Protein AF-0000000065867940 (afdb_homodimer)

Secondary structure (DSSP, 8-state):
---TT----SHHHHHHHHHHHHHHHT--GGGEEE--TTS--TT-SEEEETTTTEEEE-TT--S-EEEEEEETTEEEEEETTEEEEEEB--TTHHHHHHHHSTTGGGGS--B--HHHHHHPPP-STT-EEEE--EETTTTEE--EEEEE-TT--S----SSSEEE-TTS-EEE---SEEEGGGGTTT-TTS-HHHHHHHHHHHHHHHHHHT-GGGPPEEEEEEEEE--SSPEEE-TT--EEEEEEEEEEGGGSPTT-EEEEE---SSS---TT--S-SEEEESS-EEEE-S-TTS--EEEEESBSSS-S-EES-EEESEEEESSSEEEEE--EEEE--EEES-EEES-SEEEEE-----EEE-TTEEEES-EEE--SSEEEEE-STT--EEEES-EEEEESSEEEEE-TT--SEEEEEES-EEEEESS-SEEEPPPSSHHHHTTEEEEEEEEEEE---TTSSSS-SBTTS--EE-TT-EEEEEEEEEE--B---SS--BSB-TTSEEEEEEEEEESSPPB--GGGB-STTTTSTTSPTT-EE-SGGGTT-SSSEEEEEEEEEEEEEEEETTTEEEEEEEEEEEEEEEEESS-EE--TTPEEEEEEEEE-TT-EEEEEEEEEEEEE-TTS-EEEEEE---EEHHHHHT-TTSTTGGGGGGS-EEPPPEEEEPPTT--EEEEEEEEEEEEEEEEEEEEEEEEEE-/---TT---SSHHHHHHHHHHHHHHHT--GGGEEE--TTS--TT-SEEEETTTTEEEE-TT--S-EEEEEEETTEEEEEETTEEEEEEB--TTHHHHHHHHSTTGGGGS--B--HHHHHTPPP-STT-EEEE--EETTTTEE--EEEEE-TT--S----SSSEEE-TTS-EEE---SEEEGGGGTTT-TTS-HHHHHHHHHHHHHHHHHHT-GGGPPEEEEEEEEE--SSPEEE-TT--EEEEEEEEEEGGGSPTT-EEEEE---SSS---TT--S-SEEEESS-EEEE-S-TTSS-EEEEESBSSS-S-EES-EEESEEEESSSEEEEE--EEEE--EEES-EEES-SEEEEE-S---EEE-TTEEEES-EEE--SSEEEEE-STT--EEEES-EEEEESSEEEEE-TT--SEEEEEES-EEEEESS-SEEEPPPSSHHHHTTEEEEEEEEEEE---TTSSSS--BTTS--EE-TT-EEEEEEEEEE--B---SS--BSB-TTSEEEEEEEEEESSPPB--GGGB-STTTTSTTSPTT-EE-SGGGTT-SSSEEEEEEEEEEEEEEEETTTEEEEEEEEEEEEEEEEESS-EE--TTPEEEEEEEEE-TT-EEEEEEEEEEEEE-TTS-EEEEEE---EEHHHHHT-TTSTTGGGGGGS-EEPPPEEEEPPTT--EEEEEEEEEEEEEEEEEEEEEEEEEE-

Radius of gyration: 45.71 Å; Cα contacts (8 Å, |Δi|>4): 4183; chains: 2; bounding box: 71×167×105 Å

Structure (mmCIF, N/CA/C/O backbone):
data_AF-0000000065867940-model_v1
#
loop_
_entity.id
_entity.type
_entity.pdbx_description
1 polymer 'Depolymerase, capsule K11-specific'
#
loop_
_atom_site.group_PDB
_atom_site.id
_atom_site.type_symbol
_atom_site.label_atom_id
_atom_site.label_alt_id
_atom_site.label_comp_id
_atom_site.label_asym_id
_atom_site.label_entity_id
_atom_site.label_seq_id
_atom_site.pdbx_PDB_ins_code
_atom_site.Cartn_x
_atom_site.Cartn_y
_atom_site.Cartn_z
_atom_site.occupancy
_atom_site.B_iso_or_equiv
_atom_site.auth_seq_id
_atom_site.auth_comp_id
_atom_site.auth_asym_id
_atom_site.auth_atom_id
_atom_site.pdbx_PDB_model_num
ATOM 1 N N . MET A 1 1 ? 1.178 100.188 33.969 1 22 1 MET A N 1
ATOM 2 C CA . MET A 1 1 ? 0.246 99.312 33.25 1 22 1 MET A CA 1
ATOM 3 C C . MET A 1 1 ? 0.051 98 34 1 22 1 MET A C 1
ATOM 5 O O . MET A 1 1 ? 0.943 97.125 34.031 1 22 1 MET A O 1
ATOM 9 N N . ALA A 1 2 ? -0.695 97.938 35.219 1 27.38 2 ALA A N 1
ATOM 10 C CA . ALA A 1 2 ? -0.864 96.938 36.25 1 27.38 2 ALA A CA 1
ATOM 11 C C . ALA A 1 2 ? -1.404 95.625 35.656 1 27.38 2 ALA A C 1
ATOM 13 O O . ALA A 1 2 ? -2.201 95.688 34.719 1 27.38 2 ALA A O 1
ATOM 14 N N . ASN A 1 3 ? -0.562 94.625 35.688 1 28.12 3 ASN A N 1
ATOM 15 C CA . ASN A 1 3 ? -0.845 93.312 35.062 1 28.12 3 ASN A CA 1
ATOM 16 C C . ASN A 1 3 ? -2.262 92.875 35.375 1 28.12 3 ASN A C 1
ATOM 18 O O . ASN A 1 3 ? -2.705 92.938 36.531 1 28.12 3 ASN A O 1
ATOM 22 N N . LYS A 1 4 ? -3.205 92.875 34.406 1 38.66 4 LYS A N 1
ATOM 23 C CA . LYS A 1 4 ? -4.633 92.625 34.281 1 38.66 4 LYS A CA 1
ATOM 24 C C . LYS A 1 4 ? -5.023 91.375 35.031 1 38.66 4 LYS A C 1
ATOM 26 O O . LYS A 1 4 ? -6.211 91.062 35.156 1 38.66 4 LYS A O 1
ATOM 31 N N . LEU A 1 5 ? -4.285 90.312 35 1 33.34 5 LEU A N 1
ATOM 32 C CA . LEU A 1 5 ? -4.723 89 35.469 1 33.34 5 LEU A CA 1
ATOM 33 C C . LEU A 1 5 ? -4.766 88.938 37 1 33.34 5 LEU A C 1
ATOM 35 O O . LEU A 1 5 ? -5.004 87.938 37.594 1 33.34 5 LEU A O 1
ATOM 39 N N . THR A 1 6 ? -4.223 89.875 37.812 1 30.94 6 THR A N 1
ATOM 40 C CA . THR A 1 6 ? -4.117 89.812 39.25 1 30.94 6 THR A CA 1
ATOM 41 C C . THR A 1 6 ? -5.445 90.125 39.938 1 30.94 6 THR A C 1
ATOM 43 O O . THR A 1 6 ? -5.66 91.312 40.344 1 30.94 6 THR A O 1
ATOM 46 N N . GLN A 1 7 ? -6.578 89.625 39.344 1 33.16 7 GLN A N 1
ATOM 47 C CA . GLN A 1 7 ? -7.797 89.875 40.094 1 33.16 7 GLN A CA 1
ATOM 48 C C . GLN A 1 7 ? -7.668 89.375 41.531 1 33.16 7 GLN A C 1
ATOM 50 O O . GLN A 1 7 ? -7.051 88.312 41.75 1 33.16 7 GLN A O 1
ATOM 55 N N . PRO A 1 8 ? -8.062 90 42.594 1 37.19 8 PRO A N 1
ATOM 56 C CA . PRO A 1 8 ? -7.926 89.625 44 1 37.19 8 PRO A CA 1
ATOM 57 C C . PRO A 1 8 ? -8.594 88.312 44.375 1 37.19 8 PRO A C 1
ATOM 59 O O . PRO A 1 8 ? -9.672 88 43.844 1 37.19 8 PRO A O 1
ATOM 62 N N . LYS A 1 9 ? -8.023 87.188 44.938 1 44.66 9 LYS A N 1
ATOM 63 C CA . LYS A 1 9 ? -8.227 85.812 45.312 1 44.66 9 LYS A CA 1
ATOM 64 C C . LYS A 1 9 ? -9.383 85.688 46.312 1 44.66 9 LYS A C 1
ATOM 66 O O . LYS A 1 9 ? -9.555 84.625 46.938 1 44.66 9 LYS A O 1
ATOM 71 N N . GLY A 1 10 ? -10.336 86.375 46.562 1 40.94 10 GLY A N 1
ATOM 72 C CA . GLY A 1 10 ? -11.219 86.125 47.656 1 40.94 10 GLY A CA 1
ATOM 73 C C . GLY A 1 10 ? -12.156 84.938 47.406 1 40.94 10 GLY A C 1
ATOM 74 O O . GLY A 1 10 ? -11.852 84.062 46.594 1 40.94 10 GLY A O 1
ATOM 75 N N . SER A 1 11 ? -13.461 84.812 48.062 1 49.81 11 SER A N 1
ATOM 76 C CA . SER A 1 11 ? -14.539 83.812 48 1 49.81 11 SER A CA 1
ATOM 77 C C . SER A 1 11 ? -15 83.562 46.562 1 49.81 11 SER A C 1
ATOM 79 O O . SER A 1 11 ? -15.297 82.438 46.188 1 49.81 11 SER A O 1
ATOM 81 N N . ILE A 1 12 ? -15.008 84.438 45.75 1 50.81 12 ILE A N 1
ATOM 82 C CA . ILE A 1 12 ? -15.375 84.438 44.344 1 50.81 12 ILE A CA 1
ATOM 83 C C . ILE A 1 12 ? -14.414 83.562 43.562 1 50.81 12 ILE A C 1
ATOM 85 O O . ILE A 1 12 ? -14.828 82.75 42.688 1 50.81 12 ILE A O 1
ATOM 89 N N . SER A 1 13 ? -13.312 83.5 44.094 1 60.09 13 SER A N 1
ATOM 90 C CA . SER A 1 13 ? -12.266 82.75 43.375 1 60.09 13 SER A CA 1
ATOM 91 C C . SER A 1 13 ? -12.453 81.25 43.531 1 60.09 13 SER A C 1
ATOM 93 O O . SER A 1 13 ? -12.25 80.438 42.594 1 60.09 13 SER A O 1
ATOM 95 N N . LYS A 1 14 ? -12.977 80.812 44.656 1 70.75 14 LYS A N 1
ATOM 96 C CA . LYS A 1 14 ? -13.195 79.375 44.875 1 70.75 14 LYS A CA 1
ATOM 97 C C . LYS A 1 14 ? -14.359 78.875 44.031 1 70.75 14 LYS A C 1
ATOM 99 O O . LYS A 1 14 ? -14.297 77.812 43.438 1 70.75 14 LYS A O 1
ATOM 104 N N . GLU A 1 15 ? -15.383 79.688 44 1 71 15 GLU A N 1
ATOM 105 C CA . GLU A 1 15 ? -16.562 79.312 43.219 1 71 15 GLU A CA 1
ATOM 106 C C . GLU A 1 15 ? -16.234 79.25 41.719 1 71 15 GLU A C 1
ATOM 108 O O . GLU A 1 15 ? -16.688 78.375 41 1 71 15 GLU A O 1
ATOM 113 N N . THR A 1 16 ? -15.5 80.125 41.375 1 66.81 16 THR A N 1
ATOM 114 C CA . THR A 1 16 ? -15.055 80.125 39.969 1 66.81 16 THR A CA 1
ATOM 115 C C . THR A 1 16 ? -14.203 78.938 39.656 1 66.81 16 THR A C 1
ATOM 117 O O . THR A 1 16 ? -14.328 78.312 38.594 1 66.81 16 THR A O 1
ATOM 120 N N . ASN A 1 17 ? -13.375 78.625 40.531 1 69.06 17 ASN A N 1
ATOM 121 C CA . ASN A 1 17 ? -12.555 77.438 40.375 1 69.06 17 ASN A CA 1
ATOM 122 C C . ASN A 1 17 ? -13.406 76.125 40.344 1 69.06 17 ASN A C 1
ATOM 124 O O . ASN A 1 17 ? -13.188 75.25 39.531 1 69.06 17 ASN A O 1
ATOM 128 N N . LYS A 1 18 ? -14.336 76.062 41.188 1 74.06 18 LYS A N 1
ATOM 129 C CA . LYS A 1 18 ? -15.242 74.875 41.188 1 74.06 18 LYS A CA 1
ATOM 130 C C . LYS A 1 18 ? -16 74.812 39.875 1 74.06 18 LYS A C 1
ATOM 132 O O . LYS A 1 18 ? -16.203 73.688 39.344 1 74.06 18 LYS A O 1
ATOM 137 N N . GLU A 1 19 ? -16.328 75.875 39.5 1 69.25 19 GLU A N 1
ATOM 138 C CA . GLU A 1 19 ? -17.031 75.938 38.219 1 69.25 19 GLU A CA 1
ATOM 139 C C . GLU A 1 19 ? -16.141 75.438 37.062 1 69.25 19 GLU A C 1
ATOM 141 O O . GLU A 1 19 ? -16.578 74.625 36.219 1 69.25 19 GLU A O 1
ATOM 146 N N . ALA A 1 20 ? -15 75.875 37.156 1 65.62 20 ALA A N 1
ATOM 147 C CA . ALA A 1 20 ? -14.047 75.438 36.125 1 65.62 20 ALA A CA 1
ATOM 148 C C . ALA A 1 20 ? -13.797 73.938 36.188 1 65.62 20 ALA A C 1
ATOM 150 O O . ALA A 1 20 ? -13.781 73.312 35.156 1 65.62 20 ALA A O 1
ATOM 151 N N . ILE A 1 21 ? -13.578 73.375 37.281 1 69.62 21 ILE A N 1
ATOM 152 C CA . ILE A 1 21 ? -13.359 72 37.469 1 69.62 21 ILE A CA 1
ATOM 153 C C . ILE A 1 21 ? -14.602 71.188 37.062 1 69.62 21 ILE A C 1
ATOM 155 O O . ILE A 1 21 ? -14.492 70.188 36.375 1 69.62 21 ILE A O 1
ATOM 159 N N . ALA A 1 22 ? -15.734 71.625 37.469 1 69.81 22 ALA A N 1
ATOM 160 C CA . ALA A 1 22 ? -16.984 71 37.094 1 69.81 22 ALA A CA 1
ATOM 161 C C . ALA A 1 22 ? -17.141 70.875 35.594 1 69.81 22 ALA A C 1
ATOM 163 O O . ALA A 1 22 ? -17.562 69.875 35.062 1 69.81 22 ALA A O 1
ATOM 164 N N . ARG A 1 23 ? -16.719 71.812 35.094 1 61.97 23 ARG A N 1
ATOM 165 C CA . ARG A 1 23 ? -16.797 71.812 33.625 1 61.97 23 ARG A CA 1
ATOM 166 C C . ARG A 1 23 ? -15.812 70.875 33 1 61.97 23 ARG A C 1
ATOM 168 O O . ARG A 1 23 ? -16.125 70.188 32.031 1 61.97 23 ARG A O 1
ATOM 175 N N . LEU A 1 24 ? -14.695 70.938 33.594 1 60.94 24 LEU A N 1
ATOM 176 C CA . LEU A 1 24 ? -13.641 70.062 33.094 1 60.94 24 LEU A CA 1
ATOM 177 C C . LEU A 1 24 ? -14.07 68.562 33.156 1 60.94 24 LEU A C 1
ATOM 179 O O . LEU A 1 24 ? -13.797 67.812 32.25 1 60.94 24 LEU A O 1
ATOM 183 N N . PHE A 1 25 ? -14.789 68.25 34.125 1 65.69 25 PHE A N 1
ATOM 184 C CA . PHE A 1 25 ? -15.102 66.812 34.375 1 65.69 25 PHE A CA 1
ATOM 185 C C . PHE A 1 25 ? -16.562 66.562 34.031 1 65.69 25 PHE A C 1
ATOM 187 O O . PHE A 1 25 ? -17.031 65.438 34.219 1 65.69 25 PHE A O 1
ATOM 194 N N . GLY A 1 26 ? -17.266 67.625 33.531 1 62.06 26 GLY A N 1
ATOM 195 C CA . GLY A 1 26 ? -18.641 67.438 33.125 1 62.06 26 GLY A CA 1
ATOM 196 C C . GLY A 1 26 ? -19.562 67.062 34.281 1 62.06 26 GLY A C 1
ATOM 197 O O . GLY A 1 26 ? -20.469 66.25 34.125 1 62.06 26 GLY A O 1
ATOM 198 N N . ILE A 1 27 ? -19.375 67.625 35.375 1 66.5 27 ILE A N 1
ATOM 199 C CA . ILE A 1 27 ? -20.203 67.375 36.531 1 66.5 27 ILE A CA 1
ATOM 200 C C . ILE A 1 27 ? -20.781 68.688 37.062 1 66.5 27 ILE A C 1
ATOM 202 O O . ILE A 1 27 ? -20.406 69.75 36.594 1 66.5 27 ILE A O 1
ATOM 206 N N . LYS A 1 28 ? -21.75 68.625 38.031 1 71.06 28 LYS A N 1
ATOM 207 C CA . LYS A 1 28 ? -22.328 69.812 38.656 1 71.06 28 LYS A CA 1
ATOM 208 C C . LYS A 1 28 ? -21.297 70.5 39.562 1 71.06 28 LYS A C 1
ATOM 210 O O . LYS A 1 28 ? -20.484 69.812 40.219 1 71.06 28 LYS A O 1
ATOM 215 N N . LYS A 1 29 ? -21.391 71.75 39.531 1 74.44 29 LYS A N 1
ATOM 216 C CA . LYS A 1 29 ? -20.531 72.5 40.438 1 74.44 29 LYS A CA 1
ATOM 217 C C . LYS A 1 29 ? -20.672 72.062 41.875 1 74.44 29 LYS A C 1
ATOM 219 O O . LYS A 1 29 ? -19.688 72 42.625 1 74.44 29 LYS A O 1
ATOM 224 N N . THR A 1 30 ? -21.938 71.625 42.219 1 79.31 30 THR A N 1
ATOM 225 C CA . THR A 1 30 ? -22.219 71.25 43.594 1 79.31 30 THR A CA 1
ATOM 226 C C . THR A 1 30 ? -21.516 69.938 43.906 1 79.31 30 THR A C 1
ATOM 228 O O . THR A 1 30 ? -21.391 69.562 45.062 1 79.31 30 THR A O 1
ATOM 231 N N . ALA A 1 31 ? -21.031 69.25 42.844 1 83.19 31 ALA A N 1
ATOM 232 C CA . ALA A 1 31 ? -20.375 68 43.031 1 83.19 31 ALA A CA 1
ATOM 233 C C . ALA A 1 31 ? -18.859 68.125 43.062 1 83.19 31 ALA A C 1
ATOM 235 O O . ALA A 1 31 ? -18.125 67.188 43.125 1 83.19 31 ALA A O 1
ATOM 236 N N . VAL A 1 32 ? -18.453 69.25 43.031 1 81.94 32 VAL A N 1
ATOM 237 C CA . VAL A 1 32 ? -17.047 69.562 43.219 1 81.94 32 VAL A CA 1
ATOM 238 C C . VAL A 1 32 ? -16.828 70.188 44.594 1 81.94 32 VAL A C 1
ATOM 240 O O . VAL A 1 32 ? -17.5 71.125 45 1 81.94 32 VAL A O 1
ATOM 243 N N . GLY A 1 33 ? -15.914 69.625 45.312 1 84.31 33 GLY A N 1
ATOM 244 C CA . GLY A 1 33 ? -15.602 70.125 46.625 1 84.31 33 GLY A CA 1
ATOM 245 C C . GLY A 1 33 ? -14.117 70.312 46.844 1 84.31 33 GLY A C 1
ATOM 246 O O . GLY A 1 33 ? -13.289 69.688 46.219 1 84.31 33 GLY A O 1
ATOM 247 N N . TYR A 1 34 ? -13.852 71.312 47.594 1 80.88 34 TYR A N 1
ATOM 248 C CA . TYR A 1 34 ? -12.484 71.438 48.125 1 80.88 34 TYR A CA 1
ATOM 249 C C . TYR A 1 34 ? -12.227 70.5 49.25 1 80.88 34 TYR A C 1
ATOM 251 O O . TYR A 1 34 ? -13.086 70.312 50.125 1 80.88 34 TYR A O 1
ATOM 259 N N . ILE A 1 35 ? -11.117 69.875 49.188 1 85.19 35 ILE A N 1
ATOM 260 C CA . ILE A 1 35 ? -10.75 69 50.344 1 85.19 35 ILE A CA 1
ATOM 261 C C . ILE A 1 35 ? -10.531 69.938 51.562 1 85.19 35 ILE A C 1
ATOM 263 O O . ILE A 1 35 ? -9.766 70.875 51.5 1 85.19 35 ILE A O 1
ATOM 267 N N . SER A 1 36 ? -11.258 69.688 52.625 1 86.88 36 SER A N 1
ATOM 268 C CA . SER A 1 36 ? -11.133 70.375 53.875 1 86.88 36 SER A CA 1
ATOM 269 C C . SER A 1 36 ? -11.523 69.5 55.062 1 86.88 36 SER A C 1
ATOM 271 O O . SER A 1 36 ? -12.336 68.625 54.906 1 86.88 36 SER A O 1
ATOM 273 N N . THR A 1 37 ? -10.906 69.688 56.125 1 86.56 37 THR A N 1
ATOM 274 C CA . THR A 1 37 ? -11.141 68.875 57.312 1 86.56 37 THR A CA 1
ATOM 275 C C . THR A 1 37 ? -12.492 69.188 57.938 1 86.56 37 THR A C 1
ATOM 277 O O . THR A 1 37 ? -12.906 68.562 58.938 1 86.56 37 THR A O 1
ATOM 280 N N . SER A 1 38 ? -13.195 70.062 57.406 1 82.56 38 SER A N 1
ATOM 281 C CA . SER A 1 38 ? -14.414 70.562 58.062 1 82.56 38 SER A CA 1
ATOM 282 C C . SER A 1 38 ? -15.648 70.188 57.25 1 82.56 38 SER A C 1
ATOM 284 O O . SER A 1 38 ? -16.781 70.5 57.625 1 82.56 38 SER A O 1
ATOM 286 N N . VAL A 1 39 ? -15.43 69.625 56.125 1 85.31 39 VAL A N 1
ATOM 287 C CA . VAL A 1 39 ? -16.562 69.438 55.25 1 85.31 39 VAL A CA 1
ATOM 288 C C . VAL A 1 39 ? -16.703 67.938 54.875 1 85.31 39 VAL A C 1
ATOM 290 O O . VAL A 1 39 ? -15.711 67.312 54.531 1 85.31 39 VAL A O 1
ATOM 293 N N . LEU A 1 40 ? -17.906 67.375 55 1 90.38 40 LEU A N 1
ATOM 294 C CA . LEU A 1 40 ? -18.266 66.062 54.562 1 90.38 40 LEU A CA 1
ATOM 295 C C . LEU A 1 40 ? -18.047 65.938 53.062 1 90.38 40 LEU A C 1
ATOM 297 O O . LEU A 1 40 ? -18.5 66.75 52.281 1 90.38 40 LEU A O 1
ATOM 301 N N . ILE A 1 41 ? -17.391 64.75 52.625 1 90.12 41 ILE A N 1
ATOM 302 C CA . ILE A 1 41 ? -17.031 64.688 51.219 1 90.12 41 ILE A CA 1
ATOM 303 C C . ILE A 1 41 ? -18.031 63.844 50.469 1 90.12 41 ILE A C 1
ATOM 305 O O . ILE A 1 41 ? -17.984 63.719 49.219 1 90.12 41 ILE A O 1
ATOM 309 N N . ASP A 1 42 ? -19.016 63.281 51.031 1 89.19 42 ASP A N 1
ATOM 310 C CA . ASP A 1 42 ? -19.953 62.312 50.469 1 89.19 42 ASP A CA 1
ATOM 311 C C . ASP A 1 42 ? -20.703 62.875 49.281 1 89.19 42 ASP A C 1
ATOM 313 O O . ASP A 1 42 ? -20.922 62.156 48.281 1 89.19 42 ASP A O 1
ATOM 317 N N . PRO A 1 43 ? -20.984 64.188 49.312 1 85.62 43 PRO A N 1
ATOM 318 C CA . PRO A 1 43 ? -21.797 64.688 48.188 1 85.62 43 PRO A CA 1
ATOM 319 C C . PRO A 1 43 ? -20.953 64.938 46.938 1 85.62 43 PRO A C 1
ATOM 321 O O . PRO A 1 43 ? -21.516 65.25 45.875 1 85.62 43 PRO A O 1
ATOM 324 N N . TYR A 1 44 ? -19.734 64.875 47.062 1 83.12 44 TYR A N 1
ATOM 325 C CA . TYR A 1 44 ? -18.906 65.312 45.969 1 83.12 44 TYR A CA 1
ATOM 326 C C . TYR A 1 44 ? -18.406 64.125 45.125 1 83.12 44 TYR A C 1
ATOM 328 O O . TYR A 1 44 ? -18.281 63.031 45.625 1 83.12 44 TYR A O 1
ATOM 336 N N . THR A 1 45 ? -18.141 64.438 43.812 1 80.75 45 THR A N 1
ATOM 337 C CA . THR A 1 45 ? -17.531 63.469 42.875 1 80.75 45 THR A CA 1
ATOM 338 C C . THR A 1 45 ? -16.047 63.75 42.688 1 80.75 45 THR A C 1
ATOM 340 O O . THR A 1 45 ? -15.242 62.844 42.562 1 80.75 45 THR A O 1
ATOM 343 N N . ILE A 1 46 ? -15.758 65.062 42.625 1 81.12 46 ILE A N 1
ATOM 344 C CA . ILE A 1 46 ? -14.383 65.562 42.5 1 81.12 46 ILE A CA 1
ATOM 345 C C . ILE A 1 46 ? -13.977 66.312 43.719 1 81.12 46 ILE A C 1
ATOM 347 O O . ILE A 1 46 ? -14.742 67.188 44.188 1 81.12 46 ILE A O 1
ATOM 351 N N . LEU A 1 47 ? -12.844 66 44.188 1 82.5 47 LEU A N 1
ATOM 352 C CA . LEU A 1 47 ? -12.258 66.75 45.281 1 82.5 47 LEU A CA 1
ATOM 353 C C . LEU A 1 47 ? -11.039 67.562 44.812 1 82.5 47 LEU A C 1
ATOM 355 O O . LEU A 1 47 ? -10.164 67 44.156 1 82.5 47 LEU A O 1
ATOM 359 N N . TYR A 1 48 ? -11.055 68.812 45.062 1 79.56 48 TYR A N 1
ATOM 360 C CA . TYR A 1 48 ? -9.961 69.688 44.688 1 79.56 48 TYR A CA 1
ATOM 361 C C . TYR A 1 48 ? -9.07 70 45.906 1 79.56 48 TYR A C 1
ATOM 363 O O . TYR A 1 48 ? -9.547 70.438 46.938 1 79.56 48 TYR A O 1
ATOM 371 N N . ASP A 1 49 ? -7.844 69.688 45.719 1 78.38 49 ASP A N 1
ATOM 372 C CA . ASP A 1 49 ? -6.844 70.125 46.688 1 78.38 49 ASP A CA 1
ATOM 373 C C . ASP A 1 49 ? -6.266 71.5 46.344 1 78.38 49 ASP A C 1
ATOM 375 O O . ASP A 1 49 ? -5.52 71.625 45.375 1 78.38 49 ASP A O 1
ATOM 379 N N . GLU A 1 50 ? -6.512 72.375 47.156 1 74.69 50 GLU A N 1
ATOM 380 C CA . GLU A 1 50 ? -6.113 73.75 46.906 1 74.69 50 GLU A CA 1
ATOM 381 C C . GLU A 1 50 ? -4.594 73.938 47 1 74.69 50 GLU A C 1
ATOM 383 O O . GLU A 1 50 ? -4.012 74.688 46.25 1 74.69 50 GLU A O 1
ATOM 388 N N . SER A 1 51 ? -4.078 73.125 47.875 1 75.56 51 SER A N 1
ATOM 389 C CA . SER A 1 51 ? -2.641 73.25 48.094 1 75.56 51 SER A CA 1
ATOM 390 C C . SER A 1 51 ? -1.859 72.875 46.844 1 75.56 51 SER A C 1
ATOM 392 O O . SER A 1 51 ? -0.908 73.5 46.469 1 75.56 51 SER A O 1
ATOM 394 N N . THR A 1 52 ? -2.303 71.75 46.312 1 72.38 52 THR A N 1
ATOM 395 C CA . THR A 1 52 ? -1.575 71.312 45.125 1 72.38 52 THR A CA 1
ATOM 396 C C . THR A 1 52 ? -2.305 71.688 43.844 1 72.38 52 THR A C 1
ATOM 398 O O . THR A 1 52 ? -1.81 71.375 42.75 1 72.38 52 THR A O 1
ATOM 401 N N . GLU A 1 53 ? -3.428 72.188 43.938 1 70.56 53 GLU A N 1
ATOM 402 C CA . GLU A 1 53 ? -4.273 72.562 42.812 1 70.56 53 GLU A CA 1
ATOM 403 C C . GLU A 1 53 ? -4.57 71.375 41.906 1 70.56 53 GLU A C 1
ATOM 405 O O . GLU A 1 53 ? -4.465 71.5 40.688 1 70.56 53 GLU A O 1
ATOM 410 N N . THR A 1 54 ? -4.887 70.312 42.562 1 72.62 54 THR A N 1
ATOM 411 C CA . THR A 1 54 ? -5.18 69.062 41.812 1 72.62 54 THR A CA 1
ATOM 412 C C . THR A 1 54 ? -6.582 68.562 42.125 1 72.62 54 THR A C 1
ATOM 414 O O . THR A 1 54 ? -7.102 68.812 43.219 1 72.62 54 THR A O 1
ATOM 417 N N . CYS A 1 55 ? -7.098 67.938 41.031 1 71.94 55 CYS A N 1
ATOM 418 C CA . CYS A 1 55 ? -8.422 67.312 41.156 1 71.94 55 CYS A CA 1
ATOM 419 C C . CYS A 1 55 ? -8.328 65.812 41.312 1 71.94 55 CYS A C 1
ATOM 421 O O . CYS A 1 55 ? -7.527 65.125 40.656 1 71.94 55 CYS A O 1
ATOM 423 N N . TRP A 1 56 ? -9.047 65.25 42.25 1 75.44 56 TRP A N 1
ATOM 424 C CA . TRP A 1 56 ? -9.023 63.875 42.562 1 75.44 56 TRP A CA 1
ATOM 425 C C . TRP A 1 56 ? -10.438 63.281 42.594 1 75.44 56 TRP A C 1
ATOM 427 O O . TRP A 1 56 ? -11.367 63.906 43.125 1 75.44 56 TRP A O 1
ATOM 437 N N . TYR A 1 57 ? -10.602 62.125 42.031 1 76.62 57 TYR A N 1
ATOM 438 C CA . TYR A 1 57 ? -11.883 61.406 42.094 1 76.62 57 TYR A CA 1
ATOM 439 C C . TYR A 1 57 ? -12.109 60.875 43.5 1 76.62 57 TYR A C 1
ATOM 441 O O . TYR A 1 57 ? -11.242 60.188 44.062 1 76.62 57 TYR A O 1
ATOM 449 N N . ARG A 1 58 ? -13.289 61.156 44.031 1 79.62 58 ARG A N 1
ATOM 450 C CA . ARG A 1 58 ? -13.602 60.75 45.406 1 79.62 58 ARG A CA 1
ATOM 451 C C . ARG A 1 58 ? -13.68 59.219 45.5 1 79.62 58 ARG A C 1
ATOM 453 O O . ARG A 1 58 ? -13.234 58.656 46.469 1 79.62 58 ARG A O 1
ATOM 460 N N . GLY A 1 59 ? -14.273 58.562 44.344 1 73.62 59 GLY A N 1
ATOM 461 C CA . GLY A 1 59 ? -14.469 57.125 44.375 1 73.62 59 GLY A CA 1
ATOM 462 C C . GLY A 1 59 ? -15.398 56.656 45.469 1 73.62 59 GLY A C 1
ATOM 463 O O . GLY A 1 59 ? -16.516 57.156 45.594 1 73.62 59 GLY A O 1
ATOM 464 N N . THR A 1 60 ? -14.812 55.719 46.281 1 80.94 60 THR A N 1
ATOM 465 C CA . THR A 1 60 ? -15.625 55.125 47.344 1 80.94 60 THR A CA 1
ATOM 466 C C . THR A 1 60 ? -15.383 55.844 48.688 1 80.94 60 THR A C 1
ATOM 468 O O . THR A 1 60 ? -15.914 55.438 49.719 1 80.94 60 THR A O 1
ATOM 471 N N . ALA A 1 61 ? -14.633 56.812 48.688 1 82.44 61 ALA A N 1
ATOM 472 C CA . ALA A 1 61 ? -14.305 57.5 49.938 1 82.44 61 ALA A CA 1
ATOM 473 C C . ALA A 1 61 ? -15.531 58.188 50.531 1 82.44 61 ALA A C 1
ATOM 475 O O . ALA A 1 61 ? -16.344 58.75 49.781 1 82.44 61 ALA A O 1
ATOM 476 N N . THR A 1 62 ? -15.734 58.031 51.781 1 89.69 62 THR A N 1
ATOM 477 C CA . THR A 1 62 ? -16.812 58.656 52.531 1 89.69 62 THR A CA 1
ATOM 478 C C . THR A 1 62 ? -16.312 59.25 53.844 1 89.69 62 THR A C 1
ATOM 480 O O . THR A 1 62 ? -15.203 58.938 54.281 1 89.69 62 THR A O 1
ATOM 483 N N . GLY A 1 63 ? -17.062 60.25 54.5 1 90.44 63 GLY A N 1
ATOM 484 C CA . GLY A 1 63 ? -16.734 60.844 55.781 1 90.44 63 GLY A CA 1
ATOM 485 C C . GLY A 1 63 ? -16.078 62.219 55.656 1 90.44 63 GLY A C 1
ATOM 486 O O . GLY A 1 63 ? -16.047 62.812 54.562 1 90.44 63 GLY A O 1
ATOM 487 N N . THR A 1 64 ? -15.641 62.719 56.75 1 88.81 64 THR A N 1
ATOM 488 C CA . THR A 1 64 ? -14.969 64 56.781 1 88.81 64 THR A CA 1
ATOM 489 C C . THR A 1 64 ? -13.453 63.844 56.781 1 88.81 64 THR A C 1
ATOM 491 O O . THR A 1 64 ? -12.906 63.062 57.562 1 88.81 64 THR A O 1
ATOM 494 N N . PRO A 1 65 ? -12.812 64.5 55.812 1 89.94 65 PRO A N 1
ATOM 495 C CA . PRO A 1 65 ? -11.352 64.438 55.75 1 89.94 65 PRO A CA 1
ATOM 496 C C . PRO A 1 65 ? -10.688 64.812 57.062 1 89.94 65 PRO A C 1
ATOM 498 O O . PRO A 1 65 ? -11.102 65.812 57.688 1 89.94 65 PRO A O 1
ATOM 501 N N . ILE A 1 66 ? -9.82 64.062 57.5 1 91.94 66 ILE A N 1
ATOM 502 C CA . ILE A 1 66 ? -8.977 64.375 58.656 1 91.94 66 ILE A CA 1
ATOM 503 C C . ILE A 1 66 ? -7.609 64.875 58.156 1 91.94 66 ILE A C 1
ATOM 505 O O . ILE A 1 66 ? -7.094 65.875 58.625 1 91.94 66 ILE A O 1
ATOM 509 N N . SER A 1 67 ? -7.027 64.125 57.281 1 88.94 67 SER A N 1
ATOM 510 C CA . SER A 1 67 ? -5.746 64.438 56.656 1 88.94 67 SER A CA 1
ATOM 511 C C . SER A 1 67 ? -5.621 63.781 55.281 1 88.94 67 SER A C 1
ATOM 513 O O . SER A 1 67 ? -6.371 62.875 54.969 1 88.94 67 SER A O 1
ATOM 515 N N . TRP A 1 68 ? -4.852 64.312 54.406 1 88.5 68 TRP A N 1
ATOM 516 C CA . TRP A 1 68 ? -4.555 63.688 53.094 1 88.5 68 TRP A CA 1
ATOM 517 C C . TRP A 1 68 ? -3.121 63.969 52.688 1 88.5 68 TRP A C 1
ATOM 519 O O . TRP A 1 68 ? -2.543 65 53.094 1 88.5 68 TRP A O 1
ATOM 529 N N . ILE A 1 69 ? -2.514 63.062 51.938 1 85.19 69 ILE A N 1
ATOM 530 C CA . ILE A 1 69 ? -1.163 63.188 51.406 1 85.19 69 ILE A CA 1
ATOM 531 C C . ILE A 1 69 ? -1.135 62.719 49.969 1 85.19 69 ILE A C 1
ATOM 533 O O . ILE A 1 69 ? -1.8 61.75 49.625 1 85.19 69 ILE A O 1
ATOM 537 N N . ILE A 1 70 ? -0.567 63.438 49.156 1 73.69 70 ILE A N 1
ATOM 538 C CA . ILE A 1 70 ? -0.387 63.094 47.75 1 73.69 70 ILE A CA 1
ATOM 539 C C . ILE A 1 70 ? 1.018 62.531 47.531 1 73.69 70 ILE A C 1
ATOM 541 O O . ILE A 1 70 ? 2.01 63.219 47.75 1 73.69 70 ILE A O 1
ATOM 545 N N . THR A 1 71 ? 0.973 61.25 47.188 1 68.94 71 THR A N 1
ATOM 546 C CA . THR A 1 71 ? 2.227 60.562 46.875 1 68.94 71 THR A CA 1
ATOM 547 C C . THR A 1 71 ? 2.107 59.781 45.562 1 68.94 71 THR A C 1
ATOM 549 O O . THR A 1 71 ? 1.145 59.031 45.375 1 68.94 71 THR A O 1
ATOM 552 N N . ASN A 1 72 ? 3.059 59.844 44.688 1 57.91 72 ASN A N 1
ATOM 553 C CA . ASN A 1 72 ? 3.207 59.094 43.469 1 57.91 72 ASN A CA 1
ATOM 554 C C . ASN A 1 72 ? 1.93 59.094 42.625 1 57.91 72 ASN A C 1
ATOM 556 O O . ASN A 1 72 ? 1.486 58.062 42.125 1 57.91 72 ASN A O 1
ATOM 560 N N . GLY A 1 73 ? 1.326 60.25 42.625 1 62.03 73 GLY A N 1
ATOM 561 C CA . GLY A 1 73 ? 0.173 60.406 41.75 1 62.03 73 GLY A CA 1
ATOM 562 C C . GLY A 1 73 ? -1.121 59.938 42.375 1 62.03 73 GLY A C 1
ATOM 563 O O . GLY A 1 73 ? -2.162 59.875 41.719 1 62.03 73 GLY A O 1
ATOM 564 N N . SER A 1 74 ? -1.034 59.469 43.531 1 69.62 74 SER A N 1
ATOM 565 C CA . SER A 1 74 ? -2.229 59.094 44.281 1 69.62 74 SER A CA 1
ATOM 566 C C . SER A 1 74 ? -2.406 59.938 45.531 1 69.62 74 SER A C 1
ATOM 568 O O . SER A 1 74 ? -1.425 60.406 46.125 1 69.62 74 SER A O 1
ATOM 570 N N . LEU A 1 75 ? -3.645 60.312 45.844 1 76.38 75 LEU A N 1
ATOM 571 C CA . LEU A 1 75 ? -3.975 60.969 47.094 1 76.38 75 LEU A CA 1
ATOM 572 C C . LEU A 1 75 ? -4.508 60 48.125 1 76.38 75 LEU A C 1
ATOM 574 O O . LEU A 1 75 ? -5.512 59.312 47.906 1 76.38 75 LEU A O 1
ATOM 578 N N . THR A 1 76 ? -3.727 59.719 49.125 1 85.69 76 THR A N 1
ATOM 579 C CA . THR A 1 76 ? -4.219 58.969 50.25 1 85.69 76 THR A CA 1
ATOM 580 C C . THR A 1 76 ? -5.008 59.844 51.219 1 85.69 76 THR A C 1
ATOM 582 O O . THR A 1 76 ? -4.457 60.781 51.812 1 85.69 76 THR A O 1
ATOM 585 N N . LEU A 1 77 ? -6.316 59.625 51.375 1 85.69 77 LEU A N 1
ATOM 586 C CA . LEU A 1 77 ? -7.246 60.438 52.156 1 85.69 77 LEU A CA 1
ATOM 587 C C . LEU A 1 77 ? -7.688 59.719 53.406 1 85.69 77 LEU A C 1
ATOM 589 O O . LEU A 1 77 ? -8.211 58.594 53.312 1 85.69 77 LEU A O 1
ATOM 593 N N . GLN A 1 78 ? -7.328 60.219 54.5 1 90.75 78 GLN A N 1
ATOM 594 C CA . GLN A 1 78 ? -7.863 59.719 55.781 1 90.75 78 GLN A CA 1
ATOM 595 C C . GLN A 1 78 ? -9.133 60.5 56.156 1 90.75 78 GLN A C 1
ATOM 597 O O . GLN A 1 78 ? -9.133 61.719 56.25 1 90.75 78 GLN A O 1
ATOM 602 N N . THR A 1 79 ? -10.219 59.75 56.281 1 91.94 79 THR A N 1
ATOM 603 C CA . THR A 1 79 ? -11.484 60.344 56.688 1 91.94 79 THR A CA 1
ATOM 604 C C . THR A 1 79 ? -11.969 59.75 58 1 91.94 79 THR A C 1
ATOM 606 O O . THR A 1 79 ? -11.305 58.875 58.562 1 91.94 79 THR A O 1
ATOM 609 N N . THR A 1 80 ? -13.148 60.188 58.438 1 89.12 80 THR A N 1
ATOM 610 C CA . THR A 1 80 ? -13.805 59.625 59.625 1 89.12 80 THR A CA 1
ATOM 611 C C . THR A 1 80 ? -14.273 58.219 59.375 1 89.12 80 THR A C 1
ATOM 613 O O . THR A 1 80 ? -14.555 57.469 60.312 1 89.12 80 THR A O 1
ATOM 616 N N . SER A 1 81 ? -14.273 57.812 58.062 1 89.19 81 SER A N 1
ATOM 617 C CA . SER A 1 81 ? -14.797 56.5 57.688 1 89.19 81 SER A CA 1
ATOM 618 C C . SER A 1 81 ? -13.664 55.531 57.344 1 89.19 81 SER A C 1
ATOM 620 O O . SER A 1 81 ? -13.906 54.344 57.094 1 89.19 81 SER A O 1
ATOM 622 N N . GLY A 1 82 ? -12.5 55.969 57.281 1 88.62 82 GLY A N 1
ATOM 623 C CA . GLY A 1 82 ? -11.375 55.125 56.969 1 88.62 82 GLY A CA 1
ATOM 624 C C . GLY A 1 82 ? -10.375 55.75 56.031 1 88.62 82 GLY A C 1
ATOM 625 O O . GLY A 1 82 ? -10.414 56.969 55.781 1 88.62 82 GLY A O 1
ATOM 626 N N . GLN A 1 83 ? -9.43 55 55.594 1 88 83 GLN A N 1
ATOM 627 C CA . GLN A 1 83 ? -8.406 55.438 54.656 1 88 83 GLN A CA 1
ATOM 628 C C . GLN A 1 83 ? -8.758 55.031 53.219 1 88 83 GLN A C 1
ATOM 630 O O . GLN A 1 83 ? -9.141 53.875 52.969 1 88 83 GLN A O 1
ATOM 635 N N . PHE A 1 84 ? -8.719 55.969 52.312 1 83.94 84 PHE A N 1
ATOM 636 C CA . PHE A 1 84 ? -9.039 55.75 50.906 1 83.94 84 PHE A CA 1
ATOM 637 C C . PHE A 1 84 ? -7.898 56.219 50.031 1 83.94 84 PHE A C 1
ATOM 639 O O . PHE A 1 84 ? -7.234 57.219 50.312 1 83.94 84 PHE A O 1
ATOM 646 N N . ALA A 1 85 ? -7.605 55.5 49 1 79.25 85 ALA A N 1
ATOM 647 C CA . ALA A 1 85 ? -6.707 55.938 47.938 1 79.25 85 ALA A CA 1
ATOM 648 C C . ALA A 1 85 ? -7.496 56.531 46.781 1 79.25 85 ALA A C 1
ATOM 650 O O . ALA A 1 85 ? -8.297 55.844 46.156 1 79.25 85 ALA A O 1
ATOM 651 N N . LEU A 1 86 ? -7.328 57.844 46.625 1 74.69 86 LEU A N 1
ATOM 652 C CA . LEU A 1 86 ? -8.008 58.5 45.5 1 74.69 86 LEU A CA 1
ATOM 653 C C . LEU A 1 86 ? -7.098 58.594 44.281 1 74.69 86 LEU A C 1
ATOM 655 O O . LEU A 1 86 ? -5.883 58.75 44.438 1 74.69 86 LEU A O 1
ATOM 659 N N . ILE A 1 87 ? -7.629 58.438 43.031 1 65.44 87 ILE A N 1
ATOM 660 C CA . ILE A 1 87 ? -6.887 58.531 41.781 1 65.44 87 ILE A CA 1
ATOM 661 C C . ILE A 1 87 ? -7.105 59.906 41.156 1 65.44 87 ILE A C 1
ATOM 663 O O . ILE A 1 87 ? -8.203 60.469 41.25 1 65.44 87 ILE A O 1
ATOM 667 N N . LYS A 1 88 ? -6.008 60.344 40.656 1 60.62 88 LYS A N 1
ATOM 668 C CA . LYS A 1 88 ? -6.082 61.656 39.969 1 60.62 88 LYS A CA 1
ATOM 669 C C . LYS A 1 88 ? -7.09 61.594 38.844 1 60.62 88 LYS A C 1
ATOM 671 O O . LYS A 1 88 ? -7.168 60.594 38.125 1 60.62 88 LYS A O 1
ATOM 676 N N . THR A 1 89 ? -8.055 62.438 38.938 1 52.78 89 THR A N 1
ATOM 677 C CA . THR A 1 89 ? -9.055 62.5 37.875 1 52.78 89 THR A CA 1
ATOM 678 C C . THR A 1 89 ? -8.375 62.688 36.531 1 52.78 89 THR A C 1
ATOM 680 O O . THR A 1 89 ? -7.441 63.469 36.406 1 52.78 89 THR A O 1
ATOM 683 N N . GLN A 1 90 ? -8.281 61.562 35.781 1 49.25 90 GLN A N 1
ATOM 684 C CA . GLN A 1 90 ? -7.945 61.688 34.375 1 49.25 90 GLN A CA 1
ATOM 685 C C . GLN A 1 90 ? -9.203 61.844 33.531 1 49.25 90 GLN A C 1
ATOM 687 O O . GLN A 1 90 ? -10.25 61.281 33.844 1 49.25 90 GLN A O 1
ATOM 692 N N . VAL A 1 91 ? -9.32 62.938 32.688 1 50.69 91 VAL A N 1
ATOM 693 C CA . VAL A 1 91 ? -10.438 63.219 31.797 1 50.69 91 VAL A CA 1
ATOM 694 C C . VAL A 1 91 ? -10.812 61.969 31.031 1 50.69 91 VAL A C 1
ATOM 696 O O . VAL A 1 91 ? -11.922 61.875 30.5 1 50.69 91 VAL A O 1
ATOM 699 N N . ASP A 1 92 ? -10.094 60.969 31.047 1 55.16 92 ASP A N 1
ATOM 700 C CA . ASP A 1 92 ? -10.359 59.75 30.25 1 55.16 92 ASP A CA 1
ATOM 701 C C . ASP A 1 92 ? -10.805 58.594 31.141 1 55.16 92 ASP A C 1
ATOM 703 O O . ASP A 1 92 ? -10.641 57.438 30.781 1 55.16 92 ASP A O 1
ATOM 707 N N . ILE A 1 93 ? -11.352 58.844 32.25 1 54.41 93 ILE A N 1
ATOM 708 C CA . ILE A 1 93 ? -11.633 57.812 33.25 1 54.41 93 ILE A CA 1
ATOM 709 C C . ILE A 1 93 ? -12.672 56.844 32.688 1 54.41 93 ILE A C 1
ATOM 711 O O . ILE A 1 93 ? -12.578 55.625 32.938 1 54.41 93 ILE A O 1
ATOM 715 N N . ASN A 1 94 ? -13.594 57.438 32.062 1 57.12 94 ASN A N 1
ATOM 716 C CA . ASN A 1 94 ? -14.633 56.531 31.547 1 57.12 94 ASN A CA 1
ATOM 717 C C . ASN A 1 94 ? -14.07 55.531 30.531 1 57.12 94 ASN A C 1
ATOM 719 O O . ASN A 1 94 ? -14.383 54.344 30.594 1 57.12 94 ASN A O 1
ATOM 723 N N . LEU A 1 95 ? -13.297 56.031 29.781 1 67.69 95 LEU A N 1
ATOM 724 C CA . LEU A 1 95 ? -12.695 55.125 28.797 1 67.69 95 LEU A CA 1
ATOM 725 C C . LEU A 1 95 ? -11.852 54.062 29.484 1 67.69 95 LEU A C 1
ATOM 727 O O . LEU A 1 95 ? -11.898 52.906 29.125 1 67.69 95 LEU A O 1
ATOM 731 N N . ARG A 1 96 ? -11.164 54.469 30.422 1 63.84 96 ARG A N 1
ATOM 732 C CA . ARG A 1 96 ? -10.32 53.562 31.172 1 63.84 96 ARG A CA 1
ATOM 733 C C . ARG A 1 96 ? -11.156 52.469 31.844 1 63.84 96 ARG A C 1
ATOM 735 O O . ARG A 1 96 ? -10.797 51.281 31.828 1 63.84 96 ARG A O 1
ATOM 742 N N . GLN A 1 97 ? -12.188 52.906 32.406 1 63.59 97 GLN A N 1
ATOM 743 C CA . GLN A 1 97 ? -13.062 51.938 33.062 1 63.59 97 GLN A CA 1
ATOM 744 C C . GLN A 1 97 ? -13.703 51 32.062 1 63.59 97 GLN A C 1
ATOM 746 O O . GLN A 1 97 ? -13.859 49.781 32.344 1 63.59 97 GLN A O 1
ATOM 751 N N . GLU A 1 98 ? -13.961 51.594 31 1 69.25 98 GLU A N 1
ATOM 752 C CA . GLU A 1 98 ? -14.617 50.781 29.969 1 69.25 98 GLU A CA 1
ATOM 753 C C . GLU A 1 98 ? -13.664 49.75 29.375 1 69.25 98 GLU A C 1
ATOM 755 O O . GLU A 1 98 ? -14.016 48.562 29.234 1 69.25 98 GLU A O 1
ATOM 760 N N . ILE A 1 99 ? -12.484 50.156 29.078 1 76 99 ILE A N 1
ATOM 761 C CA . ILE A 1 99 ? -11.562 49.25 28.375 1 76 99 ILE A CA 1
ATOM 762 C C . ILE A 1 99 ? -10.961 48.25 29.359 1 76 99 ILE A C 1
ATOM 764 O O . ILE A 1 99 ? -10.641 47.125 28.984 1 76 99 ILE A O 1
ATOM 768 N N . THR A 1 100 ? -10.961 48.594 30.594 1 68.81 100 THR A N 1
ATOM 769 C CA . THR A 1 100 ? -10.414 47.688 31.578 1 68.81 100 THR A CA 1
ATOM 770 C C . THR A 1 100 ? -11.516 46.812 32.156 1 68.81 100 THR A C 1
ATOM 772 O O . THR A 1 100 ? -11.234 45.844 32.875 1 68.81 100 THR A O 1
ATOM 775 N N . GLY A 1 101 ? -12.734 47.188 31.906 1 63.78 101 GLY A N 1
ATOM 776 C CA . GLY A 1 101 ? -13.859 46.406 32.406 1 63.78 101 GLY A CA 1
ATOM 777 C C . GLY A 1 101 ? -14.031 45.094 31.703 1 63.78 101 GLY A C 1
ATOM 778 O O . GLY A 1 101 ? -13.266 44.75 30.797 1 63.78 101 GLY A O 1
ATOM 779 N N . GLU A 1 102 ? -15.055 44.188 32.094 1 65.06 102 GLU A N 1
ATOM 780 C CA . GLU A 1 102 ? -15.289 42.812 31.641 1 65.06 102 GLU A CA 1
ATOM 781 C C . GLU A 1 102 ? -15.539 42.781 30.125 1 65.06 102 GLU A C 1
ATOM 783 O O . GLU A 1 102 ? -15.25 41.75 29.5 1 65.06 102 GLU A O 1
ATOM 788 N N . VAL A 1 103 ? -15.969 43.844 29.656 1 66.38 103 VAL A N 1
ATOM 789 C CA . VAL A 1 103 ? -16.312 43.812 28.234 1 66.38 103 VAL A CA 1
ATOM 790 C C . VAL A 1 103 ? -15.32 44.688 27.453 1 66.38 103 VAL A C 1
ATOM 792 O O . VAL A 1 103 ? -15.625 45.125 26.344 1 66.38 103 VAL A O 1
ATOM 795 N N . GLY A 1 104 ? -14.242 45.031 28.062 1 73.81 104 GLY A N 1
ATOM 796 C CA . GLY A 1 104 ? -13.273 45.938 27.469 1 73.81 104 GLY A CA 1
ATOM 797 C C . GLY A 1 104 ? -12.883 45.562 26.062 1 73.81 104 GLY A C 1
ATOM 798 O O . GLY A 1 104 ? -12.812 46.438 25.172 1 73.81 104 GLY A O 1
ATOM 799 N N . TYR A 1 105 ? -12.703 44.375 25.891 1 75.31 105 TYR A N 1
ATOM 800 C CA . TYR A 1 105 ? -12.297 43.906 24.562 1 75.31 105 TYR A CA 1
ATOM 801 C C . TYR A 1 105 ? -13.352 44.219 23.516 1 75.31 105 TYR A C 1
ATOM 803 O O . TYR A 1 105 ? -13.023 44.531 22.375 1 75.31 105 TYR A O 1
ATOM 811 N N . SER A 1 106 ? -14.469 44.094 23.938 1 70.75 106 SER A N 1
ATOM 812 C CA . SER A 1 106 ? -15.555 44.375 23 1 70.75 106 SER A CA 1
ATOM 813 C C . SER A 1 106 ? -15.539 45.844 22.562 1 70.75 106 SER A C 1
ATOM 815 O O . SER A 1 106 ? -16.109 46.188 21.531 1 70.75 106 SER A O 1
ATOM 817 N N . ASN A 1 107 ? -14.836 46.656 23.359 1 74.38 107 ASN A N 1
ATOM 818 C CA . ASN A 1 107 ? -14.797 48.062 23.062 1 74.38 107 ASN A CA 1
ATOM 819 C C . ASN A 1 107 ? -13.656 48.406 22.109 1 74.38 107 ASN A C 1
ATOM 821 O O . ASN A 1 107 ? -13.562 49.562 21.641 1 74.38 107 ASN A O 1
ATOM 825 N N . ILE A 1 108 ? -12.82 47.438 21.812 1 80.75 108 ILE A N 1
ATOM 826 C CA . ILE A 1 108 ? -11.711 47.656 20.906 1 80.75 108 ILE A CA 1
ATOM 827 C C . ILE A 1 108 ? -12.211 47.562 19.453 1 80.75 108 ILE A C 1
ATOM 829 O O . ILE A 1 108 ? -12.805 46.562 19.062 1 80.75 108 ILE A O 1
ATOM 833 N N . GLY A 1 109 ? -11.906 48.625 18.703 1 76.88 109 GLY A N 1
ATOM 834 C CA . GLY A 1 109 ? -12.398 48.688 17.344 1 76.88 109 GLY A CA 1
ATOM 835 C C . GLY A 1 109 ? -11.797 47.625 16.438 1 76.88 109 GLY A C 1
ATOM 836 O O . GLY A 1 109 ? -10.641 47.25 16.609 1 76.88 109 GLY A O 1
ATOM 837 N N . LYS A 1 110 ? -12.617 47.125 15.5 1 86.44 110 LYS A N 1
ATOM 838 C CA . LYS A 1 110 ? -12.32 46.094 14.492 1 86.44 110 LYS A CA 1
ATOM 839 C C . LYS A 1 110 ? -12.898 46.5 13.133 1 86.44 110 LYS A C 1
ATOM 841 O O . LYS A 1 110 ? -13.906 47.188 13.062 1 86.44 110 LYS A O 1
ATOM 846 N N . VAL A 1 111 ? -12.148 46.062 12.125 1 85.81 111 VAL A N 1
ATOM 847 C CA . VAL A 1 111 ? -12.633 46.375 10.789 1 85.81 111 VAL A CA 1
ATOM 848 C C . VAL A 1 111 ? -13.695 45.375 10.367 1 85.81 111 VAL A C 1
ATOM 850 O O . VAL A 1 111 ? -13.555 44.188 10.641 1 85.81 111 VAL A O 1
ATOM 853 N N . SER A 1 112 ? -14.758 45.812 9.68 1 81.88 112 SER A N 1
ATOM 854 C CA . SER A 1 112 ? -15.953 45 9.523 1 81.88 112 SER A CA 1
ATOM 855 C C . SER A 1 112 ? -15.906 44.156 8.242 1 81.88 112 SER A C 1
ATOM 857 O O . SER A 1 112 ? -16.656 43.219 8.078 1 81.88 112 SER A O 1
ATOM 859 N N . SER A 1 113 ? -15.102 44.594 7.297 1 85.25 113 SER A N 1
ATOM 860 C CA . SER A 1 113 ? -15.094 43.906 6.02 1 85.25 113 SER A CA 1
ATOM 861 C C . SER A 1 113 ? -13.727 44 5.348 1 85.25 113 SER A C 1
ATOM 863 O O . SER A 1 113 ? -12.914 44.844 5.695 1 85.25 113 SER A O 1
ATOM 865 N N . VAL A 1 114 ? -13.625 43.156 4.332 1 87.81 114 VAL A N 1
ATOM 866 C CA . VAL A 1 114 ? -12.398 43.156 3.545 1 87.81 114 VAL A CA 1
ATOM 867 C C . VAL A 1 114 ? -12.297 44.469 2.75 1 87.81 114 VAL A C 1
ATOM 869 O O . VAL A 1 114 ? -11.211 45 2.572 1 87.81 114 VAL A O 1
ATOM 872 N N . THR A 1 115 ? -13.383 44.906 2.244 1 87.25 115 THR A N 1
ATOM 873 C CA . THR A 1 115 ? -13.406 46.156 1.519 1 87.25 115 THR A CA 1
ATOM 874 C C . THR A 1 115 ? -12.883 47.312 2.395 1 87.25 115 THR A C 1
ATOM 876 O O . THR A 1 115 ? -12.062 48.094 1.952 1 87.25 115 THR A O 1
ATOM 879 N N . SER A 1 116 ? -13.414 47.344 3.648 1 87.88 116 SER A N 1
ATOM 880 C CA . SER A 1 116 ? -12.953 48.344 4.582 1 87.88 116 SER A CA 1
ATOM 881 C C . SER A 1 116 ? -11.477 48.156 4.914 1 87.88 116 SER A C 1
ATOM 883 O O . SER A 1 116 ? -10.734 49.156 5.031 1 87.88 116 SER A O 1
ATOM 885 N N . LEU A 1 117 ? -11.133 47 5.062 1 90.5 117 LEU A N 1
ATOM 886 C CA . LEU A 1 117 ? -9.734 46.688 5.352 1 90.5 117 LEU A CA 1
ATOM 887 C C . LEU A 1 117 ? -8.82 47.188 4.242 1 90.5 117 LEU A C 1
ATOM 889 O O . LEU A 1 117 ? -7.75 47.75 4.52 1 90.5 117 LEU A O 1
ATOM 893 N N . ARG A 1 118 ? -9.227 47.094 2.979 1 91.38 118 ARG A N 1
ATOM 894 C CA . ARG A 1 118 ? -8.484 47.562 1.81 1 91.38 118 ARG A CA 1
ATOM 895 C C . ARG A 1 118 ? -8.266 49.062 1.855 1 91.38 118 ARG A C 1
ATOM 897 O O . ARG A 1 118 ? -7.285 49.562 1.302 1 91.38 118 ARG A O 1
ATOM 904 N N . SER A 1 119 ? -9.07 49.688 2.52 1 91.5 119 SER A N 1
ATOM 905 C CA . SER A 1 119 ? -9.016 51.156 2.525 1 91.5 119 SER A CA 1
ATOM 906 C C . SER A 1 119 ? -8.141 51.656 3.662 1 91.5 119 SER A C 1
ATOM 908 O O . SER A 1 119 ? -7.859 52.875 3.738 1 91.5 119 SER A O 1
ATOM 910 N N . ILE A 1 120 ? -7.758 50.875 4.527 1 90.88 120 ILE A N 1
ATOM 911 C CA . ILE A 1 120 ? -6.953 51.281 5.672 1 90.88 120 ILE A CA 1
ATOM 912 C C . ILE A 1 120 ? -5.473 51.094 5.363 1 90.88 120 ILE A C 1
ATOM 914 O O . ILE A 1 120 ? -5.031 49.969 5.082 1 90.88 120 ILE A O 1
ATOM 918 N N . GLU A 1 121 ? -4.723 52.156 5.438 1 90.94 121 GLU A N 1
ATOM 919 C CA . GLU A 1 121 ? -3.287 52.125 5.176 1 90.94 121 GLU A CA 1
ATOM 920 C C . GLU A 1 121 ? -2.498 51.875 6.461 1 90.94 121 GLU A C 1
ATOM 922 O O . GLU A 1 121 ? -2.598 52.656 7.41 1 90.94 121 GLU A O 1
ATOM 927 N N . PRO A 1 122 ? -1.796 50.781 6.5 1 88.25 122 PRO A N 1
ATOM 928 C CA . PRO A 1 122 ? -0.933 50.594 7.672 1 88.25 122 PRO A CA 1
ATOM 929 C C . PRO A 1 122 ? 0.227 51.594 7.699 1 88.25 122 PRO A C 1
ATOM 931 O O . PRO A 1 122 ? 0.601 52.156 6.66 1 88.25 122 PRO A O 1
ATOM 934 N N . THR A 1 123 ? 0.84 51.812 8.859 1 82.94 123 THR A N 1
ATOM 935 C CA . THR A 1 123 ? 1.875 52.844 9 1 82.94 123 THR A CA 1
ATOM 936 C C . THR A 1 123 ? 3.205 52.188 9.398 1 82.94 123 THR A C 1
ATOM 938 O O . THR A 1 123 ? 4.27 52.75 9.117 1 82.94 123 THR A O 1
ATOM 941 N N . THR A 1 124 ? 3.133 51.094 10.109 1 80.31 124 THR A N 1
ATOM 942 C CA . THR A 1 124 ? 4.352 50.438 10.602 1 80.31 124 THR A CA 1
ATOM 943 C C . THR A 1 124 ? 4.363 48.969 10.258 1 80.31 124 THR A C 1
ATOM 945 O O . THR A 1 124 ? 3.332 48.281 10.352 1 80.31 124 THR A O 1
ATOM 948 N N . ASN A 1 125 ? 5.562 48.531 9.992 1 81.38 125 ASN A N 1
ATOM 949 C CA . ASN A 1 125 ? 5.699 47.094 9.75 1 81.38 125 ASN A CA 1
ATOM 950 C C . ASN A 1 125 ? 5.25 46.281 10.953 1 81.38 125 ASN A C 1
ATOM 952 O O . ASN A 1 125 ? 5.562 46.625 12.094 1 81.38 125 ASN A O 1
ATOM 956 N N . GLY A 1 126 ? 4.445 45.219 10.688 1 78.38 126 GLY A N 1
ATOM 957 C CA . GLY A 1 126 ? 3.967 44.344 11.758 1 78.38 126 GLY A CA 1
ATOM 958 C C . GLY A 1 126 ? 2.689 44.844 12.398 1 78.38 126 GLY A C 1
ATOM 959 O O . GLY A 1 126 ? 2.115 44.188 13.258 1 78.38 126 GLY A O 1
ATOM 960 N N . GLN A 1 127 ? 2.236 46.062 11.984 1 80.31 127 GLN A N 1
ATOM 961 C CA . GLN A 1 127 ? 0.963 46.562 12.5 1 80.31 127 GLN A CA 1
ATOM 962 C C . GLN A 1 127 ? -0.146 45.531 12.312 1 80.31 127 GLN A C 1
ATOM 964 O O . GLN A 1 127 ? -0.213 44.844 11.281 1 80.31 127 GLN A O 1
ATOM 969 N N . GLN A 1 128 ? -0.937 45.312 13.438 1 86.25 128 GLN A N 1
ATOM 970 C CA . GLN A 1 128 ? -1.99 44.312 13.383 1 86.25 128 GLN A CA 1
ATOM 971 C C . GLN A 1 128 ? -3.371 44.969 13.375 1 86.25 128 GLN A C 1
ATOM 973 O O . GLN A 1 128 ? -3.557 46.062 13.93 1 86.25 128 GLN A O 1
ATOM 978 N N . ILE A 1 129 ? -4.281 44.344 12.703 1 86.56 129 ILE A N 1
ATOM 979 C CA . ILE A 1 129 ? -5.676 44.75 12.641 1 86.56 129 ILE A CA 1
ATOM 980 C C . ILE A 1 129 ? -6.59 43.531 12.688 1 86.56 129 ILE A C 1
ATOM 982 O O . ILE A 1 129 ? -6.219 42.469 12.203 1 86.56 129 ILE A O 1
ATOM 986 N N . ILE A 1 130 ? -7.699 43.625 13.391 1 87.88 130 ILE A N 1
ATOM 987 C CA . ILE A 1 130 ? -8.633 42.531 13.469 1 87.88 130 ILE A CA 1
ATOM 988 C C . ILE A 1 130 ? -9.758 42.719 12.461 1 87.88 130 ILE A C 1
ATOM 990 O O . ILE A 1 130 ? -10.438 43.75 12.469 1 87.88 130 ILE A O 1
ATOM 994 N N . LEU A 1 131 ? -9.859 41.781 11.562 1 86.06 131 LEU A N 1
ATOM 995 C CA . LEU A 1 131 ? -11.039 41.688 10.703 1 86.06 131 LEU A CA 1
ATOM 996 C C . LEU A 1 131 ? -12.164 40.938 11.398 1 86.06 131 LEU A C 1
ATOM 998 O O . LEU A 1 131 ? -11.961 39.812 11.906 1 86.06 131 LEU A O 1
ATOM 1002 N N . ASN A 1 132 ? -13.18 41.562 11.578 1 79.62 132 ASN A N 1
ATOM 1003 C CA . ASN A 1 132 ? -14.375 40.906 12.117 1 79.62 132 ASN A CA 1
ATOM 1004 C C . ASN A 1 132 ? -15.492 40.844 11.07 1 79.62 132 ASN A C 1
ATOM 1006 O O . ASN A 1 132 ? -16.469 41.594 11.156 1 79.62 132 ASN A O 1
ATOM 1010 N N . GLN A 1 133 ? -15.148 40 10.125 1 72 133 GLN A N 1
ATOM 1011 C CA . GLN A 1 133 ? -16.141 39.844 9.07 1 72 133 GLN A CA 1
ATOM 1012 C C . GLN A 1 133 ? -17.266 38.875 9.508 1 72 133 GLN A C 1
ATOM 1014 O O . GLN A 1 133 ? -17 37.75 9.945 1 72 133 GLN A O 1
ATOM 1019 N N . ILE A 1 134 ? -18.453 39.406 9.719 1 58.5 134 ILE A N 1
ATOM 1020 C CA . ILE A 1 134 ? -19.625 38.656 10.195 1 58.5 134 ILE A CA 1
ATOM 1021 C C . ILE A 1 134 ? -20.406 38.094 9.008 1 58.5 134 ILE A C 1
ATOM 1023 O O . ILE A 1 134 ? -20.672 38.812 8.039 1 58.5 134 ILE A O 1
ATOM 1027 N N . ASN A 1 135 ? -20.359 36.75 8.93 1 54.66 135 ASN A N 1
ATOM 1028 C CA . ASN A 1 135 ? -21.406 36.188 8.086 1 54.66 135 ASN A CA 1
ATOM 1029 C C . ASN A 1 135 ? -22.797 36.375 8.711 1 54.66 135 ASN A C 1
ATOM 1031 O O . ASN A 1 135 ? -23.141 35.688 9.68 1 54.66 135 ASN A O 1
ATOM 1035 N N . SER A 1 136 ? -23.469 37.344 8.195 1 51.88 136 SER A N 1
ATOM 1036 C CA . SER A 1 136 ? -24.75 37.719 8.789 1 51.88 136 SER A CA 1
ATOM 1037 C C . SER A 1 136 ? -25.703 36.531 8.844 1 51.88 136 SER A C 1
ATOM 1039 O O . SER A 1 136 ? -26.562 36.469 9.727 1 51.88 136 SER A O 1
ATOM 1041 N N . THR A 1 137 ? -25.609 35.688 7.914 1 48.34 137 THR A N 1
ATOM 1042 C CA . THR A 1 137 ? -26.547 34.562 7.871 1 48.34 137 THR A CA 1
ATOM 1043 C C . THR A 1 137 ? -26.156 33.5 8.875 1 48.34 137 THR A C 1
ATOM 1045 O O . THR A 1 137 ? -27.031 32.906 9.523 1 48.34 137 THR A O 1
ATOM 1048 N N . LEU A 1 138 ? -24.922 33.375 8.984 1 50.81 138 LEU A N 1
ATOM 1049 C CA . LEU A 1 138 ? -24.5 32.219 9.812 1 50.81 138 LEU A CA 1
ATOM 1050 C C . LEU A 1 138 ? -24.109 32.688 11.203 1 50.81 138 LEU A C 1
ATOM 1052 O O . LEU A 1 138 ? -23.953 31.891 12.117 1 50.81 138 LEU A O 1
ATOM 1056 N N . GLY A 1 139 ? -24.188 33.969 11.414 1 47.47 139 GLY A N 1
ATOM 1057 C CA . GLY A 1 139 ? -23.75 34.5 12.695 1 47.47 139 GLY A CA 1
ATOM 1058 C C . GLY A 1 139 ? -22.297 34.188 13 1 47.47 139 GLY A C 1
ATOM 1059 O O . GLY A 1 139 ? -21.891 34.156 14.164 1 47.47 139 GLY A O 1
ATOM 1060 N N . THR A 1 140 ? -21.609 33.656 12.031 1 52.97 140 THR A N 1
ATOM 1061 C CA . THR A 1 140 ? -20.219 33.25 12.289 1 52.97 140 THR A CA 1
ATOM 1062 C C . THR A 1 140 ? -19.25 34.281 11.719 1 52.97 140 THR A C 1
ATOM 1064 O O . THR A 1 140 ? -19.609 35.031 10.797 1 52.97 140 THR A O 1
ATOM 1067 N N . THR A 1 141 ? -18.25 34.594 12.586 1 56.56 141 THR A N 1
ATOM 1068 C CA . THR A 1 141 ? -17.188 35.5 12.148 1 56.56 141 THR A CA 1
ATOM 1069 C C . THR A 1 141 ? -16.094 34.75 11.398 1 56.56 141 THR A C 1
ATOM 1071 O O . THR A 1 141 ? -15.711 33.656 11.805 1 56.56 141 THR A O 1
ATOM 1074 N N . THR A 1 142 ? -15.953 35.094 10.047 1 65.62 142 THR A N 1
ATOM 1075 C CA . THR A 1 142 ? -14.836 34.594 9.258 1 65.62 142 THR A CA 1
ATOM 1076 C C . THR A 1 142 ? -13.648 35.562 9.32 1 65.62 142 THR A C 1
ATOM 1078 O O . THR A 1 142 ? -12.781 35.531 8.445 1 65.62 142 THR A O 1
ATOM 1081 N N . GLY A 1 143 ? -13.461 36.219 10.469 1 75.94 143 GLY A N 1
ATOM 1082 C CA . GLY A 1 143 ? -12.43 37.219 10.609 1 75.94 143 GLY A CA 1
ATOM 1083 C C . GLY A 1 143 ? -11.125 36.688 11.172 1 75.94 143 GLY A C 1
ATOM 1084 O O . GLY A 1 143 ? -10.805 35.5 10.953 1 75.94 143 GLY A O 1
ATOM 1085 N N . GLY A 1 144 ? -10.273 37.469 11.547 1 81.25 144 GLY A N 1
ATOM 1086 C CA . GLY A 1 144 ? -8.969 37.188 12.117 1 81.25 144 GLY A CA 1
ATOM 1087 C C . GLY A 1 144 ? -8.016 38.344 12.078 1 81.25 144 GLY A C 1
ATOM 1088 O O . GLY A 1 144 ? -8.391 39.469 11.688 1 81.25 144 GLY A O 1
ATOM 1089 N N . ILE A 1 145 ? -6.875 38.031 12.594 1 84.69 145 ILE A N 1
ATOM 1090 C CA . ILE A 1 145 ? -5.844 39.062 12.664 1 84.69 145 ILE A CA 1
ATOM 1091 C C . ILE A 1 145 ? -5.078 39.125 11.344 1 84.69 145 ILE A C 1
ATOM 1093 O O . ILE A 1 145 ? -4.746 38.094 10.773 1 84.69 145 ILE A O 1
ATOM 1097 N N . PHE A 1 146 ? -4.922 40.344 10.828 1 88.19 146 PHE A N 1
ATOM 1098 C CA . PHE A 1 146 ? -4.027 40.594 9.711 1 88.19 146 PHE A CA 1
ATOM 1099 C C . PHE A 1 146 ? -2.816 41.406 10.164 1 88.19 146 PHE A C 1
ATOM 1101 O O . PHE A 1 146 ? -2.922 42.25 11.07 1 88.19 146 PHE A O 1
ATOM 1108 N N . CYS A 1 147 ? -1.726 41.125 9.516 1 86.38 147 CYS A N 1
ATOM 1109 C CA . CYS A 1 147 ? -0.477 41.812 9.836 1 86.38 147 CYS A CA 1
ATOM 1110 C C . CYS A 1 147 ? 0.108 42.5 8.594 1 86.38 147 CYS A C 1
ATOM 1112 O O . CYS A 1 147 ? 0.137 41.906 7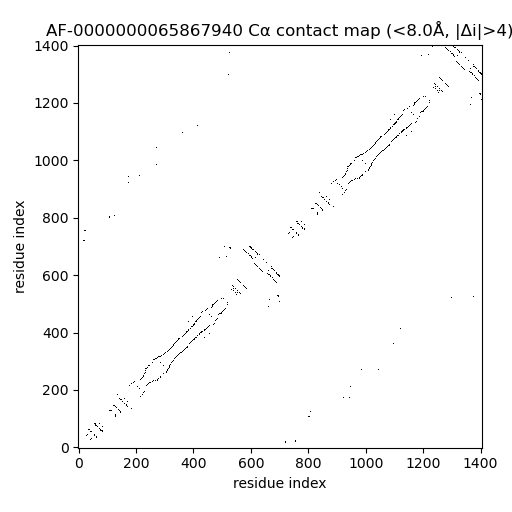.516 1 86.38 147 CYS A O 1
ATOM 1114 N N . TYR A 1 148 ? 0.567 43.781 8.82 1 88.44 148 TYR A N 1
ATOM 1115 C CA . TYR A 1 148 ? 1.216 44.469 7.715 1 88.44 148 TYR A CA 1
ATOM 1116 C C . TYR A 1 148 ? 2.619 43.938 7.473 1 88.44 148 TYR A C 1
ATOM 1118 O O . TYR A 1 148 ? 3.43 43.844 8.398 1 88.44 148 TYR A O 1
ATOM 1126 N N . ASP A 1 149 ? 2.873 43.469 6.18 1 85.62 149 ASP A N 1
ATOM 1127 C CA . ASP A 1 149 ? 4.203 43.062 5.746 1 85.62 149 ASP A CA 1
ATOM 1128 C C . ASP A 1 149 ? 4.809 44.062 4.77 1 85.62 149 ASP A C 1
ATOM 1130 O O . ASP A 1 149 ? 4.531 44 3.57 1 85.62 149 ASP A O 1
ATOM 1134 N N . SER A 1 150 ? 5.688 44.875 5.254 1 86.69 150 SER A N 1
ATOM 1135 C CA . SER A 1 150 ? 6.246 45.938 4.438 1 86.69 150 SER A CA 1
ATOM 1136 C C . SER A 1 150 ? 7.23 45.406 3.408 1 86.69 150 SER A C 1
ATOM 1138 O O . SER A 1 150 ? 7.574 46.094 2.445 1 86.69 150 SER A O 1
ATOM 1140 N N . SER A 1 151 ? 7.668 44.188 3.586 1 82.25 151 SER A N 1
ATOM 1141 C CA . SER A 1 151 ? 8.656 43.594 2.678 1 82.25 151 SER A CA 1
ATOM 1142 C C . SER A 1 151 ? 7.988 43.031 1.438 1 82.25 151 SER A C 1
ATOM 1144 O O . SER A 1 151 ? 8.648 42.781 0.427 1 82.25 151 SER A O 1
ATOM 1146 N N . ASP A 1 152 ? 6.785 42.75 1.558 1 86.69 152 ASP A N 1
ATOM 1147 C CA . ASP A 1 152 ? 6.051 42.188 0.433 1 86.69 152 ASP A CA 1
ATOM 1148 C C . ASP A 1 152 ? 5.395 43.281 -0.407 1 86.69 152 ASP A C 1
ATOM 1150 O O . ASP A 1 152 ? 4.48 43.969 0.057 1 86.69 152 ASP A O 1
ATOM 1154 N N . VAL A 1 153 ? 5.887 43.344 -1.643 1 89.19 153 VAL A N 1
ATOM 1155 C CA . VAL A 1 153 ? 5.34 44.344 -2.551 1 89.19 153 VAL A CA 1
ATOM 1156 C C . VAL A 1 153 ? 4.855 43.656 -3.832 1 89.19 153 VAL A C 1
ATOM 1158 O O . VAL A 1 153 ? 4.539 44.344 -4.816 1 89.19 153 VAL A O 1
ATOM 1161 N N . THR A 1 154 ? 4.801 42.312 -3.744 1 86.56 154 THR A N 1
ATOM 1162 C CA . THR A 1 154 ? 4.582 41.625 -5.008 1 86.56 154 THR A CA 1
ATOM 1163 C C . THR A 1 154 ? 3.361 40.719 -4.926 1 86.56 154 THR A C 1
ATOM 1165 O O . THR A 1 154 ? 2.711 40.438 -5.938 1 86.56 154 THR A O 1
ATOM 1168 N N . SER A 1 155 ? 3.115 40.281 -3.775 1 87.25 155 SER A N 1
ATOM 1169 C CA . SER A 1 155 ? 2.002 39.344 -3.66 1 87.25 155 SER A CA 1
ATOM 1170 C C . SER A 1 155 ? 0.702 39.969 -4.16 1 87.25 155 SER A C 1
ATOM 1172 O O . SER A 1 155 ? 0.452 41.156 -3.949 1 87.25 155 SER A O 1
ATOM 1174 N N . ILE A 1 156 ? -0.138 39.125 -4.82 1 84.19 156 ILE A N 1
ATOM 1175 C CA . ILE A 1 156 ? -1.4 39.594 -5.379 1 84.19 156 ILE A CA 1
ATOM 1176 C C . ILE A 1 156 ? -2.48 39.562 -4.301 1 84.19 156 ILE A C 1
ATOM 1178 O O . ILE A 1 156 ? -2.438 38.75 -3.387 1 84.19 156 ILE A O 1
ATOM 1182 N N . ASP A 1 157 ? -3.439 40.469 -4.414 1 90.12 157 ASP A N 1
ATOM 1183 C CA . ASP A 1 157 ? -4.621 40.469 -3.562 1 90.12 157 ASP A CA 1
ATOM 1184 C C . ASP A 1 157 ? -5.539 39.312 -3.885 1 90.12 157 ASP A C 1
ATOM 1186 O O . ASP A 1 157 ? -6.215 39.312 -4.914 1 90.12 157 ASP A O 1
ATOM 1190 N N . ASP A 1 158 ? -5.535 38.438 -2.975 1 84.38 158 ASP A N 1
ATOM 1191 C CA . ASP A 1 158 ? -6.371 37.25 -3.252 1 84.38 158 ASP A CA 1
ATOM 1192 C C . ASP A 1 158 ? -7.727 37.375 -2.557 1 84.38 158 ASP A C 1
ATOM 1194 O O . ASP A 1 158 ? -8.586 36.5 -2.705 1 84.38 158 ASP A O 1
ATOM 1198 N N . GLY A 1 159 ? -7.887 38.438 -1.804 1 82.69 159 GLY A N 1
ATOM 1199 C CA . GLY A 1 159 ? -9.156 38.719 -1.154 1 82.69 159 GLY A CA 1
ATOM 1200 C C . GLY A 1 159 ? -9.344 37.969 0.147 1 82.69 159 GLY A C 1
ATOM 1201 O O . GLY A 1 159 ? -10.328 38.156 0.86 1 82.69 159 GLY A O 1
ATOM 1202 N N . TYR A 1 160 ? -8.438 37.125 0.575 1 84.31 160 TYR A N 1
ATOM 1203 C CA . TYR A 1 160 ? -8.648 36.25 1.731 1 84.31 160 TYR A CA 1
ATOM 1204 C C . TYR A 1 160 ? -7.402 36.219 2.609 1 84.31 160 TYR A C 1
ATOM 1206 O O . TYR A 1 160 ? -7.465 36.531 3.799 1 84.31 160 TYR A O 1
ATOM 1214 N N . THR A 1 161 ? -6.289 35.906 2.045 1 85.5 161 THR A N 1
ATOM 1215 C CA . THR A 1 161 ? -5.07 35.781 2.832 1 85.5 161 THR A CA 1
ATOM 1216 C C . THR A 1 161 ? -4.172 37 2.666 1 85.5 161 THR A C 1
ATOM 1218 O O . THR A 1 161 ? -3.385 37.312 3.559 1 85.5 161 THR A O 1
ATOM 1221 N N . VAL A 1 162 ? -4.223 37.594 1.528 1 87.31 162 VAL A N 1
ATOM 1222 C CA . VAL A 1 162 ? -3.488 38.812 1.233 1 87.31 162 VAL A CA 1
ATOM 1223 C C . VAL A 1 162 ? -4.453 39.875 0.744 1 87.31 162 VAL A C 1
ATOM 1225 O O . VAL A 1 162 ? -5.195 39.688 -0.216 1 87.31 162 VAL A O 1
ATOM 1228 N N . ILE A 1 163 ? -4.457 41 1.439 1 91.31 163 ILE A N 1
ATOM 1229 C CA . ILE A 1 163 ? -5.242 42.156 1.04 1 91.31 163 ILE A CA 1
ATOM 1230 C C . ILE A 1 163 ? -4.316 43.344 0.71 1 91.31 163 ILE A C 1
ATOM 1232 O O . ILE A 1 163 ? -3.51 43.75 1.548 1 91.31 163 ILE A O 1
ATOM 1236 N N . VAL A 1 164 ? -4.406 43.812 -0.53 1 93.69 164 VAL A N 1
ATOM 1237 C CA . VAL A 1 164 ? -3.561 44.906 -0.972 1 93.69 164 VAL A CA 1
ATOM 1238 C C . VAL A 1 164 ? -4.312 46.219 -0.824 1 93.69 164 VAL A C 1
ATOM 1240 O O . VAL A 1 164 ? -5.445 46.344 -1.299 1 93.69 164 VAL A O 1
ATOM 1243 N N . THR A 1 165 ? -3.682 47.156 -0.163 1 95.31 165 THR A N 1
ATOM 1244 C CA . THR A 1 165 ? -4.301 48.469 0.066 1 95.31 165 THR A CA 1
ATOM 1245 C C . THR A 1 165 ? -4.207 49.344 -1.186 1 95.31 165 THR A C 1
ATOM 1247 O O . THR A 1 165 ? -3.605 48.938 -2.184 1 95.31 165 THR A O 1
ATOM 1250 N N . ALA A 1 166 ? -4.801 50.5 -1.115 1 92.5 166 ALA A N 1
ATOM 1251 C CA . ALA A 1 166 ? -4.871 51.406 -2.26 1 92.5 166 ALA A CA 1
ATOM 1252 C C . ALA A 1 166 ? -3.479 51.875 -2.684 1 92.5 166 ALA A C 1
ATOM 1254 O O . ALA A 1 166 ? -3.223 52.094 -3.871 1 92.5 166 ALA A O 1
ATOM 1255 N N . THR A 1 167 ? -2.529 51.969 -1.739 1 94.31 167 THR A N 1
ATOM 1256 C CA . THR A 1 167 ? -1.192 52.438 -2.062 1 94.31 167 THR A CA 1
ATOM 1257 C C . THR A 1 167 ? -0.239 51.281 -2.303 1 94.31 167 THR A C 1
ATOM 1259 O O . THR A 1 167 ? 0.971 51.469 -2.436 1 94.31 167 THR A O 1
ATOM 1262 N N . GLY A 1 168 ? -0.768 50.094 -2.205 1 94.5 168 GLY A N 1
ATOM 1263 C CA . GLY A 1 168 ? 0.016 48.938 -2.613 1 94.5 168 GLY A CA 1
ATOM 1264 C C . GLY A 1 168 ? 0.633 48.188 -1.446 1 94.5 168 GLY A C 1
ATOM 1265 O O . GLY A 1 168 ? 1.543 47.375 -1.632 1 94.5 168 GLY A O 1
ATOM 1266 N N . LYS A 1 169 ? 0.2 48.438 -0.23 1 94 169 LYS A N 1
ATOM 1267 C CA . LYS A 1 169 ? 0.711 47.719 0.938 1 94 169 LYS A CA 1
ATOM 1268 C C . LYS A 1 169 ? -0.079 46.438 1.192 1 94 169 LYS A C 1
ATOM 1270 O O . LYS A 1 169 ? -1.232 46.312 0.773 1 94 169 LYS A O 1
ATOM 1275 N N . ARG A 1 170 ? 0.54 45.469 1.87 1 91.88 170 ARG A N 1
ATOM 1276 C CA . ARG A 1 170 ? -0.09 44.156 2.004 1 91.88 170 ARG A CA 1
ATOM 1277 C C . ARG A 1 170 ? -0.41 43.875 3.463 1 91.88 170 ARG A C 1
ATOM 1279 O O . ARG A 1 170 ? 0.493 43.781 4.301 1 91.88 170 ARG A O 1
ATOM 1286 N N . TRP A 1 171 ? -1.736 43.688 3.775 1 90.62 171 TRP A N 1
ATOM 1287 C CA . TRP A 1 171 ? -2.211 42.969 4.965 1 90.62 171 TRP A CA 1
ATOM 1288 C C . TRP A 1 171 ? -2.191 41.469 4.746 1 90.62 171 TRP A C 1
ATOM 1290 O O . TRP A 1 171 ? -2.777 40.969 3.785 1 90.62 171 TRP A O 1
ATOM 1300 N N . LYS A 1 172 ? -1.502 40.688 5.629 1 90.12 172 LYS A N 1
ATOM 1301 C CA . LYS A 1 172 ? -1.385 39.25 5.441 1 90.12 172 LYS A CA 1
ATOM 1302 C C . LYS A 1 172 ? -1.875 38.5 6.672 1 90.12 172 LYS A C 1
ATOM 1304 O O . LYS A 1 172 ? -1.64 38.906 7.805 1 90.12 172 LYS A O 1
ATOM 1309 N N . ARG A 1 173 ? -2.588 37.375 6.418 1 87.12 173 ARG A N 1
ATOM 1310 C CA . ARG A 1 173 ? -2.896 36.438 7.516 1 87.12 173 ARG A CA 1
ATOM 1311 C C . ARG A 1 173 ? -1.649 35.688 7.969 1 87.12 173 ARG A C 1
ATOM 1313 O O . ARG A 1 173 ? -0.856 35.25 7.141 1 87.12 173 ARG A O 1
ATOM 1320 N N . PRO A 1 174 ? -1.522 35.469 9.234 1 76.69 174 PRO A N 1
ATOM 1321 C CA . PRO A 1 174 ? -0.299 34.812 9.719 1 76.69 174 PRO A CA 1
ATOM 1322 C C . PRO A 1 174 ? -0.406 33.312 9.773 1 76.69 174 PRO A C 1
ATOM 1324 O O . PRO A 1 174 ? 0.598 32.625 9.977 1 76.69 174 PRO A O 1
ATOM 1327 N N . GLU A 1 175 ? -1.605 32.781 9.523 1 76.25 175 GLU A N 1
ATOM 1328 C CA . GLU A 1 175 ? -1.826 31.328 9.703 1 76.25 175 GLU A CA 1
ATOM 1329 C C . GLU A 1 175 ? -1.041 30.516 8.68 1 76.25 175 GLU A C 1
ATOM 1331 O O . GLU A 1 175 ? -0.805 30.984 7.562 1 76.25 175 GLU A O 1
ATOM 1336 N N . ASN A 1 176 ? -0.779 29.297 9.102 1 75.81 176 ASN A N 1
ATOM 1337 C CA . ASN A 1 176 ? 0.006 28.391 8.273 1 75.81 176 ASN A CA 1
ATOM 1338 C C . ASN A 1 176 ? -0.887 27.453 7.465 1 75.81 176 ASN A C 1
ATOM 1340 O O . ASN A 1 176 ? -0.417 26.453 6.922 1 75.81 176 ASN A O 1
ATOM 1344 N N . TYR A 1 177 ? -2.008 27.672 7.43 1 85.62 177 TYR A N 1
ATOM 1345 C CA . TYR A 1 177 ? -3.006 26.906 6.699 1 85.62 177 TYR A CA 1
ATOM 1346 C C . TYR A 1 177 ? -4.07 27.812 6.102 1 85.62 177 TYR A C 1
ATOM 1348 O O . TYR A 1 177 ? -4.109 29.016 6.398 1 85.62 177 TYR A O 1
ATOM 1356 N N . ILE A 1 178 ? -4.766 27.25 5.148 1 89.5 178 ILE A N 1
ATOM 1357 C CA . ILE A 1 178 ? -5.914 27.938 4.578 1 89.5 178 ILE A CA 1
ATOM 1358 C C . ILE A 1 178 ? -7.203 27.391 5.191 1 89.5 178 ILE A C 1
ATOM 1360 O O . ILE A 1 178 ? -7.496 26.203 5.086 1 89.5 178 ILE A O 1
ATOM 1364 N N . ASP A 1 179 ? -7.918 28.25 5.895 1 88.81 179 ASP A N 1
ATOM 1365 C CA . ASP A 1 179 ? -9.18 27.875 6.516 1 88.81 179 ASP A CA 1
ATOM 1366 C C . ASP A 1 179 ? -10.359 28.125 5.578 1 88.81 179 ASP A C 1
ATOM 1368 O O . ASP A 1 179 ? -10.633 29.281 5.223 1 88.81 179 ASP A O 1
ATOM 1372 N N . MET A 1 180 ? -11.148 27.109 5.32 1 90.31 180 MET A N 1
ATOM 1373 C CA . MET A 1 180 ? -12.273 27.234 4.398 1 90.31 180 MET A CA 1
ATOM 1374 C C . MET A 1 180 ? -13.336 28.172 4.953 1 90.31 180 MET A C 1
ATOM 1376 O O . MET A 1 180 ? -14.148 28.703 4.199 1 90.31 180 MET A O 1
ATOM 1380 N N . ALA A 1 181 ? -13.312 28.359 6.18 1 84.12 181 ALA A N 1
ATOM 1381 C CA . ALA A 1 181 ? -14.258 29.281 6.789 1 84.12 181 ALA A CA 1
ATOM 1382 C C . ALA A 1 181 ? -14.07 30.703 6.254 1 84.12 181 ALA A C 1
ATOM 1384 O O . ALA A 1 181 ? -15.031 31.469 6.18 1 84.12 181 ALA A O 1
ATOM 1385 N N . TRP A 1 182 ? -12.859 31.047 5.875 1 85.25 182 TRP A N 1
ATOM 1386 C CA . TRP A 1 182 ? -12.555 32.375 5.359 1 85.25 182 TRP A CA 1
ATOM 1387 C C . TRP A 1 182 ? -13.344 32.656 4.086 1 85.25 182 TRP A C 1
ATOM 1389 O O . TRP A 1 182 ? -13.586 33.812 3.744 1 85.25 182 TRP A O 1
ATOM 1399 N N . PHE A 1 183 ? -13.758 31.578 3.445 1 86.38 183 PHE A N 1
ATOM 1400 C CA . PHE A 1 183 ? -14.438 31.688 2.158 1 86.38 183 PHE A CA 1
ATOM 1401 C C . PHE A 1 183 ? -15.945 31.578 2.33 1 86.38 183 PHE A C 1
ATOM 1403 O O . PHE A 1 183 ? -16.688 31.484 1.345 1 86.38 183 PHE A O 1
ATOM 1410 N N . GLY A 1 184 ? -16.422 31.438 3.51 1 79.94 184 GLY A N 1
ATOM 1411 C CA . GLY A 1 184 ? -17.844 31.297 3.775 1 79.94 184 GLY A CA 1
ATOM 1412 C C . GLY A 1 184 ? -18.359 29.891 3.537 1 79.94 184 GLY A C 1
ATOM 1413 O O . GLY A 1 184 ? -19.531 29.703 3.227 1 79.94 184 GLY A O 1
ATOM 1414 N N . ALA A 1 185 ? -17.594 28.891 3.604 1 83.12 185 ALA A N 1
ATOM 1415 C CA . ALA A 1 185 ? -17.906 27.531 3.195 1 83.12 185 ALA A CA 1
ATOM 1416 C C . ALA A 1 185 ? -19.094 26.984 3.971 1 83.12 185 ALA A C 1
ATOM 1418 O O . ALA A 1 185 ? -19.812 26.109 3.48 1 83.12 185 ALA A O 1
ATOM 1419 N N . LEU A 1 186 ? -19.375 27.453 5.133 1 77.38 186 LEU A N 1
ATOM 1420 C CA . LEU A 1 186 ? -20.5 26.922 5.891 1 77.38 186 LEU A CA 1
ATOM 1421 C C . LEU A 1 186 ? -21.688 27.875 5.832 1 77.38 186 LEU A C 1
ATOM 1423 O O . LEU A 1 186 ? -22.734 27.609 6.445 1 77.38 186 LEU A O 1
ATOM 1427 N N . ASN A 1 187 ? -21.516 28.891 5.105 1 73.25 187 ASN A N 1
ATOM 1428 C CA . ASN A 1 187 ? -22.609 29.844 4.859 1 73.25 187 ASN A CA 1
ATOM 1429 C C . ASN A 1 187 ? -23.531 29.344 3.744 1 73.25 187 ASN A C 1
ATOM 1431 O O . ASN A 1 187 ? -23.109 29.234 2.59 1 73.25 187 ASN A O 1
ATOM 1435 N N . PRO A 1 188 ? -24.766 29.016 4.074 1 74.5 188 PRO A N 1
ATOM 1436 C CA . PRO A 1 188 ? -25.703 28.5 3.068 1 74.5 188 PRO A CA 1
ATOM 1437 C C . PRO A 1 188 ? -25.875 29.438 1.885 1 74.5 188 PRO A C 1
ATOM 1439 O O . PRO A 1 188 ? -26.312 29.016 0.812 1 74.5 188 PRO A O 1
ATOM 1442 N N . ALA A 1 189 ? -25.531 30.719 2.119 1 74.75 189 ALA A N 1
ATOM 1443 C CA . ALA A 1 189 ? -25.688 31.703 1.053 1 74.75 189 ALA A CA 1
ATOM 1444 C C . ALA A 1 189 ? -24.547 31.625 0.047 1 74.75 189 ALA A C 1
ATOM 1446 O O . ALA A 1 189 ? -24.641 32.156 -1.057 1 74.75 189 ALA A O 1
ATOM 1447 N N . VAL A 1 190 ? -23.547 30.984 0.43 1 79.31 190 VAL A N 1
ATOM 1448 C CA . VAL A 1 190 ? -22.375 30.859 -0.426 1 79.31 190 VAL A CA 1
ATOM 1449 C C . VAL A 1 190 ? -22.344 29.484 -1.065 1 79.31 190 VAL A C 1
ATOM 1451 O O . VAL A 1 190 ? -22.547 28.469 -0.385 1 79.31 190 VAL A O 1
ATOM 1454 N N . ASP A 1 191 ? -22.172 29.531 -2.352 1 87.19 191 ASP A N 1
ATOM 1455 C CA . ASP A 1 191 ? -21.953 28.266 -3.033 1 87.19 191 ASP A CA 1
ATOM 1456 C C . ASP A 1 191 ? -20.641 27.625 -2.609 1 87.19 191 ASP A C 1
ATOM 1458 O O . ASP A 1 191 ? -19.562 28.188 -2.857 1 87.19 191 ASP A O 1
ATOM 1462 N N . PHE A 1 192 ? -20.766 26.516 -2.045 1 94.12 192 PHE A N 1
ATOM 1463 C CA . PHE A 1 192 ? -19.578 25.859 -1.522 1 94.12 192 PHE A CA 1
ATOM 1464 C C . PHE A 1 192 ? -18.562 25.609 -2.637 1 94.12 192 PHE A C 1
ATOM 1466 O O . PHE A 1 192 ? -17.359 25.672 -2.418 1 94.12 192 PHE A O 1
ATOM 1473 N N . SER A 1 193 ? -19.031 25.312 -3.795 1 95 193 SER A N 1
ATOM 1474 C CA . SER A 1 193 ? -18.125 25.062 -4.918 1 95 193 SER A CA 1
ATOM 1475 C C . SER A 1 193 ? -17.281 26.281 -5.227 1 95 193 SER A C 1
ATOM 1477 O O . SER A 1 193 ? -16.109 26.156 -5.586 1 95 193 SER A O 1
ATOM 1479 N N . ASP A 1 194 ? -17.812 27.453 -5.086 1 92.62 194 ASP A N 1
ATOM 1480 C CA . ASP A 1 194 ? -17.062 28.672 -5.32 1 92.62 194 ASP A CA 1
ATOM 1481 C C . ASP A 1 194 ? -15.992 28.875 -4.25 1 92.62 194 ASP A C 1
ATOM 1483 O O . ASP A 1 194 ? -14.867 29.281 -4.559 1 92.62 194 ASP A O 1
ATOM 1487 N N . ALA A 1 195 ? -16.422 28.578 -3.068 1 91.62 195 ALA A N 1
ATOM 1488 C CA . ALA A 1 195 ? -15.453 28.672 -1.974 1 91.62 195 ALA A CA 1
ATOM 1489 C C . ALA A 1 195 ? -14.289 27.703 -2.182 1 91.62 195 ALA A C 1
ATOM 1491 O O . ALA A 1 195 ? -13.133 28.078 -1.99 1 91.62 195 ALA A O 1
ATOM 1492 N N . TRP A 1 196 ? -14.625 26.547 -2.637 1 95.12 196 TRP A N 1
ATOM 1493 C CA . TRP A 1 196 ? -13.633 25.516 -2.908 1 95.12 196 TRP A CA 1
ATOM 1494 C C . TRP A 1 196 ? -12.656 25.953 -3.992 1 95.12 196 TRP A C 1
ATOM 1496 O O . TRP A 1 196 ? -11.445 25.891 -3.811 1 95.12 196 TRP A O 1
ATOM 1506 N N . ASP A 1 197 ? -13.164 26.5 -4.973 1 94.69 197 ASP A N 1
ATOM 1507 C CA . ASP A 1 197 ? -12.336 26.938 -6.09 1 94.69 197 ASP A CA 1
ATOM 1508 C C . ASP A 1 197 ? -11.391 28.062 -5.664 1 94.69 197 ASP A C 1
ATOM 1510 O O . ASP A 1 197 ? -10.234 28.094 -6.086 1 94.69 197 ASP A O 1
ATOM 1514 N N . ALA A 1 198 ? -11.859 28.891 -4.859 1 91.94 198 ALA A N 1
ATOM 1515 C CA . ALA A 1 198 ? -11.055 30.016 -4.406 1 91.94 198 ALA A CA 1
ATOM 1516 C C . ALA A 1 198 ? -9.883 29.547 -3.545 1 91.94 198 ALA A C 1
ATOM 1518 O O . ALA A 1 198 ? -8.758 30.016 -3.703 1 91.94 198 ALA A O 1
ATOM 1519 N N . ALA A 1 199 ? -10.195 28.625 -2.703 1 93.25 199 ALA A N 1
ATOM 1520 C CA . ALA A 1 199 ? -9.141 28.094 -1.839 1 93.25 199 ALA A CA 1
ATOM 1521 C C . ALA A 1 199 ? -8.086 27.359 -2.652 1 93.25 199 ALA A C 1
ATOM 1523 O O . ALA A 1 199 ? -6.887 27.562 -2.457 1 93.25 199 ALA A O 1
ATOM 1524 N N . VAL A 1 200 ? -8.531 26.578 -3.574 1 94.81 200 VAL A N 1
ATOM 1525 C CA . VAL A 1 200 ? -7.625 25.797 -4.414 1 94.81 200 VAL A CA 1
ATOM 1526 C C . VAL A 1 200 ? -6.777 26.734 -5.27 1 94.81 200 VAL A C 1
ATOM 1528 O O . VAL A 1 200 ? -5.586 26.5 -5.469 1 94.81 200 VAL A O 1
ATOM 1531 N N . ALA A 1 201 ? -7.359 27.75 -5.711 1 92.75 201 ALA A N 1
ATOM 1532 C CA . ALA A 1 201 ? -6.645 28.719 -6.539 1 92.75 201 ALA A CA 1
ATOM 1533 C C . ALA A 1 201 ? -5.504 29.375 -5.762 1 92.75 201 ALA A C 1
ATOM 1535 O O . ALA A 1 201 ? -4.434 29.625 -6.32 1 92.75 201 ALA A O 1
ATOM 1536 N N . ILE A 1 202 ? -5.738 29.672 -4.555 1 91.44 202 ILE A N 1
ATOM 1537 C CA . ILE A 1 202 ? -4.707 30.297 -3.73 1 91.44 202 ILE A CA 1
ATOM 1538 C C . ILE A 1 202 ? -3.494 29.375 -3.633 1 91.44 202 ILE A C 1
ATOM 1540 O O . ILE A 1 202 ? -2.357 29.797 -3.832 1 91.44 202 ILE A O 1
ATOM 1544 N N . VAL A 1 203 ? -3.723 28.109 -3.385 1 91.62 203 VAL A N 1
ATOM 1545 C CA . VAL A 1 203 ? -2.629 27.156 -3.27 1 91.62 203 VAL A CA 1
ATOM 1546 C C . VAL A 1 203 ? -1.947 26.984 -4.625 1 91.62 203 VAL A C 1
ATOM 1548 O O . VAL A 1 203 ? -0.717 26.969 -4.711 1 91.62 203 VAL A O 1
ATOM 1551 N N . SER A 1 204 ? -2.707 26.891 -5.656 1 92.25 204 SER A N 1
ATOM 1552 C CA . SER A 1 204 ? -2.166 26.703 -6.996 1 92.25 204 SER A CA 1
ATOM 1553 C C . SER A 1 204 ? -1.31 27.891 -7.418 1 92.25 204 SER A C 1
ATOM 1555 O O . SER A 1 204 ? -0.271 27.719 -8.062 1 92.25 204 SER A O 1
ATOM 1557 N N . ASN A 1 205 ? -1.808 29.047 -7.082 1 88.62 205 ASN A N 1
ATOM 1558 C CA . ASN A 1 205 ? -1.031 30.234 -7.387 1 88.62 205 ASN A CA 1
ATOM 1559 C C . ASN A 1 205 ? 0.302 30.25 -6.645 1 88.62 205 ASN A C 1
ATOM 1561 O O . ASN A 1 205 ? 1.33 30.625 -7.211 1 88.62 205 ASN A O 1
ATOM 1565 N N . TYR A 1 206 ? 0.226 29.859 -5.465 1 87 206 TYR A N 1
ATOM 1566 C CA . TYR A 1 206 ? 1.469 29.766 -4.707 1 87 206 TYR A CA 1
ATOM 1567 C C . TYR A 1 206 ? 2.43 28.781 -5.359 1 87 206 TYR A C 1
ATOM 1569 O O . TYR A 1 206 ? 3.605 29.094 -5.559 1 87 206 TYR A O 1
ATOM 1577 N N . VAL A 1 207 ? 1.948 27.625 -5.754 1 89.81 207 VAL A N 1
ATOM 1578 C CA . VAL A 1 207 ? 2.773 26.562 -6.328 1 89.81 207 VAL A CA 1
ATOM 1579 C C . VAL A 1 207 ? 3.371 27.047 -7.652 1 89.81 207 VAL A C 1
ATOM 1581 O O . VAL A 1 207 ? 4.547 26.797 -7.934 1 89.81 207 VAL A O 1
ATOM 1584 N N . SER A 1 208 ? 2.629 27.688 -8.398 1 86.94 208 SER A N 1
ATOM 1585 C CA . SER A 1 208 ? 3.076 28.156 -9.711 1 86.94 208 SER A CA 1
ATOM 1586 C C . SER A 1 208 ? 4.137 29.25 -9.578 1 86.94 208 SER A C 1
ATOM 1588 O O . SER A 1 208 ? 5.059 29.328 -10.391 1 86.94 208 SER A O 1
ATOM 1590 N N . ASN A 1 209 ? 3.992 30.062 -8.508 1 82.06 209 ASN A N 1
ATOM 1591 C CA . ASN A 1 209 ? 4.836 31.25 -8.414 1 82.06 209 ASN A CA 1
ATOM 1592 C C . ASN A 1 209 ? 6.039 31.016 -7.504 1 82.06 209 ASN A C 1
ATOM 1594 O O . ASN A 1 209 ? 7.094 31.609 -7.695 1 82.06 209 ASN A O 1
ATOM 1598 N N . VAL A 1 210 ? 5.82 30.25 -6.512 1 80.62 210 VAL A N 1
ATOM 1599 C CA . VAL A 1 210 ? 6.867 30.078 -5.508 1 80.62 210 VAL A CA 1
ATOM 1600 C C . VAL A 1 210 ? 7.434 28.656 -5.594 1 80.62 210 VAL A C 1
ATOM 1602 O O . VAL A 1 210 ? 8.656 28.469 -5.605 1 80.62 210 VAL A O 1
ATOM 1605 N N . GLY A 1 211 ? 6.551 27.719 -5.688 1 85.62 211 GLY A N 1
ATOM 1606 C CA . GLY A 1 211 ? 6.973 26.328 -5.73 1 85.62 211 GLY A CA 1
ATOM 1607 C C . GLY A 1 211 ? 6.137 25.422 -4.844 1 85.62 211 GLY A C 1
ATOM 1608 O O . GLY A 1 211 ? 5.461 25.891 -3.93 1 85.62 211 GLY A O 1
ATOM 1609 N N . PHE A 1 212 ? 6.375 24.172 -5.016 1 87.56 212 PHE A N 1
ATOM 1610 C CA . PHE A 1 212 ? 5.523 23.172 -4.395 1 87.56 212 PHE A CA 1
ATOM 1611 C C . PHE A 1 212 ? 5.891 22.969 -2.93 1 87.56 212 PHE A C 1
ATOM 1613 O O . PHE A 1 212 ? 5.016 22.844 -2.076 1 87.56 212 PHE A O 1
ATOM 1620 N N . TYR A 1 213 ? 7.016 23 -2.527 1 79.81 213 TYR A N 1
ATOM 1621 C CA . TYR A 1 213 ? 7.496 22.469 -1.257 1 79.81 213 TYR A CA 1
ATOM 1622 C C . TYR A 1 213 ? 7.336 23.5 -0.142 1 79.81 213 TYR A C 1
ATOM 1624 O O . TYR A 1 213 ? 7.879 23.328 0.952 1 79.81 213 TYR A O 1
ATOM 1632 N N . GLY A 1 214 ? 6.59 24.578 -0.348 1 81.75 214 GLY A N 1
ATOM 1633 C CA . GLY A 1 214 ? 6.258 25.531 0.691 1 81.75 214 GLY A CA 1
ATOM 1634 C C . GLY A 1 214 ? 4.777 25.844 0.767 1 81.75 214 GLY A C 1
ATOM 1635 O O . GLY A 1 214 ? 4.367 26.781 1.452 1 81.75 214 GLY A O 1
ATOM 1636 N N . ARG A 1 215 ? 4.043 25 0.098 1 86.12 215 ARG A N 1
ATOM 1637 C CA . ARG A 1 215 ? 2.625 25.328 -0.014 1 86.12 215 ARG A CA 1
ATOM 1638 C C . ARG A 1 215 ? 1.874 24.953 1.257 1 86.12 215 ARG A C 1
ATOM 1640 O O . ARG A 1 215 ? 2.258 24.016 1.953 1 86.12 215 ARG A O 1
ATOM 1647 N N . LYS A 1 216 ? 0.773 25.656 1.57 1 89.44 216 LYS A N 1
ATOM 1648 C CA . LYS A 1 216 ? -0.105 25.438 2.713 1 89.44 216 LYS A CA 1
ATOM 1649 C C . LYS A 1 216 ? -1.16 24.375 2.393 1 89.44 216 LYS A C 1
ATOM 1651 O O . LYS A 1 216 ? -1.403 24.062 1.223 1 89.44 216 LYS A O 1
ATOM 1656 N N . ALA A 1 217 ? -1.679 23.844 3.479 1 92.31 217 ALA A N 1
ATOM 1657 C CA . ALA A 1 217 ? -2.814 22.938 3.344 1 92.31 217 ALA A CA 1
ATOM 1658 C C . ALA A 1 217 ? -4.133 23.672 3.559 1 92.31 217 ALA A C 1
ATOM 1660 O O . ALA A 1 217 ? -4.164 24.734 4.168 1 92.31 217 ALA A O 1
ATOM 1661 N N . ILE A 1 218 ? -5.188 23.078 2.988 1 94 218 ILE A N 1
ATOM 1662 C CA . ILE A 1 218 ? -6.543 23.562 3.207 1 94 218 ILE A CA 1
ATOM 1663 C C . ILE A 1 218 ? -7.207 22.781 4.328 1 94 218 ILE A C 1
ATOM 1665 O O . ILE A 1 218 ? -7.18 21.547 4.328 1 94 218 ILE A O 1
ATOM 1669 N N . TYR A 1 219 ? -7.805 23.453 5.285 1 92.5 219 TYR A N 1
ATOM 1670 C CA . TYR A 1 219 ? -8.477 22.797 6.402 1 92.5 219 TYR A CA 1
ATOM 1671 C C . TYR A 1 219 ? -9.984 23.016 6.328 1 92.5 219 TYR A C 1
ATOM 1673 O O . TYR A 1 219 ? -10.453 24.094 5.973 1 92.5 219 TYR A O 1
ATOM 1681 N N . LEU A 1 220 ? -10.688 21.984 6.617 1 92 220 LEU A N 1
ATOM 1682 C CA . LEU A 1 220 ? -12.141 22.016 6.789 1 92 220 LEU A CA 1
ATOM 1683 C C . LEU A 1 220 ? -12.523 21.719 8.234 1 92 220 LEU A C 1
ATOM 1685 O O . LEU A 1 220 ? -12.109 20.703 8.797 1 92 220 LEU A O 1
ATOM 1689 N N . LYS A 1 221 ? -13.344 22.609 8.758 1 86.5 221 LYS A N 1
ATOM 1690 C CA . LYS A 1 221 ? -13.891 22.344 10.086 1 86.5 221 LYS A CA 1
ATOM 1691 C C . LYS A 1 221 ? -15.023 21.328 10.031 1 86.5 221 LYS A C 1
ATOM 1693 O O . LYS A 1 221 ? -15.641 21.141 8.977 1 86.5 221 LYS A O 1
ATOM 1698 N N . ALA A 1 222 ? -15.328 20.672 11.188 1 86.38 222 ALA A N 1
ATOM 1699 C CA . ALA A 1 222 ? -16.391 19.672 11.25 1 86.38 222 ALA A CA 1
ATOM 1700 C C . ALA A 1 222 ? -17.719 20.266 10.766 1 86.38 222 ALA A C 1
ATOM 1702 O O . ALA A 1 222 ? -18.031 21.422 11.055 1 86.38 222 ALA A O 1
ATOM 1703 N N . GLY A 1 223 ? -18.391 19.609 9.945 1 88.25 223 GLY A N 1
ATOM 1704 C CA . GLY A 1 223 ? -19.672 20.047 9.398 1 88.25 223 GLY A CA 1
ATOM 1705 C C . GLY A 1 223 ? -20 19.406 8.062 1 88.25 223 GLY A C 1
ATOM 1706 O O . GLY A 1 223 ? -19.297 18.516 7.609 1 88.25 223 GLY A O 1
ATOM 1707 N N . THR A 1 224 ? -21.156 19.797 7.562 1 91.88 224 THR A N 1
ATOM 1708 C CA . THR A 1 224 ? -21.609 19.312 6.266 1 91.88 224 THR A CA 1
ATOM 1709 C C . THR A 1 224 ? -21.531 20.406 5.215 1 91.88 224 THR A C 1
ATOM 1711 O O . THR A 1 224 ? -22.047 21.516 5.43 1 91.88 224 THR A O 1
ATOM 1714 N N . TYR A 1 225 ? -20.844 20.141 4.125 1 94.06 225 TYR A N 1
ATOM 1715 C CA . TYR A 1 225 ? -20.672 21.047 2.998 1 94.06 225 TYR A CA 1
ATOM 1716 C C . TYR A 1 225 ? -21.391 20.516 1.758 1 94.06 225 TYR A C 1
ATOM 1718 O O . TYR A 1 225 ? -21.312 19.328 1.456 1 94.06 225 TYR A O 1
ATOM 1726 N N . LYS A 1 226 ? -22.125 21.422 1.065 1 93.56 226 LYS A N 1
ATOM 1727 C CA . LYS A 1 226 ? -22.938 20.984 -0.066 1 93.56 226 LYS A CA 1
ATOM 1728 C C . LYS A 1 226 ? -22.484 21.656 -1.358 1 93.56 226 LYS A C 1
ATOM 1730 O O . LYS A 1 226 ? -22.922 22.766 -1.666 1 93.56 226 LYS A O 1
ATOM 1735 N N . PRO A 1 227 ? -21.656 20.938 -2.156 1 95.31 227 PRO A N 1
ATOM 1736 C CA . PRO A 1 227 ? -21.266 21.516 -3.445 1 95.31 227 PRO A CA 1
ATOM 1737 C C . PRO A 1 227 ? -22.391 21.484 -4.473 1 95.31 227 PRO A C 1
ATOM 1739 O O . PRO A 1 227 ? -23.234 20.578 -4.449 1 95.31 227 PRO A O 1
ATOM 1742 N N . SER A 1 228 ? -22.391 22.484 -5.379 1 94.25 228 SER A N 1
ATOM 1743 C CA . SER A 1 228 ? -23.375 22.547 -6.465 1 94.25 228 SER A CA 1
ATOM 1744 C C . SER A 1 228 ? -22.828 21.906 -7.738 1 94.25 228 SER A C 1
ATOM 1746 O O . SER A 1 228 ? -23.578 21.609 -8.664 1 94.25 228 SER A O 1
ATOM 1748 N N . ARG A 1 229 ? -21.547 21.734 -7.746 1 94.38 229 ARG A N 1
ATOM 1749 C CA . ARG A 1 229 ? -20.875 21.125 -8.891 1 94.38 229 ARG A CA 1
ATOM 1750 C C . ARG A 1 229 ? -19.625 20.391 -8.461 1 94.38 229 ARG A C 1
ATOM 1752 O O . ARG A 1 229 ? -19.234 20.438 -7.293 1 94.38 229 ARG A O 1
ATOM 1759 N N . GLN A 1 230 ? -19.031 19.734 -9.43 1 95.56 230 GLN A N 1
ATOM 1760 C CA . GLN A 1 230 ? -17.844 18.906 -9.211 1 95.56 230 GLN A CA 1
ATOM 1761 C C . GLN A 1 230 ? -16.703 19.734 -8.625 1 95.56 230 GLN A C 1
ATOM 1763 O O . GLN A 1 230 ? -16.453 20.859 -9.055 1 95.56 230 GLN A O 1
ATOM 1768 N N . LEU A 1 231 ? -16.016 19.172 -7.594 1 97.62 231 LEU A N 1
ATOM 1769 C CA . LEU A 1 231 ? -14.875 19.812 -6.938 1 97.62 231 LEU A CA 1
ATOM 1770 C C . LEU A 1 231 ? -13.562 19.25 -7.469 1 97.62 231 LEU A C 1
ATOM 1772 O O . LEU A 1 231 ? -13.258 18.062 -7.262 1 97.62 231 LEU A O 1
ATOM 1776 N N . ASP A 1 232 ? -12.734 20.062 -8.078 1 97.25 232 ASP A N 1
ATOM 1777 C CA . ASP A 1 232 ? -11.438 19.625 -8.57 1 97.25 232 ASP A CA 1
ATOM 1778 C C . ASP A 1 232 ? -10.312 20.062 -7.641 1 97.25 232 ASP A C 1
ATOM 1780 O O . ASP A 1 232 ? -10.32 21.203 -7.156 1 97.25 232 ASP A O 1
ATOM 1784 N N . ILE A 1 233 ? -9.461 19.141 -7.359 1 96.06 233 ILE A N 1
ATOM 1785 C CA . ILE A 1 233 ? -8.219 19.516 -6.68 1 96.06 233 ILE A CA 1
ATOM 1786 C C . ILE A 1 233 ? -7.031 18.891 -7.402 1 96.06 233 ILE A C 1
ATOM 1788 O O . ILE A 1 233 ? -7.062 17.703 -7.766 1 96.06 233 ILE A O 1
ATOM 1792 N N . PRO A 1 234 ? -5.98 19.734 -7.723 1 96.31 234 PRO A N 1
ATOM 1793 C CA . PRO A 1 234 ? -4.746 19.125 -8.227 1 96.31 234 PRO A CA 1
ATOM 1794 C C . PRO A 1 234 ? -4.086 18.203 -7.199 1 96.31 234 PRO A C 1
ATOM 1796 O O . PRO A 1 234 ? -4.309 18.344 -5.996 1 96.31 234 PRO A O 1
ATOM 1799 N N . SER A 1 235 ? -3.191 17.297 -7.711 1 95.38 235 SER A N 1
ATOM 1800 C CA . SER A 1 235 ? -2.564 16.297 -6.844 1 95.38 235 SER A CA 1
ATOM 1801 C C . SER A 1 235 ? -1.549 16.953 -5.91 1 95.38 235 SER A C 1
ATOM 1803 O O . SER A 1 235 ? -1.092 16.312 -4.953 1 95.38 235 SER A O 1
ATOM 1805 N N . TYR A 1 236 ? -1.233 18.219 -6.102 1 94.44 236 TYR A N 1
ATOM 1806 C CA . TYR A 1 236 ? -0.283 18.906 -5.234 1 94.44 236 TYR A CA 1
ATOM 1807 C C . TYR A 1 236 ? -1.006 19.688 -4.145 1 94.44 236 TYR A C 1
ATOM 1809 O O . TYR A 1 236 ? -0.387 20.469 -3.422 1 94.44 236 TYR A O 1
ATOM 1817 N N . VAL A 1 237 ? -2.301 19.516 -4.004 1 95.12 237 VAL A N 1
ATOM 1818 C CA . VAL A 1 237 ? -3.1 20.188 -2.98 1 95.12 237 VAL A CA 1
ATOM 1819 C C . VAL A 1 237 ? -3.52 19.172 -1.912 1 95.12 237 VAL A C 1
ATOM 1821 O O . VAL A 1 237 ? -3.799 18.016 -2.223 1 95.12 237 VAL A O 1
ATOM 1824 N N . SER A 1 238 ? -3.49 19.625 -0.655 1 95.44 238 SER A N 1
ATOM 1825 C CA . SER A 1 238 ? -3.961 18.828 0.472 1 95.44 238 SER A CA 1
ATOM 1826 C C . SER A 1 238 ? -5.176 19.469 1.136 1 95.44 238 SER A C 1
ATOM 1828 O O . SER A 1 238 ? -5.16 20.672 1.445 1 95.44 238 SER A O 1
ATOM 1830 N N . VAL A 1 239 ? -6.203 18.688 1.317 1 95.81 239 VAL A N 1
ATOM 1831 C CA . VAL A 1 239 ? -7.391 19.109 2.057 1 95.81 239 VAL A CA 1
ATOM 1832 C C . VAL A 1 239 ? -7.578 18.203 3.279 1 95.81 239 VAL A C 1
ATOM 1834 O O . VAL A 1 239 ? -7.711 16.984 3.15 1 95.81 239 VAL A O 1
ATOM 1837 N N . VAL A 1 240 ? -7.613 18.844 4.465 1 94.44 240 VAL A N 1
ATOM 1838 C CA . VAL A 1 240 ? -7.629 18.094 5.715 1 94.44 240 VAL A CA 1
ATOM 1839 C C . VAL A 1 240 ? -8.891 18.422 6.508 1 94.44 240 VAL A C 1
ATOM 1841 O O . VAL A 1 240 ? -9.148 19.594 6.812 1 94.44 240 VAL A O 1
ATOM 1844 N N . ALA A 1 241 ? -9.664 17.391 6.852 1 92.75 241 ALA A N 1
ATOM 1845 C CA . ALA A 1 241 ? -10.805 17.531 7.754 1 92.75 241 ALA A CA 1
ATOM 1846 C C . ALA A 1 241 ? -10.352 17.516 9.211 1 92.75 241 ALA A C 1
ATOM 1848 O O . ALA A 1 241 ? -9.594 16.641 9.625 1 92.75 241 ALA A O 1
ATOM 1849 N N . ILE A 1 242 ? -10.758 18.516 9.891 1 89.06 242 ILE A N 1
ATOM 1850 C CA . ILE A 1 242 ? -10.562 18.531 11.336 1 89.06 242 ILE A CA 1
ATOM 1851 C C . ILE A 1 242 ? -11.844 18.078 12.031 1 89.06 242 ILE A C 1
ATOM 1853 O O . ILE A 1 242 ? -12.789 18.875 12.172 1 89.06 242 ILE A O 1
ATOM 1857 N N . GLY A 1 243 ? -11.875 16.906 12.523 1 84.88 243 GLY A N 1
ATOM 1858 C CA . GLY A 1 243 ? -13.117 16.281 12.961 1 84.88 243 GLY A CA 1
ATOM 1859 C C . GLY A 1 243 ? -13.898 15.656 11.828 1 84.88 243 GLY A C 1
ATOM 1860 O O . GLY A 1 243 ? -13.336 15.328 10.781 1 84.88 243 GLY A O 1
ATOM 1861 N N . ASN A 1 244 ? -15.164 15.445 12.039 1 86.94 244 ASN A N 1
ATOM 1862 C CA . ASN A 1 244 ? -15.992 14.836 11.008 1 86.94 244 ASN A CA 1
ATOM 1863 C C . ASN A 1 244 ? -16.469 15.875 9.992 1 86.94 244 ASN A C 1
ATOM 1865 O O . ASN A 1 244 ? -17.125 16.859 10.367 1 86.94 244 ASN A O 1
ATOM 1869 N N . VAL A 1 245 ? -16.094 15.703 8.773 1 93.25 245 VAL A N 1
ATOM 1870 C CA . VAL A 1 245 ? -16.516 16.547 7.656 1 93.25 245 VAL A CA 1
ATOM 1871 C C . VAL A 1 245 ? -17.266 15.703 6.629 1 93.25 245 VAL A C 1
ATOM 1873 O O . VAL A 1 245 ? -16.828 14.609 6.27 1 93.25 245 VAL A O 1
ATOM 1876 N N . THR A 1 246 ? -18.469 16.156 6.203 1 94.31 246 THR A N 1
ATOM 1877 C CA . THR A 1 246 ? -19.203 15.508 5.117 1 94.31 246 THR A CA 1
ATOM 1878 C C . THR A 1 246 ? -19.297 16.438 3.914 1 94.31 246 THR A C 1
ATOM 1880 O O . THR A 1 246 ? -19.812 17.547 4.027 1 94.31 246 THR A O 1
ATOM 1883 N N . ILE A 1 247 ? -18.734 16.047 2.779 1 96.88 247 ILE A N 1
ATOM 1884 C CA . ILE A 1 247 ? -19.031 16.672 1.492 1 96.88 247 ILE A CA 1
ATOM 1885 C C . ILE A 1 247 ? -20.25 15.992 0.858 1 96.88 247 ILE A C 1
ATOM 1887 O O . ILE A 1 247 ? -20.141 14.883 0.334 1 96.88 247 ILE A O 1
ATOM 1891 N N . ASP A 1 248 ? -21.375 16.641 0.904 1 94.12 248 ASP A N 1
ATOM 1892 C CA . ASP A 1 248 ? -22.656 16.078 0.489 1 94.12 248 ASP A CA 1
ATOM 1893 C C . ASP A 1 248 ? -22.984 16.469 -0.953 1 94.12 248 ASP A C 1
ATOM 1895 O O . ASP A 1 248 ? -23.609 17.5 -1.2 1 94.12 248 ASP A O 1
ATOM 1899 N N . GLY A 1 249 ? -22.625 15.578 -1.877 1 93.62 249 GLY A N 1
ATOM 1900 C CA . GLY A 1 249 ? -22.875 15.812 -3.289 1 93.62 249 GLY A CA 1
ATOM 1901 C C . GLY A 1 249 ? -24.234 15.32 -3.742 1 93.62 249 GLY A C 1
ATOM 1902 O O . GLY A 1 249 ? -24.453 15.07 -4.93 1 93.62 249 GLY A O 1
ATOM 1903 N N . SER A 1 250 ? -25.188 15.102 -2.924 1 89.94 250 SER A N 1
ATOM 1904 C CA . SER A 1 250 ? -26.484 14.516 -3.26 1 89.94 250 SER A CA 1
ATOM 1905 C C . SER A 1 250 ? -27.281 15.43 -4.191 1 89.94 250 SER A C 1
ATOM 1907 O O . SER A 1 250 ? -28.156 14.969 -4.926 1 89.94 250 SER A O 1
ATOM 1909 N N . GLY A 1 251 ? -26.953 16.781 -4.109 1 88.69 251 GLY A N 1
ATOM 1910 C CA . GLY A 1 251 ? -27.656 17.734 -4.957 1 88.69 251 GLY A CA 1
ATOM 1911 C C . GLY A 1 251 ? -26.922 18.047 -6.246 1 88.69 251 GLY A C 1
ATOM 1912 O O . GLY A 1 251 ? -27.375 18.891 -7.031 1 88.69 251 GLY A O 1
ATOM 1913 N N . MET A 1 252 ? -25.875 17.359 -6.539 1 92.31 252 MET A N 1
ATOM 1914 C CA . MET A 1 252 ? -25.047 17.641 -7.715 1 92.31 252 MET A CA 1
ATOM 1915 C C . MET A 1 252 ? -25.656 17 -8.961 1 92.31 252 MET A C 1
ATOM 1917 O O . MET A 1 252 ? -26.469 16.078 -8.867 1 92.31 252 MET A O 1
ATOM 1921 N N . PRO A 1 253 ? -25.234 17.531 -10.172 1 89.31 253 PRO A N 1
ATOM 1922 C CA . PRO A 1 253 ? -25.75 16.938 -11.414 1 89.31 253 PRO A CA 1
ATOM 1923 C C . PRO A 1 253 ? -25.297 15.492 -11.602 1 89.31 253 PRO A C 1
ATOM 1925 O O . PRO A 1 253 ? -24.234 15.109 -11.148 1 89.31 253 PRO A O 1
ATOM 1928 N N . ASP A 1 254 ? -26.078 14.836 -12.398 1 89 254 ASP A N 1
ATOM 1929 C CA . ASP A 1 254 ? -25.75 13.461 -12.75 1 89 254 ASP A CA 1
ATOM 1930 C C . ASP A 1 254 ? -24.422 13.383 -13.5 1 89 254 ASP A C 1
ATOM 1932 O O . ASP A 1 254 ? -24.062 14.305 -14.242 1 89 254 ASP A O 1
ATOM 1936 N N . ASN A 1 255 ? -23.688 12.281 -13.266 1 89.5 255 ASN A N 1
ATOM 1937 C CA . ASN A 1 255 ? -22.453 11.945 -13.969 1 89.5 255 ASN A CA 1
ATOM 1938 C C . ASN A 1 255 ? -21.297 12.852 -13.531 1 89.5 255 ASN A C 1
ATOM 1940 O O . ASN A 1 255 ? -20.312 13 -14.258 1 89.5 255 ASN A O 1
ATOM 1944 N N . SER A 1 256 ? -21.562 13.492 -12.43 1 93 256 SER A N 1
ATOM 1945 C CA . SER A 1 256 ? -20.469 14.266 -11.836 1 93 256 SER A CA 1
ATOM 1946 C C . SER A 1 256 ? -19.75 13.461 -10.758 1 93 256 SER A C 1
ATOM 1948 O O . SER A 1 256 ? -20.359 12.609 -10.102 1 93 256 SER A O 1
ATOM 1950 N N . TYR A 1 257 ? -18.5 13.695 -10.734 1 96.5 257 TYR A N 1
ATOM 1951 C CA . TYR A 1 257 ? -17.781 13.25 -9.539 1 96.5 257 TYR A CA 1
ATOM 1952 C C . TYR A 1 257 ? -17.922 14.273 -8.414 1 96.5 257 TYR A C 1
ATOM 1954 O O . TYR A 1 257 ? -17.875 15.484 -8.656 1 96.5 257 TYR A O 1
ATOM 1962 N N . VAL A 1 258 ? -18.062 13.859 -7.176 1 97.06 258 VAL A N 1
ATOM 1963 C CA . VAL A 1 258 ? -18.078 14.805 -6.062 1 97.06 258 VAL A CA 1
ATOM 1964 C C . VAL A 1 258 ? -16.734 15.516 -5.961 1 97.06 258 VAL A C 1
ATOM 1966 O O . VAL A 1 258 ? -16.688 16.75 -5.934 1 97.06 258 VAL A O 1
ATOM 1969 N N . ILE A 1 259 ? -15.672 14.75 -5.969 1 98.38 259 ILE A N 1
ATOM 1970 C CA . ILE A 1 259 ? -14.32 15.312 -5.961 1 98.38 259 ILE A CA 1
ATOM 1971 C C . ILE A 1 259 ? -13.477 14.641 -7.043 1 98.38 259 ILE A C 1
ATOM 1973 O O . ILE A 1 259 ? -13.531 13.422 -7.211 1 98.38 259 ILE A O 1
ATOM 1977 N N . ARG A 1 260 ? -12.734 15.414 -7.809 1 97.81 260 ARG A N 1
ATOM 1978 C CA . ARG A 1 260 ? -11.734 14.875 -8.719 1 97.81 260 ARG A CA 1
ATOM 1979 C C . ARG A 1 260 ? -10.336 15.352 -8.336 1 97.81 260 ARG A C 1
ATOM 1981 O O . ARG A 1 260 ? -10.094 16.562 -8.219 1 97.81 260 ARG A O 1
ATOM 1988 N N . ILE A 1 261 ? -9.438 14.43 -8.039 1 98.5 261 ILE A N 1
ATOM 1989 C CA . ILE A 1 261 ? -8.008 14.727 -7.93 1 98.5 261 ILE A CA 1
ATOM 1990 C C . ILE A 1 261 ? -7.344 14.562 -9.297 1 98.5 261 ILE A C 1
ATOM 1992 O O . ILE A 1 261 ? -7.059 13.438 -9.719 1 98.5 261 ILE A O 1
ATOM 1996 N N . ILE A 1 262 ? -7.082 15.68 -9.953 1 97.56 262 ILE A N 1
ATOM 1997 C CA . ILE A 1 262 ? -6.664 15.695 -11.352 1 97.56 262 ILE A CA 1
ATOM 1998 C C . ILE A 1 262 ? -5.781 16.906 -11.617 1 97.56 262 ILE A C 1
ATOM 2000 O O . ILE A 1 262 ? -5.988 17.969 -11.023 1 97.56 262 ILE A O 1
ATOM 2004 N N . ASN A 1 263 ? -4.727 16.734 -12.422 1 97.12 263 ASN A N 1
ATOM 2005 C CA . ASN A 1 263 ? -3.881 17.859 -12.797 1 97.12 263 ASN A CA 1
ATOM 2006 C C . ASN A 1 263 ? -4.305 18.469 -14.125 1 97.12 263 ASN A C 1
ATOM 2008 O O . ASN A 1 263 ? -4.57 17.734 -15.086 1 97.12 263 ASN A O 1
ATOM 2012 N N . LYS A 1 264 ? -4.398 19.812 -14.117 1 93.88 264 LYS A N 1
ATOM 2013 C CA . LYS A 1 264 ? -4.777 20.531 -15.328 1 93.88 264 LYS A CA 1
ATOM 2014 C C . LYS A 1 264 ? -3.605 21.344 -15.875 1 93.88 264 LYS A C 1
ATOM 2016 O O . LYS A 1 264 ? -3.76 22.094 -16.844 1 93.88 264 LYS A O 1
ATOM 2021 N N . VAL A 1 265 ? -2.475 21.219 -15.172 1 92.75 265 VAL A N 1
ATOM 2022 C CA . VAL A 1 265 ? -1.266 21.922 -15.586 1 92.75 265 VAL A CA 1
ATOM 2023 C C . VAL A 1 265 ? -0.106 20.938 -15.695 1 92.75 265 VAL A C 1
ATOM 2025 O O . VAL A 1 265 ? -0.138 19.859 -15.094 1 92.75 265 VAL A O 1
ATOM 2028 N N . SER A 1 266 ? 0.874 21.281 -16.547 1 91.88 266 SER A N 1
ATOM 2029 C CA . SER A 1 266 ? 2.078 20.469 -16.703 1 91.88 266 SER A CA 1
ATOM 2030 C C . SER A 1 266 ? 3.264 21.094 -15.977 1 91.88 266 SER A C 1
ATOM 2032 O O . SER A 1 266 ? 3.23 22.281 -15.633 1 91.88 266 SER A O 1
ATOM 2034 N N . GLY A 1 267 ? 4.176 20.312 -15.688 1 90 267 GLY A N 1
ATOM 2035 C CA . GLY A 1 267 ? 5.449 20.828 -15.227 1 90 267 GLY A CA 1
ATOM 2036 C C . GLY A 1 267 ? 5.543 20.922 -13.719 1 90 267 GLY A C 1
ATOM 2037 O O . GLY A 1 267 ? 6.516 21.469 -13.18 1 90 267 GLY A O 1
ATOM 2038 N N . ILE A 1 268 ? 4.547 20.516 -13 1 90.12 268 ILE A N 1
ATOM 2039 C CA . ILE A 1 268 ? 4.621 20.5 -11.547 1 90.12 268 ILE A CA 1
ATOM 2040 C C . ILE A 1 268 ? 5.066 19.125 -11.062 1 90.12 268 ILE A C 1
ATOM 2042 O O . ILE A 1 268 ? 4.426 18.109 -11.375 1 90.12 268 ILE A O 1
ATOM 2046 N N . SER A 1 269 ? 6.117 19.125 -10.297 1 86.44 269 SER A N 1
ATOM 2047 C CA . SER A 1 269 ? 6.621 17.859 -9.789 1 86.44 269 SER A CA 1
ATOM 2048 C C . SER A 1 269 ? 6.242 17.656 -8.328 1 86.44 269 SER A C 1
ATOM 2050 O O . SER A 1 269 ? 6.523 18.516 -7.484 1 86.44 269 SER A O 1
ATOM 2052 N N . THR A 1 270 ? 5.609 16.484 -8.148 1 87.5 270 THR A N 1
ATOM 2053 C CA . THR A 1 270 ? 5.277 16.094 -6.781 1 87.5 270 THR A CA 1
ATOM 2054 C C . THR A 1 270 ? 6.043 14.844 -6.371 1 87.5 270 THR A C 1
ATOM 2056 O O . THR A 1 270 ? 5.52 14 -5.641 1 87.5 270 THR A O 1
ATOM 2059 N N . THR A 1 271 ? 7.234 14.688 -6.793 1 85.38 271 THR A N 1
ATOM 2060 C CA . THR A 1 271 ? 8.031 13.477 -6.645 1 85.38 271 THR A CA 1
ATOM 2061 C C . THR A 1 271 ? 8.234 13.141 -5.172 1 85.38 271 THR A C 1
ATOM 2063 O O . THR A 1 271 ? 8.109 11.977 -4.773 1 85.38 271 THR A O 1
ATOM 2066 N N . TYR A 1 272 ? 8.414 14.156 -4.328 1 83.06 272 TYR A N 1
ATOM 2067 C CA . TYR A 1 272 ? 8.766 13.906 -2.936 1 83.06 272 TYR A CA 1
ATOM 2068 C C . TYR A 1 272 ? 7.57 14.133 -2.023 1 83.06 272 TYR A C 1
ATOM 2070 O O . TYR A 1 272 ? 7.711 14.18 -0.799 1 83.06 272 TYR A O 1
ATOM 2078 N N . HIS A 1 273 ? 6.43 14.242 -2.676 1 86.94 273 HIS A N 1
ATOM 2079 C CA . HIS A 1 273 ? 5.234 14.492 -1.877 1 86.94 273 HIS A CA 1
ATOM 2080 C C . HIS A 1 273 ? 4.793 13.227 -1.138 1 86.94 273 HIS A C 1
ATOM 2082 O O . HIS A 1 273 ? 4.711 12.148 -1.731 1 86.94 273 HIS A O 1
ATOM 2088 N N . LYS A 1 274 ? 4.496 13.352 0.145 1 86.31 274 LYS A N 1
ATOM 2089 C CA . LYS A 1 274 ? 3.969 12.227 0.915 1 86.31 274 LYS A CA 1
ATOM 2090 C C . LYS A 1 274 ? 2.879 12.688 1.879 1 86.31 274 LYS A C 1
ATOM 2092 O O . LYS A 1 274 ? 2.582 12 2.859 1 86.31 274 LYS A O 1
ATOM 2097 N N . GLY A 1 275 ? 2.344 13.859 1.585 1 88 275 GLY A N 1
ATOM 2098 C CA . GLY A 1 275 ? 1.215 14.336 2.367 1 88 275 GLY A CA 1
ATOM 2099 C C . GLY A 1 275 ? -0.123 13.852 1.842 1 88 275 GLY A C 1
ATOM 2100 O O . GLY A 1 275 ? -0.251 13.531 0.658 1 88 275 GLY A O 1
ATOM 2101 N N . TRP A 1 276 ? -1.118 13.805 2.744 1 92.56 276 TRP A N 1
ATOM 2102 C CA . TRP A 1 276 ? -2.467 13.422 2.336 1 92.56 276 TRP A CA 1
ATOM 2103 C C . TRP A 1 276 ? -3.043 14.438 1.354 1 92.56 276 TRP A C 1
ATOM 2105 O O . TRP A 1 276 ? -2.912 15.648 1.553 1 92.56 276 TRP A O 1
ATOM 2115 N N . ASN A 1 277 ? -3.59 13.945 0.277 1 95.88 277 ASN A N 1
ATOM 2116 C CA . ASN A 1 277 ? -4.375 14.828 -0.581 1 95.88 277 ASN A CA 1
ATOM 2117 C C . ASN A 1 277 ? -5.766 15.086 -0.001 1 95.88 277 ASN A C 1
ATOM 2119 O O . ASN A 1 277 ? -6.242 16.219 -0.006 1 95.88 277 ASN A O 1
ATOM 2123 N N . LEU A 1 278 ? -6.359 14.023 0.498 1 96.69 278 LEU A N 1
ATOM 2124 C CA . LEU A 1 278 ? -7.539 14.078 1.351 1 96.69 278 LEU A CA 1
ATOM 2125 C C . LEU A 1 278 ? -7.312 13.305 2.646 1 96.69 278 LEU A C 1
ATOM 2127 O O . LEU A 1 278 ? -6.867 12.156 2.621 1 96.69 278 LEU A O 1
ATOM 2131 N N . GLY A 1 279 ? -7.531 13.977 3.742 1 94.19 279 GLY A N 1
ATOM 2132 C CA . GLY A 1 279 ? -7.332 13.297 5.012 1 94.19 279 GLY A CA 1
ATOM 2133 C C . GLY A 1 279 ? -8.117 13.922 6.152 1 94.19 279 GLY A C 1
ATOM 2134 O O . GLY A 1 279 ? -8.797 14.93 5.965 1 94.19 279 GLY A O 1
ATOM 2135 N N . SER A 1 280 ? -8.078 13.219 7.316 1 90.94 280 SER A N 1
ATOM 2136 C CA . SER A 1 280 ? -8.805 13.711 8.484 1 90.94 280 SER A CA 1
ATOM 2137 C C . SER A 1 280 ? -7.992 13.523 9.758 1 90.94 280 SER A C 1
ATOM 2139 O O . SER A 1 280 ? -7.18 12.602 9.852 1 90.94 280 SER A O 1
ATOM 2141 N N . ILE A 1 281 ? -8.109 14.422 10.562 1 86.62 281 ILE A N 1
ATOM 2142 C CA . ILE A 1 281 ? -7.539 14.344 11.898 1 86.62 281 ILE A CA 1
ATOM 2143 C C . ILE A 1 281 ? -8.664 14.297 12.938 1 86.62 281 ILE A C 1
ATOM 2145 O O . ILE A 1 281 ? -9.477 15.219 13.023 1 86.62 281 ILE A O 1
ATOM 2149 N N . GLY A 1 282 ? -8.758 13.266 13.711 1 75.44 282 GLY A N 1
ATOM 2150 C CA . GLY A 1 282 ? -9.734 13.141 14.789 1 75.44 282 GLY A CA 1
ATOM 2151 C C . GLY A 1 282 ? -11.141 12.859 14.289 1 75.44 282 GLY A C 1
ATOM 2152 O O . GLY A 1 282 ? -12.109 12.992 15.039 1 75.44 282 GLY A O 1
ATOM 2153 N N . GLY A 1 283 ? -11.25 12.586 13.062 1 88 283 GLY A N 1
ATOM 2154 C CA . GLY A 1 283 ? -12.539 12.281 12.461 1 88 283 GLY A CA 1
ATOM 2155 C C . GLY A 1 283 ? -12.422 11.57 11.125 1 88 283 GLY A C 1
ATOM 2156 O O . GLY A 1 283 ? -11.484 10.805 10.906 1 88 283 GLY A O 1
ATOM 2157 N N . THR A 1 284 ? -13.547 11.852 10.289 1 89.44 284 THR A N 1
ATOM 2158 C CA . THR A 1 284 ? -13.617 11.25 8.961 1 89.44 284 THR A CA 1
ATOM 2159 C C . THR A 1 284 ? -13.914 12.312 7.902 1 89.44 284 THR A C 1
ATOM 2161 O O . THR A 1 284 ? -14.695 13.234 8.141 1 89.44 284 THR A O 1
ATOM 2164 N N . PHE A 1 285 ? -13.141 12.258 6.82 1 96.88 285 PHE A N 1
ATOM 2165 C CA . PHE A 1 285 ? -13.5 12.984 5.613 1 96.88 285 PHE A CA 1
ATOM 2166 C C . PHE A 1 285 ? -14.492 12.195 4.777 1 96.88 285 PHE A C 1
ATOM 2168 O O . PHE A 1 285 ? -14.109 11.305 4.02 1 96.88 285 PHE A O 1
ATOM 2175 N N . ARG A 1 286 ? -15.836 12.469 4.855 1 96 286 ARG A N 1
ATOM 2176 C CA . ARG A 1 286 ? -16.875 11.672 4.223 1 96 286 ARG A CA 1
ATOM 2177 C C . ARG A 1 286 ? -17.344 12.312 2.924 1 96 286 ARG A C 1
ATOM 2179 O O . ARG A 1 286 ? -17.672 13.508 2.891 1 96 286 ARG A O 1
ATOM 2186 N N . VAL A 1 287 ? -17.328 11.594 1.839 1 97.06 287 VAL A N 1
ATOM 2187 C CA . VAL A 1 287 ? -17.906 11.977 0.548 1 97.06 287 VAL A CA 1
ATOM 2188 C C . VAL A 1 287 ? -19.203 11.227 0.314 1 97.06 287 VAL A C 1
ATOM 2190 O O . VAL A 1 287 ? -19.234 9.992 0.298 1 97.06 287 VAL A O 1
ATOM 2193 N N . LEU A 1 288 ? -20.281 11.961 0.151 1 93.69 288 LEU A N 1
ATOM 2194 C CA . LEU A 1 288 ? -21.609 11.383 0.029 1 93.69 288 LEU A CA 1
ATOM 2195 C C . LEU A 1 288 ? -22.25 11.766 -1.303 1 93.69 288 LEU A C 1
ATOM 2197 O O . LEU A 1 288 ? -22.141 12.914 -1.737 1 93.69 288 LEU A O 1
ATOM 2201 N N . GLY A 1 289 ? -22.812 10.797 -1.958 1 91.19 289 GLY A N 1
ATOM 2202 C CA . GLY A 1 289 ? -23.609 11.055 -3.141 1 91.19 289 GLY A CA 1
ATOM 2203 C C . GLY A 1 289 ? -25.094 10.961 -2.883 1 91.19 289 GLY A C 1
ATOM 2204 O O . GLY A 1 289 ? -25.562 11.195 -1.761 1 91.19 289 GLY A O 1
ATOM 2205 N N . ASN A 1 290 ? -25.922 11.07 -3.785 1 76.06 290 ASN A N 1
ATOM 2206 C CA . ASN A 1 290 ? -27.375 11.094 -3.613 1 76.06 290 ASN A CA 1
ATOM 2207 C C . ASN A 1 290 ? -27.922 9.695 -3.322 1 76.06 290 ASN A C 1
ATOM 2209 O O . ASN A 1 290 ? -28.578 9.484 -2.303 1 76.06 290 ASN A O 1
ATOM 2213 N N . THR A 1 291 ? -28.156 8.828 -4.16 1 64.06 291 THR A N 1
ATOM 2214 C CA . THR A 1 291 ? -28.672 7.477 -3.963 1 64.06 291 THR A CA 1
ATOM 2215 C C . THR A 1 291 ? -27.938 6.484 -4.859 1 64.06 291 THR A C 1
ATOM 2217 O O . THR A 1 291 ? -27.25 6.879 -5.809 1 64.06 291 THR A O 1
ATOM 2220 N N . LEU A 1 292 ? -27.938 5.191 -4.34 1 57.22 292 LEU A N 1
ATOM 2221 C CA . LEU A 1 292 ? -27.359 4.109 -5.133 1 57.22 292 LEU A CA 1
ATOM 2222 C C . LEU A 1 292 ? -27.766 4.227 -6.594 1 57.22 292 LEU A C 1
ATOM 2224 O O . LEU A 1 292 ? -26.984 3.902 -7.492 1 57.22 292 LEU A O 1
ATOM 2228 N N . ASP A 1 293 ? -29.078 4.688 -6.691 1 55.19 293 ASP A N 1
ATOM 2229 C CA . ASP A 1 293 ? -29.656 4.754 -8.031 1 55.19 293 ASP A CA 1
ATOM 2230 C C . ASP A 1 293 ? -29.344 6.098 -8.695 1 55.19 293 ASP A C 1
ATOM 2232 O O . ASP A 1 293 ? -29.766 6.352 -9.82 1 55.19 293 ASP A O 1
ATOM 2236 N N . GLY A 1 294 ? -28.688 6.852 -7.977 1 65 294 GLY A N 1
ATOM 2237 C CA . GLY A 1 294 ? -28.375 8.117 -8.609 1 65 294 GLY A CA 1
ATOM 2238 C C . GLY A 1 294 ? -27.078 8.094 -9.398 1 65 294 GLY A C 1
ATOM 2239 O O . GLY A 1 294 ? -26.438 7.051 -9.492 1 65 294 GLY A O 1
ATOM 2240 N N . ASN A 1 295 ? -26.734 9.07 -10.281 1 80 295 ASN A N 1
ATOM 2241 C CA . ASN A 1 295 ? -25.703 9.039 -11.312 1 80 295 ASN A CA 1
ATOM 2242 C C . ASN A 1 295 ? -24.484 9.875 -10.914 1 80 295 ASN A C 1
ATOM 2244 O O . ASN A 1 295 ? -23.734 10.32 -11.773 1 80 295 ASN A O 1
ATOM 2248 N N . VAL A 1 296 ? -24.453 10.148 -9.5 1 93.12 296 VAL A N 1
ATOM 2249 C CA . VAL A 1 296 ? -23.25 10.867 -9.094 1 93.12 296 VAL A CA 1
ATOM 2250 C C . VAL A 1 296 ? -22.156 9.867 -8.711 1 93.12 296 VAL A C 1
ATOM 2252 O O . VAL A 1 296 ? -22.438 8.836 -8.094 1 93.12 296 VAL A O 1
ATOM 2255 N N . ASP A 1 297 ? -20.953 10.164 -9.062 1 96.31 297 ASP A N 1
ATOM 2256 C CA . ASP A 1 297 ? -19.797 9.328 -8.727 1 96.31 297 ASP A CA 1
ATOM 2257 C C . ASP A 1 297 ? -19.031 9.898 -7.539 1 96.31 297 ASP A C 1
ATOM 2259 O O . ASP A 1 297 ? -19.172 11.078 -7.211 1 96.31 297 ASP A O 1
ATOM 2263 N N . GLY A 1 298 ? -18.281 9.078 -6.801 1 97.06 298 GLY A N 1
ATOM 2264 C CA . GLY A 1 298 ? -17.562 9.492 -5.605 1 97.06 298 GLY A CA 1
ATOM 2265 C C . GLY A 1 298 ? -16.328 10.305 -5.914 1 97.06 298 GLY A C 1
ATOM 2266 O O . GLY A 1 298 ? -16.406 11.461 -6.324 1 97.06 298 GLY A O 1
ATOM 2267 N N . ILE A 1 299 ? -15.141 9.688 -5.789 1 98.5 299 ILE A N 1
ATOM 2268 C CA . ILE A 1 299 ? -13.859 10.359 -5.992 1 98.5 299 ILE A CA 1
ATOM 2269 C C . ILE A 1 299 ? -13.195 9.828 -7.262 1 98.5 299 ILE A C 1
ATOM 2271 O O . ILE A 1 299 ? -13.203 8.617 -7.516 1 98.5 299 ILE A O 1
ATOM 2275 N N . PHE A 1 300 ? -12.727 10.688 -8.094 1 98.62 300 PHE A N 1
ATOM 2276 C CA . PHE A 1 300 ? -11.883 10.352 -9.234 1 98.62 300 PHE A CA 1
ATOM 2277 C C . PHE A 1 300 ? -10.422 10.695 -8.953 1 98.62 300 PHE A C 1
ATOM 2279 O O . PHE A 1 300 ? -10.125 11.758 -8.414 1 98.62 300 PHE A O 1
ATOM 2286 N N . VAL A 1 301 ? -9.5 9.789 -9.219 1 98.62 301 VAL A N 1
ATOM 2287 C CA . VAL A 1 301 ? -8.07 10.031 -9.055 1 98.62 301 VAL A CA 1
ATOM 2288 C C . VAL A 1 301 ? -7.34 9.742 -10.359 1 98.62 301 VAL A C 1
ATOM 2290 O O . VAL A 1 301 ? -7.402 8.617 -10.875 1 98.62 301 VAL A O 1
ATOM 2293 N N . GLY A 1 302 ? -6.609 10.688 -10.875 1 98.12 302 GLY A N 1
ATOM 2294 C CA . GLY A 1 302 ? -5.781 10.461 -12.047 1 98.12 302 GLY A CA 1
ATOM 2295 C C . GLY A 1 302 ? -6.043 11.461 -13.164 1 98.12 302 GLY A C 1
ATOM 2296 O O . GLY A 1 302 ? -6.906 12.328 -13.039 1 98.12 302 GLY A O 1
ATOM 2297 N N . ASN A 1 303 ? -5.273 11.359 -14.25 1 97.19 303 ASN A N 1
ATOM 2298 C CA . ASN A 1 303 ? -5.406 12.25 -15.398 1 97.19 303 ASN A CA 1
ATOM 2299 C C . ASN A 1 303 ? -6.246 11.617 -16.5 1 97.19 303 ASN A C 1
ATOM 2301 O O . ASN A 1 303 ? -6.309 10.391 -16.609 1 97.19 303 ASN A O 1
ATOM 2305 N N . THR A 1 304 ? -6.891 12.484 -17.219 1 94.62 304 THR A N 1
ATOM 2306 C CA . THR A 1 304 ? -7.59 12.07 -18.438 1 94.62 304 THR A CA 1
ATOM 2307 C C . THR A 1 304 ? -6.867 12.586 -19.688 1 94.62 304 THR A C 1
ATOM 2309 O O . THR A 1 304 ? -7.289 12.305 -20.812 1 94.62 304 THR A O 1
ATOM 2312 N N . SER A 1 305 ? -5.848 13.352 -19.391 1 93.31 305 SER A N 1
ATOM 2313 C CA . SER A 1 305 ? -4.992 13.891 -20.453 1 93.31 305 SER A CA 1
ATOM 2314 C C . SER A 1 305 ? -3.545 14 -19.984 1 93.31 305 SER A C 1
ATOM 2316 O O . SER A 1 305 ? -3.252 13.789 -18.797 1 93.31 305 SER A O 1
ATOM 2318 N N . ASN A 1 306 ? -2.654 14.273 -20.969 1 93.5 306 ASN A N 1
ATOM 2319 C CA . ASN A 1 306 ? -1.231 14.359 -20.656 1 93.5 306 ASN A CA 1
ATOM 2320 C C . ASN A 1 306 ? -0.903 15.633 -19.891 1 93.5 306 ASN A C 1
ATOM 2322 O O . ASN A 1 306 ? -0.698 16.688 -20.484 1 93.5 306 ASN A O 1
ATOM 2326 N N . MET A 1 307 ? -0.935 15.555 -18.547 1 94.5 307 MET A N 1
ATOM 2327 C CA . MET A 1 307 ? -0.597 16.625 -17.609 1 94.5 307 MET A CA 1
ATOM 2328 C C . MET A 1 307 ? 0.435 16.141 -16.594 1 94.5 307 MET A C 1
ATOM 2330 O O . MET A 1 307 ? 0.991 15.055 -16.734 1 94.5 307 MET A O 1
ATOM 2334 N N . SER A 1 308 ? 0.772 17.062 -15.664 1 95 308 SER A N 1
ATOM 2335 C CA . SER A 1 308 ? 1.686 16.641 -14.609 1 95 308 SER A CA 1
ATOM 2336 C C . SER A 1 308 ? 1.235 15.336 -13.984 1 95 308 SER A C 1
ATOM 2338 O O . SER A 1 308 ? 0.04 15.039 -13.938 1 95 308 SER A O 1
ATOM 2340 N N . ASP A 1 309 ? 2.172 14.609 -13.57 1 95.25 309 ASP A N 1
ATOM 2341 C CA . ASP A 1 309 ? 1.868 13.289 -13.016 1 95.25 309 ASP A CA 1
ATOM 2342 C C . ASP A 1 309 ? 0.958 13.406 -11.797 1 95.25 309 ASP A C 1
ATOM 2344 O O . ASP A 1 309 ? 1.159 14.273 -10.945 1 95.25 309 ASP A O 1
ATOM 2348 N N . VAL A 1 310 ? -0.085 12.609 -11.805 1 97.06 310 VAL A N 1
ATOM 2349 C CA . VAL A 1 310 ? -0.833 12.359 -10.578 1 97.06 310 VAL A CA 1
ATOM 2350 C C . VAL A 1 310 ? -0.208 11.195 -9.812 1 97.06 310 VAL A C 1
ATOM 2352 O O . VAL A 1 310 ? -0.671 10.062 -9.914 1 97.06 310 VAL A O 1
ATOM 2355 N N . ARG A 1 311 ? 0.873 11.508 -9.133 1 94.81 311 ARG A N 1
ATOM 2356 C CA . ARG A 1 311 ? 1.652 10.516 -8.406 1 94.81 311 ARG A CA 1
ATOM 2357 C C . ARG A 1 311 ? 1.629 10.789 -6.906 1 94.81 311 ARG A C 1
ATOM 2359 O O . ARG A 1 311 ? 1.451 11.938 -6.484 1 94.81 311 ARG A O 1
ATOM 2366 N N . ASN A 1 312 ? 1.791 9.758 -6.094 1 93.94 312 ASN A N 1
ATOM 2367 C CA . ASN A 1 312 ? 1.908 9.859 -4.645 1 93.94 312 ASN A CA 1
ATOM 2368 C C . ASN A 1 312 ? 0.645 10.445 -4.02 1 93.94 312 ASN A C 1
ATOM 2370 O O . ASN A 1 312 ? 0.719 11.195 -3.047 1 93.94 312 ASN A O 1
ATOM 2374 N N . VAL A 1 313 ? -0.506 10.172 -4.672 1 96.69 313 VAL A N 1
ATOM 2375 C CA . VAL A 1 313 ? -1.76 10.602 -4.066 1 96.69 313 VAL A CA 1
ATOM 2376 C C . VAL A 1 313 ? -2.088 9.719 -2.867 1 96.69 313 VAL A C 1
ATOM 2378 O O . VAL A 1 313 ? -1.992 8.492 -2.949 1 96.69 313 VAL A O 1
ATOM 2381 N N . ILE A 1 314 ? -2.424 10.336 -1.77 1 95.88 314 ILE A N 1
ATOM 2382 C CA . ILE A 1 314 ? -2.721 9.594 -0.55 1 95.88 314 ILE A CA 1
ATOM 2383 C C . ILE A 1 314 ? -4.098 9.992 -0.021 1 95.88 314 ILE A C 1
ATOM 2385 O O . ILE A 1 314 ? -4.375 11.18 0.154 1 95.88 314 ILE A O 1
ATOM 2389 N N . LEU A 1 315 ? -5.027 9.078 0.238 1 97.12 315 LEU A N 1
ATOM 2390 C CA . LEU A 1 315 ? -6.262 9.211 1.006 1 97.12 315 LEU A CA 1
ATOM 2391 C C . LEU A 1 315 ? -6.109 8.578 2.387 1 97.12 315 LEU A C 1
ATOM 2393 O O . LEU A 1 315 ? -5.691 7.426 2.506 1 97.12 315 LEU A O 1
ATOM 2397 N N . TYR A 1 316 ? -6.371 9.328 3.393 1 95.31 316 TYR A N 1
ATOM 2398 C CA . TYR A 1 316 ? -6.293 8.82 4.758 1 95.31 316 TYR A CA 1
ATOM 2399 C C . TYR A 1 316 ? -7.547 9.195 5.547 1 95.31 316 TYR A C 1
ATOM 2401 O O . TYR A 1 316 ? -7.848 10.375 5.723 1 95.31 316 TYR A O 1
ATOM 2409 N N . GLY A 1 317 ? -8.258 8.227 6.062 1 94.56 317 GLY A N 1
ATOM 2410 C CA . GLY A 1 317 ? -9.453 8.508 6.844 1 94.56 317 GLY A CA 1
ATOM 2411 C C . GLY A 1 317 ? -10.602 9.039 6.008 1 94.56 317 GLY A C 1
ATOM 2412 O O . GLY A 1 317 ? -11.32 9.945 6.434 1 94.56 317 GLY A O 1
ATOM 2413 N N . VAL A 1 318 ? -10.719 8.531 4.805 1 97.44 318 VAL A N 1
ATOM 2414 C CA . VAL A 1 318 ? -11.742 8.992 3.871 1 97.44 318 VAL A CA 1
ATOM 2415 C C . VAL A 1 318 ? -12.828 7.926 3.736 1 97.44 318 VAL A C 1
ATOM 2417 O O . VAL A 1 318 ? -12.539 6.73 3.68 1 97.44 318 VAL A O 1
ATOM 2420 N N . SER A 1 319 ? -14.102 8.312 3.756 1 96.81 319 SER A N 1
ATOM 2421 C CA . SER A 1 319 ? -15.234 7.43 3.496 1 96.81 319 SER A CA 1
ATOM 2422 C C . SER A 1 319 ? -16.047 7.906 2.293 1 96.81 319 SER A C 1
ATOM 2424 O O . SER A 1 319 ? -16.266 9.109 2.117 1 96.81 319 SER A O 1
ATOM 2426 N N . ILE A 1 320 ? -16.422 7.039 1.467 1 96.75 320 ILE A N 1
ATOM 2427 C CA . ILE A 1 320 ? -17.219 7.312 0.284 1 96.75 320 ILE A CA 1
ATOM 2428 C C . ILE A 1 320 ? -18.484 6.445 0.307 1 96.75 320 ILE A C 1
ATOM 2430 O O . ILE A 1 320 ? -18.406 5.234 0.514 1 96.75 320 ILE A O 1
ATOM 2434 N N . GLY A 1 321 ? -19.672 7.059 0.041 1 93.88 321 GLY A N 1
ATOM 2435 C CA . GLY A 1 321 ? -20.875 6.238 0.023 1 93.88 321 GLY A CA 1
ATOM 2436 C C . GLY A 1 321 ? -22.047 6.898 -0.69 1 93.88 321 GLY A C 1
ATOM 2437 O O . GLY A 1 321 ? -22.062 8.117 -0.854 1 93.88 321 GLY A O 1
ATOM 2438 N N . GLY A 1 322 ? -22.953 6.047 -1.094 1 92.94 322 GLY A N 1
ATOM 2439 C CA . GLY A 1 322 ? -24.156 6.539 -1.754 1 92.94 322 GLY A CA 1
ATOM 2440 C C . GLY A 1 322 ? -23.891 7.078 -3.146 1 92.94 322 GLY A C 1
ATOM 2441 O O . GLY A 1 322 ? -24.484 8.086 -3.549 1 92.94 322 GLY A O 1
ATOM 2442 N N . VAL A 1 323 ? -22.875 6.469 -3.822 1 95.31 323 VAL A N 1
ATOM 2443 C CA . VAL A 1 323 ? -22.469 6.938 -5.145 1 95.31 323 VAL A CA 1
ATOM 2444 C C . VAL A 1 323 ? -22.484 5.777 -6.133 1 95.31 323 VAL A C 1
ATOM 2446 O O . VAL A 1 323 ? -22.578 4.613 -5.734 1 95.31 323 VAL A O 1
ATOM 2449 N N . ARG A 1 324 ? -22.562 6.059 -7.52 1 95.5 324 ARG A N 1
ATOM 2450 C CA . ARG A 1 324 ? -22.5 5.016 -8.539 1 95.5 324 ARG A CA 1
ATOM 2451 C C . ARG A 1 324 ? -21.156 4.312 -8.523 1 95.5 324 ARG A C 1
ATOM 2453 O O . ARG A 1 324 ? -21.062 3.113 -8.25 1 95.5 324 ARG A O 1
ATOM 2460 N N . TYR A 1 325 ? -20.078 4.98 -8.758 1 96.31 325 TYR A N 1
ATOM 2461 C CA . TYR A 1 325 ? -18.703 4.492 -8.641 1 96.31 325 TYR A CA 1
ATOM 2462 C C . TYR A 1 325 ? -18 5.133 -7.453 1 96.31 325 TYR A C 1
ATOM 2464 O O . TYR A 1 325 ? -17.891 6.359 -7.375 1 96.31 325 TYR A O 1
ATOM 2472 N N . GLY A 1 326 ? -17.547 4.289 -6.461 1 96.81 326 GLY A N 1
ATOM 2473 C CA . GLY A 1 326 ? -16.906 4.816 -5.273 1 96.81 326 GLY A CA 1
ATOM 2474 C C . GLY A 1 326 ? -15.625 5.57 -5.574 1 96.81 326 GLY A C 1
ATOM 2475 O O . GLY A 1 326 ? -15.594 6.801 -5.523 1 96.81 326 GLY A O 1
ATOM 2476 N N . LEU A 1 327 ? -14.609 4.891 -5.914 1 98.5 327 LEU A N 1
ATOM 2477 C CA . LEU A 1 327 ? -13.312 5.414 -6.336 1 98.5 327 LEU A CA 1
ATOM 2478 C C . LEU A 1 327 ? -13.008 5.012 -7.773 1 98.5 327 LEU A C 1
ATOM 2480 O O . LEU A 1 327 ? -13 3.824 -8.102 1 98.5 327 LEU A O 1
ATOM 2484 N N . THR A 1 328 ? -12.812 5.969 -8.648 1 98.38 328 THR A N 1
ATOM 2485 C CA . THR A 1 328 ? -12.492 5.738 -10.055 1 98.38 328 THR A CA 1
ATOM 2486 C C . THR A 1 328 ? -11.086 6.234 -10.383 1 98.38 328 THR A C 1
ATOM 2488 O O . THR A 1 328 ? -10.672 7.297 -9.906 1 98.38 328 THR A O 1
ATOM 2491 N N . PHE A 1 329 ? -10.359 5.523 -11.227 1 98.5 329 PHE A N 1
ATOM 2492 C CA . PHE A 1 329 ? -9 5.938 -11.578 1 98.5 329 PHE A CA 1
ATOM 2493 C C . PHE A 1 329 ? -8.922 6.332 -13.047 1 98.5 329 PHE A C 1
ATOM 2495 O O . PHE A 1 329 ? -9.531 5.688 -13.906 1 98.5 329 PHE A O 1
ATOM 2502 N N . GLY A 1 330 ? -8.211 7.441 -13.289 1 97.56 330 GLY A N 1
ATOM 2503 C CA . GLY A 1 330 ? -7.688 7.676 -14.625 1 97.56 330 GLY A CA 1
ATOM 2504 C C . GLY A 1 330 ? -6.41 6.902 -14.906 1 97.56 330 GLY A C 1
ATOM 2505 O O . GLY A 1 330 ? -5.809 6.328 -14 1 97.56 330 GLY A O 1
ATOM 2506 N N . SER A 1 331 ? -6.027 6.832 -16.188 1 96.56 331 SER A N 1
ATOM 2507 C CA . SER A 1 331 ? -4.926 5.938 -16.531 1 96.56 331 SER A CA 1
ATOM 2508 C C . SER A 1 331 ? -3.885 6.641 -17.391 1 96.56 331 SER A C 1
ATOM 2510 O O . SER A 1 331 ? -3.279 6.02 -18.266 1 96.56 331 SER A O 1
ATOM 2512 N N . ILE A 1 332 ? -3.777 7.922 -17.203 1 96.5 332 ILE A N 1
ATOM 2513 C CA . ILE A 1 332 ? -2.697 8.68 -17.812 1 96.5 332 ILE A CA 1
ATOM 2514 C C . ILE A 1 332 ? -1.833 9.32 -16.734 1 96.5 332 ILE A C 1
ATOM 2516 O O . ILE A 1 332 ? -2.34 10.047 -15.867 1 96.5 332 ILE A O 1
ATOM 2520 N N . ASN A 1 333 ? -0.52 9.07 -16.734 1 96.44 333 ASN A N 1
ATOM 2521 C CA . ASN A 1 333 ? 0.416 9.625 -15.766 1 96.44 333 ASN A CA 1
ATOM 2522 C C . ASN A 1 333 ? -0.128 9.531 -14.344 1 96.44 333 ASN A C 1
ATOM 2524 O O . ASN A 1 333 ? -0.137 10.523 -13.617 1 96.44 333 ASN A O 1
ATOM 2528 N N . THR A 1 334 ? -0.64 8.305 -13.961 1 97.31 334 THR A N 1
ATOM 2529 C CA . THR A 1 334 ? -1.285 8.07 -12.68 1 97.31 334 THR A CA 1
ATOM 2530 C C . THR A 1 334 ? -0.686 6.852 -11.984 1 97.31 334 THR A C 1
ATOM 2532 O O . THR A 1 334 ? -0.902 5.719 -12.414 1 97.31 334 THR A O 1
ATOM 2535 N N . TYR A 1 335 ? 0.086 7.074 -10.984 1 95.56 335 TYR A N 1
ATOM 2536 C CA . TYR A 1 335 ? 0.743 5.934 -10.352 1 95.56 335 TYR A CA 1
ATOM 2537 C C . TYR A 1 335 ? 1.124 6.258 -8.906 1 95.56 335 TYR A C 1
ATOM 2539 O O . TYR A 1 335 ? 1.076 7.418 -8.492 1 95.56 335 TYR A O 1
ATOM 2547 N N . LEU A 1 336 ? 1.433 5.23 -8.07 1 95.5 336 LEU A N 1
ATOM 2548 C CA . LEU A 1 336 ? 1.88 5.32 -6.684 1 95.5 336 LEU A CA 1
ATOM 2549 C C . LEU A 1 336 ? 0.784 5.895 -5.793 1 95.5 336 LEU A C 1
ATOM 2551 O O . LEU A 1 336 ? 1.024 6.836 -5.035 1 95.5 336 LEU A O 1
ATOM 2555 N N . PHE A 1 337 ? -0.389 5.367 -5.906 1 96.38 337 PHE A N 1
ATOM 2556 C CA . PHE A 1 337 ? -1.543 5.738 -5.098 1 96.38 337 PHE A CA 1
ATOM 2557 C C . PHE A 1 337 ? -1.574 4.941 -3.801 1 96.38 337 PHE A C 1
ATOM 2559 O O . PHE A 1 337 ? -1.216 3.762 -3.781 1 96.38 337 PHE A O 1
ATOM 2566 N N . THR A 1 338 ? -1.999 5.578 -2.723 1 95.88 338 THR A N 1
ATOM 2567 C CA . THR A 1 338 ? -2.191 4.871 -1.461 1 95.88 338 THR A CA 1
ATOM 2568 C C . THR A 1 338 ? -3.492 5.305 -0.79 1 95.88 338 THR A C 1
ATOM 2570 O O . THR A 1 338 ? -3.742 6.504 -0.628 1 95.88 338 THR A O 1
ATOM 2573 N N . ALA A 1 339 ? -4.352 4.41 -0.386 1 97.44 339 ALA A N 1
ATOM 2574 C CA . ALA A 1 339 ? -5.488 4.621 0.51 1 97.44 339 ALA A CA 1
ATOM 2575 C C . ALA A 1 339 ? -5.316 3.836 1.807 1 97.44 339 ALA A C 1
ATOM 2577 O O . ALA A 1 339 ? -5.121 2.619 1.781 1 97.44 339 ALA A O 1
ATOM 2578 N N . THR A 1 340 ? -5.332 4.5 2.938 1 95.19 340 THR A N 1
ATOM 2579 C CA . THR A 1 340 ? -5.219 3.855 4.242 1 95.19 340 THR A CA 1
ATOM 2580 C C . THR A 1 340 ? -6.402 4.219 5.129 1 95.19 340 THR A C 1
ATOM 2582 O O . THR A 1 340 ? -6.777 5.387 5.23 1 95.19 340 THR A O 1
ATOM 2585 N N . ASP A 1 341 ? -7.023 3.229 5.77 1 93.69 341 ASP A N 1
ATOM 2586 C CA . ASP A 1 341 ? -8.133 3.438 6.699 1 93.69 341 ASP A CA 1
ATOM 2587 C C . ASP A 1 341 ? -9.305 4.133 6.008 1 93.69 341 ASP A C 1
ATOM 2589 O O . ASP A 1 341 ? -9.828 5.125 6.516 1 93.69 341 ASP A O 1
ATOM 2593 N N . CYS A 1 342 ? -9.562 3.67 4.766 1 97.19 342 CYS A N 1
ATOM 2594 C CA . CYS A 1 342 ? -10.68 4.227 4.008 1 97.19 342 CYS A CA 1
ATOM 2595 C C . CYS A 1 342 ? -11.852 3.252 3.969 1 97.19 342 CYS A C 1
ATOM 2597 O O . CYS A 1 342 ? -11.68 2.055 4.211 1 97.19 342 CYS A O 1
ATOM 2599 N N . HIS A 1 343 ? -13.086 3.764 3.75 1 96.19 343 HIS A N 1
ATOM 2600 C CA . HIS A 1 343 ? -14.32 3 3.689 1 96.19 343 HIS A CA 1
ATOM 2601 C C . HIS A 1 343 ? -15.148 3.381 2.463 1 96.19 343 HIS A C 1
ATOM 2603 O O . HIS A 1 343 ? -15.523 4.547 2.299 1 96.19 343 HIS A O 1
ATOM 2609 N N . ILE A 1 344 ? -15.391 2.455 1.542 1 97.38 344 ILE A N 1
ATOM 2610 C CA . ILE A 1 344 ? -16.203 2.662 0.349 1 97.38 344 ILE A CA 1
ATOM 2611 C C . ILE A 1 344 ? -17.406 1.732 0.384 1 97.38 344 ILE A C 1
ATOM 2613 O O . ILE A 1 344 ? -17.266 0.509 0.34 1 97.38 344 ILE A O 1
ATOM 2617 N N . GLU A 1 345 ? -18.609 2.264 0.375 1 94.5 345 GLU A N 1
ATOM 2618 C CA . GLU A 1 345 ? -19.781 1.402 0.507 1 94.5 345 GLU A CA 1
ATOM 2619 C C . GLU A 1 345 ? -21 2.023 -0.167 1 94.5 345 GLU A C 1
ATOM 2621 O O . GLU A 1 345 ? -21.062 3.242 -0.333 1 94.5 345 GLU A O 1
ATOM 2626 N N . SER A 1 346 ? -21.969 1.167 -0.516 1 92.5 346 SER A N 1
ATOM 2627 C CA . SER A 1 346 ? -23.234 1.558 -1.138 1 92.5 346 SER A CA 1
ATOM 2628 C C . SER A 1 346 ? -23 2.199 -2.502 1 92.5 346 SER A C 1
ATOM 2630 O O . SER A 1 346 ? -23.422 3.332 -2.742 1 92.5 346 SER A O 1
ATOM 2632 N N . THR A 1 347 ? -22.281 1.373 -3.297 1 94.62 347 THR A N 1
ATOM 2633 C CA . THR A 1 347 ? -21.938 1.784 -4.652 1 94.62 347 THR A CA 1
ATOM 2634 C C . THR A 1 347 ? -22.453 0.784 -5.676 1 94.62 347 THR A C 1
ATOM 2636 O O . THR A 1 347 ? -22.953 -0.287 -5.309 1 94.62 347 THR A O 1
ATOM 2639 N N . ILE A 1 348 ? -22.516 1.155 -6.945 1 95.25 348 ILE A N 1
ATOM 2640 C CA . ILE A 1 348 ? -22.641 0.146 -7.988 1 95.25 348 ILE A CA 1
ATOM 2641 C C . ILE A 1 348 ? -21.344 -0.635 -8.117 1 95.25 348 ILE A C 1
ATOM 2643 O O . ILE A 1 348 ? -21.344 -1.867 -8.07 1 95.25 348 ILE A O 1
ATOM 2647 N N . ILE A 1 349 ? -20.297 0.041 -8.32 1 96.62 349 ILE A N 1
ATOM 2648 C CA . ILE A 1 349 ? -18.953 -0.517 -8.281 1 96.62 349 ILE A CA 1
ATOM 2649 C C . ILE A 1 349 ? -18.125 0.224 -7.234 1 96.62 349 ILE A C 1
ATOM 2651 O O . ILE A 1 349 ? -18.094 1.457 -7.215 1 96.62 349 ILE A O 1
ATOM 2655 N N . GLY A 1 350 ? -17.469 -0.468 -6.297 1 97.19 350 GLY A N 1
ATOM 2656 C CA . GLY A 1 350 ? -16.672 0.159 -5.262 1 97.19 350 GLY A CA 1
ATOM 2657 C C . GLY A 1 350 ? -15.43 0.845 -5.801 1 97.19 350 GLY A C 1
ATOM 2658 O O . GLY A 1 350 ? -15.273 2.061 -5.656 1 97.19 350 GLY A O 1
ATOM 2659 N N . ILE A 1 351 ? -14.516 0.131 -6.398 1 98.69 351 ILE A N 1
ATOM 2660 C CA . ILE A 1 351 ? -13.305 0.604 -7.062 1 98.69 351 ILE A CA 1
ATOM 2661 C C . ILE A 1 351 ? -13.375 0.287 -8.555 1 98.69 351 ILE A C 1
ATOM 2663 O O . ILE A 1 351 ? -13.516 -0.876 -8.945 1 98.69 351 ILE A O 1
ATOM 2667 N N . TYR A 1 352 ? -13.258 1.304 -9.367 1 98.44 352 TYR A N 1
ATOM 2668 C CA . TYR A 1 352 ? -13.477 1.148 -10.797 1 98.44 352 TYR A CA 1
ATOM 2669 C C . TYR A 1 352 ? -12.297 1.709 -11.594 1 98.44 352 TYR A C 1
ATOM 2671 O O . TYR A 1 352 ? -11.922 2.871 -11.422 1 98.44 352 TYR A O 1
ATOM 2679 N N . VAL A 1 353 ? -11.656 0.91 -12.43 1 98.25 353 VAL A N 1
ATOM 2680 C CA . VAL A 1 353 ? -10.633 1.332 -13.375 1 98.25 353 VAL A CA 1
ATOM 2681 C C . VAL A 1 353 ? -11.133 1.124 -14.805 1 98.25 353 VAL A C 1
ATOM 2683 O O . VAL A 1 353 ? -10.914 0.063 -15.398 1 98.25 353 VAL A O 1
ATOM 2686 N N . PRO A 1 354 ? -11.719 2.145 -15.359 1 97.44 354 PRO A N 1
ATOM 2687 C CA . PRO A 1 354 ? -12.281 1.984 -16.703 1 97.44 354 PRO A CA 1
ATOM 2688 C C . PRO A 1 354 ? -11.211 1.838 -17.781 1 97.44 354 PRO A C 1
ATOM 2690 O O . PRO A 1 354 ? -10.07 2.273 -17.594 1 97.44 354 PRO A O 1
ATOM 2693 N N . ASN A 1 355 ? -11.562 1.226 -18.875 1 94.81 355 ASN A N 1
ATOM 2694 C CA . ASN A 1 355 ? -10.672 1.115 -20.031 1 94.81 355 ASN A CA 1
ATOM 2695 C C . ASN A 1 355 ? -10.633 2.41 -20.844 1 94.81 355 ASN A C 1
ATOM 2697 O O . ASN A 1 355 ? -11.57 2.719 -21.578 1 94.81 355 ASN A O 1
ATOM 2701 N N . THR A 1 356 ? -9.57 3.125 -20.594 1 92.81 356 THR A N 1
ATOM 2702 C CA . THR A 1 356 ? -9.312 4.344 -21.359 1 92.81 356 THR A CA 1
ATOM 2703 C C . THR A 1 356 ? -7.93 4.289 -22.016 1 92.81 356 THR A C 1
ATOM 2705 O O . THR A 1 356 ? -7.535 3.258 -22.562 1 92.81 356 THR A O 1
ATOM 2708 N N . THR A 1 357 ? -7.184 5.367 -22.094 1 87.88 357 THR A N 1
ATOM 2709 C CA . THR A 1 357 ? -5.809 5.371 -22.578 1 87.88 357 THR A CA 1
ATOM 2710 C C . THR A 1 357 ? -4.84 5.027 -21.453 1 87.88 357 THR A C 1
ATOM 2712 O O . THR A 1 357 ? -4.848 5.68 -20.406 1 87.88 357 THR A O 1
ATOM 2715 N N . SER A 1 358 ? -4.168 3.975 -21.688 1 88.44 358 SER A N 1
ATOM 2716 C CA . SER A 1 358 ? -3.174 3.574 -20.703 1 88.44 358 SER A CA 1
ATOM 2717 C C . SER A 1 358 ? -1.81 4.184 -21.016 1 88.44 358 SER A C 1
ATOM 2719 O O . SER A 1 358 ? -1.224 3.904 -22.062 1 88.44 358 SER A O 1
ATOM 2721 N N . SER A 1 359 ? -1.353 5.016 -20.203 1 92.88 359 SER A N 1
ATOM 2722 C CA . SER A 1 359 ? -0.026 5.605 -20.359 1 92.88 359 SER A CA 1
ATOM 2723 C C . SER A 1 359 ? 0.593 5.934 -19 1 92.88 359 SER A C 1
ATOM 2725 O O . SER A 1 359 ? 0.044 6.734 -18.234 1 92.88 359 SER A O 1
ATOM 2727 N N . ASN A 1 360 ? 1.766 5.324 -18.703 1 93.56 360 ASN A N 1
ATOM 2728 C CA . ASN A 1 360 ? 2.518 5.648 -17.5 1 93.56 360 ASN A CA 1
ATOM 2729 C C . ASN A 1 360 ? 1.62 5.66 -16.266 1 93.56 360 ASN A C 1
ATOM 2731 O O . ASN A 1 360 ? 1.55 6.664 -15.547 1 93.56 360 ASN A O 1
ATOM 2735 N N . SER A 1 361 ? 0.963 4.512 -16.047 1 94.81 361 SER A N 1
ATOM 2736 C CA . SER A 1 361 ? -0.022 4.488 -14.977 1 94.81 361 SER A CA 1
ATOM 2737 C C . SER A 1 361 ? -0.122 3.1 -14.352 1 94.81 361 SER A C 1
ATOM 2739 O O . SER A 1 361 ? 0.342 2.115 -14.938 1 94.81 361 SER A O 1
ATOM 2741 N N . GLY A 1 362 ? -0.623 3.02 -13.195 1 94.19 362 GLY A N 1
ATOM 2742 C CA . GLY A 1 362 ? -1.056 1.762 -12.609 1 94.19 362 GLY A CA 1
ATOM 2743 C C . GLY A 1 362 ? 0.004 1.112 -11.734 1 94.19 362 GLY A C 1
ATOM 2744 O O . GLY A 1 362 ? -0.19 0.002 -11.234 1 94.19 362 GLY A O 1
ATOM 2745 N N . GLU A 1 363 ? 1.078 1.81 -11.516 1 91.31 363 GLU A N 1
ATOM 2746 C CA . GLU A 1 363 ? 2.152 1.253 -10.695 1 91.31 363 GLU A CA 1
ATOM 2747 C C . GLU A 1 363 ? 1.867 1.439 -9.211 1 91.31 363 GLU A C 1
ATOM 2749 O O . GLU A 1 363 ? 1.644 2.561 -8.75 1 91.31 363 GLU A O 1
ATOM 2754 N N . ARG A 1 364 ? 1.906 0.335 -8.414 1 91.81 364 ARG A N 1
ATOM 2755 C CA . ARG A 1 364 ? 1.765 0.303 -6.961 1 91.81 364 ARG A CA 1
ATOM 2756 C C . ARG A 1 364 ? 0.55 1.107 -6.512 1 91.81 364 ARG A C 1
ATOM 2758 O O . ARG A 1 364 ? 0.686 2.086 -5.773 1 91.81 364 ARG A O 1
ATOM 2765 N N . MET A 1 365 ? -0.59 0.739 -6.969 1 95.88 365 MET A N 1
ATOM 2766 C CA . MET A 1 365 ? -1.843 1.274 -6.441 1 95.88 365 MET A CA 1
ATOM 2767 C C . MET A 1 365 ? -2.299 0.491 -5.215 1 95.88 365 MET A C 1
ATOM 2769 O O . MET A 1 365 ? -2.744 -0.651 -5.332 1 95.88 365 MET A O 1
ATOM 2773 N N . THR A 1 366 ? -2.191 1.037 -4.039 1 96.19 366 THR A N 1
ATOM 2774 C CA . THR A 1 366 ? -2.27 0.223 -2.828 1 96.19 366 THR A CA 1
ATOM 2775 C C . THR A 1 366 ? -3.457 0.644 -1.969 1 96.19 366 THR A C 1
ATOM 2777 O O . THR A 1 366 ? -3.752 1.835 -1.848 1 96.19 366 THR A O 1
ATOM 2780 N N . PHE A 1 367 ? -4.137 -0.254 -1.302 1 97.31 367 PHE A N 1
ATOM 2781 C CA . PHE A 1 367 ? -5.18 -0.106 -0.293 1 97.31 367 PHE A CA 1
ATOM 2782 C C . PHE A 1 367 ? -4.801 -0.839 0.988 1 97.31 367 PHE A C 1
ATOM 2784 O O . PHE A 1 367 ? -4.582 -2.053 0.975 1 97.31 367 PHE A O 1
ATOM 2791 N N . ASN A 1 368 ? -4.684 -0.072 2.092 1 95.62 368 ASN A N 1
ATOM 2792 C CA . ASN A 1 368 ? -4.324 -0.634 3.389 1 95.62 368 ASN A CA 1
ATOM 2793 C C . ASN A 1 368 ? -5.426 -0.411 4.422 1 95.62 368 ASN A C 1
ATOM 2795 O O . ASN A 1 368 ? -5.832 0.727 4.664 1 95.62 368 ASN A O 1
ATOM 2799 N N . ASP A 1 369 ? -5.879 -1.492 5.047 1 93.12 369 ASP A N 1
ATOM 2800 C CA . ASP A 1 369 ? -6.844 -1.376 6.133 1 93.12 369 ASP A CA 1
ATOM 2801 C C . ASP A 1 369 ? -8.117 -0.669 5.668 1 93.12 369 ASP A C 1
ATOM 2803 O O . ASP A 1 369 ? -8.594 0.259 6.324 1 93.12 369 ASP A O 1
ATOM 2807 N N . CYS A 1 370 ? -8.539 -1.039 4.457 1 96.75 370 CYS A N 1
ATOM 2808 C CA . CYS A 1 370 ? -9.75 -0.438 3.904 1 96.75 370 CYS A CA 1
ATOM 2809 C C . CYS A 1 370 ? -10.914 -1.42 3.941 1 96.75 370 CYS A C 1
ATOM 2811 O O . CYS A 1 370 ? -10.711 -2.627 4.086 1 96.75 370 CYS A O 1
ATOM 2813 N N . THR A 1 371 ? -12.125 -0.917 3.869 1 96.5 371 THR A N 1
ATOM 2814 C CA . THR A 1 371 ? -13.352 -1.691 3.727 1 96.5 371 THR A CA 1
ATOM 2815 C C . THR A 1 371 ? -14.086 -1.312 2.443 1 96.5 371 THR A C 1
ATOM 2817 O O . THR A 1 371 ? -14.383 -0.138 2.217 1 96.5 371 THR A O 1
ATOM 2820 N N . ILE A 1 372 ? -14.289 -2.205 1.563 1 98 372 ILE A N 1
ATOM 2821 C CA . ILE A 1 372 ? -15.172 -2.07 0.41 1 98 372 ILE A CA 1
ATOM 2822 C C . ILE A 1 372 ? -16.422 -2.922 0.613 1 98 372 ILE A C 1
ATOM 2824 O O . ILE A 1 372 ? -16.328 -4.148 0.71 1 98 372 ILE A O 1
ATOM 2828 N N . GLY A 1 373 ? -17.578 -2.312 0.701 1 95 373 GLY A N 1
ATOM 2829 C CA . GLY A 1 373 ? -18.781 -3.055 1.074 1 95 373 GLY A CA 1
ATOM 2830 C C . GLY A 1 373 ? -20.016 -2.605 0.323 1 95 373 GLY A C 1
ATOM 2831 O O . GLY A 1 373 ? -20.078 -1.479 -0.174 1 95 373 GLY A O 1
ATOM 2832 N N . GLY A 1 374 ? -20.922 -3.506 0.167 1 93.19 374 GLY A N 1
ATOM 2833 C CA . GLY A 1 374 ? -22.266 -3.201 -0.27 1 93.19 374 GLY A CA 1
ATOM 2834 C C . GLY A 1 374 ? -22.344 -2.752 -1.717 1 93.19 374 GLY A C 1
ATOM 2835 O O . GLY A 1 374 ? -23.141 -1.881 -2.062 1 93.19 374 GLY A O 1
ATOM 2836 N N . SER A 1 375 ? -21.453 -3.234 -2.564 1 94.25 375 SER A N 1
ATOM 2837 C CA . SER A 1 375 ? -21.547 -2.896 -3.98 1 94.25 375 SER A CA 1
ATOM 2838 C C . SER A 1 375 ? -22.672 -3.686 -4.656 1 94.25 375 SER A C 1
ATOM 2840 O O . SER A 1 375 ? -22.859 -4.867 -4.367 1 94.25 375 SER A O 1
ATOM 2842 N N . ARG A 1 376 ? -23.328 -3.113 -5.633 1 93.38 376 ARG A N 1
ATOM 2843 C CA . ARG A 1 376 ? -24.469 -3.773 -6.281 1 93.38 376 ARG A CA 1
ATOM 2844 C C . ARG A 1 376 ? -24 -4.652 -7.438 1 93.38 376 ARG A C 1
ATOM 2846 O O . ARG A 1 376 ? -24.703 -5.582 -7.836 1 93.38 376 ARG A O 1
ATOM 2853 N N . THR A 1 377 ? -22.906 -4.359 -7.984 1 95 377 THR A N 1
ATOM 2854 C CA . THR A 1 377 ? -22.375 -5.199 -9.055 1 95 377 THR A CA 1
ATOM 2855 C C . THR A 1 377 ? -21.047 -5.836 -8.625 1 95 377 THR A C 1
ATOM 2857 O O . THR A 1 377 ? -21 -7.039 -8.352 1 95 377 THR A O 1
ATOM 2860 N N . ASN A 1 378 ? -19.984 -5.012 -8.586 1 97.94 378 ASN A N 1
ATOM 2861 C CA . ASN A 1 378 ? -18.688 -5.539 -8.195 1 97.94 378 ASN A CA 1
ATOM 2862 C C . ASN A 1 378 ? -18 -4.648 -7.164 1 97.94 378 ASN A C 1
ATOM 2864 O O . ASN A 1 378 ? -18.094 -3.422 -7.238 1 97.94 378 ASN A O 1
ATOM 2868 N N . HIS A 1 379 ? -17.312 -5.297 -6.141 1 98.38 379 HIS A N 1
ATOM 2869 C CA . HIS A 1 379 ? -16.469 -4.492 -5.262 1 98.38 379 HIS A CA 1
ATOM 2870 C C . HIS A 1 379 ? -15.328 -3.838 -6.039 1 98.38 379 HIS A C 1
ATOM 2872 O O . HIS A 1 379 ? -15.047 -2.652 -5.855 1 98.38 379 HIS A O 1
ATOM 2878 N N . ILE A 1 380 ? -14.633 -4.602 -6.91 1 98.81 380 ILE A N 1
ATOM 2879 C CA . ILE A 1 380 ? -13.523 -4.137 -7.738 1 98.81 380 ILE A CA 1
ATOM 2880 C C . ILE A 1 380 ? -13.766 -4.527 -9.195 1 98.81 380 ILE A C 1
ATOM 2882 O O . ILE A 1 380 ? -14.07 -5.684 -9.492 1 98.81 380 ILE A O 1
ATOM 2886 N N . GLN A 1 381 ? -13.648 -3.619 -10.008 1 98.75 381 GLN A N 1
ATOM 2887 C CA . GLN A 1 381 ? -13.711 -3.9 -11.438 1 98.75 381 GLN A CA 1
ATOM 2888 C C . GLN A 1 381 ? -12.57 -3.215 -12.188 1 98.75 381 GLN A C 1
ATOM 2890 O O . GLN A 1 381 ? -12.43 -1.99 -12.133 1 98.75 381 GLN A O 1
ATOM 2895 N N . ILE A 1 382 ? -11.766 -3.932 -12.883 1 98.19 382 ILE A N 1
ATOM 2896 C CA . ILE A 1 382 ? -10.648 -3.387 -13.648 1 98.19 382 ILE A CA 1
ATOM 2897 C C . ILE A 1 382 ? -10.805 -3.746 -15.117 1 98.19 382 ILE A C 1
ATOM 2899 O O . ILE A 1 382 ? -10.984 -4.918 -15.461 1 98.19 382 ILE A O 1
ATOM 2903 N N . SER A 1 383 ? -10.727 -2.742 -15.906 1 97.12 383 SER A N 1
ATOM 2904 C CA . SER A 1 383 ? -10.789 -2.91 -17.359 1 97.12 383 SER A CA 1
ATOM 2905 C C . SER A 1 383 ? -9.5 -2.445 -18.031 1 97.12 383 SER A C 1
ATOM 2907 O O . SER A 1 383 ? -9.188 -2.859 -19.141 1 97.12 383 SER A O 1
ATOM 2909 N N . GLN A 1 384 ? -8.773 -1.587 -17.359 1 94.62 384 GLN A N 1
ATOM 2910 C CA . GLN A 1 384 ? -7.598 -0.933 -17.906 1 94.62 384 GLN A CA 1
ATOM 2911 C C . GLN A 1 384 ? -6.387 -1.863 -17.891 1 94.62 384 GLN A C 1
ATOM 2913 O O . GLN A 1 384 ? -6.07 -2.445 -16.844 1 94.62 384 GLN A O 1
ATOM 2918 N N . PRO A 1 385 ? -5.699 -2.033 -19.047 1 92.56 385 PRO A N 1
ATOM 2919 C CA . PRO A 1 385 ? -4.422 -2.746 -18.984 1 92.56 385 PRO A CA 1
ATOM 2920 C C . PRO A 1 385 ? -3.346 -1.975 -18.234 1 92.56 385 PRO A C 1
ATOM 2922 O O . PRO A 1 385 ? -3.354 -0.741 -18.219 1 92.56 385 PRO A O 1
ATOM 2925 N N . GLY A 1 386 ? -2.461 -2.689 -17.672 1 91.44 386 GLY A N 1
ATOM 2926 C CA . GLY A 1 386 ? -1.289 -2.09 -17.047 1 91.44 386 GLY A CA 1
ATOM 2927 C C . GLY A 1 386 ? -1.594 -1.414 -15.727 1 91.44 386 GLY A C 1
ATOM 2928 O O . GLY A 1 386 ? -0.98 -0.401 -15.383 1 91.44 386 GLY A O 1
ATOM 2929 N N . PHE A 1 387 ? -2.547 -1.919 -14.961 1 94.06 387 PHE A N 1
ATOM 2930 C CA . PHE A 1 387 ? -2.965 -1.274 -13.727 1 94.06 387 PHE A CA 1
ATOM 2931 C C . PHE A 1 387 ? -2.877 -2.244 -12.555 1 94.06 387 PHE A C 1
ATOM 2933 O O . PHE A 1 387 ? -3.85 -2.936 -12.234 1 94.06 387 PHE A O 1
ATOM 2940 N N . ASP A 1 388 ? -1.73 -2.256 -11.805 1 93.56 388 ASP A N 1
ATOM 2941 C CA . ASP A 1 388 ? -1.491 -3.133 -10.656 1 93.56 388 ASP A CA 1
ATOM 2942 C C . ASP A 1 388 ? -2.188 -2.605 -9.406 1 93.56 388 ASP A C 1
ATOM 2944 O O . ASP A 1 388 ? -2.037 -1.435 -9.055 1 93.56 388 ASP A O 1
ATOM 2948 N N . VAL A 1 389 ? -2.924 -3.48 -8.727 1 95.06 389 VAL A N 1
ATOM 2949 C CA . VAL A 1 389 ? -3.598 -3.07 -7.496 1 95.06 389 VAL A CA 1
ATOM 2950 C C . VAL A 1 389 ? -3.277 -4.059 -6.375 1 95.06 389 VAL A C 1
ATOM 2952 O O . VAL A 1 389 ? -3.305 -5.273 -6.586 1 95.06 389 VAL A O 1
ATOM 2955 N N . ASN A 1 390 ? -2.936 -3.529 -5.219 1 95.06 390 ASN A N 1
ATOM 2956 C CA . ASN A 1 390 ? -2.629 -4.348 -4.047 1 95.06 390 ASN A CA 1
ATOM 2957 C C . ASN A 1 390 ? -3.541 -4.008 -2.873 1 95.06 390 ASN A C 1
ATOM 2959 O O . ASN A 1 390 ? -3.664 -2.84 -2.494 1 95.06 390 ASN A O 1
ATOM 2963 N N . PHE A 1 391 ? -4.168 -5.016 -2.266 1 96.75 391 PHE A N 1
ATOM 2964 C CA . PHE A 1 391 ? -4.98 -4.867 -1.062 1 96.75 391 PHE A CA 1
ATOM 2965 C C . PHE A 1 391 ? -4.336 -5.59 0.116 1 96.75 391 PHE A C 1
ATOM 2967 O O . PHE A 1 391 ? -4.027 -6.781 0.028 1 96.75 391 PHE A O 1
ATOM 2974 N N . THR A 1 392 ? -4.066 -4.875 1.197 1 93.69 392 THR A N 1
ATOM 2975 C CA . THR A 1 392 ? -3.518 -5.469 2.412 1 93.69 392 THR A CA 1
ATOM 2976 C C . THR A 1 392 ? -4.422 -5.18 3.607 1 93.69 392 THR A C 1
ATOM 2978 O O . THR A 1 392 ? -4.75 -4.023 3.881 1 93.69 392 THR A O 1
ATOM 2981 N N . ASN A 1 393 ? -4.887 -6.207 4.312 1 92.56 393 ASN A N 1
ATOM 2982 C CA . ASN A 1 393 ? -5.707 -6.074 5.512 1 92.56 393 ASN A CA 1
ATOM 2983 C C . ASN A 1 393 ? -7.039 -5.391 5.207 1 92.56 393 ASN A C 1
ATOM 2985 O O . ASN A 1 393 ? -7.473 -4.512 5.953 1 92.56 393 ASN A O 1
ATOM 2989 N N . CYS A 1 394 ? -7.586 -5.738 4.062 1 95.94 394 CYS A N 1
ATOM 2990 C CA . CYS A 1 394 ? -8.844 -5.109 3.67 1 95.94 394 CYS A CA 1
ATOM 2991 C C . CYS A 1 394 ? -10.008 -6.074 3.842 1 95.94 394 CYS A C 1
ATOM 2993 O O . CYS A 1 394 ? -9.812 -7.285 3.938 1 95.94 394 CYS A O 1
ATOM 2995 N N . SER A 1 395 ? -11.227 -5.547 3.928 1 96.06 395 SER A N 1
ATOM 2996 C CA . SER A 1 395 ? -12.469 -6.309 3.957 1 96.06 395 SER A CA 1
ATOM 2997 C C . SER A 1 395 ? -13.305 -6.062 2.701 1 96.06 395 SER A C 1
ATOM 2999 O O . SER A 1 395 ? -13.461 -4.922 2.27 1 96.06 395 SER A O 1
ATOM 3001 N N . PHE A 1 396 ? -13.766 -7.102 2.08 1 97.88 396 PHE A N 1
ATOM 3002 C CA . PHE A 1 396 ? -14.688 -7.059 0.954 1 97.88 396 PHE A CA 1
ATOM 3003 C C . PHE A 1 396 ? -16 -7.738 1.311 1 97.88 396 PHE A C 1
ATOM 3005 O O . PHE A 1 396 ? -16.125 -8.961 1.223 1 97.88 396 PHE A O 1
ATOM 3012 N N . ASP A 1 397 ? -17.109 -6.906 1.596 1 93.12 397 ASP A N 1
ATOM 3013 C CA . ASP A 1 397 ? -18.266 -7.5 2.271 1 93.12 397 ASP A CA 1
ATOM 3014 C C . ASP A 1 397 ? -19.562 -7.129 1.564 1 93.12 397 ASP A C 1
ATOM 3016 O O . ASP A 1 397 ? -19.781 -5.961 1.235 1 93.12 397 ASP A O 1
ATOM 3020 N N . PHE A 1 398 ? -20.391 -8.141 1.211 1 92.56 398 PHE A N 1
ATOM 3021 C CA . PHE A 1 398 ? -21.812 -8 0.92 1 92.56 398 PHE A CA 1
ATOM 3022 C C . PHE A 1 398 ? -22.016 -7.355 -0.443 1 92.56 398 PHE A C 1
ATOM 3024 O O . PHE A 1 398 ? -22.766 -6.387 -0.566 1 92.56 398 PHE A O 1
ATOM 3031 N N . THR A 1 399 ? -21.391 -7.836 -1.465 1 95.25 399 THR A N 1
ATOM 3032 C CA . THR A 1 399 ? -21.688 -7.398 -2.824 1 95.25 399 THR A CA 1
ATOM 3033 C C . THR A 1 399 ? -22.766 -8.273 -3.443 1 95.25 399 THR A C 1
ATOM 3035 O O . THR A 1 399 ? -22.844 -9.469 -3.158 1 95.25 399 THR A O 1
ATOM 3038 N N . SER A 1 400 ? -23.594 -7.691 -4.277 1 93.81 400 SER A N 1
ATOM 3039 C CA . SER A 1 400 ? -24.578 -8.461 -5.031 1 93.81 400 SER A CA 1
ATOM 3040 C C . SER A 1 400 ? -23.969 -9.086 -6.277 1 93.81 400 SER A C 1
ATOM 3042 O O . SER A 1 400 ? -24.609 -9.891 -6.957 1 93.81 400 SER A O 1
ATOM 3044 N N . GLY A 1 401 ? -22.812 -8.742 -6.566 1 95.62 401 GLY A N 1
ATOM 3045 C CA . GLY A 1 401 ? -22.062 -9.297 -7.676 1 95.62 401 GLY A CA 1
ATOM 3046 C C . GLY A 1 401 ? -20.797 -10 -7.23 1 95.62 401 GLY A C 1
ATOM 3047 O O . GLY A 1 401 ? -20.828 -10.859 -6.344 1 95.62 401 GLY A O 1
ATOM 3048 N N . ASN A 1 402 ? -19.672 -9.625 -7.859 1 97.62 402 ASN A N 1
ATOM 3049 C CA . ASN A 1 402 ? -18.406 -10.289 -7.613 1 97.62 402 ASN A CA 1
ATOM 3050 C C . ASN A 1 402 ? -17.516 -9.461 -6.688 1 97.62 402 ASN A C 1
ATOM 3052 O O . ASN A 1 402 ? -17.641 -8.242 -6.621 1 97.62 402 ASN A O 1
ATOM 3056 N N . VAL A 1 403 ? -16.641 -10.141 -5.93 1 98.19 403 VAL A N 1
ATOM 3057 C CA . VAL A 1 403 ? -15.625 -9.406 -5.184 1 98.19 403 VAL A CA 1
ATOM 3058 C C . VAL A 1 403 ? -14.648 -8.742 -6.152 1 98.19 403 VAL A C 1
ATOM 3060 O O . VAL A 1 403 ? -14.445 -7.531 -6.102 1 98.19 403 VAL A O 1
ATOM 3063 N N . PHE A 1 404 ? -14.102 -9.516 -7.035 1 98.56 404 PHE A N 1
ATOM 3064 C CA . PHE A 1 404 ? -13.273 -8.984 -8.109 1 98.56 404 PHE A CA 1
ATOM 3065 C C . PHE A 1 404 ? -13.852 -9.352 -9.469 1 98.56 404 PHE A C 1
ATOM 3067 O O . PHE A 1 404 ? -14.305 -10.484 -9.672 1 98.56 404 PHE A O 1
ATOM 3074 N N . TYR A 1 405 ? -13.773 -8.43 -10.398 1 98.62 405 TYR A N 1
ATOM 3075 C CA . TYR A 1 405 ? -14.195 -8.672 -11.781 1 98.62 405 TYR A CA 1
ATOM 3076 C C . TYR A 1 405 ? -13.211 -8.039 -12.766 1 98.62 405 TYR A C 1
ATOM 3078 O O . TYR A 1 405 ? -13.039 -6.82 -12.781 1 98.62 405 TYR A O 1
ATOM 3086 N N . GLY A 1 406 ? -12.555 -8.812 -13.633 1 97.81 406 GLY A N 1
ATOM 3087 C CA . GLY A 1 406 ? -11.711 -8.336 -14.719 1 97.81 406 GLY A CA 1
ATOM 3088 C C . GLY A 1 406 ? -12.352 -8.477 -16.078 1 97.81 406 GLY A C 1
ATOM 3089 O O . GLY A 1 406 ? -12.773 -9.578 -16.469 1 97.81 406 GLY A O 1
ATOM 3090 N N . THR A 1 407 ? -12.391 -7.352 -16.797 1 97.69 407 THR A N 1
ATOM 3091 C CA . THR A 1 407 ? -12.969 -7.426 -18.125 1 97.69 407 THR A CA 1
ATOM 3092 C C . THR A 1 407 ? -11.977 -8.039 -19.109 1 97.69 407 THR A C 1
ATOM 3094 O O . THR A 1 407 ? -10.867 -8.422 -18.734 1 97.69 407 THR A O 1
ATOM 3097 N N . SER A 1 408 ? -12.398 -8.211 -20.375 1 96.19 408 SER A N 1
ATOM 3098 C CA . SER A 1 408 ? -11.578 -8.859 -21.391 1 96.19 408 SER A CA 1
ATOM 3099 C C . SER A 1 408 ? -10.344 -8.023 -21.734 1 96.19 408 SER A C 1
ATOM 3101 O O . SER A 1 408 ? -9.359 -8.555 -22.25 1 96.19 408 SER A O 1
ATOM 3103 N N . THR A 1 409 ? -10.422 -6.707 -21.375 1 95.12 409 THR A N 1
ATOM 3104 C CA . THR A 1 409 ? -9.328 -5.816 -21.75 1 95.12 409 THR A CA 1
ATOM 3105 C C . THR A 1 409 ? -8.312 -5.723 -20.609 1 95.12 409 THR A C 1
ATOM 3107 O O . THR A 1 409 ? -7.203 -5.215 -20.797 1 95.12 409 THR A O 1
ATOM 3110 N N . TRP A 1 410 ? -8.68 -6.148 -19.469 1 95.06 410 TRP A N 1
ATOM 3111 C CA . TRP A 1 410 ? -7.746 -6.141 -18.359 1 95.06 410 TRP A CA 1
ATOM 3112 C C . TRP A 1 410 ? -6.562 -7.066 -18.625 1 95.06 410 TRP A C 1
ATOM 3114 O O . TRP A 1 410 ? -6.746 -8.227 -19 1 95.06 410 TRP A O 1
ATOM 3124 N N . GLY A 1 411 ? -5.379 -6.566 -18.5 1 90.44 411 GLY A N 1
ATOM 3125 C CA . GLY A 1 411 ? -4.16 -7.328 -18.719 1 90.44 411 GLY A CA 1
ATOM 3126 C C . GLY A 1 411 ? -2.904 -6.562 -18.344 1 90.44 411 GLY A C 1
ATOM 3127 O O . GLY A 1 411 ? -2.98 -5.426 -17.875 1 90.44 411 GLY A O 1
ATOM 3128 N N . TYR A 1 412 ? -1.761 -7.211 -18.406 1 87.25 412 TYR A N 1
ATOM 3129 C CA . TYR A 1 412 ? -0.455 -6.645 -18.094 1 87.25 412 TYR A CA 1
ATOM 3130 C C . TYR A 1 412 ? -0.427 -6.098 -16.672 1 87.25 412 TYR A C 1
ATOM 3132 O O . TYR A 1 412 ? 0.077 -4.996 -16.438 1 87.25 412 TYR A O 1
ATOM 3140 N N . SER A 1 413 ? -1.12 -6.77 -15.852 1 88.56 413 SER A N 1
ATOM 3141 C CA . SER A 1 413 ? -1.206 -6.277 -14.484 1 88.56 413 SER A CA 1
ATOM 3142 C C . SER A 1 413 ? -1.521 -7.406 -13.508 1 88.56 413 SER A C 1
ATOM 3144 O O . SER A 1 413 ? -1.954 -8.484 -13.922 1 88.56 413 SER A O 1
ATOM 3146 N N . LYS A 1 414 ? -1.202 -7.18 -12.305 1 90.19 414 LYS A N 1
ATOM 3147 C CA . LYS A 1 414 ? -1.457 -8.086 -11.188 1 90.19 414 LYS A CA 1
ATOM 3148 C C . LYS A 1 414 ? -2.391 -7.449 -10.164 1 90.19 414 LYS A C 1
ATOM 3150 O O . LYS A 1 414 ? -2.291 -6.254 -9.891 1 90.19 414 LYS A O 1
ATOM 3155 N N . VAL A 1 415 ? -3.328 -8.258 -9.664 1 93.69 415 VAL A N 1
ATOM 3156 C CA . VAL A 1 415 ? -4.129 -7.883 -8.508 1 93.69 415 VAL A CA 1
ATOM 3157 C C . VAL A 1 415 ? -3.791 -8.789 -7.32 1 93.69 415 VAL A C 1
ATOM 3159 O O . VAL A 1 415 ? -3.754 -10.008 -7.457 1 93.69 415 VAL A O 1
ATOM 3162 N N . SER A 1 416 ? -3.508 -8.234 -6.227 1 94 416 SER A N 1
ATOM 3163 C CA . SER A 1 416 ? -3.125 -9.062 -5.086 1 94 416 SER A CA 1
ATOM 3164 C C . SER A 1 416 ? -3.957 -8.727 -3.854 1 94 416 SER A C 1
ATOM 3166 O O . SER A 1 416 ? -4.312 -7.57 -3.633 1 94 416 SER A O 1
ATOM 3168 N N . PHE A 1 417 ? -4.281 -9.711 -3.066 1 94.94 417 PHE A N 1
ATOM 3169 C CA . PHE A 1 417 ? -4.938 -9.648 -1.767 1 94.94 417 PHE A CA 1
ATOM 3170 C C . PHE A 1 417 ? -4.078 -10.305 -0.692 1 94.94 417 PHE A C 1
ATOM 3172 O O . PHE A 1 417 ? -3.697 -11.469 -0.819 1 94.94 417 PHE A O 1
ATOM 3179 N N . THR A 1 418 ? -3.727 -9.57 0.303 1 93.31 418 THR A N 1
ATOM 3180 C CA . THR A 1 418 ? -2.934 -10.125 1.392 1 93.31 418 THR A CA 1
ATOM 3181 C C . THR A 1 418 ? -3.615 -9.891 2.736 1 93.31 418 THR A C 1
ATOM 3183 O O . THR A 1 418 ? -3.861 -8.742 3.119 1 93.31 418 THR A O 1
ATOM 3186 N N . SER A 1 419 ? -3.953 -10.953 3.457 1 91.44 419 SER A N 1
ATOM 3187 C CA . SER A 1 419 ? -4.555 -10.898 4.785 1 91.44 419 SER A CA 1
ATOM 3188 C C . SER A 1 419 ? -5.91 -10.203 4.75 1 91.44 419 SER A C 1
ATOM 3190 O O . SER A 1 419 ? -6.199 -9.352 5.598 1 91.44 419 SER A O 1
ATOM 3192 N N . CYS A 1 420 ? -6.652 -10.508 3.674 1 94.56 420 CYS A N 1
ATOM 3193 C CA . CYS A 1 420 ? -7.953 -9.875 3.496 1 94.56 420 CYS A CA 1
ATOM 3194 C C . CYS A 1 420 ? -9.078 -10.797 3.961 1 94.56 420 CYS A C 1
ATOM 3196 O O . CYS A 1 420 ? -8.875 -12 4.109 1 94.56 420 CYS A O 1
ATOM 3198 N N . HIS A 1 421 ? -10.219 -10.203 4.285 1 94.12 421 HIS A N 1
ATOM 3199 C CA . HIS A 1 421 ? -11.453 -10.891 4.625 1 94.12 421 HIS A CA 1
ATOM 3200 C C . HIS A 1 421 ? -12.508 -10.695 3.541 1 94.12 421 HIS A C 1
ATOM 3202 O O . HIS A 1 421 ? -12.797 -9.57 3.145 1 94.12 421 HIS A O 1
ATOM 3208 N N . MET A 1 422 ? -13.062 -11.805 2.994 1 95.5 422 MET A N 1
ATOM 3209 C CA . MET A 1 422 ? -14.148 -11.773 2.018 1 95.5 422 MET A CA 1
ATOM 3210 C C . MET A 1 422 ? -15.398 -12.438 2.578 1 95.5 422 MET A C 1
ATOM 3212 O O . MET A 1 422 ? -15.328 -13.523 3.15 1 95.5 422 MET A O 1
ATOM 3216 N N . GLU A 1 423 ? -16.5 -11.672 2.412 1 91.31 423 GLU A N 1
ATOM 3217 C CA . GLU A 1 423 ? -17.719 -12.242 2.977 1 91.31 423 GLU A CA 1
ATOM 3218 C C . GLU A 1 423 ? -18.969 -11.75 2.227 1 91.31 423 GLU A C 1
ATOM 3220 O O . GLU A 1 423 ? -19.094 -10.555 1.949 1 91.31 423 GLU A O 1
ATOM 3225 N N . GLY A 1 424 ? -19.875 -12.688 1.955 1 89.94 424 GLY A N 1
ATOM 3226 C CA . GLY A 1 424 ? -21.203 -12.305 1.491 1 89.94 424 GLY A CA 1
ATOM 3227 C C . GLY A 1 424 ? -21.203 -11.75 0.078 1 89.94 424 GLY A C 1
ATOM 3228 O O . GLY A 1 424 ? -21.453 -10.57 -0.131 1 89.94 424 GLY A O 1
ATOM 3229 N N . TYR A 1 425 ? -20.984 -12.586 -0.892 1 93.44 425 TYR A N 1
ATOM 3230 C CA . TYR A 1 425 ? -21.078 -12.164 -2.287 1 93.44 425 TYR A CA 1
ATOM 3231 C C . TYR A 1 425 ? -22 -13.078 -3.072 1 93.44 425 TYR A C 1
ATOM 3233 O O . TYR A 1 425 ? -22 -14.297 -2.885 1 93.44 425 TYR A O 1
ATOM 3241 N N . ASN A 1 426 ? -22.859 -12.508 -3.953 1 93.69 426 ASN A N 1
ATOM 3242 C CA . ASN A 1 426 ? -23.797 -13.297 -4.738 1 93.69 426 ASN A CA 1
ATOM 3243 C C . ASN A 1 426 ? -23.141 -13.891 -5.98 1 93.69 426 ASN A C 1
ATOM 3245 O O . ASN A 1 426 ? -23.5 -14.992 -6.414 1 93.69 426 ASN A O 1
ATOM 3249 N N . GLY A 1 427 ? -22.25 -13.172 -6.516 1 94.38 427 GLY A N 1
ATOM 3250 C CA . GLY A 1 427 ? -21.531 -13.688 -7.66 1 94.38 427 GLY A CA 1
ATOM 3251 C C . GLY A 1 427 ? -20.375 -14.594 -7.277 1 94.38 427 GLY A C 1
ATOM 3252 O O . GLY A 1 427 ? -20.547 -15.555 -6.523 1 94.38 427 GLY A O 1
ATOM 3253 N N . LEU A 1 428 ? -19.188 -14.227 -7.762 1 96.56 428 LEU A N 1
ATOM 3254 C CA . LEU A 1 428 ? -17.984 -15.023 -7.508 1 96.56 428 LEU A CA 1
ATOM 3255 C C . LEU A 1 428 ? -16.969 -14.234 -6.691 1 96.56 428 LEU A C 1
ATOM 3257 O O . LEU A 1 428 ? -17.016 -13 -6.66 1 96.56 428 LEU A O 1
ATOM 3261 N N . LEU A 1 429 ? -16.141 -15 -5.996 1 96.94 429 LEU A N 1
ATOM 3262 C CA . LEU A 1 429 ? -14.977 -14.375 -5.359 1 96.94 429 LEU A CA 1
ATOM 3263 C C . LEU A 1 429 ? -14.07 -13.727 -6.398 1 96.94 429 LEU A C 1
ATOM 3265 O O . LEU A 1 429 ? -13.703 -12.562 -6.262 1 96.94 429 LEU A O 1
ATOM 3269 N N . LEU A 1 430 ? -13.727 -14.477 -7.453 1 98.12 430 LEU A N 1
ATOM 3270 C CA . LEU A 1 430 ? -12.914 -14 -8.57 1 98.12 430 LEU A CA 1
ATOM 3271 C C . LEU A 1 430 ? -13.586 -14.32 -9.906 1 98.12 430 LEU A C 1
ATOM 3273 O O . LEU A 1 430 ? -13.82 -15.492 -10.219 1 98.12 430 LEU A O 1
ATOM 3277 N N . SER A 1 431 ? -13.883 -13.32 -10.594 1 98.12 431 SER A N 1
ATOM 3278 C CA . SER A 1 431 ? -14.477 -13.461 -11.914 1 98.12 431 SER A CA 1
ATOM 3279 C C . SER A 1 431 ? -13.711 -12.656 -12.961 1 98.12 431 SER A C 1
ATOM 3281 O O . SER A 1 431 ? -13.352 -11.5 -12.719 1 98.12 431 SER A O 1
ATOM 3283 N N . ALA A 1 432 ? -13.406 -13.234 -14.07 1 96.94 432 ALA A N 1
ATOM 3284 C CA . ALA A 1 432 ? -12.805 -12.5 -15.188 1 96.94 432 ALA A CA 1
ATOM 3285 C C . ALA A 1 432 ? -13.344 -13 -16.531 1 96.94 432 ALA A C 1
ATOM 3287 O O . ALA A 1 432 ? -13.672 -14.18 -16.672 1 96.94 432 ALA A O 1
ATOM 3288 N N . GLU A 1 433 ? -13.406 -12.094 -17.422 1 96.44 433 GLU A N 1
ATOM 3289 C CA . GLU A 1 433 ? -13.75 -12.453 -18.797 1 96.44 433 GLU A CA 1
ATOM 3290 C C . GLU A 1 433 ? -12.562 -13.086 -19.516 1 96.44 433 GLU A C 1
ATOM 3292 O O . GLU A 1 433 ? -11.422 -12.914 -19.094 1 96.44 433 GLU A O 1
ATOM 3297 N N . SER A 1 434 ? -12.898 -13.883 -20.562 1 94.69 434 SER A N 1
ATOM 3298 C CA . SER A 1 434 ? -11.812 -14.336 -21.422 1 94.69 434 SER A CA 1
ATOM 3299 C C . SER A 1 434 ? -11.016 -13.156 -21.969 1 94.69 434 SER A C 1
ATOM 3301 O O . SER A 1 434 ? -11.586 -12.172 -22.422 1 94.69 434 SER A O 1
ATOM 3303 N N . PRO A 1 435 ? -9.711 -13.25 -21.844 1 91.69 435 PRO A N 1
ATOM 3304 C CA . PRO A 1 435 ? -8.922 -12.133 -22.359 1 91.69 435 PRO A CA 1
ATOM 3305 C C . PRO A 1 435 ? -9.188 -11.875 -23.844 1 91.69 435 PRO A C 1
ATOM 3307 O O . PRO A 1 435 ? -9.391 -12.82 -24.625 1 91.69 435 PRO A O 1
ATOM 3310 N N . GLN A 1 436 ? -9.109 -10.602 -24.172 1 91.12 436 GLN A N 1
ATOM 3311 C CA . GLN A 1 436 ? -9.438 -10.203 -25.547 1 91.12 436 GLN A CA 1
ATOM 3312 C C . GLN A 1 436 ? -8.367 -10.68 -26.516 1 91.12 436 GLN A C 1
ATOM 3314 O O . GLN A 1 436 ? -8.609 -10.734 -27.734 1 91.12 436 GLN A O 1
ATOM 3319 N N . SER A 1 437 ? -7.191 -10.891 -26 1 84.44 437 SER A N 1
ATOM 3320 C CA . SER A 1 437 ? -6.094 -11.453 -26.797 1 84.44 437 SER A CA 1
ATOM 3321 C C . SER A 1 437 ? -5.188 -12.32 -25.922 1 84.44 437 SER A C 1
ATOM 3323 O O . SER A 1 437 ? -5.242 -12.258 -24.703 1 84.44 437 SER A O 1
ATOM 3325 N N . SER A 1 438 ? -4.406 -13.141 -26.609 1 75.12 438 SER A N 1
ATOM 3326 C CA . SER A 1 438 ? -3.475 -14.008 -25.906 1 75.12 438 SER A CA 1
ATOM 3327 C C . SER A 1 438 ? -2.432 -13.195 -25.141 1 75.12 438 SER A C 1
ATOM 3329 O O . SER A 1 438 ? -2.006 -13.586 -24.047 1 75.12 438 SER A O 1
ATOM 3331 N N . SER A 1 439 ? -2.072 -12.07 -25.766 1 74.25 439 SER A N 1
ATOM 3332 C CA . SER A 1 439 ? -1.091 -11.211 -25.109 1 74.25 439 SER A CA 1
ATOM 3333 C C . SER A 1 439 ? -1.635 -10.648 -23.797 1 74.25 439 SER A C 1
ATOM 3335 O O . SER A 1 439 ? -0.91 -10.57 -22.812 1 74.25 439 SER A O 1
ATOM 3337 N N . VAL A 1 440 ? -2.875 -10.312 -23.828 1 76.88 440 VAL A N 1
ATOM 3338 C CA . VAL A 1 440 ? -3.525 -9.812 -22.625 1 76.88 440 VAL A CA 1
ATOM 3339 C C . VAL A 1 440 ? -3.641 -10.93 -21.594 1 76.88 440 VAL A C 1
ATOM 3341 O O . VAL A 1 440 ? -3.377 -10.711 -20.406 1 76.88 440 VAL A O 1
ATOM 3344 N N . GLY A 1 441 ? -3.957 -12.117 -22.094 1 71.81 441 GLY A N 1
ATOM 3345 C CA . GLY A 1 441 ? -4.184 -13.266 -21.219 1 71.81 441 GLY A CA 1
ATOM 3346 C C . GLY A 1 441 ? -2.92 -13.742 -20.531 1 71.81 441 GLY A C 1
ATOM 3347 O O . GLY A 1 441 ? -2.963 -14.164 -19.375 1 71.81 441 GLY A O 1
ATOM 3348 N N . SER A 1 442 ? -1.838 -13.594 -21.203 1 68.81 442 SER A N 1
ATOM 3349 C CA . SER A 1 442 ? -0.573 -14.102 -20.688 1 68.81 442 SER A CA 1
ATOM 3350 C C . SER A 1 442 ? 0.061 -13.125 -19.703 1 68.81 442 SER A C 1
ATOM 3352 O O . SER A 1 442 ? 1.064 -13.445 -19.062 1 68.81 442 SER A O 1
ATOM 3354 N N . ASN A 1 443 ? -0.629 -12 -19.656 1 79.5 443 ASN A N 1
ATOM 3355 C CA . ASN A 1 443 ? 0.027 -10.969 -18.859 1 79.5 443 ASN A CA 1
ATOM 3356 C C . ASN A 1 443 ? -0.884 -10.445 -17.75 1 79.5 443 ASN A C 1
ATOM 3358 O O . ASN A 1 443 ? -0.859 -9.258 -17.438 1 79.5 443 ASN A O 1
ATOM 3362 N N . ARG A 1 444 ? -1.752 -11.32 -17.25 1 88.12 444 ARG A N 1
ATOM 3363 C CA . ARG A 1 444 ? -2.533 -10.922 -16.078 1 88.12 444 ARG A CA 1
ATOM 3364 C C . ARG A 1 444 ? -2.535 -12.023 -15.023 1 88.12 444 ARG A C 1
ATOM 3366 O O . ARG A 1 444 ? -2.342 -13.195 -15.344 1 88.12 444 ARG A O 1
ATOM 3373 N N . SER A 1 445 ? -2.691 -11.695 -13.766 1 89.44 445 SER A N 1
ATOM 3374 C CA . SER A 1 445 ? -2.691 -12.68 -12.688 1 89.44 445 SER A CA 1
ATOM 3375 C C . SER A 1 445 ? -3.369 -12.133 -11.438 1 89.44 445 SER A C 1
ATOM 3377 O O . SER A 1 445 ? -3.514 -10.914 -11.281 1 89.44 445 SER A O 1
ATOM 3379 N N . ILE A 1 446 ? -3.826 -13.008 -10.602 1 92.25 446 ILE A N 1
ATOM 3380 C CA . ILE A 1 446 ? -4.371 -12.695 -9.289 1 92.25 446 ILE A CA 1
ATOM 3381 C C . ILE A 1 446 ? -3.611 -13.477 -8.219 1 92.25 446 ILE A C 1
ATOM 3383 O O . ILE A 1 446 ? -3.355 -14.672 -8.375 1 92.25 446 ILE A O 1
ATOM 3387 N N . ILE A 1 447 ? -3.176 -12.828 -7.184 1 91.38 447 ILE A N 1
ATOM 3388 C CA . ILE A 1 447 ? -2.459 -13.469 -6.086 1 91.38 447 ILE A CA 1
ATOM 3389 C C . ILE A 1 447 ? -3.215 -13.25 -4.777 1 91.38 447 ILE A C 1
ATOM 3391 O O . ILE A 1 447 ? -3.539 -12.117 -4.422 1 91.38 447 ILE A O 1
ATOM 3395 N N . MET A 1 448 ? -3.467 -14.32 -4.051 1 91.75 448 MET A N 1
ATOM 3396 C CA . MET A 1 448 ? -4.109 -14.281 -2.74 1 91.75 448 MET A CA 1
ATOM 3397 C C . MET A 1 448 ? -3.227 -14.93 -1.679 1 91.75 448 MET A C 1
ATOM 3399 O O . MET A 1 448 ? -2.797 -16.078 -1.836 1 91.75 448 MET A O 1
ATOM 3403 N N . ASN A 1 449 ? -2.975 -14.109 -0.652 1 89.38 449 ASN A N 1
ATOM 3404 C CA . ASN A 1 449 ? -2.168 -14.602 0.458 1 89.38 449 ASN A CA 1
ATOM 3405 C C . ASN A 1 449 ? -2.9 -14.469 1.79 1 89.38 449 ASN A C 1
ATOM 3407 O O . ASN A 1 449 ? -3.311 -13.367 2.164 1 89.38 449 ASN A O 1
ATOM 3411 N N . ASN A 1 450 ? -3.102 -15.539 2.535 1 86.94 450 ASN A N 1
ATOM 3412 C CA . ASN A 1 450 ? -3.684 -15.516 3.873 1 86.94 450 ASN A CA 1
ATOM 3413 C C . ASN A 1 450 ? -5.098 -14.945 3.861 1 86.94 450 ASN A C 1
ATOM 3415 O O . ASN A 1 450 ? -5.383 -13.969 4.559 1 86.94 450 ASN A O 1
ATOM 3419 N N . ILE A 1 451 ? -5.906 -15.586 3.148 1 92.12 451 ILE A N 1
ATOM 3420 C CA . ILE A 1 451 ? -7.258 -15.078 2.939 1 92.12 451 ILE A CA 1
ATOM 3421 C C . ILE A 1 451 ? -8.234 -15.836 3.832 1 92.12 451 ILE A C 1
ATOM 3423 O O . ILE A 1 451 ? -8.109 -17.047 4.016 1 92.12 451 ILE A O 1
ATOM 3427 N N . THR A 1 452 ? -9.188 -15.125 4.426 1 90.5 452 THR A N 1
ATOM 3428 C CA . THR A 1 452 ? -10.391 -15.711 5.008 1 90.5 452 THR A CA 1
ATOM 3429 C C . THR A 1 452 ? -11.602 -15.461 4.117 1 90.5 452 THR A C 1
ATOM 3431 O O . THR A 1 452 ? -11.938 -14.312 3.824 1 90.5 452 THR A O 1
ATOM 3434 N N . ASN A 1 453 ? -12.25 -16.531 3.684 1 92.69 453 ASN A N 1
ATOM 3435 C CA . ASN A 1 453 ? -13.414 -16.406 2.814 1 92.69 453 ASN A CA 1
ATOM 3436 C C . ASN A 1 453 ? -14.641 -17.078 3.42 1 92.69 453 ASN A C 1
ATOM 3438 O O . ASN A 1 453 ? -14.656 -18.297 3.611 1 92.69 453 ASN A O 1
ATOM 3442 N N . LEU A 1 454 ? -15.602 -16.281 3.805 1 87.88 454 LEU A N 1
ATOM 3443 C CA . LEU A 1 454 ? -16.922 -16.75 4.207 1 87.88 454 LEU A CA 1
ATOM 3444 C C . LEU A 1 454 ? -17.938 -16.578 3.074 1 87.88 454 LEU A C 1
ATOM 3446 O O . LEU A 1 454 ? -18.5 -15.5 2.904 1 87.88 454 LEU A O 1
ATOM 3450 N N . SER A 1 455 ? -18.188 -17.641 2.295 1 83.25 455 SER A N 1
ATOM 3451 C CA . SER A 1 455 ? -18.828 -17.547 0.986 1 83.25 455 SER A CA 1
ATOM 3452 C C . SER A 1 455 ? -20.344 -17.562 1.108 1 83.25 455 SER A C 1
ATOM 3454 O O . SER A 1 455 ? -21.031 -18.188 0.297 1 83.25 455 SER A O 1
ATOM 3456 N N . ARG A 1 456 ? -20.859 -16.844 2.043 1 84.69 456 ARG A N 1
ATOM 3457 C CA . ARG A 1 456 ? -22.297 -16.672 2.158 1 84.69 456 ARG A CA 1
ATOM 3458 C C . ARG A 1 456 ? -22.844 -15.805 1.026 1 84.69 456 ARG A C 1
ATOM 3460 O O . ARG A 1 456 ? -22.078 -15.094 0.366 1 84.69 456 ARG A O 1
ATOM 3467 N N . LEU A 1 457 ? -24.062 -16.016 0.75 1 87.5 457 LEU A N 1
ATOM 3468 C CA . LEU A 1 457 ? -24.719 -15.023 -0.102 1 87.5 457 LEU A CA 1
ATOM 3469 C C . LEU A 1 457 ? -25.062 -13.766 0.686 1 87.5 457 LEU A C 1
ATOM 3471 O O . LEU A 1 457 ? -25.203 -13.812 1.909 1 87.5 457 LEU A O 1
ATOM 3475 N N . ARG A 1 458 ? -25.141 -12.641 0.001 1 81.5 458 ARG A N 1
ATOM 3476 C CA . ARG A 1 458 ? -25.453 -11.367 0.637 1 81.5 458 ARG A CA 1
ATOM 3477 C C . ARG A 1 458 ? -26.781 -11.43 1.379 1 81.5 458 ARG A C 1
ATOM 3479 O O . ARG A 1 458 ? -26.875 -10.977 2.523 1 81.5 458 ARG A O 1
ATOM 3486 N N . SER A 1 459 ? -28.031 -11.836 0.76 1 68.94 459 SER A N 1
ATOM 3487 C CA . SER A 1 459 ? -29.328 -11.906 1.434 1 68.94 459 SER A CA 1
ATOM 3488 C C . SER A 1 459 ? -29.547 -13.281 2.061 1 68.94 459 SER A C 1
ATOM 3490 O O . SER A 1 459 ? -30.562 -13.516 2.719 1 68.94 459 SER A O 1
ATOM 3492 N N . ASN A 1 460 ? -28.641 -14.07 2.715 1 57.47 460 ASN A N 1
ATOM 3493 C CA . ASN A 1 460 ? -28.625 -15.391 3.338 1 57.47 460 ASN A CA 1
ATOM 3494 C C . ASN A 1 460 ? -29.719 -16.297 2.77 1 57.47 460 ASN A C 1
ATOM 3496 O O . ASN A 1 460 ? -30.062 -17.312 3.363 1 57.47 460 ASN A O 1
ATOM 3500 N N . THR A 1 461 ? -30.703 -15.789 1.951 1 55.16 461 THR A N 1
ATOM 3501 C CA . THR A 1 461 ? -31.844 -16.672 1.73 1 55.16 461 THR A CA 1
ATOM 3502 C C . THR A 1 461 ? -31.391 -18 1.15 1 55.16 461 THR A C 1
ATOM 3504 O O . THR A 1 461 ? -31.703 -19.062 1.703 1 55.16 461 THR A O 1
ATOM 3507 N N . THR A 1 462 ? -31.281 -18.141 -0.395 1 53.75 462 THR A N 1
ATOM 3508 C CA . THR A 1 462 ? -31.328 -19.391 -1.15 1 53.75 462 THR A CA 1
ATOM 3509 C C . THR A 1 462 ? -30.047 -19.594 -1.941 1 53.75 462 THR A C 1
ATOM 3511 O O . THR A 1 462 ? -30.062 -20.172 -3.029 1 53.75 462 THR A O 1
ATOM 3514 N N . GLY A 1 463 ? -28.922 -19.469 -1.642 1 58.31 463 GLY A N 1
ATOM 3515 C CA . GLY A 1 463 ? -27.641 -19.969 -2.125 1 58.31 463 GLY A CA 1
ATOM 3516 C C . GLY A 1 463 ? -26.641 -20.234 -1.014 1 58.31 463 GLY A C 1
ATOM 3517 O O . GLY A 1 463 ? -26.094 -19.281 -0.445 1 58.31 463 GLY A O 1
ATOM 3518 N N . THR A 1 464 ? -26.766 -21.469 -0.293 1 69.38 464 THR A N 1
ATOM 3519 C CA . THR A 1 464 ? -26.188 -21.844 0.998 1 69.38 464 THR A CA 1
ATOM 3520 C C . THR A 1 464 ? -24.672 -21.891 0.917 1 69.38 464 THR A C 1
ATOM 3522 O O . THR A 1 464 ? -24.109 -22.203 -0.141 1 69.38 464 THR A O 1
ATOM 3525 N N . ASN A 1 465 ? -24.047 -21.344 1.747 1 85.31 465 ASN A N 1
ATOM 3526 C CA . ASN A 1 465 ? -22.609 -21.453 1.971 1 85.31 465 ASN A CA 1
ATOM 3527 C C . ASN A 1 465 ? -22.156 -22.906 1.97 1 85.31 465 ASN A C 1
ATOM 3529 O O . ASN A 1 465 ? -21.859 -23.469 3.025 1 85.31 465 ASN A O 1
ATOM 3533 N N . SER A 1 466 ? -22.141 -23.406 0.635 1 89.12 466 SER A N 1
ATOM 3534 C CA . SER A 1 466 ? -21.875 -24.828 0.432 1 89.12 466 SER A CA 1
ATOM 3535 C C . SER A 1 466 ? -20.656 -25.031 -0.461 1 89.12 466 SER A C 1
ATOM 3537 O O . SER A 1 466 ? -20.344 -24.188 -1.298 1 89.12 466 SER A O 1
ATOM 3539 N N . SER A 1 467 ? -20.062 -26.203 -0.322 1 89.56 467 SER A N 1
ATOM 3540 C CA . SER A 1 467 ? -18.938 -26.578 -1.181 1 89.56 467 SER A CA 1
ATOM 3541 C C . SER A 1 467 ? -19.406 -26.875 -2.604 1 89.56 467 SER A C 1
ATOM 3543 O O . SER A 1 467 ? -18.594 -27.031 -3.51 1 89.56 467 SER A O 1
ATOM 3545 N N . SER A 1 468 ? -20.672 -26.828 -2.797 1 91.44 468 SER A N 1
ATOM 3546 C CA . SER A 1 468 ? -21.234 -27 -4.133 1 91.44 468 SER A CA 1
ATOM 3547 C C . SER A 1 468 ? -21.109 -25.734 -4.961 1 91.44 468 SER A C 1
ATOM 3549 O O . SER A 1 468 ? -21.266 -25.75 -6.184 1 91.44 468 SER A O 1
ATOM 3551 N N . ARG A 1 469 ? -20.797 -24.688 -4.266 1 89.88 469 ARG A N 1
ATOM 3552 C CA . ARG A 1 469 ? -20.781 -23.391 -4.945 1 89.88 469 ARG A CA 1
ATOM 3553 C C . ARG A 1 469 ? -19.406 -23.141 -5.574 1 89.88 469 ARG A C 1
ATOM 3555 O O . ARG A 1 469 ? -18.375 -23.312 -4.926 1 89.88 469 ARG A O 1
ATOM 3562 N N . LEU A 1 470 ? -19.5 -22.719 -6.848 1 93.31 470 LEU A N 1
ATOM 3563 C CA . LEU A 1 470 ? -18.297 -22.25 -7.523 1 93.31 470 LEU A CA 1
ATOM 3564 C C . LEU A 1 470 ? -17.859 -20.891 -6.988 1 93.31 470 LEU A C 1
ATOM 3566 O O . LEU A 1 470 ? -18.703 -20.016 -6.773 1 93.31 470 LEU A O 1
ATOM 3570 N N . HIS A 1 471 ? -16.547 -20.703 -6.746 1 94.19 471 HIS A N 1
ATOM 3571 C CA . HIS A 1 471 ? -16.078 -19.438 -6.195 1 94.19 471 HIS A CA 1
ATOM 3572 C C . HIS A 1 471 ? -15.203 -18.688 -7.207 1 94.19 471 HIS A C 1
ATOM 3574 O O . HIS A 1 471 ? -15.086 -17.469 -7.145 1 94.19 471 HIS A O 1
ATOM 3580 N N . ILE A 1 472 ? -14.508 -19.406 -8.133 1 96.44 472 ILE A N 1
ATOM 3581 C CA . ILE A 1 472 ? -13.539 -18.781 -9.031 1 96.44 472 ILE A CA 1
ATOM 3582 C C . ILE A 1 472 ? -13.828 -19.188 -10.469 1 96.44 472 ILE A C 1
ATOM 3584 O O . ILE A 1 472 ? -13.812 -20.391 -10.797 1 96.44 472 ILE A O 1
ATOM 3588 N N . ASP A 1 473 ? -14.062 -18.328 -11.266 1 97.25 473 ASP A N 1
ATOM 3589 C CA . ASP A 1 473 ? -14.125 -18.453 -12.719 1 97.25 473 ASP A CA 1
ATOM 3590 C C . ASP A 1 473 ? -13.422 -17.281 -13.398 1 97.25 473 ASP A C 1
ATOM 3592 O O . ASP A 1 473 ? -14.07 -16.328 -13.852 1 97.25 473 ASP A O 1
ATOM 3596 N N . ALA A 1 474 ? -12.133 -17.375 -13.453 1 94.88 474 ALA A N 1
ATOM 3597 C CA . ALA A 1 474 ? -11.32 -16.266 -13.969 1 94.88 474 ALA A CA 1
ATOM 3598 C C . ALA A 1 474 ? -10.773 -16.594 -15.352 1 94.88 474 ALA A C 1
ATOM 3600 O O . ALA A 1 474 ? -9.742 -16.047 -15.758 1 94.88 474 ALA A O 1
ATOM 3601 N N . LYS A 1 475 ? -11.391 -17.562 -15.938 1 92.25 475 LYS A N 1
ATOM 3602 C CA . LYS A 1 475 ? -11 -17.984 -17.281 1 92.25 475 LYS A CA 1
ATOM 3603 C C . LYS A 1 475 ? -9.5 -18.281 -17.344 1 92.25 475 LYS A C 1
ATOM 3605 O O . LYS A 1 475 ? -8.969 -19.016 -16.5 1 92.25 475 LYS A O 1
ATOM 3610 N N . SER A 1 476 ? -8.773 -17.906 -18.344 1 86.12 476 SER A N 1
ATOM 3611 C CA . SER A 1 476 ? -7.387 -18.297 -18.562 1 86.12 476 SER A CA 1
ATOM 3612 C C . SER A 1 476 ? -6.445 -17.484 -17.672 1 86.12 476 SER A C 1
ATOM 3614 O O . SER A 1 476 ? -5.23 -17.5 -17.875 1 86.12 476 SER A O 1
ATOM 3616 N N . THR A 1 477 ? -7.02 -16.844 -16.703 1 89 477 THR A N 1
ATOM 3617 C CA . THR A 1 477 ? -6.203 -16.062 -15.789 1 89 477 THR A CA 1
ATOM 3618 C C . THR A 1 477 ? -5.566 -16.953 -14.727 1 89 477 THR A C 1
ATOM 3620 O O . THR A 1 477 ? -6.262 -17.703 -14.031 1 89 477 THR A O 1
ATOM 3623 N N . PRO A 1 478 ? -4.234 -16.922 -14.562 1 86.56 478 PRO A N 1
ATOM 3624 C CA . PRO A 1 478 ? -3.623 -17.641 -13.438 1 86.56 478 PRO A CA 1
ATOM 3625 C C . PRO A 1 478 ? -3.996 -17.031 -12.086 1 86.56 478 PRO A C 1
ATOM 3627 O O . PRO A 1 478 ? -3.934 -15.82 -11.906 1 86.56 478 PRO A O 1
ATOM 3630 N N . VAL A 1 479 ? -4.391 -17.891 -11.188 1 90.5 479 VAL A N 1
ATOM 3631 C CA . VAL A 1 479 ? -4.719 -17.516 -9.82 1 90.5 479 VAL A CA 1
ATOM 3632 C C . VAL A 1 479 ? -3.811 -18.266 -8.844 1 90.5 479 VAL A C 1
ATOM 3634 O O . VAL A 1 479 ? -3.768 -19.5 -8.859 1 90.5 479 VAL A O 1
ATOM 3637 N N . TYR A 1 480 ? -3.07 -17.516 -8.078 1 87.38 480 TYR A N 1
ATOM 3638 C CA . TYR A 1 480 ? -2.191 -18.094 -7.066 1 87.38 480 TYR A CA 1
ATOM 3639 C C . TYR A 1 480 ? -2.748 -17.859 -5.668 1 87.38 480 TYR A C 1
ATOM 3641 O O . TYR A 1 480 ? -2.973 -16.703 -5.266 1 87.38 480 TYR A O 1
ATOM 3649 N N . ILE A 1 481 ? -2.918 -18.922 -4.938 1 89.12 481 ILE A N 1
ATOM 3650 C CA . ILE A 1 481 ? -3.43 -18.812 -3.574 1 89.12 481 ILE A CA 1
ATOM 3651 C C . ILE A 1 481 ? -2.438 -19.453 -2.604 1 89.12 481 ILE A C 1
ATOM 3653 O O . ILE A 1 481 ? -2.115 -20.641 -2.717 1 89.12 481 ILE A O 1
ATOM 3657 N N . ASN A 1 482 ? -1.954 -18.609 -1.692 1 86.31 482 ASN A N 1
ATOM 3658 C CA . ASN A 1 482 ? -1.07 -19.062 -0.625 1 86.31 482 ASN A CA 1
ATOM 3659 C C . ASN A 1 482 ? -1.673 -18.797 0.752 1 86.31 482 ASN A C 1
ATOM 3661 O O . ASN A 1 482 ? -1.355 -17.797 1.392 1 86.31 482 ASN A O 1
ATOM 3665 N N . GLY A 1 483 ? -2.42 -19.797 1.203 1 83.5 483 GLY A N 1
ATOM 3666 C CA . GLY A 1 483 ? -3.121 -19.625 2.465 1 83.5 483 GLY A CA 1
ATOM 3667 C C . GLY A 1 483 ? -4.559 -19.156 2.293 1 83.5 483 GLY A C 1
ATOM 3668 O O . GLY A 1 483 ? -4.828 -17.953 2.223 1 83.5 483 GLY A O 1
ATOM 3669 N N . LEU A 1 484 ? -5.477 -20.078 2.293 1 89.25 484 LEU A N 1
ATOM 3670 C CA . LEU A 1 484 ? -6.91 -19.828 2.178 1 89.25 484 LEU A CA 1
ATOM 3671 C C . LEU A 1 484 ? -7.684 -20.562 3.262 1 89.25 484 LEU A C 1
ATOM 3673 O O . LEU A 1 484 ? -7.578 -21.797 3.381 1 89.25 484 LEU A O 1
ATOM 3677 N N . ASP A 1 485 ? -8.32 -19.828 4.082 1 87.88 485 ASP A N 1
ATOM 3678 C CA . ASP A 1 485 ? -9.328 -20.391 4.977 1 87.88 485 ASP A CA 1
ATOM 3679 C C . ASP A 1 485 ? -10.727 -20.281 4.371 1 87.88 485 ASP A C 1
ATOM 3681 O O . ASP A 1 485 ? -11.398 -19.266 4.527 1 87.88 485 ASP A O 1
ATOM 3685 N N . GLN A 1 486 ? -11.102 -21.359 3.674 1 90.56 486 GLN A N 1
ATOM 3686 C CA . GLN A 1 486 ? -12.406 -21.438 3.025 1 90.56 486 GLN A CA 1
ATOM 3687 C C . GLN A 1 486 ? -13.469 -21.984 3.977 1 90.56 486 GLN A C 1
ATOM 3689 O O . GLN A 1 486 ? -13.383 -23.125 4.406 1 90.56 486 GLN A O 1
ATOM 3694 N N . ARG A 1 487 ? -14.484 -21.172 4.238 1 83.62 487 ARG A N 1
ATOM 3695 C CA . ARG A 1 487 ? -15.453 -21.562 5.262 1 83.62 487 ARG A CA 1
ATOM 3696 C C . ARG A 1 487 ? -16.828 -21.828 4.645 1 83.62 487 ARG A C 1
ATOM 3698 O O . ARG A 1 487 ? -17.422 -20.938 4.043 1 83.62 487 ARG A O 1
ATOM 3705 N N . HIS A 1 488 ? -17.25 -23.141 4.77 1 86.38 488 HIS A N 1
ATOM 3706 C CA . HIS A 1 488 ? -18.594 -23.547 4.352 1 86.38 488 HIS A CA 1
ATOM 3707 C C . HIS A 1 488 ? -19.453 -23.922 5.555 1 86.38 488 HIS A C 1
ATOM 3709 O O . HIS A 1 488 ? -18.938 -24.359 6.582 1 86.38 488 HIS A O 1
ATOM 3715 N N . GLU A 1 489 ? -20.766 -23.703 5.367 1 80.69 489 GLU A N 1
ATOM 3716 C CA . GLU A 1 489 ? -21.688 -23.969 6.465 1 80.69 489 GLU A CA 1
ATOM 3717 C C . GLU A 1 489 ? -22.688 -25.062 6.082 1 80.69 489 GLU A C 1
ATOM 3719 O O . GLU A 1 489 ? -23.375 -25.625 6.949 1 80.69 489 GLU A O 1
ATOM 3724 N N . VAL A 1 490 ? -22.734 -25.359 4.824 1 86.44 490 VAL A N 1
ATOM 3725 C CA . VAL A 1 490 ? -23.734 -26.297 4.324 1 86.44 490 VAL A CA 1
ATOM 3726 C C . VAL A 1 490 ? -23.047 -27.422 3.547 1 86.44 490 VAL A C 1
ATOM 3728 O O . VAL A 1 490 ? -22.094 -27.172 2.797 1 86.44 490 VAL A O 1
ATOM 3731 N N . THR A 1 491 ? -23.547 -28.609 3.729 1 90.06 491 THR A N 1
ATOM 3732 C CA . THR A 1 491 ? -23.031 -29.766 3.008 1 90.06 491 THR A CA 1
ATOM 3733 C C . THR A 1 491 ? -23.234 -29.609 1.504 1 90.06 491 THR A C 1
ATOM 3735 O O . THR A 1 491 ? -24.062 -28.812 1.065 1 90.06 491 THR A O 1
ATOM 3738 N N . PRO A 1 492 ? -22.469 -30.406 0.738 1 92.75 492 PRO A N 1
ATOM 3739 C CA . PRO A 1 492 ? -22.703 -30.375 -0.707 1 92.75 492 PRO A CA 1
ATOM 3740 C C . PRO A 1 492 ? -24.125 -30.797 -1.084 1 92.75 492 PRO A C 1
ATOM 3742 O O . PRO A 1 492 ? -24.719 -31.641 -0.406 1 92.75 492 PRO A O 1
ATOM 3745 N N . TYR A 1 493 ? -24.594 -30.234 -2.141 1 92.88 493 TYR A N 1
ATOM 3746 C CA . TYR A 1 493 ? -25.922 -30.625 -2.619 1 92.88 493 TYR A CA 1
ATOM 3747 C C . TYR A 1 493 ? -25.922 -30.766 -4.137 1 92.88 493 TYR A C 1
ATOM 3749 O O . TYR A 1 493 ? -26.969 -31.016 -4.738 1 92.88 493 TYR A O 1
ATOM 3757 N N . LEU A 1 494 ? -24.797 -30.578 -4.75 1 93.75 494 LEU A N 1
ATOM 3758 C CA . LEU A 1 494 ? -24.625 -30.828 -6.176 1 93.75 494 LEU A CA 1
ATOM 3759 C C . LEU A 1 494 ? -23.641 -31.969 -6.41 1 93.75 494 LEU A C 1
ATOM 3761 O O . LEU A 1 494 ? -23.016 -32.469 -5.469 1 93.75 494 LEU A O 1
ATOM 3765 N N . GLU A 1 495 ? -23.5 -32.344 -7.68 1 93.69 495 GLU A N 1
ATOM 3766 C CA . GLU A 1 495 ? -22.688 -33.5 -8.094 1 93.69 495 GLU A CA 1
ATOM 3767 C C . GLU A 1 495 ? -21.188 -33.188 -7.918 1 93.69 495 GLU A C 1
ATOM 3769 O O . GLU A 1 495 ? -20.422 -34.062 -7.551 1 93.69 495 GLU A O 1
ATOM 3774 N N . ASP A 1 496 ? -20.906 -31.984 -8.234 1 90.12 496 ASP A N 1
ATOM 3775 C CA . ASP A 1 496 ? -19.516 -31.578 -8.148 1 90.12 496 ASP A CA 1
ATOM 3776 C C . ASP A 1 496 ? -19.312 -30.484 -7.086 1 90.12 496 ASP A C 1
ATOM 3778 O O . ASP A 1 496 ? -20.203 -29.672 -6.867 1 90.12 496 ASP A O 1
ATOM 3782 N N . CYS A 1 497 ? -18.219 -30.531 -6.402 1 89.81 497 CYS A N 1
ATOM 3783 C CA . CYS A 1 497 ? -17.828 -29.531 -5.41 1 89.81 497 CYS A CA 1
ATOM 3784 C C . CYS A 1 497 ? -16.562 -28.797 -5.832 1 89.81 497 CYS A C 1
ATOM 3786 O O . CYS A 1 497 ? -15.594 -28.75 -5.086 1 89.81 497 CYS A O 1
ATOM 3788 N N . LEU A 1 498 ? -16.656 -28.234 -6.988 1 91.75 498 LEU A N 1
ATOM 3789 C CA . LEU A 1 498 ? -15.492 -27.562 -7.57 1 91.75 498 LEU A CA 1
ATOM 3790 C C . LEU A 1 498 ? -15.391 -26.125 -7.086 1 91.75 498 LEU A C 1
ATOM 3792 O O . LEU A 1 498 ? -16.375 -25.375 -7.121 1 91.75 498 LEU A O 1
ATOM 3796 N N . MET A 1 499 ? -14.203 -25.734 -6.656 1 92.06 499 MET A N 1
ATOM 3797 C CA . MET A 1 499 ? -13.984 -24.359 -6.219 1 92.06 499 MET A CA 1
ATOM 3798 C C . MET A 1 499 ? -13.727 -23.438 -7.414 1 92.06 499 MET A C 1
ATOM 3800 O O . MET A 1 499 ? -14.141 -22.281 -7.41 1 92.06 499 MET A O 1
ATOM 3804 N N . CYS A 1 500 ? -12.977 -23.953 -8.359 1 93.19 500 CYS A N 1
ATOM 3805 C CA . CYS A 1 500 ? -12.492 -23.203 -9.508 1 93.19 500 CYS A CA 1
ATOM 3806 C C . CYS A 1 500 ? -12.914 -23.859 -10.82 1 93.19 500 CYS A C 1
ATOM 3808 O O . CYS A 1 500 ? -12.82 -25.078 -10.961 1 93.19 500 CYS A O 1
ATOM 3810 N N . SER A 1 501 ? -13.25 -22.984 -11.727 1 92.06 501 SER A N 1
ATOM 3811 C CA . SER A 1 501 ? -13.672 -23.5 -13.023 1 92.06 501 SER A CA 1
ATOM 3812 C C . SER A 1 501 ? -12.508 -24.156 -13.766 1 92.06 501 SER A C 1
ATOM 3814 O O . SER A 1 501 ? -11.344 -23.859 -13.484 1 92.06 501 SER A O 1
ATOM 3816 N N . ASP A 1 502 ? -12.75 -24.906 -14.789 1 86 502 ASP A N 1
ATOM 3817 C CA . ASP A 1 502 ? -11.766 -25.656 -15.562 1 86 502 ASP A CA 1
ATOM 3818 C C . ASP A 1 502 ? -10.914 -24.703 -16.422 1 86 502 ASP A C 1
ATOM 3820 O O . ASP A 1 502 ? -9.781 -25.031 -16.766 1 86 502 ASP A O 1
ATOM 3824 N N . GLU A 1 503 ? -11.445 -23.609 -16.703 1 81.5 503 GLU A N 1
ATOM 3825 C CA . GLU A 1 503 ? -10.75 -22.672 -17.578 1 81.5 503 GLU A CA 1
ATOM 3826 C C . GLU A 1 503 ? -9.719 -21.859 -16.812 1 81.5 503 GLU A C 1
ATOM 3828 O O . GLU A 1 503 ? -8.828 -21.25 -17.422 1 81.5 503 GLU A O 1
ATOM 3833 N N . THR A 1 504 ? -9.891 -21.922 -15.578 1 82.5 504 THR A N 1
ATOM 3834 C CA . THR A 1 504 ? -8.992 -21.109 -14.758 1 82.5 504 THR A CA 1
ATOM 3835 C C . THR A 1 504 ? -7.75 -21.906 -14.359 1 82.5 504 THR A C 1
ATOM 3837 O O . THR A 1 504 ? -7.852 -23.078 -13.992 1 82.5 504 THR A O 1
ATOM 3840 N N . ILE A 1 505 ? -6.668 -21.266 -14.438 1 78.06 505 ILE A N 1
ATOM 3841 C CA . ILE A 1 505 ? -5.418 -21.87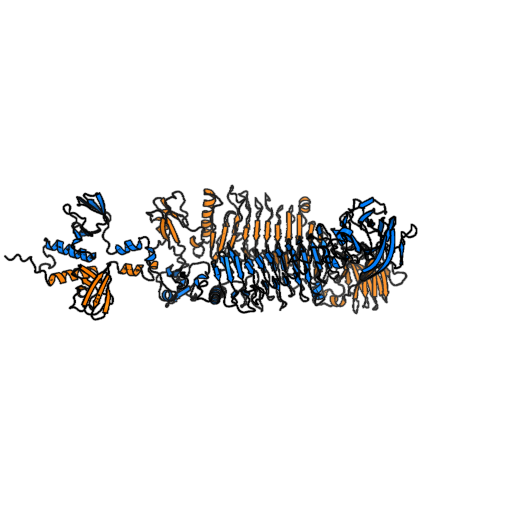5 -13.984 1 78.06 505 ILE A CA 1
ATOM 3842 C C . ILE A 1 505 ? -5.215 -21.578 -12.5 1 78.06 505 ILE A C 1
ATOM 3844 O O . ILE A 1 505 ? -4.945 -20.438 -12.125 1 78.06 505 ILE A O 1
ATOM 3848 N N . LEU A 1 506 ? -5.312 -22.609 -11.664 1 85.5 506 LEU A N 1
ATOM 3849 C CA . LEU A 1 506 ? -5.254 -22.391 -10.227 1 85.5 506 LEU A CA 1
ATOM 3850 C C . LEU A 1 506 ? -4.02 -23.062 -9.625 1 85.5 506 LEU A C 1
ATOM 3852 O O . LEU A 1 506 ? -3.752 -24.234 -9.898 1 85.5 506 LEU A O 1
ATOM 3856 N N . TYR A 1 507 ? -3.297 -22.281 -8.922 1 82.31 507 TYR A N 1
ATOM 3857 C CA . TYR A 1 507 ? -2.238 -22.766 -8.039 1 82.31 507 TYR A CA 1
ATOM 3858 C C . TYR A 1 507 ? -2.57 -22.484 -6.578 1 82.31 507 TYR A C 1
ATOM 3860 O O . TYR A 1 507 ? -2.756 -21.328 -6.191 1 82.31 507 TYR A O 1
ATOM 3868 N N . ILE A 1 508 ? -2.627 -23.531 -5.797 1 84.56 508 ILE A N 1
ATOM 3869 C CA . ILE A 1 508 ? -3.092 -23.312 -4.434 1 84.56 508 ILE A CA 1
ATOM 3870 C C . ILE A 1 508 ? -2.186 -24.062 -3.455 1 84.56 508 ILE A C 1
ATOM 3872 O O . ILE A 1 508 ? -1.851 -25.234 -3.676 1 84.56 508 ILE A O 1
ATOM 3876 N N . ASN A 1 509 ? -1.713 -23.234 -2.453 1 78.69 509 ASN A N 1
ATOM 3877 C CA . ASN A 1 509 ? -0.95 -23.75 -1.323 1 78.69 509 ASN A CA 1
ATOM 3878 C C . ASN A 1 509 ? -1.511 -23.25 0.007 1 78.69 509 ASN A C 1
ATOM 3880 O O . ASN A 1 509 ? -1.916 -22.094 0.122 1 78.69 509 ASN A O 1
ATOM 3884 N N . GLY A 1 510 ? -1.479 -24.156 1.045 1 76.56 510 GLY A N 1
ATOM 3885 C CA . GLY A 1 510 ? -2.018 -23.766 2.334 1 76.56 510 GLY A CA 1
ATOM 3886 C C . GLY A 1 510 ? -3.523 -23.562 2.318 1 76.56 510 GLY A C 1
ATOM 3887 O O . GLY A 1 510 ? -4.02 -22.484 2.609 1 76.56 510 GLY A O 1
ATOM 3888 N N . TYR A 1 511 ? -4.176 -24.547 2.004 1 78.81 511 TYR A N 1
ATOM 3889 C CA . TYR A 1 511 ? -5.629 -24.547 1.857 1 78.81 511 TYR A CA 1
ATOM 3890 C C . TYR A 1 511 ? -6.297 -25.219 3.049 1 78.81 511 TYR A C 1
ATOM 3892 O O . TYR A 1 511 ? -6.129 -26.422 3.264 1 78.81 511 TYR A O 1
ATOM 3900 N N . ILE A 1 512 ? -6.891 -24.312 3.918 1 67.44 512 ILE A N 1
ATOM 3901 C CA . ILE A 1 512 ? -7.633 -24.781 5.078 1 67.44 512 ILE A CA 1
ATOM 3902 C C . ILE A 1 512 ? -9.133 -24.719 4.793 1 67.44 512 ILE A C 1
ATOM 3904 O O . ILE A 1 512 ? -9.609 -23.766 4.176 1 67.44 512 ILE A O 1
ATOM 3908 N N . LYS A 1 513 ? -9.805 -25.828 4.941 1 70.31 513 LYS A N 1
ATOM 3909 C CA . LYS A 1 513 ? -11.25 -25.844 4.738 1 70.31 513 LYS A CA 1
ATOM 3910 C C . LYS A 1 513 ? -11.953 -26.562 5.879 1 70.31 513 LYS A C 1
ATOM 3912 O O . LYS A 1 513 ? -11.422 -27.531 6.43 1 70.31 513 LYS A O 1
ATOM 3917 N N . ASP A 1 514 ? -12.914 -26.078 6.688 1 63.78 514 ASP A N 1
ATOM 3918 C CA . ASP A 1 514 ? -13.75 -26.812 7.633 1 63.78 514 ASP A CA 1
ATOM 3919 C C . ASP A 1 514 ? -15.227 -26.438 7.461 1 63.78 514 ASP A C 1
ATOM 3921 O O . ASP A 1 514 ? -15.562 -25.266 7.305 1 63.78 514 ASP A O 1
ATOM 3925 N N . PRO A 1 515 ? -16.031 -27.469 7.469 1 67.81 515 PRO A N 1
ATOM 3926 C CA . PRO A 1 515 ? -15.938 -28.922 7.531 1 67.81 515 PRO A CA 1
ATOM 3927 C C . PRO A 1 515 ? -16.047 -29.578 6.156 1 67.81 515 PRO A C 1
ATOM 3929 O O . PRO A 1 515 ? -15.914 -30.797 6.039 1 67.81 515 PRO A O 1
ATOM 3932 N N . TYR A 1 516 ? -16.328 -28.797 5.105 1 82.12 516 TYR A N 1
ATOM 3933 C CA . TYR A 1 516 ? -16.594 -29.406 3.805 1 82.12 516 TYR A CA 1
ATOM 3934 C C . TYR A 1 516 ? -15.508 -29.016 2.799 1 82.12 516 TYR A C 1
ATOM 3936 O O . TYR A 1 516 ? -15.594 -27.953 2.166 1 82.12 516 TYR A O 1
ATOM 3944 N N . PHE A 1 517 ? -14.57 -29.859 2.594 1 84.69 517 PHE A N 1
ATOM 3945 C CA . PHE A 1 517 ? -13.492 -29.578 1.658 1 84.69 517 PHE A CA 1
ATOM 3946 C C . PHE A 1 517 ? -14 -29.609 0.221 1 84.69 517 PHE A C 1
ATOM 3948 O O . PHE A 1 517 ? -14.812 -30.453 -0.144 1 84.69 517 PHE A O 1
ATOM 3955 N N . GLN A 1 518 ? -13.539 -28.672 -0.451 1 88.75 518 GLN A N 1
ATOM 3956 C CA . GLN A 1 518 ? -13.852 -28.578 -1.875 1 88.75 518 GLN A CA 1
ATOM 3957 C C . GLN A 1 518 ? -12.672 -29.047 -2.721 1 88.75 518 GLN A C 1
ATOM 3959 O O . GLN A 1 518 ? -11.516 -28.922 -2.314 1 88.75 518 GLN A O 1
ATOM 3964 N N . LEU A 1 519 ? -12.984 -29.641 -3.842 1 90.75 519 LEU A N 1
ATOM 3965 C CA . LEU A 1 519 ? -11.984 -29.828 -4.887 1 90.75 519 LEU A CA 1
ATOM 3966 C C . LEU A 1 519 ? -11.531 -28.484 -5.453 1 90.75 519 LEU A C 1
ATOM 3968 O O . LEU A 1 519 ? -12.328 -27.766 -6.047 1 90.75 519 LEU A O 1
ATOM 3972 N N . PRO A 1 520 ? -10.289 -28.172 -5.285 1 88.75 520 PRO A N 1
ATOM 3973 C CA . PRO A 1 520 ? -9.883 -26.844 -5.734 1 88.75 520 PRO A CA 1
ATOM 3974 C C . PRO A 1 520 ? -10.016 -26.656 -7.246 1 88.75 520 PRO A C 1
ATOM 3976 O O . PRO A 1 520 ? -10.477 -25.609 -7.707 1 88.75 520 PRO A O 1
ATOM 3979 N N . SER A 1 521 ? -9.562 -27.625 -7.969 1 88.75 521 SER A N 1
ATOM 3980 C CA . SER A 1 521 ? -9.625 -27.625 -9.43 1 88.75 521 SER A CA 1
ATOM 3981 C C . SER A 1 521 ? -9.648 -29.047 -9.977 1 88.75 521 SER A C 1
ATOM 3983 O O . SER A 1 521 ? -9.18 -29.984 -9.32 1 88.75 521 SER A O 1
ATOM 3985 N N . ASN A 1 522 ? -10.133 -29.172 -11.164 1 86.81 522 ASN A N 1
ATOM 3986 C CA . ASN A 1 522 ? -10.156 -30.484 -11.789 1 86.81 522 ASN A CA 1
ATOM 3987 C C . ASN A 1 522 ? -8.742 -31 -12.055 1 86.81 522 ASN A C 1
ATOM 3989 O O . ASN A 1 522 ? -8.508 -32.219 -12.062 1 86.81 522 ASN A O 1
ATOM 3993 N N . THR A 1 523 ? -7.887 -30.078 -12.203 1 80.69 523 THR A N 1
ATOM 3994 C CA . THR A 1 523 ? -6.512 -30.453 -12.5 1 80.69 523 THR A CA 1
ATOM 3995 C C . THR A 1 523 ? -5.852 -31.109 -11.281 1 80.69 523 THR A C 1
ATOM 3997 O O . THR A 1 523 ? -4.773 -31.688 -11.398 1 80.69 523 THR A O 1
ATOM 4000 N N . MET A 1 524 ? -6.543 -31.125 -10.227 1 84.06 524 MET A N 1
ATOM 4001 C CA . MET A 1 524 ? -5.965 -31.672 -9.008 1 84.06 524 MET A CA 1
ATOM 4002 C C . MET A 1 524 ? -6.512 -33.062 -8.727 1 84.06 524 MET A C 1
ATOM 4004 O O . MET A 1 524 ? -6.16 -33.688 -7.723 1 84.06 524 MET A O 1
ATOM 4008 N N . ILE A 1 525 ? -7.359 -33.531 -9.523 1 89.5 525 ILE A N 1
ATOM 4009 C CA . ILE A 1 525 ? -7.84 -34.906 -9.422 1 89.5 525 ILE A CA 1
ATOM 4010 C C . ILE A 1 525 ? -6.707 -35.875 -9.742 1 89.5 525 ILE A C 1
ATOM 4012 O O . ILE A 1 525 ? -5.977 -35.688 -10.719 1 89.5 525 ILE A O 1
ATOM 4016 N N . LEU A 1 526 ? -6.586 -36.938 -9 1 87.69 526 LEU A N 1
ATOM 4017 C CA . LEU A 1 526 ? -5.438 -37.812 -9.094 1 87.69 526 LEU A CA 1
ATOM 4018 C C . LEU A 1 526 ? -5.797 -39.094 -9.844 1 87.69 526 LEU A C 1
ATOM 4020 O O . LEU A 1 526 ? -4.949 -39.688 -10.523 1 87.69 526 LEU A O 1
ATOM 4024 N N . ASN A 1 527 ? -6.988 -39.594 -9.633 1 90.25 527 ASN A N 1
ATOM 4025 C CA . ASN A 1 527 ? -7.348 -40.875 -10.219 1 90.25 527 ASN A CA 1
ATOM 4026 C C . ASN A 1 527 ? -8.023 -40.688 -11.578 1 90.25 527 ASN A C 1
ATOM 4028 O O . ASN A 1 527 ? -9.008 -39.969 -11.695 1 90.25 527 ASN A O 1
ATOM 4032 N N . LYS A 1 528 ? -7.547 -41.375 -12.555 1 87.56 528 LYS A N 1
ATOM 4033 C CA . LYS A 1 528 ? -8.195 -41.438 -13.867 1 87.56 528 LYS A CA 1
ATOM 4034 C C . LYS A 1 528 ? -9.539 -42.156 -13.789 1 87.56 528 LYS A C 1
ATOM 4036 O O . LYS A 1 528 ? -9.719 -43.062 -12.969 1 87.56 528 LYS A O 1
ATOM 4041 N N . GLY A 1 529 ? -10.422 -41.75 -14.688 1 90.5 529 GLY A N 1
ATOM 4042 C CA . GLY A 1 529 ? -11.727 -42.406 -14.742 1 90.5 529 GLY A CA 1
ATOM 4043 C C . GLY A 1 529 ? -12.617 -42.062 -13.562 1 90.5 529 GLY A C 1
ATOM 4044 O O . GLY A 1 529 ? -13.531 -42.812 -13.219 1 90.5 529 GLY A O 1
ATOM 4045 N N . TYR A 1 530 ? -12.281 -41 -12.867 1 93.75 530 TYR A N 1
ATOM 4046 C CA . TYR A 1 530 ? -13.023 -40.594 -11.68 1 93.75 530 TYR A CA 1
ATOM 4047 C C . TYR A 1 530 ? -14.5 -40.406 -12 1 93.75 530 TYR A C 1
ATOM 4049 O O . TYR A 1 530 ? -15.344 -40.469 -11.102 1 93.75 530 TYR A O 1
ATOM 4057 N N . ASN A 1 531 ? -14.906 -40.188 -13.242 1 93.25 531 ASN A N 1
ATOM 4058 C CA . ASN A 1 531 ? -16.266 -39.906 -13.664 1 93.25 531 ASN A CA 1
ATOM 4059 C C . ASN A 1 531 ? -16.906 -41.125 -14.328 1 93.25 531 ASN A C 1
ATOM 4061 O O . ASN A 1 531 ? -17.859 -41 -15.102 1 93.25 531 ASN A O 1
ATOM 4065 N N . MET A 1 532 ? -16.328 -42.281 -14.203 1 93.81 532 MET A N 1
ATOM 4066 C CA . MET A 1 532 ? -16.781 -43.562 -14.734 1 93.81 532 MET A CA 1
ATOM 4067 C C . MET A 1 532 ? -16.688 -43.594 -16.25 1 93.81 532 MET A C 1
ATOM 4069 O O . MET A 1 532 ? -17.25 -44.5 -16.906 1 93.81 532 MET A O 1
ATOM 4073 N N . GLY A 1 533 ? -16.062 -42.562 -16.766 1 91.12 533 GLY A N 1
ATOM 4074 C CA . GLY A 1 533 ? -16.016 -42.438 -18.219 1 91.12 533 GLY A CA 1
ATOM 4075 C C . GLY A 1 533 ? -15.18 -43.5 -18.891 1 91.12 533 GLY A C 1
ATOM 4076 O O . GLY A 1 533 ? -15.375 -43.812 -20.078 1 91.12 533 GLY A O 1
ATOM 4077 N N . ASP A 1 534 ? -14.266 -44.125 -18.203 1 91.81 534 ASP A N 1
ATOM 4078 C CA . ASP A 1 534 ? -13.383 -45.156 -18.766 1 91.81 534 ASP A CA 1
ATOM 4079 C C . ASP A 1 534 ? -14.016 -46.531 -18.656 1 91.81 534 ASP A C 1
ATOM 4081 O O . ASP A 1 534 ? -13.508 -47.5 -19.234 1 91.81 534 ASP A O 1
ATOM 4085 N N . GLU A 1 535 ? -15.055 -46.625 -17.922 1 95.62 535 GLU A N 1
ATOM 4086 C CA . GLU A 1 535 ? -15.68 -47.938 -17.734 1 95.62 535 GLU A CA 1
ATOM 4087 C C . GLU A 1 535 ? -16.547 -48.312 -18.938 1 95.62 535 GLU A C 1
ATOM 4089 O O . GLU A 1 535 ? -17.125 -47.438 -19.578 1 95.62 535 GLU A O 1
ATOM 4094 N N . VAL A 1 536 ? -16.625 -49.594 -19.141 1 95.75 536 VAL A N 1
ATOM 4095 C CA . VAL A 1 536 ? -17.391 -50.125 -20.281 1 95.75 536 VAL A CA 1
ATOM 4096 C C . VAL A 1 536 ? -18.828 -50.406 -19.859 1 95.75 536 VAL A C 1
ATOM 4098 O O . VAL A 1 536 ? -19.062 -51.219 -18.984 1 95.75 536 VAL A O 1
ATOM 4101 N N . VAL A 1 537 ? -19.734 -49.781 -20.531 1 95.94 537 VAL A N 1
ATOM 4102 C CA . VAL A 1 537 ? -21.156 -49.969 -20.234 1 95.94 537 VAL A CA 1
ATOM 4103 C C . VAL A 1 537 ? -21.516 -51.438 -20.375 1 95.94 537 VAL A C 1
ATOM 4105 O O . VAL A 1 537 ? -21.125 -52.094 -21.328 1 95.94 537 VAL A O 1
ATOM 4108 N N . GLY A 1 538 ? -22.281 -51.906 -19.422 1 96.06 538 GLY A N 1
ATOM 4109 C CA . GLY A 1 538 ? -22.703 -53.312 -19.422 1 96.06 538 GLY A CA 1
ATOM 4110 C C . GLY A 1 538 ? -21.844 -54.188 -18.547 1 96.06 538 GLY A C 1
ATOM 4111 O O . GLY A 1 538 ? -22.219 -55.312 -18.234 1 96.06 538 GLY A O 1
ATOM 4112 N N . THR A 1 539 ? -20.656 -53.688 -18.172 1 97.75 539 THR A N 1
ATOM 4113 C CA . THR A 1 539 ? -19.797 -54.438 -17.266 1 97.75 539 THR A CA 1
ATOM 4114 C C . THR A 1 539 ? -20.5 -54.688 -15.938 1 97.75 539 THR A C 1
ATOM 4116 O O . THR A 1 539 ? -21.109 -53.781 -15.359 1 97.75 539 THR A O 1
ATOM 4119 N N . VAL A 1 540 ? -20.406 -55.938 -15.453 1 97.62 540 VAL A N 1
ATOM 4120 C CA . VAL A 1 540 ? -21.078 -56.312 -14.227 1 97.62 540 VAL A CA 1
ATOM 4121 C C . VAL A 1 540 ? -20.062 -56.812 -13.211 1 97.62 540 VAL A C 1
ATOM 4123 O O . VAL A 1 540 ? -19.141 -57.562 -13.562 1 97.62 540 VAL A O 1
ATOM 4126 N N . VAL A 1 541 ? -20.219 -56.438 -11.992 1 98.12 541 VAL A N 1
ATOM 4127 C CA . VAL A 1 541 ? -19.5 -57 -10.852 1 98.12 541 VAL A CA 1
ATOM 4128 C C . VAL A 1 541 ? -20.484 -57.625 -9.875 1 98.12 541 VAL A C 1
ATOM 4130 O O . VAL A 1 541 ? -21.156 -56.906 -9.117 1 98.12 541 VAL A O 1
ATOM 4133 N N . ASN A 1 542 ? -20.547 -58.938 -9.781 1 96.19 542 ASN A N 1
ATOM 4134 C CA . ASN A 1 542 ? -21.547 -59.562 -8.945 1 96.19 542 ASN A CA 1
ATOM 4135 C C . ASN A 1 542 ? -21.047 -60.875 -8.375 1 96.19 542 ASN A C 1
ATOM 4137 O O . ASN A 1 542 ? -21.797 -61.625 -7.723 1 96.19 542 ASN A O 1
ATOM 4141 N N . SER A 1 543 ? -19.812 -61.25 -8.742 1 94.62 543 SER A N 1
ATOM 4142 C CA . SER A 1 543 ? -19.234 -62.5 -8.227 1 94.62 543 SER A CA 1
ATOM 4143 C C . SER A 1 543 ? -17.734 -62.344 -7.996 1 94.62 543 SER A C 1
ATOM 4145 O O . SER A 1 543 ? -17.141 -61.312 -8.383 1 94.62 543 SER A O 1
ATOM 4147 N N . THR A 1 544 ? -17.188 -63.344 -7.363 1 93.19 544 THR A N 1
ATOM 4148 C CA . THR A 1 544 ? -15.75 -63.375 -7.121 1 93.19 544 THR A CA 1
ATOM 4149 C C . THR A 1 544 ? -14.977 -63.312 -8.438 1 93.19 544 THR A C 1
ATOM 4151 O O . THR A 1 544 ? -13.891 -62.719 -8.5 1 93.19 544 THR A O 1
ATOM 4154 N N . ALA A 1 545 ? -15.57 -63.844 -9.469 1 94.25 545 ALA A N 1
ATOM 4155 C CA . ALA A 1 545 ? -14.906 -63.875 -10.773 1 94.25 545 ALA A CA 1
ATOM 4156 C C . ALA A 1 545 ? -14.922 -62.531 -11.453 1 94.25 545 ALA A C 1
ATOM 4158 O O . ALA A 1 545 ? -14.141 -62.25 -12.367 1 94.25 545 ALA A O 1
ATOM 4159 N N . THR A 1 546 ? -15.789 -61.656 -10.969 1 96.19 546 THR A N 1
ATOM 4160 C CA . THR A 1 546 ? -15.953 -60.375 -11.68 1 96.19 546 THR A CA 1
ATOM 4161 C C . THR A 1 546 ? -15.453 -59.219 -10.836 1 96.19 546 THR A C 1
ATOM 4163 O O . THR A 1 546 ? -15.75 -58.062 -11.133 1 96.19 546 THR A O 1
ATOM 4166 N N . LEU A 1 547 ? -14.711 -59.469 -9.859 1 96.44 547 LEU A N 1
ATOM 4167 C CA . LEU A 1 547 ? -14.25 -58.406 -8.953 1 96.44 547 LEU A CA 1
ATOM 4168 C C . LEU A 1 547 ? -13.359 -57.406 -9.688 1 96.44 547 LEU A C 1
ATOM 4170 O O . LEU A 1 547 ? -13.312 -56.219 -9.328 1 96.44 547 LEU A O 1
ATOM 4174 N N . ASP A 1 548 ? -12.664 -57.812 -10.711 1 96.62 548 ASP A N 1
ATOM 4175 C CA . ASP A 1 548 ? -11.734 -56.969 -11.453 1 96.62 548 ASP A CA 1
ATOM 4176 C C . ASP A 1 548 ? -12.281 -56.625 -12.844 1 96.62 548 ASP A C 1
ATOM 4178 O O . ASP A 1 548 ? -11.508 -56.344 -13.766 1 96.62 548 ASP A O 1
ATOM 4182 N N . ALA A 1 549 ? -13.594 -56.688 -12.969 1 97.25 549 ALA A N 1
ATOM 4183 C CA . ALA A 1 549 ? -14.203 -56.531 -14.289 1 97.25 549 ALA A CA 1
ATOM 4184 C C . ALA A 1 549 ? -14.148 -55.094 -14.758 1 97.25 549 ALA A C 1
ATOM 4186 O O . ALA A 1 549 ? -14.133 -54.812 -15.961 1 97.25 549 ALA A O 1
ATOM 4187 N N . LEU A 1 550 ? -14.148 -54.219 -13.859 1 97.25 550 LEU A N 1
ATOM 4188 C CA . LEU A 1 550 ? -14.109 -52.812 -14.227 1 97.25 550 LEU A CA 1
ATOM 4189 C C . LEU A 1 550 ? -12.727 -52.406 -14.758 1 97.25 550 LEU A C 1
ATOM 4191 O O . LEU A 1 550 ? -11.734 -53.094 -14.461 1 97.25 550 LEU A O 1
ATOM 4195 N N . THR A 1 551 ? -12.688 -51.312 -15.562 1 95.38 551 THR A N 1
ATOM 4196 C CA . THR A 1 551 ? -11.461 -50.875 -16.219 1 95.38 551 THR A CA 1
ATOM 4197 C C . THR A 1 551 ? -10.516 -50.219 -15.219 1 95.38 551 THR A C 1
ATOM 4199 O O . THR A 1 551 ? -9.32 -50.531 -15.203 1 95.38 551 THR A O 1
ATOM 4202 N N . ARG A 1 552 ? -11.023 -49.375 -14.391 1 95.19 552 ARG A N 1
ATOM 4203 C CA . ARG A 1 552 ? -10.164 -48.531 -13.555 1 95.19 552 ARG A CA 1
ATOM 4204 C C . ARG A 1 552 ? -10.242 -48.938 -12.094 1 95.19 552 ARG A C 1
ATOM 4206 O O . ARG A 1 552 ? -9.414 -48.531 -11.281 1 95.19 552 ARG A O 1
ATOM 4213 N N . TYR A 1 553 ? -11.195 -49.75 -11.75 1 97.06 553 TYR A N 1
ATOM 4214 C CA . TYR A 1 553 ? -11.445 -50.062 -10.344 1 97.06 553 TYR A CA 1
ATOM 4215 C C . TYR A 1 553 ? -11.516 -51.562 -10.117 1 97.06 553 TYR A C 1
ATOM 4217 O O . TYR A 1 553 ? -11.875 -52.312 -11.031 1 97.06 553 TYR A O 1
ATOM 4225 N N . THR A 1 554 ? -11.133 -51.906 -8.953 1 97.56 554 THR A N 1
ATOM 4226 C CA . THR A 1 554 ? -11.32 -53.281 -8.453 1 97.56 554 THR A CA 1
ATOM 4227 C C . THR A 1 554 ? -12.266 -53.281 -7.262 1 97.56 554 THR A C 1
ATOM 4229 O O . THR A 1 554 ? -12.219 -52.406 -6.414 1 97.56 554 THR A O 1
ATOM 4232 N N . CYS A 1 555 ? -13.219 -54.188 -7.289 1 97.88 555 CYS A N 1
ATOM 4233 C CA . CYS A 1 555 ? -14.016 -54.438 -6.094 1 97.88 555 CYS A CA 1
ATOM 4234 C C . CYS A 1 555 ? -13.219 -55.219 -5.059 1 97.88 555 CYS A C 1
ATOM 4236 O O . CYS A 1 555 ? -12.984 -56.406 -5.223 1 97.88 555 CYS A O 1
ATOM 4238 N N . VAL A 1 556 ? -12.836 -54.531 -4.023 1 96.06 556 VAL A N 1
ATOM 4239 C CA . VAL A 1 556 ? -12.008 -55.125 -2.979 1 96.06 556 VAL A CA 1
ATOM 4240 C C . VAL A 1 556 ? -12.812 -56.188 -2.227 1 96.06 556 VAL A C 1
ATOM 4242 O O . VAL A 1 556 ? -12.273 -57.219 -1.825 1 96.06 556 VAL A O 1
ATOM 4245 N N . ASP A 1 557 ? -13.953 -55.781 -1.878 1 93.62 557 ASP A N 1
ATOM 4246 C CA . ASP A 1 557 ? -14.883 -56.719 -1.229 1 93.62 557 ASP A CA 1
ATOM 4247 C C . ASP A 1 557 ? -16.328 -56.25 -1.412 1 93.62 557 ASP A C 1
ATOM 4249 O O . ASP A 1 557 ? -16.578 -55.094 -1.722 1 93.62 557 ASP A O 1
ATOM 4253 N N . ARG A 1 558 ? -17.141 -57.188 -1.34 1 96.12 558 ARG A N 1
ATOM 4254 C CA . ARG A 1 558 ? -18.578 -56.906 -1.446 1 96.12 558 ARG A CA 1
ATOM 4255 C C . ARG A 1 558 ? -19.391 -57.938 -0.65 1 96.12 558 ARG A C 1
ATOM 4257 O O . ARG A 1 558 ? -18.938 -59.062 -0.431 1 96.12 558 ARG A O 1
ATOM 4264 N N . ASN A 1 559 ? -20.516 -57.531 -0.211 1 96.06 559 ASN A N 1
ATOM 4265 C CA . ASN A 1 559 ? -21.484 -58.375 0.456 1 96.06 559 ASN A CA 1
ATOM 4266 C C . ASN A 1 559 ? -22.922 -57.969 0.11 1 96.06 559 ASN A C 1
ATOM 4268 O O . ASN A 1 559 ? -23.312 -56.844 0.339 1 96.06 559 ASN A O 1
ATOM 4272 N N . ALA A 1 560 ? -23.656 -58.938 -0.462 1 95.12 560 ALA A N 1
ATOM 4273 C CA . ALA A 1 560 ? -25.078 -58.812 -0.758 1 95.12 560 ALA A CA 1
ATOM 4274 C C . ALA A 1 560 ? -25.328 -57.625 -1.695 1 95.12 560 ALA A C 1
ATOM 4276 O O . ALA A 1 560 ? -26.391 -57 -1.633 1 95.12 560 ALA A O 1
ATOM 4277 N N . MET A 1 561 ? -24.344 -57.25 -2.49 1 96.56 561 MET A N 1
ATOM 4278 C CA . MET A 1 561 ? -24.516 -56.156 -3.453 1 96.56 561 MET A CA 1
ATOM 4279 C C . MET A 1 561 ? -23.812 -56.5 -4.773 1 96.56 561 MET A C 1
ATOM 4281 O O . MET A 1 561 ? -22.906 -57.344 -4.809 1 96.56 561 MET A O 1
ATOM 4285 N N . SER A 1 562 ? -24.312 -55.938 -5.824 1 97.44 562 SER A N 1
ATOM 4286 C CA . SER A 1 562 ? -23.734 -56 -7.164 1 97.44 562 SER A CA 1
ATOM 4287 C C . SER A 1 562 ? -23.734 -54.625 -7.832 1 97.44 562 SER A C 1
ATOM 4289 O O . SER A 1 562 ? -24.344 -53.688 -7.336 1 97.44 562 SER A O 1
ATOM 4291 N N . ALA A 1 563 ? -22.984 -54.562 -8.867 1 97.94 563 ALA A N 1
ATOM 4292 C CA . ALA A 1 563 ? -22.938 -53.281 -9.594 1 97.94 563 ALA A CA 1
ATOM 4293 C C . ALA A 1 563 ? -22.922 -53.531 -11.102 1 97.94 563 ALA A C 1
ATOM 4295 O O . ALA A 1 563 ? -22.422 -54.531 -11.57 1 97.94 563 ALA A O 1
ATOM 4296 N N . THR A 1 564 ? -23.484 -52.625 -11.875 1 97.62 564 THR A N 1
ATOM 4297 C CA . THR A 1 564 ? -23.5 -52.625 -13.336 1 97.62 564 THR A CA 1
ATOM 4298 C C . THR A 1 564 ? -23.172 -51.219 -13.867 1 97.62 564 THR A C 1
ATOM 4300 O O . THR A 1 564 ? -23.719 -50.219 -13.398 1 97.62 564 THR A O 1
ATOM 4303 N N . VAL A 1 565 ? -22.219 -51.219 -14.797 1 97.81 565 VAL A N 1
ATOM 4304 C CA . VAL A 1 565 ? -21.953 -49.938 -15.461 1 97.81 565 VAL A CA 1
ATOM 4305 C C . VAL A 1 565 ? -23.078 -49.594 -16.422 1 97.81 565 VAL A C 1
ATOM 4307 O O . VAL A 1 565 ? -23.422 -50.406 -17.312 1 97.81 565 VAL A O 1
ATOM 4310 N N . ILE A 1 566 ? -23.609 -48.5 -16.297 1 95.94 566 ILE A N 1
ATOM 4311 C CA . ILE A 1 566 ? -24.75 -48.125 -17.125 1 95.94 566 ILE A CA 1
ATOM 4312 C C . ILE A 1 566 ? -24.484 -46.75 -17.766 1 95.94 566 ILE A C 1
ATOM 4314 O O . ILE A 1 566 ? -23.516 -46.094 -17.406 1 95.94 566 ILE A O 1
ATOM 4318 N N . THR A 1 567 ? -25.219 -46.656 -18.953 1 85.38 567 THR A N 1
ATOM 4319 C CA . THR A 1 567 ? -25.219 -45.312 -19.531 1 85.38 567 THR A CA 1
ATOM 4320 C C . THR A 1 567 ? -26.312 -44.438 -18.906 1 85.38 567 THR A C 1
ATOM 4322 O O . THR A 1 567 ? -27.359 -44.969 -18.5 1 85.38 567 THR A O 1
ATOM 4325 N N . GLY A 1 568 ? -26 -43.219 -18.359 1 63.97 568 GLY A N 1
ATOM 4326 C CA . GLY A 1 568 ? -27.156 -42.531 -17.828 1 63.97 568 GLY A CA 1
ATOM 4327 C C . GLY A 1 568 ? -26.953 -41.031 -17.688 1 63.97 568 GLY A C 1
ATOM 4328 O O . GLY A 1 568 ? -25.844 -40.594 -17.375 1 63.97 568 GLY A O 1
ATOM 4329 N N . GLY A 1 569 ? -28.047 -40.25 -18.078 1 56.34 569 GLY A N 1
ATOM 4330 C CA . GLY A 1 569 ? -28.469 -38.844 -18.031 1 56.34 569 GLY A CA 1
ATOM 4331 C C . GLY A 1 569 ? -27.344 -37.875 -18.328 1 56.34 569 GLY A C 1
ATOM 4332 O O . GLY A 1 569 ? -26.453 -38.188 -19.125 1 56.34 569 GLY A O 1
ATOM 4333 N N . THR A 1 570 ? -27.469 -36.844 -17.75 1 58.03 570 THR A N 1
ATOM 4334 C CA . THR A 1 570 ? -26.578 -35.688 -17.875 1 58.03 570 THR A CA 1
ATOM 4335 C C . THR A 1 570 ? -25.219 -36 -17.25 1 58.03 570 THR A C 1
ATOM 4337 O O . THR A 1 570 ? -24.219 -35.375 -17.594 1 58.03 570 THR A O 1
ATOM 4340 N N . ALA A 1 571 ? -25.203 -37.219 -16.516 1 63.5 571 ALA A N 1
ATOM 4341 C CA . ALA A 1 571 ? -23.984 -37.5 -15.75 1 63.5 571 ALA A CA 1
ATOM 4342 C C . ALA A 1 571 ? -22.984 -38.312 -16.562 1 63.5 571 ALA A C 1
ATOM 4344 O O . ALA A 1 571 ? -21.812 -38.406 -16.203 1 63.5 571 ALA A O 1
ATOM 4345 N N . GLY A 1 572 ? -23.484 -38.875 -17.734 1 81.38 572 GLY A N 1
ATOM 4346 C CA . GLY A 1 572 ? -22.609 -39.75 -18.5 1 81.38 572 GLY A CA 1
ATOM 4347 C C . GLY A 1 572 ? -22.594 -41.156 -17.969 1 81.38 572 GLY A C 1
ATOM 4348 O O . GLY A 1 572 ? -23.641 -41.688 -17.562 1 81.38 572 GLY A O 1
ATOM 4349 N N . THR A 1 573 ? -21.516 -41.875 -18.078 1 93.5 573 THR A N 1
ATOM 4350 C CA . THR A 1 573 ? -21.328 -43.219 -17.562 1 93.5 573 THR A CA 1
ATOM 4351 C C . THR A 1 573 ? -21.391 -43.25 -16.047 1 93.5 573 THR A C 1
ATOM 4353 O O . THR A 1 573 ? -20.812 -42.375 -15.383 1 93.5 573 THR A O 1
ATOM 4356 N N . GLN A 1 574 ? -22.219 -44.219 -15.461 1 95.56 574 GLN A N 1
ATOM 4357 C CA . GLN A 1 574 ? -22.344 -44.344 -14.016 1 95.56 574 GLN A CA 1
ATOM 4358 C C . GLN A 1 574 ? -22.266 -45.812 -13.609 1 95.56 574 GLN A C 1
ATOM 4360 O O . GLN A 1 574 ? -22.406 -46.719 -14.445 1 95.56 574 GLN A O 1
ATOM 4365 N N . LEU A 1 575 ? -21.969 -45.938 -12.32 1 97.06 575 LEU A N 1
ATOM 4366 C CA . LEU A 1 575 ? -22.016 -47.281 -11.711 1 97.06 575 LEU A CA 1
ATOM 4367 C C . LEU A 1 575 ? -23.281 -47.469 -10.891 1 97.06 575 LEU A C 1
ATOM 4369 O O . LEU A 1 575 ? -23.453 -46.844 -9.844 1 97.06 575 LEU A O 1
ATOM 4373 N N . GLN A 1 576 ? -24.203 -48.219 -11.406 1 97.12 576 GLN A N 1
ATOM 4374 C CA . GLN A 1 576 ? -25.391 -48.562 -10.633 1 97.12 576 GLN A CA 1
ATOM 4375 C C . GLN A 1 576 ? -25.109 -49.688 -9.641 1 97.12 576 GLN A C 1
ATOM 4377 O O . GLN A 1 576 ? -24.75 -50.812 -10.039 1 97.12 576 GLN A O 1
ATOM 4382 N N . VAL A 1 577 ? -25.219 -49.406 -8.422 1 98.06 577 VAL A N 1
ATOM 4383 C CA . VAL A 1 577 ? -25.047 -50.406 -7.375 1 98.06 577 VAL A CA 1
ATOM 4384 C C . VAL A 1 577 ? -26.406 -50.844 -6.852 1 98.06 577 VAL A C 1
ATOM 4386 O O . VAL A 1 577 ? -27.234 -50.031 -6.469 1 98.06 577 VAL A O 1
ATOM 4389 N N . THR A 1 578 ? -26.594 -52.062 -6.902 1 97.31 578 THR A N 1
ATOM 4390 C CA . THR A 1 578 ? -27.812 -52.656 -6.395 1 97.31 578 THR A CA 1
ATOM 4391 C C . THR A 1 578 ? -27.562 -53.375 -5.062 1 97.31 578 THR A C 1
ATOM 4393 O O . THR A 1 578 ? -26.719 -54.25 -4.973 1 97.31 578 THR A O 1
ATOM 4396 N N . GLY A 1 579 ? -28.344 -52.906 -4.082 1 91.38 579 GLY A N 1
ATOM 4397 C CA . GLY A 1 579 ? -28.047 -53.375 -2.744 1 91.38 579 GLY A CA 1
ATOM 4398 C C . GLY A 1 579 ? -29.188 -54.156 -2.127 1 91.38 579 GLY A C 1
ATOM 4399 O O . GLY A 1 579 ? -30.359 -53.906 -2.436 1 91.38 579 GLY A O 1
ATOM 4400 N N . ALA A 1 580 ? -28.844 -55.094 -1.256 1 89.75 580 ALA A N 1
ATOM 4401 C CA . ALA A 1 580 ? -29.75 -55.812 -0.334 1 89.75 580 ALA A CA 1
ATOM 4402 C C . ALA A 1 580 ? -29.234 -55.688 1.103 1 89.75 580 ALA A C 1
ATOM 4404 O O . ALA A 1 580 ? -29.188 -56.688 1.825 1 89.75 580 ALA A O 1
ATOM 4405 N N . GLY A 1 581 ? -28.844 -54.5 1.478 1 88.94 581 GLY A N 1
ATOM 4406 C CA . GLY A 1 581 ? -28.453 -54.219 2.846 1 88.94 581 GLY A CA 1
ATOM 4407 C C . GLY A 1 581 ? -26.969 -54.375 3.102 1 88.94 581 GLY A C 1
ATOM 4408 O O . GLY A 1 581 ? -26.469 -54.031 4.172 1 88.94 581 GLY A O 1
ATOM 4409 N N . GLY A 1 582 ? -26.141 -54.875 2.299 1 94.88 582 GLY A N 1
ATOM 4410 C CA . GLY A 1 582 ? -24.719 -55.156 2.471 1 94.88 582 GLY A CA 1
ATOM 4411 C C . GLY A 1 582 ? -23.844 -53.969 2.115 1 94.88 582 GLY A C 1
ATOM 4412 O O . GLY A 1 582 ? -24.094 -52.844 2.547 1 94.88 582 GLY A O 1
ATOM 4413 N N . TYR A 1 583 ? -22.688 -54.312 1.612 1 96.69 583 TYR A N 1
ATOM 4414 C CA . TYR A 1 583 ? -21.734 -53.281 1.23 1 96.69 583 TYR A CA 1
ATOM 4415 C C . TYR A 1 583 ? -21.078 -53.594 -0.102 1 96.69 583 TYR A C 1
ATOM 4417 O O . TYR A 1 583 ? -21.094 -54.75 -0.552 1 96.69 583 TYR A O 1
ATOM 4425 N N . PHE A 1 584 ? -20.578 -52.625 -0.8 1 97.56 584 PHE A N 1
ATOM 4426 C CA . PHE A 1 584 ? -19.812 -52.656 -2.049 1 97.56 584 PHE A CA 1
ATOM 4427 C C . PHE A 1 584 ? -18.609 -51.75 -1.984 1 97.56 584 PHE A C 1
ATOM 4429 O O . PHE A 1 584 ? -18.766 -50.531 -1.872 1 97.56 584 PHE A O 1
ATOM 4436 N N . ASN A 1 585 ? -17.406 -52.312 -1.983 1 97.75 585 ASN A N 1
ATOM 4437 C CA . ASN A 1 585 ? -16.172 -51.594 -1.744 1 97.75 585 ASN A CA 1
ATOM 4438 C C . ASN A 1 585 ? -15.281 -51.562 -2.984 1 97.75 585 ASN A C 1
ATOM 4440 O O . ASN A 1 585 ? -14.867 -52.625 -3.473 1 97.75 585 ASN A O 1
ATOM 4444 N N . LEU A 1 586 ? -14.961 -50.375 -3.473 1 97.69 586 LEU A N 1
ATOM 4445 C CA . LEU A 1 586 ? -14.148 -50.219 -4.672 1 97.69 586 LEU A CA 1
ATOM 4446 C C . LEU A 1 586 ? -12.828 -49.5 -4.348 1 97.69 586 LEU A C 1
ATOM 4448 O O . LEU A 1 586 ? -12.781 -48.625 -3.494 1 97.69 586 LEU A O 1
ATOM 4452 N N . ALA A 1 587 ? -11.758 -49.875 -5.035 1 97.69 587 ALA A N 1
ATOM 4453 C CA . ALA A 1 587 ? -10.453 -49.25 -5.004 1 97.69 587 ALA A CA 1
ATOM 4454 C C . ALA A 1 587 ? -9.93 -48.969 -6.414 1 97.69 587 ALA A C 1
ATOM 4456 O O . ALA A 1 587 ? -10.328 -49.656 -7.363 1 97.69 587 ALA A O 1
ATOM 4457 N N . THR A 1 588 ? -9.102 -48.062 -6.543 1 95.56 588 THR A N 1
ATOM 4458 C CA . THR A 1 588 ? -8.422 -47.906 -7.824 1 95.56 588 THR A CA 1
ATOM 4459 C C . THR A 1 588 ? -7.547 -49.094 -8.133 1 95.56 588 THR A C 1
ATOM 4461 O O . THR A 1 588 ? -6.922 -49.688 -7.23 1 95.56 588 THR A O 1
ATOM 4464 N N . LYS A 1 589 ? -7.527 -49.438 -9.406 1 94 589 LYS A N 1
ATOM 4465 C CA . LYS A 1 589 ? -6.602 -50.469 -9.828 1 94 589 LYS A CA 1
ATOM 4466 C C . LYS A 1 589 ? -5.16 -49.969 -9.789 1 94 589 LYS A C 1
ATOM 4468 O O . LYS A 1 589 ? -4.266 -50.688 -9.312 1 94 589 LYS A O 1
ATOM 4473 N N . SER A 1 590 ? -5.047 -48.812 -10.32 1 88.81 590 SER A N 1
ATOM 4474 C CA . SER A 1 590 ? -3.713 -48.219 -10.375 1 88.81 590 SER A CA 1
ATOM 4475 C C . SER A 1 590 ? -3.346 -47.594 -9.047 1 88.81 590 SER A C 1
ATOM 4477 O O . SER A 1 590 ? -4.215 -47.062 -8.344 1 88.81 590 SER A O 1
ATOM 4479 N N . PHE A 1 591 ? -2.018 -47.656 -8.75 1 89.88 591 PHE A N 1
ATOM 4480 C CA . PHE A 1 591 ? -1.502 -46.875 -7.633 1 89.88 591 PHE A CA 1
ATOM 4481 C C . PHE A 1 591 ? -1.539 -45.375 -7.949 1 89.88 591 PHE A C 1
ATOM 4483 O O . PHE A 1 591 ? -1.363 -44.969 -9.102 1 89.88 591 PHE A O 1
ATOM 4490 N N . ILE A 1 592 ? -1.806 -44.688 -6.918 1 88.5 592 ILE A N 1
ATOM 4491 C CA . ILE A 1 592 ? -1.65 -43.25 -6.965 1 88.5 592 ILE A CA 1
ATOM 4492 C C . ILE A 1 592 ? -0.418 -42.812 -6.164 1 88.5 592 ILE A C 1
ATOM 4494 O O . ILE A 1 592 ? -0.303 -43.156 -4.98 1 88.5 592 ILE A O 1
ATOM 4498 N N . PRO A 1 593 ? 0.498 -42.094 -6.816 1 83.94 593 PRO A N 1
ATOM 4499 C CA . PRO A 1 593 ? 1.666 -41.625 -6.055 1 83.94 593 PRO A CA 1
ATOM 4500 C C . PRO A 1 593 ? 1.314 -40.594 -4.996 1 83.94 593 PRO A C 1
ATOM 4502 O O . PRO A 1 593 ? 0.458 -39.75 -5.23 1 83.94 593 PRO A O 1
ATOM 4505 N N . VAL A 1 594 ? 1.917 -40.75 -3.812 1 82.44 594 VAL A N 1
ATOM 4506 C CA . VAL A 1 594 ? 1.726 -39.781 -2.742 1 82.44 594 VAL A CA 1
ATOM 4507 C C . VAL A 1 594 ? 3.068 -39.438 -2.094 1 82.44 594 VAL A C 1
ATOM 4509 O O . VAL A 1 594 ? 4.039 -40.188 -2.252 1 82.44 594 VAL A O 1
ATOM 4512 N N . THR A 1 595 ? 3.18 -38.125 -1.588 1 74.19 595 THR A N 1
ATOM 4513 C CA . THR A 1 595 ? 4.301 -37.75 -0.733 1 74.19 595 THR A CA 1
ATOM 4514 C C . THR A 1 595 ? 3.82 -37.438 0.68 1 74.19 595 THR A C 1
ATOM 4516 O O . THR A 1 595 ? 2.65 -37.094 0.883 1 74.19 595 THR A O 1
ATOM 4519 N N . VAL A 1 596 ? 4.66 -37.688 1.713 1 66.12 596 VAL A N 1
ATOM 4520 C CA . VAL A 1 596 ? 4.312 -37.5 3.121 1 66.12 596 VAL A CA 1
ATOM 4521 C C . VAL A 1 596 ? 3.807 -36.094 3.365 1 66.12 596 VAL A C 1
ATOM 4523 O O . VAL A 1 596 ? 3.057 -35.844 4.312 1 66.12 596 VAL A O 1
ATOM 4526 N N . LYS A 1 597 ? 4.02 -35.188 2.57 1 68.06 597 LYS A N 1
ATOM 4527 C CA . LYS A 1 597 ? 3.557 -33.844 2.801 1 68.06 597 LYS A CA 1
ATOM 4528 C C . LYS A 1 597 ? 2.178 -33.625 2.186 1 68.06 597 LYS A C 1
ATOM 4530 O O . LYS A 1 597 ? 1.48 -32.656 2.541 1 68.06 597 LYS A O 1
ATOM 4535 N N . ASN A 1 598 ? 1.646 -34.562 1.38 1 71.75 598 ASN A N 1
ATOM 4536 C CA . ASN A 1 598 ? 0.382 -34.344 0.679 1 71.75 598 ASN A CA 1
ATOM 4537 C C . ASN A 1 598 ? -0.807 -34.781 1.538 1 71.75 598 ASN A C 1
ATOM 4539 O O . ASN A 1 598 ? -0.716 -35.719 2.303 1 71.75 598 ASN A O 1
ATOM 4543 N N . ARG A 1 599 ? -1.817 -34.031 1.623 1 80.56 599 ARG A N 1
ATOM 4544 C CA . ARG A 1 599 ? -3.123 -34.406 2.148 1 80.56 599 ARG A CA 1
ATOM 4545 C C . ARG A 1 599 ? -4.082 -34.781 1.021 1 80.56 599 ARG A C 1
ATOM 4547 O O . ARG A 1 599 ? -4.301 -33.969 0.103 1 80.56 599 ARG A O 1
ATOM 4554 N N . LEU A 1 600 ? -4.582 -36.031 1.161 1 87.44 600 LEU A N 1
ATOM 4555 C CA . LEU A 1 600 ? -5.484 -36.531 0.139 1 87.44 600 LEU A CA 1
ATOM 4556 C C . LEU A 1 600 ? -6.941 -36.312 0.54 1 87.44 600 LEU A C 1
ATOM 4558 O O . LEU A 1 600 ? -7.305 -36.531 1.699 1 87.44 600 LEU A O 1
ATOM 4562 N N . GLY A 1 601 ? -7.691 -35.844 -0.457 1 90.69 601 GLY A N 1
ATOM 4563 C CA . GLY A 1 601 ? -9.133 -35.781 -0.28 1 90.69 601 GLY A CA 1
ATOM 4564 C C . GLY A 1 601 ? -9.891 -36.781 -1.128 1 90.69 601 GLY A C 1
ATOM 4565 O O . GLY A 1 601 ? -9.516 -37.031 -2.271 1 90.69 601 GLY A O 1
ATOM 4566 N N . LEU A 1 602 ? -10.992 -37.312 -0.534 1 94.81 602 LEU A N 1
ATOM 4567 C CA . LEU A 1 602 ? -11.875 -38.25 -1.257 1 94.81 602 LEU A CA 1
ATOM 4568 C C . LEU A 1 602 ? -13.328 -37.812 -1.134 1 94.81 602 LEU A C 1
ATOM 4570 O O . LEU A 1 602 ? -13.758 -37.344 -0.069 1 94.81 602 LEU A O 1
ATOM 4574 N N . TYR A 1 603 ? -14.008 -37.938 -2.209 1 95.56 603 TYR A N 1
ATOM 4575 C CA . TYR A 1 603 ? -15.461 -37.875 -2.135 1 95.56 603 TYR A CA 1
ATOM 4576 C C . TYR A 1 603 ? -16.094 -38.719 -3.246 1 95.56 603 TYR A C 1
ATOM 4578 O O . TYR A 1 603 ? -15.398 -39.188 -4.141 1 95.56 603 TYR A O 1
ATOM 4586 N N . LEU A 1 604 ? -17.297 -39.062 -3.223 1 96.5 604 LEU A N 1
ATOM 4587 C CA . LEU A 1 604 ? -18.062 -39.656 -4.301 1 96.5 604 LEU A CA 1
ATOM 4588 C C . LEU A 1 604 ? -19.391 -38.938 -4.5 1 96.5 604 LEU A C 1
ATOM 4590 O O . LEU A 1 604 ? -19.875 -38.25 -3.594 1 96.5 604 LEU A O 1
ATOM 4594 N N . SER A 1 605 ? -19.891 -39 -5.617 1 96.75 605 SER A N 1
ATOM 4595 C CA . SER A 1 605 ? -21.203 -38.469 -5.945 1 96.75 605 SER A CA 1
ATOM 4596 C C . SER A 1 605 ? -22.172 -39.562 -6.355 1 96.75 605 SER A C 1
ATOM 4598 O O . SER A 1 605 ? -21.797 -40.5 -7.074 1 96.75 605 SER A O 1
ATOM 4600 N N . LEU A 1 606 ? -23.391 -39.375 -5.801 1 97 606 LEU A N 1
ATOM 4601 C CA . LEU A 1 606 ? -24.328 -40.438 -6.086 1 97 606 LEU A CA 1
ATOM 4602 C C . LEU A 1 606 ? -25.766 -39.906 -6.148 1 97 606 LEU A C 1
ATOM 4604 O O . LEU A 1 606 ? -26.016 -38.781 -5.723 1 97 606 LEU A O 1
ATOM 4608 N N . SER A 1 607 ? -26.594 -40.656 -6.777 1 97 607 SER A N 1
ATOM 4609 C CA . SER A 1 607 ? -28.047 -40.5 -6.727 1 97 607 SER A CA 1
ATOM 4610 C C . SER A 1 607 ? -28.703 -41.625 -5.945 1 97 607 SER A C 1
ATOM 4612 O O . SER A 1 607 ? -28.281 -42.781 -6.066 1 97 607 SER A O 1
ATOM 4614 N N . ALA A 1 608 ? -29.703 -41.312 -5.191 1 97.62 608 ALA A N 1
ATOM 4615 C CA . ALA A 1 608 ? -30.312 -42.281 -4.297 1 97.62 608 ALA A CA 1
ATOM 4616 C C . ALA A 1 608 ? -31.344 -43.156 -5.039 1 97.62 608 ALA A C 1
ATOM 4618 O O . ALA A 1 608 ? -31.609 -44.281 -4.637 1 97.62 608 ALA A O 1
ATOM 4619 N N . LEU A 1 609 ? -31.984 -42.562 -5.988 1 96.06 609 LEU A N 1
ATOM 4620 C CA . LEU A 1 609 ? -32.969 -43.25 -6.836 1 96.06 609 LEU A CA 1
ATOM 4621 C C . LEU A 1 609 ? -34 -43.938 -5.996 1 96.06 609 LEU A C 1
ATOM 4623 O O . LEU A 1 609 ? -34.75 -43.312 -5.234 1 96.06 609 LEU A O 1
ATOM 4627 N N . ASP A 1 610 ? -34.125 -45.312 -6.176 1 96.44 610 ASP A N 1
ATOM 4628 C CA . ASP A 1 610 ? -35.188 -46.062 -5.504 1 96.44 610 ASP A CA 1
ATOM 4629 C C . ASP A 1 610 ? -34.688 -46.719 -4.23 1 96.44 610 ASP A C 1
ATOM 4631 O O . ASP A 1 610 ? -35.375 -47.562 -3.641 1 96.44 610 ASP A O 1
ATOM 4635 N N . SER A 1 611 ? -33.531 -46.438 -3.9 1 97.44 611 SER A N 1
ATOM 4636 C CA . SER A 1 611 ? -32.969 -47.062 -2.715 1 97.44 611 SER A CA 1
ATOM 4637 C C . SER A 1 611 ? -33.781 -46.719 -1.464 1 97.44 611 SER A C 1
ATOM 4639 O O . SER A 1 611 ? -34.344 -45.625 -1.374 1 97.44 611 SER A O 1
ATOM 4641 N N . THR A 1 612 ? -33.812 -47.625 -0.565 1 96.81 612 THR A N 1
ATOM 4642 C CA . THR A 1 612 ? -34.344 -47.438 0.768 1 96.81 612 THR A CA 1
ATOM 4643 C C . THR A 1 612 ? -33.312 -47.75 1.841 1 96.81 612 THR A C 1
ATOM 4645 O O . THR A 1 612 ? -32.312 -48.375 1.555 1 96.81 612 THR A O 1
ATOM 4648 N N . GLY A 1 613 ? -33.562 -47.219 3.055 1 95.12 613 GLY A N 1
ATOM 4649 C CA . GLY A 1 613 ? -32.594 -47.406 4.117 1 95.12 613 GLY A CA 1
ATOM 4650 C C . GLY A 1 613 ? -31.531 -46.312 4.145 1 95.12 613 GLY A C 1
ATOM 4651 O O . GLY A 1 613 ? -31.766 -45.219 3.648 1 95.12 613 GLY A O 1
ATOM 4652 N N . ASN A 1 614 ? -30.5 -46.656 4.859 1 94.94 614 ASN A N 1
ATOM 4653 C CA . ASN A 1 614 ? -29.391 -45.688 4.887 1 94.94 614 ASN A CA 1
ATOM 4654 C C . ASN A 1 614 ? -28.625 -45.688 3.561 1 94.94 614 ASN A C 1
ATOM 4656 O O . ASN A 1 614 ? -28.984 -46.438 2.637 1 94.94 614 ASN A O 1
ATOM 4660 N N . ILE A 1 615 ? -27.828 -44.906 3.207 1 97.38 615 ILE A N 1
ATOM 4661 C CA . ILE A 1 615 ? -26.781 -44.875 2.193 1 97.38 615 ILE A CA 1
ATOM 4662 C C . ILE A 1 615 ? -25.469 -44.438 2.82 1 97.38 615 ILE A C 1
ATOM 4664 O O . ILE A 1 615 ? -25.094 -43.25 2.73 1 97.38 615 ILE A O 1
ATOM 4668 N N . GLN A 1 616 ? -24.844 -45.406 3.371 1 97.75 616 GLN A N 1
ATOM 4669 C CA . GLN A 1 616 ? -23.578 -45.094 4.035 1 97.75 616 GLN A CA 1
ATOM 4670 C C . GLN A 1 616 ? -22.422 -45.062 3.035 1 97.75 616 GLN A C 1
ATOM 4672 O O . GLN A 1 616 ? -22.234 -45.969 2.242 1 97.75 616 GLN A O 1
ATOM 4677 N N . CYS A 1 617 ? -21.75 -44 3.027 1 97.88 617 CYS A N 1
ATOM 4678 C CA . CYS A 1 617 ? -20.531 -43.844 2.238 1 97.88 617 CYS A CA 1
ATOM 4679 C C . CYS A 1 617 ? -19.297 -43.812 3.137 1 97.88 617 CYS A C 1
ATOM 4681 O O . CYS A 1 617 ? -19.188 -42.938 4.004 1 97.88 617 CYS A O 1
ATOM 4683 N N . THR A 1 618 ? -18.406 -44.688 2.936 1 97.44 618 THR A N 1
ATOM 4684 C CA . THR A 1 618 ? -17.188 -44.812 3.73 1 97.44 618 THR A CA 1
ATOM 4685 C C . THR A 1 618 ? -15.953 -44.719 2.842 1 97.44 618 THR A C 1
ATOM 4687 O O . THR A 1 618 ? -15.922 -45.281 1.744 1 97.44 618 THR A O 1
ATOM 4690 N N . PHE A 1 619 ? -14.977 -44.031 3.389 1 97.44 619 PHE A N 1
ATOM 4691 C CA . PHE A 1 619 ? -13.75 -43.781 2.639 1 97.44 619 PHE A CA 1
ATOM 4692 C C . PHE A 1 619 ? -12.547 -44.344 3.393 1 97.44 619 PHE A C 1
ATOM 4694 O O . PHE A 1 619 ? -12.469 -44.25 4.617 1 97.44 619 PHE A O 1
ATOM 4701 N N . SER A 1 620 ? -11.695 -44.906 2.674 1 97.56 620 SER A N 1
ATOM 4702 C CA . SER A 1 620 ? -10.422 -45.375 3.213 1 97.56 620 SER A CA 1
ATOM 4703 C C . SER A 1 620 ? -9.312 -45.281 2.168 1 97.56 620 SER A C 1
ATOM 4705 O O . SER A 1 620 ? -9.586 -45.062 0.984 1 97.56 620 SER A O 1
ATOM 4707 N N . VAL A 1 621 ? -8.07 -45.344 2.641 1 97.19 621 VAL A N 1
ATOM 4708 C CA . VAL A 1 621 ? -6.91 -45.312 1.756 1 97.19 621 VAL A CA 1
ATOM 4709 C C . VAL A 1 621 ? -5.914 -46.406 2.182 1 97.19 621 VAL A C 1
ATOM 4711 O O . VAL A 1 621 ? -5.48 -46.438 3.336 1 97.19 621 VAL A O 1
ATOM 4714 N N . ALA A 1 622 ? -5.594 -47.25 1.234 1 97.62 622 ALA A N 1
ATOM 4715 C CA . ALA A 1 622 ? -4.508 -48.219 1.451 1 97.62 622 ALA A CA 1
ATOM 4716 C C . ALA A 1 622 ? -3.168 -47.625 1.02 1 97.62 622 ALA A C 1
ATOM 4718 O O . ALA A 1 622 ? -3.004 -47.219 -0.134 1 97.62 622 ALA A O 1
ATOM 4719 N N . TRP A 1 623 ? -2.262 -47.656 1.953 1 94.69 623 TRP A N 1
ATOM 4720 C CA . TRP A 1 623 ? -0.962 -47.031 1.734 1 94.69 623 TRP A CA 1
ATOM 4721 C C . TRP A 1 623 ? 0.114 -48.094 1.488 1 94.69 623 TRP A C 1
ATOM 4723 O O . TRP A 1 623 ? 0.14 -49.125 2.156 1 94.69 623 TRP A O 1
ATOM 4733 N N . TYR A 1 624 ? 0.988 -47.812 0.555 1 94.94 624 TYR A N 1
ATOM 4734 C CA . TYR A 1 624 ? 2.006 -48.781 0.172 1 94.94 624 TYR A CA 1
ATOM 4735 C C . TYR A 1 624 ? 3.391 -48.125 0.163 1 94.94 624 TYR A C 1
ATOM 4737 O O . TYR A 1 624 ? 3.525 -46.938 -0.023 1 94.94 624 TYR A O 1
ATOM 4745 N N . ASP A 1 625 ? 4.375 -48.969 0.426 1 89.38 625 ASP A N 1
ATOM 4746 C CA . ASP A 1 625 ? 5.758 -48.531 0.303 1 89.38 625 ASP A CA 1
ATOM 4747 C C . ASP A 1 625 ? 6.25 -48.656 -1.136 1 89.38 625 ASP A C 1
ATOM 4749 O O . ASP A 1 625 ? 5.465 -48.938 -2.045 1 89.38 625 ASP A O 1
ATOM 4753 N N . VAL A 1 626 ? 7.523 -48.406 -1.411 1 85 626 VAL A N 1
ATOM 4754 C CA . VAL A 1 626 ? 8.109 -48.344 -2.748 1 85 626 VAL A CA 1
ATOM 4755 C C . VAL A 1 626 ? 8.102 -49.75 -3.375 1 85 626 VAL A C 1
ATOM 4757 O O . VAL A 1 626 ? 8.062 -49.875 -4.602 1 85 626 VAL A O 1
ATOM 4760 N N . ASN A 1 627 ? 8.062 -50.812 -2.562 1 87.19 627 ASN A N 1
ATOM 4761 C CA . ASN A 1 627 ? 8.102 -52.219 -3.027 1 87.19 627 ASN A CA 1
ATOM 4762 C C . ASN A 1 627 ? 6.707 -52.812 -3.117 1 87.19 627 ASN A C 1
ATOM 4764 O O . ASN A 1 627 ? 6.555 -54.031 -3.178 1 87.19 627 ASN A O 1
ATOM 4768 N N . ASP A 1 628 ? 5.672 -52 -3.018 1 89.94 628 ASP A N 1
ATOM 4769 C CA . ASP A 1 628 ? 4.273 -52.406 -3.141 1 89.94 628 ASP A CA 1
ATOM 4770 C C . ASP A 1 628 ? 3.811 -53.156 -1.903 1 89.94 628 ASP A C 1
ATOM 4772 O O . ASP A 1 628 ? 2.834 -53.906 -1.962 1 89.94 628 ASP A O 1
ATOM 4776 N N . ASN A 1 629 ? 4.578 -53 -0.785 1 92.88 629 ASN A N 1
ATOM 4777 C CA . ASN A 1 629 ? 4.082 -53.562 0.466 1 92.88 629 ASN A CA 1
ATOM 4778 C C . ASN A 1 629 ? 3.061 -52.656 1.132 1 92.88 629 ASN A C 1
ATOM 4780 O O . ASN A 1 629 ? 3.277 -51.438 1.228 1 92.88 629 ASN A O 1
ATOM 4784 N N . LEU A 1 630 ? 2.012 -53.312 1.439 1 95.62 630 LEU A N 1
ATOM 4785 C CA . LEU A 1 630 ? 1.01 -52.562 2.18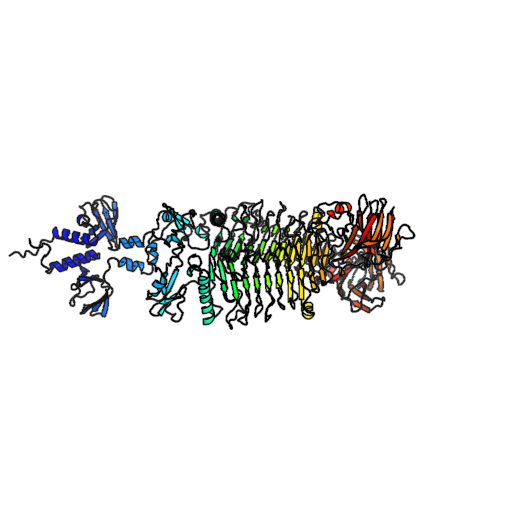2 1 95.62 630 LEU A CA 1
ATOM 4786 C C . LEU A 1 630 ? 1.56 -52.094 3.531 1 95.62 630 LEU A C 1
ATOM 4788 O O . LEU A 1 630 ? 2.043 -52.938 4.316 1 95.62 630 LEU A O 1
ATOM 4792 N N . ILE A 1 631 ? 1.49 -50.875 3.85 1 94.62 631 ILE A N 1
ATOM 4793 C CA . ILE A 1 631 ? 1.9 -50.312 5.133 1 94.62 631 ILE A CA 1
ATOM 4794 C C . ILE A 1 631 ? 0.722 -50.344 6.105 1 94.62 631 ILE A C 1
ATOM 4796 O O . ILE A 1 631 ? 0.81 -50.906 7.191 1 94.62 631 ILE A O 1
ATOM 4800 N N . SER A 1 632 ? -0.281 -49.625 5.738 1 94.19 632 SER A N 1
ATOM 4801 C CA . SER A 1 632 ? -1.493 -49.562 6.543 1 94.19 632 SER A CA 1
ATOM 4802 C C . SER A 1 632 ? -2.68 -49.062 5.711 1 94.19 632 SER A C 1
ATOM 4804 O O . SER A 1 632 ? -2.514 -48.688 4.555 1 94.19 632 SER A O 1
ATOM 4806 N N . THR A 1 633 ? -3.828 -49.188 6.191 1 95.94 633 THR A N 1
ATOM 4807 C CA . THR A 1 633 ? -5.051 -48.625 5.633 1 95.94 633 THR A CA 1
ATOM 4808 C C . THR A 1 633 ? -5.688 -47.656 6.605 1 95.94 633 THR A C 1
ATOM 4810 O O . THR A 1 633 ? -5.953 -48 7.762 1 95.94 633 THR A O 1
ATOM 4813 N N . SER A 1 634 ? -5.812 -46.438 6.199 1 95.06 634 SER A N 1
ATOM 4814 C CA . SER A 1 634 ? -6.516 -45.406 6.973 1 95.06 634 SER A CA 1
ATOM 4815 C C . SER A 1 634 ? -7.988 -45.344 6.586 1 95.06 634 SER A C 1
ATOM 4817 O O . SER A 1 634 ? -8.336 -45.469 5.41 1 95.06 634 SER A O 1
ATOM 4819 N N . SER A 1 635 ? -8.836 -45.188 7.531 1 94.5 635 SER A N 1
ATOM 4820 C CA . SER A 1 635 ? -10.273 -45.062 7.273 1 94.5 635 SER A CA 1
ATOM 4821 C C . SER A 1 635 ? -10.867 -43.844 7.949 1 94.5 635 SER A C 1
ATOM 4823 O O . SER A 1 635 ? -10.352 -43.375 8.969 1 94.5 635 SER A O 1
ATOM 4825 N N . ALA A 1 636 ? -11.859 -43.281 7.379 1 92.06 636 ALA A N 1
ATOM 4826 C CA . ALA A 1 636 ? -12.602 -42.156 7.941 1 92.06 636 ALA A CA 1
ATOM 4827 C C . ALA A 1 636 ? -14.023 -42.562 8.32 1 92.06 636 ALA A C 1
ATOM 4829 O O . ALA A 1 636 ? -14.477 -43.656 7.949 1 92.06 636 ALA A O 1
ATOM 4830 N N . SER A 1 637 ? -14.625 -41.688 9.062 1 87.19 637 SER A N 1
ATOM 4831 C CA . SER A 1 637 ? -16 -41.938 9.461 1 87.19 637 SER A CA 1
ATOM 4832 C C . SER A 1 637 ? -16.938 -41.906 8.258 1 87.19 637 SER A C 1
ATOM 4834 O O . SER A 1 637 ? -16.734 -41.156 7.32 1 87.19 637 SER A O 1
ATOM 4836 N N . SER A 1 638 ? -17.938 -42.75 8.336 1 94.44 638 SER A N 1
ATOM 4837 C CA . SER A 1 638 ? -18.906 -42.844 7.258 1 94.44 638 SER A CA 1
ATOM 4838 C C . SER A 1 638 ? -19.828 -41.656 7.23 1 94.44 638 SER A C 1
ATOM 4840 O O . SER A 1 638 ? -20 -40.969 8.242 1 94.44 638 SER A O 1
ATOM 4842 N N . ILE A 1 639 ? -20.359 -41.406 6.141 1 95 639 ILE A N 1
ATOM 4843 C CA . ILE A 1 639 ? -21.359 -40.375 5.914 1 95 639 ILE A CA 1
ATOM 4844 C C . ILE A 1 639 ? -22.672 -41 5.453 1 95 639 ILE A C 1
ATOM 4846 O O . ILE A 1 639 ? -22.688 -41.75 4.484 1 95 639 ILE A O 1
ATOM 4850 N N . ASN A 1 640 ? -23.703 -40.656 6.148 1 97.56 640 ASN A N 1
ATOM 4851 C CA . ASN A 1 640 ? -25.016 -41.125 5.711 1 97.56 640 ASN A CA 1
ATOM 4852 C C . ASN A 1 640 ? -25.672 -40.156 4.75 1 97.56 640 ASN A C 1
ATOM 4854 O O . ASN A 1 640 ? -26.297 -39.188 5.184 1 97.56 640 ASN A O 1
ATOM 4858 N N . MET A 1 641 ? -25.672 -40.5 3.537 1 97.81 641 MET A N 1
ATOM 4859 C CA . MET A 1 641 ? -26.172 -39.594 2.5 1 97.81 641 MET A CA 1
ATOM 4860 C C . MET A 1 641 ? -27.688 -39.562 2.486 1 97.81 641 MET A C 1
ATOM 4862 O O . MET A 1 641 ? -28.297 -38.688 1.903 1 97.81 641 MET A O 1
ATOM 4866 N N . ARG A 1 642 ? -28.312 -40.531 3.092 1 97.38 642 ARG A N 1
ATOM 4867 C CA . ARG A 1 642 ? -29.766 -40.469 3.205 1 97.38 642 ARG A CA 1
ATOM 4868 C C . ARG A 1 642 ? -30.203 -39.188 3.926 1 97.38 642 ARG A C 1
ATOM 4870 O O . ARG A 1 642 ? -31.203 -38.594 3.545 1 97.38 642 ARG A O 1
ATOM 4877 N N . THR A 1 643 ? -29.484 -38.875 4.93 1 96.19 643 THR A N 1
ATOM 4878 C CA . THR A 1 643 ? -29.812 -37.656 5.684 1 96.19 643 THR A CA 1
ATOM 4879 C C . THR A 1 643 ? -29.703 -36.438 4.797 1 96.19 643 THR A C 1
ATOM 4881 O O . THR A 1 643 ? -30.484 -35.469 4.934 1 96.19 643 THR A O 1
ATOM 4884 N N . VAL A 1 644 ? -28.781 -36.469 3.922 1 95.94 644 VAL A N 1
ATOM 4885 C CA . VAL A 1 644 ? -28.562 -35.344 3.016 1 95.94 644 VAL A CA 1
ATOM 4886 C C . VAL A 1 644 ? -29.703 -35.281 1.995 1 95.94 644 VAL A C 1
ATOM 4888 O O . VAL A 1 644 ? -30.266 -34.188 1.742 1 95.94 644 VAL A O 1
ATOM 4891 N N . PHE A 1 645 ? -30.062 -36.344 1.438 1 96.81 645 PHE A N 1
ATOM 4892 C CA . PHE A 1 645 ? -31.141 -36.406 0.464 1 96.81 645 PHE A CA 1
ATOM 4893 C C . PHE A 1 645 ? -32.469 -36 1.1 1 96.81 645 PHE A C 1
ATOM 4895 O O . PHE A 1 645 ? -33.344 -35.438 0.426 1 96.81 645 PHE A O 1
ATOM 4902 N N . ASN A 1 646 ? -32.562 -36.188 2.398 1 96.25 646 ASN A N 1
ATOM 4903 C CA . ASN A 1 646 ? -33.812 -35.875 3.109 1 96.25 646 ASN A CA 1
ATOM 4904 C C . ASN A 1 646 ? -33.781 -34.5 3.715 1 96.25 646 ASN A C 1
ATOM 4906 O O . ASN A 1 646 ? -34.75 -34.062 4.348 1 96.25 646 ASN A O 1
ATOM 4910 N N . ASP A 1 647 ? -32.75 -33.812 3.59 1 94.19 647 ASP A N 1
ATOM 4911 C CA . ASP A 1 647 ? -32.656 -32.469 4.148 1 94.19 647 ASP A CA 1
ATOM 4912 C C . ASP A 1 647 ? -33.438 -31.453 3.322 1 94.19 647 ASP A C 1
ATOM 4914 O O . ASP A 1 647 ? -33.031 -31.047 2.236 1 94.19 647 ASP A O 1
ATOM 4918 N N . THR A 1 648 ? -34.5 -30.953 3.828 1 93.12 648 THR A N 1
ATOM 4919 C CA . THR A 1 648 ? -35.438 -30.109 3.121 1 93.12 648 THR A CA 1
ATOM 4920 C C . THR A 1 648 ? -34.906 -28.688 2.975 1 93.12 648 THR A C 1
ATOM 4922 O O . THR A 1 648 ? -35.469 -27.891 2.229 1 93.12 648 THR A O 1
ATOM 4925 N N . THR A 1 649 ? -33.844 -28.438 3.686 1 87.62 649 THR A N 1
ATOM 4926 C CA . THR A 1 649 ? -33.312 -27.078 3.66 1 87.62 649 THR A CA 1
ATOM 4927 C C . THR A 1 649 ? -32.375 -26.891 2.473 1 87.62 649 THR A C 1
ATOM 4929 O O . THR A 1 649 ? -32 -25.766 2.139 1 87.62 649 THR A O 1
ATOM 4932 N N . LEU A 1 650 ? -32 -27.984 1.842 1 91.25 650 LEU A N 1
ATOM 4933 C CA . LEU A 1 650 ? -31.094 -27.859 0.698 1 91.25 650 LEU A CA 1
ATOM 4934 C C . LEU A 1 650 ? -31.828 -27.266 -0.503 1 91.25 650 LEU A C 1
ATOM 4936 O O . LEU A 1 650 ? -33 -27.594 -0.757 1 91.25 650 LEU A O 1
ATOM 4940 N N . PRO A 1 651 ? -31.172 -26.406 -1.284 1 87.12 651 PRO A N 1
ATOM 4941 C CA . PRO A 1 651 ? -31.812 -25.672 -2.367 1 87.12 651 PRO A CA 1
ATOM 4942 C C . PRO A 1 651 ? -32.438 -26.578 -3.424 1 87.12 651 PRO A C 1
ATOM 4944 O O . PRO A 1 651 ? -33.438 -26.203 -4.059 1 87.12 651 PRO A O 1
ATOM 4947 N N . ASN A 1 652 ? -31.891 -27.719 -3.629 1 90.44 652 ASN A N 1
ATOM 4948 C CA . ASN A 1 652 ? -32.375 -28.547 -4.715 1 90.44 652 ASN A CA 1
ATOM 4949 C C . ASN A 1 652 ? -33.188 -29.734 -4.188 1 90.44 652 ASN A C 1
ATOM 4951 O O . ASN A 1 652 ? -33.344 -30.734 -4.883 1 90.44 652 ASN A O 1
ATOM 4955 N N . TYR A 1 653 ? -33.688 -29.656 -3.033 1 92.94 653 TYR A N 1
ATOM 4956 C CA . TYR A 1 653 ? -34.406 -30.75 -2.4 1 92.94 653 TYR A CA 1
ATOM 4957 C C . TYR A 1 653 ? -35.562 -31.219 -3.283 1 92.94 653 TYR A C 1
ATOM 4959 O O . TYR A 1 653 ? -35.844 -32.406 -3.363 1 92.94 653 TYR A O 1
ATOM 4967 N N . SER A 1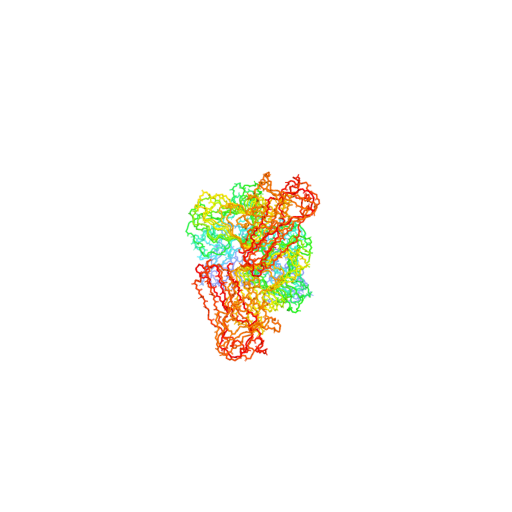 654 ? -36.219 -30.328 -3.926 1 93.69 654 SER A N 1
ATOM 4968 C CA . SER A 1 654 ? -37.406 -30.625 -4.703 1 93.69 654 SER A CA 1
ATOM 4969 C C . SER A 1 654 ? -37.094 -31.547 -5.879 1 93.69 654 SER A C 1
ATOM 4971 O O . SER A 1 654 ? -38 -32.156 -6.438 1 93.69 654 SER A O 1
ATOM 4973 N N . ASP A 1 655 ? -35.844 -31.672 -6.246 1 93.44 655 ASP A N 1
ATOM 4974 C CA . ASP A 1 655 ? -35.438 -32.5 -7.379 1 93.44 655 ASP A CA 1
ATOM 4975 C C . ASP A 1 655 ? -35.438 -34 -7.004 1 93.44 655 ASP A C 1
ATOM 4977 O O . ASP A 1 655 ? -35.25 -34.844 -7.863 1 93.44 655 ASP A O 1
ATOM 4981 N N . GLY A 1 656 ? -35.5 -34.281 -5.727 1 94 656 GLY A N 1
ATOM 4982 C CA . GLY A 1 656 ? -35.781 -35.625 -5.262 1 94 656 GLY A CA 1
ATOM 4983 C C . GLY A 1 656 ? -34.562 -36.5 -5.234 1 94 656 GLY A C 1
ATOM 4984 O O . GLY A 1 656 ? -33.406 -36.031 -5.137 1 94 656 GLY A O 1
ATOM 4985 N N . ASN A 1 657 ? -34.75 -37.781 -5.328 1 95.94 657 ASN A N 1
ATOM 4986 C CA . ASN A 1 657 ? -33.719 -38.781 -5.141 1 95.94 657 ASN A CA 1
ATOM 4987 C C . ASN A 1 657 ? -32.906 -39 -6.414 1 95.94 657 ASN A C 1
ATOM 4989 O O . ASN A 1 657 ? -31.875 -39.688 -6.395 1 95.94 657 ASN A O 1
ATOM 4993 N N . SER A 1 658 ? -33.312 -38.406 -7.504 1 93.81 658 SER A N 1
ATOM 4994 C CA . SER A 1 658 ? -32.594 -38.562 -8.773 1 93.81 658 SER A CA 1
ATOM 4995 C C . SER A 1 658 ? -31.453 -37.562 -8.891 1 93.81 658 SER A C 1
ATOM 4997 O O . SER A 1 658 ? -30.609 -37.688 -9.789 1 93.81 658 SER A O 1
ATOM 4999 N N . ARG A 1 659 ? -31.469 -36.625 -7.934 1 93.31 659 ARG A N 1
ATOM 5000 C CA . ARG A 1 659 ? -30.359 -35.656 -7.988 1 93.31 659 ARG A CA 1
ATOM 5001 C C . ARG A 1 659 ? -29.047 -36.312 -7.602 1 93.31 659 ARG A C 1
ATOM 5003 O O . ARG A 1 659 ? -29.016 -37.219 -6.773 1 93.31 659 ARG A O 1
ATOM 5010 N N . TYR A 1 660 ? -28 -35.844 -8.258 1 95.56 660 TYR A N 1
ATOM 5011 C CA . TYR A 1 660 ? -26.656 -36.281 -7.875 1 95.56 660 TYR A CA 1
ATOM 5012 C C . TYR A 1 660 ? -26.047 -35.312 -6.855 1 95.56 660 TYR A C 1
ATOM 5014 O O . TYR A 1 660 ? -26.047 -34.094 -7.062 1 95.56 660 TYR A O 1
ATOM 5022 N N . ILE A 1 661 ? -25.609 -35.938 -5.77 1 96.25 661 ILE A N 1
ATOM 5023 C CA . ILE A 1 661 ? -25.047 -35.125 -4.688 1 96.25 661 ILE A CA 1
ATOM 5024 C C . ILE A 1 661 ? -23.688 -35.719 -4.277 1 96.25 661 ILE A C 1
ATOM 5026 O O . ILE A 1 661 ? -23.547 -36.938 -4.117 1 96.25 661 ILE A O 1
ATOM 5030 N N . ALA A 1 662 ? -22.734 -34.812 -4.148 1 96.44 662 ALA A N 1
ATOM 5031 C CA . ALA A 1 662 ? -21.422 -35.219 -3.637 1 96.44 662 ALA A CA 1
ATOM 5032 C C . ALA A 1 662 ? -21.469 -35.406 -2.123 1 96.44 662 ALA A C 1
ATOM 5034 O O . ALA A 1 662 ? -22.156 -34.688 -1.418 1 96.44 662 ALA A O 1
ATOM 5035 N N . THR A 1 663 ? -20.688 -36.344 -1.644 1 96.06 663 THR A N 1
ATOM 5036 C CA . THR A 1 663 ? -20.453 -36.406 -0.206 1 96.06 663 THR A CA 1
ATOM 5037 C C . THR A 1 663 ? -19.547 -35.281 0.258 1 96.06 663 THR A C 1
ATOM 5039 O O . THR A 1 663 ? -18.766 -34.75 -0.527 1 96.06 663 THR A O 1
ATOM 5042 N N . PRO A 1 664 ? -19.688 -34.906 1.569 1 92.44 664 PRO A N 1
ATOM 5043 C CA . PRO A 1 664 ? -18.547 -34.188 2.109 1 92.44 664 PRO A CA 1
ATOM 5044 C C . PRO A 1 664 ? -17.219 -34.938 1.935 1 92.44 664 PRO A C 1
ATOM 5046 O O . PRO A 1 664 ? -17.188 -36.156 2.055 1 92.44 664 PRO A O 1
ATOM 5049 N N . SER A 1 665 ? -16.219 -34.25 1.634 1 91.81 665 SER A N 1
ATOM 5050 C CA . SER A 1 665 ? -14.914 -34.875 1.43 1 91.81 665 SER A CA 1
ATOM 5051 C C . SER A 1 665 ? -14.297 -35.312 2.754 1 91.81 665 SER A C 1
ATOM 5053 O O . SER A 1 665 ? -14.461 -34.656 3.773 1 91.81 665 SER A O 1
ATOM 5055 N N . ARG A 1 666 ? -13.648 -36.375 2.736 1 92.44 666 ARG A N 1
ATOM 5056 C CA . ARG A 1 666 ? -12.797 -36.844 3.826 1 92.44 666 ARG A CA 1
ATOM 5057 C C . ARG A 1 666 ? -11.32 -36.75 3.445 1 92.44 666 ARG A C 1
ATOM 5059 O O . ARG A 1 666 ? -10.969 -36.906 2.273 1 92.44 666 ARG A O 1
ATOM 5066 N N . THR A 1 667 ? -10.531 -36.469 4.457 1 89.94 667 THR A N 1
ATOM 5067 C CA . THR A 1 667 ? -9.125 -36.219 4.152 1 89.94 667 THR A CA 1
ATOM 5068 C C . THR A 1 667 ? -8.242 -37.25 4.867 1 89.94 667 THR A C 1
ATOM 5070 O O . THR A 1 667 ? -8.609 -37.75 5.922 1 89.94 667 THR A O 1
ATOM 5073 N N . PHE A 1 668 ? -7.09 -37.5 4.258 1 91.06 668 PHE A N 1
ATOM 5074 C CA . PHE A 1 668 ? -6.145 -38.469 4.762 1 91.06 668 PHE A CA 1
ATOM 5075 C C . PHE A 1 668 ? -4.711 -37.969 4.621 1 91.06 668 PHE A C 1
ATOM 5077 O O . PHE A 1 668 ? -4.359 -37.344 3.619 1 91.06 668 PHE A O 1
ATOM 5084 N N . ASN A 1 669 ? -3.893 -38.312 5.582 1 87.38 669 ASN A N 1
ATOM 5085 C CA . ASN A 1 669 ? -2.457 -38.062 5.531 1 87.38 669 ASN A CA 1
ATOM 5086 C C . ASN A 1 669 ? -1.665 -39.344 5.316 1 87.38 669 ASN A C 1
ATOM 5088 O O . ASN A 1 669 ? -1.964 -40.375 5.93 1 87.38 669 ASN A O 1
ATOM 5092 N N . ALA A 1 670 ? -0.774 -39.219 4.43 1 87.69 670 ALA A N 1
ATOM 5093 C CA . ALA A 1 670 ? 0.071 -40.375 4.199 1 87.69 670 ALA A CA 1
ATOM 5094 C C . ALA A 1 670 ? 0.931 -40.688 5.422 1 87.69 670 ALA A C 1
ATOM 5096 O O . ALA A 1 670 ? 1.539 -39.781 6 1 87.69 670 ALA A O 1
ATOM 5097 N N . PRO A 1 671 ? 0.917 -41.938 5.84 1 87.62 671 PRO A N 1
ATOM 5098 C CA . PRO A 1 671 ? 1.788 -42.312 6.961 1 87.62 671 PRO A CA 1
ATOM 5099 C C . PRO A 1 671 ? 3.26 -42.375 6.559 1 87.62 671 PRO A C 1
ATOM 5101 O O . PRO A 1 671 ? 3.584 -42.312 5.371 1 87.62 671 PRO A O 1
ATOM 5104 N N . VAL A 1 672 ? 4.168 -42.5 7.582 1 83.44 672 VAL A N 1
ATOM 5105 C CA . VAL A 1 672 ? 5.609 -42.625 7.383 1 83.44 672 VAL A CA 1
ATOM 5106 C C . VAL A 1 672 ? 5.914 -43.812 6.469 1 83.44 672 VAL A C 1
ATOM 5108 O O . VAL A 1 672 ? 5.391 -44.906 6.668 1 83.44 672 VAL A O 1
ATOM 5111 N N . GLY A 1 673 ? 6.645 -43.562 5.34 1 82.5 673 GLY A N 1
ATOM 5112 C CA . GLY A 1 673 ? 7.105 -44.625 4.449 1 82.5 673 GLY A CA 1
ATOM 5113 C C . GLY A 1 673 ? 6.215 -44.812 3.236 1 82.5 673 GLY A C 1
ATOM 5114 O O . GLY A 1 673 ? 6.594 -45.469 2.277 1 82.5 673 GLY A O 1
ATOM 5115 N N . ALA A 1 674 ? 5.031 -44.219 3.252 1 89.31 674 ALA A N 1
ATOM 5116 C CA . ALA A 1 674 ? 4.109 -44.344 2.129 1 89.31 674 ALA A CA 1
ATOM 5117 C C . ALA A 1 674 ? 4.574 -43.531 0.928 1 89.31 674 ALA A C 1
ATOM 5119 O O . ALA A 1 674 ? 4.918 -42.375 1.065 1 89.31 674 ALA A O 1
ATOM 5120 N N . VAL A 1 675 ? 4.641 -44.156 -0.319 1 87.75 675 VAL A N 1
ATOM 5121 C CA . VAL A 1 675 ? 5.02 -43.438 -1.527 1 87.75 675 VAL A CA 1
ATOM 5122 C C . VAL A 1 675 ? 3.918 -43.562 -2.578 1 87.75 675 VAL A C 1
ATOM 5124 O O . VAL A 1 675 ? 3.947 -42.906 -3.611 1 87.75 675 VAL A O 1
ATOM 5127 N N . LYS A 1 676 ? 2.951 -44.375 -2.408 1 90.12 676 LYS A N 1
ATOM 5128 C CA . LYS A 1 676 ? 1.786 -44.562 -3.268 1 90.12 676 LYS A CA 1
ATOM 5129 C C . LYS A 1 676 ? 0.597 -45.094 -2.475 1 90.12 676 LYS A C 1
ATOM 5131 O O . LYS A 1 676 ? 0.754 -45.562 -1.338 1 90.12 676 LYS A O 1
ATOM 5136 N N . CYS A 1 677 ? -0.527 -45.062 -3.059 1 93.44 677 CYS A N 1
ATOM 5137 C CA . CYS A 1 677 ? -1.719 -45.531 -2.35 1 93.44 677 CYS A CA 1
ATOM 5138 C C . CYS A 1 677 ? -2.793 -45.969 -3.326 1 93.44 677 CYS A C 1
ATOM 5140 O O . CYS A 1 677 ? -2.635 -45.844 -4.539 1 93.44 677 CYS A O 1
ATOM 5142 N N . LYS A 1 678 ? -3.807 -46.594 -2.826 1 95.81 678 LYS A N 1
ATOM 5143 C CA . LYS A 1 678 ? -5.062 -46.906 -3.498 1 95.81 678 LYS A CA 1
ATOM 5144 C C . LYS A 1 678 ? -6.258 -46.406 -2.684 1 95.81 678 LYS A C 1
ATOM 5146 O O . LYS A 1 678 ? -6.617 -47.031 -1.674 1 95.81 678 LYS A O 1
ATOM 5151 N N . PRO A 1 679 ? -6.836 -45.344 -3.072 1 96.81 679 PRO A N 1
ATOM 5152 C CA . PRO A 1 679 ? -8.062 -44.906 -2.4 1 96.81 679 PRO A CA 1
ATOM 5153 C C . PRO A 1 679 ? -9.219 -45.875 -2.584 1 96.81 679 PRO A C 1
ATOM 5155 O O . PRO A 1 679 ? -9.305 -46.562 -3.617 1 96.81 679 PRO A O 1
ATOM 5158 N N . ARG A 1 680 ? -10.125 -45.844 -1.588 1 98 680 ARG A N 1
ATOM 5159 C CA . ARG A 1 680 ? -11.266 -46.781 -1.588 1 98 680 ARG A CA 1
ATOM 5160 C C . ARG A 1 680 ? -12.562 -46.031 -1.271 1 98 680 ARG A C 1
ATOM 5162 O O . ARG A 1 680 ? -12.586 -45.156 -0.412 1 98 680 ARG A O 1
ATOM 5169 N N . TRP A 1 681 ? -13.555 -46.375 -1.979 1 98.38 681 TRP A N 1
ATOM 5170 C CA . TRP A 1 681 ? -14.914 -45.875 -1.771 1 98.38 681 TRP A CA 1
ATOM 5171 C C . TRP A 1 681 ? -15.875 -47.031 -1.496 1 98.38 681 TRP A C 1
ATOM 5173 O O . TRP A 1 681 ? -16.031 -47.938 -2.326 1 98.38 681 TRP A O 1
ATOM 5183 N N . GLN A 1 682 ? -16.562 -46.938 -0.409 1 98.19 682 GLN A N 1
ATOM 5184 C CA . GLN A 1 682 ? -17.531 -47.969 -0.056 1 98.19 682 GLN A CA 1
ATOM 5185 C C . GLN A 1 682 ? -18.922 -47.375 0.097 1 98.19 682 GLN A C 1
ATOM 5187 O O . GLN A 1 682 ? -19.094 -46.312 0.693 1 98.19 682 GLN A O 1
ATOM 5192 N N . VAL A 1 683 ? -19.859 -48.031 -0.501 1 98.12 683 VAL A N 1
ATOM 5193 C CA . VAL A 1 683 ? -21.266 -47.719 -0.236 1 98.12 683 VAL A CA 1
ATOM 5194 C C . VAL A 1 683 ? -21.938 -48.906 0.461 1 98.12 683 VAL A C 1
ATOM 5196 O O . VAL A 1 683 ? -21.609 -50.062 0.171 1 98.12 683 VAL A O 1
ATOM 5199 N N . SER A 1 684 ? -22.906 -48.562 1.405 1 97.81 684 SER A N 1
ATOM 5200 C CA . SER A 1 684 ? -23.547 -49.656 2.164 1 97.81 684 SER A CA 1
ATOM 5201 C C . SER A 1 684 ? -24.859 -49.188 2.789 1 97.81 684 SER A C 1
ATOM 5203 O O . SER A 1 684 ? -25.172 -48 2.762 1 97.81 684 SER A O 1
ATOM 5205 N N . GLY A 1 685 ? -25.609 -50.219 3.293 1 96.5 685 GLY A N 1
ATOM 5206 C CA . GLY A 1 685 ? -26.703 -49.938 4.227 1 96.5 685 GLY A CA 1
ATOM 5207 C C . GLY A 1 685 ? -28.031 -49.656 3.539 1 96.5 685 GLY A C 1
ATOM 5208 O O . GLY A 1 685 ? -28.969 -49.188 4.168 1 96.5 685 GLY A O 1
ATOM 5209 N N . PHE A 1 686 ? -28.109 -49.938 2.283 1 97.56 686 PHE A N 1
ATOM 5210 C CA . PHE A 1 686 ? -29.359 -49.656 1.586 1 97.56 686 PHE A CA 1
ATOM 5211 C C . PHE A 1 686 ? -29.859 -50.906 0.848 1 97.56 686 PHE A C 1
ATOM 5213 O O . PHE A 1 686 ? -29.125 -51.875 0.677 1 97.56 686 PHE A O 1
ATOM 5220 N N . THR A 1 687 ? -31.125 -50.875 0.48 1 97.88 687 THR A N 1
ATOM 5221 C CA . THR A 1 687 ? -31.766 -51.812 -0.437 1 97.88 687 THR A CA 1
ATOM 5222 C C . THR A 1 687 ? -32.281 -51.094 -1.668 1 97.88 687 THR A C 1
ATOM 5224 O O . THR A 1 687 ? -32.844 -49.969 -1.556 1 97.88 687 THR A O 1
ATOM 5227 N N . GLY A 1 688 ? -32.094 -51.719 -2.777 1 97.88 688 GLY A N 1
ATOM 5228 C CA . GLY A 1 688 ? -32.469 -51.031 -4.016 1 97.88 688 GLY A CA 1
ATOM 5229 C C . GLY A 1 688 ? -31.281 -50.531 -4.801 1 97.88 688 GLY A C 1
ATOM 5230 O O . GLY A 1 688 ? -30.188 -51.094 -4.707 1 97.88 688 GLY A O 1
ATOM 5231 N N . ASN A 1 689 ? -31.547 -49.5 -5.668 1 97.31 689 ASN A N 1
ATOM 5232 C CA . ASN A 1 689 ? -30.5 -49.031 -6.57 1 97.31 689 ASN A CA 1
ATOM 5233 C C . ASN A 1 689 ? -30.031 -47.625 -6.215 1 97.31 689 ASN A C 1
ATOM 5235 O O . ASN A 1 689 ? -30.844 -46.781 -5.871 1 97.31 689 ASN A O 1
ATOM 5239 N N . ILE A 1 690 ? -28.781 -47.438 -6.199 1 97.69 690 ILE A N 1
ATOM 5240 C CA . ILE A 1 690 ? -28.188 -46.094 -6.273 1 97.69 690 ILE A CA 1
ATOM 5241 C C . ILE A 1 690 ? -27.297 -46 -7.512 1 97.69 690 ILE A C 1
ATOM 5243 O O . ILE A 1 690 ? -26.875 -47.031 -8.062 1 97.69 690 ILE A O 1
ATOM 5247 N N . ASN A 1 691 ? -27.062 -44.812 -8.031 1 97 691 ASN A N 1
ATOM 5248 C CA . ASN A 1 691 ? -26.094 -44.594 -9.094 1 97 691 ASN A CA 1
ATOM 5249 C C . ASN A 1 691 ? -24.922 -43.75 -8.602 1 97 691 ASN A C 1
ATOM 5251 O O . ASN A 1 691 ? -25.109 -42.656 -8.047 1 97 691 ASN A O 1
ATOM 5255 N N . VAL A 1 692 ? -23.734 -44.281 -8.719 1 97.25 692 VAL A N 1
ATOM 5256 C CA . VAL A 1 692 ? -22.5 -43.531 -8.43 1 97.25 692 VAL A CA 1
ATOM 5257 C C . VAL A 1 692 ? -21.969 -42.906 -9.719 1 97.25 692 VAL A C 1
ATOM 5259 O O . VAL A 1 692 ? -21.719 -43.594 -10.695 1 97.25 692 VAL A O 1
ATOM 5262 N N . SER A 1 693 ? -21.812 -41.594 -9.703 1 96.12 693 SER A N 1
ATOM 5263 C CA . SER A 1 693 ? -21.406 -40.875 -10.906 1 96.12 693 SER A CA 1
ATOM 5264 C C . SER A 1 693 ? -19.938 -40.438 -10.82 1 96.12 693 SER A C 1
ATOM 5266 O O . SER A 1 693 ? -19.297 -40.188 -11.844 1 96.12 693 SER A O 1
ATOM 5268 N N . ARG A 1 694 ? -19.453 -40.219 -9.594 1 95.81 694 ARG A N 1
ATOM 5269 C CA . ARG A 1 694 ? -18.078 -39.781 -9.375 1 95.81 694 ARG A CA 1
ATOM 5270 C C . ARG A 1 694 ? -17.422 -40.562 -8.242 1 95.81 694 ARG A C 1
ATOM 5272 O O . ARG A 1 694 ? -18.078 -40.844 -7.227 1 95.81 694 ARG A O 1
ATOM 5279 N N . MET A 1 695 ? -16.219 -40.906 -8.406 1 96.88 695 MET A N 1
ATOM 5280 C CA . MET A 1 695 ? -15.273 -41.281 -7.359 1 96.88 695 MET A CA 1
ATOM 5281 C C . MET A 1 695 ? -13.961 -40.531 -7.488 1 96.88 695 MET A C 1
ATOM 5283 O O . MET A 1 695 ? -13.133 -40.844 -8.344 1 96.88 695 MET A O 1
ATOM 5287 N N . VAL A 1 696 ? -13.812 -39.594 -6.598 1 95.56 696 VAL A N 1
ATOM 5288 C CA . VAL A 1 696 ? -12.758 -38.625 -6.816 1 95.56 696 VAL A CA 1
ATOM 5289 C C . VAL A 1 696 ? -11.727 -38.719 -5.695 1 95.56 696 VAL A C 1
ATOM 5291 O O . VAL A 1 696 ? -12.086 -38.781 -4.516 1 95.56 696 VAL A O 1
ATOM 5294 N N . SER A 1 697 ? -10.484 -38.781 -5.996 1 93.88 697 SER A N 1
ATOM 5295 C CA . SER A 1 697 ? -9.352 -38.5 -5.125 1 93.88 697 SER A CA 1
ATOM 5296 C C . SER A 1 697 ? -8.562 -37.281 -5.594 1 93.88 697 SER A C 1
ATOM 5298 O O . SER A 1 697 ? -8.328 -37.125 -6.793 1 93.88 697 SER A O 1
ATOM 5300 N N . PHE A 1 698 ? -8.281 -36.438 -4.723 1 89 698 PHE A N 1
ATOM 5301 C CA . PHE A 1 698 ? -7.605 -35.219 -5.121 1 89 698 PHE A CA 1
ATOM 5302 C C . PHE A 1 698 ? -6.637 -34.75 -4.039 1 89 698 PHE A C 1
ATOM 5304 O O . PHE A 1 698 ? -6.723 -35.188 -2.891 1 89 698 PHE A O 1
ATOM 5311 N N . ILE A 1 699 ? -5.715 -33.844 -4.473 1 81.69 699 ILE A N 1
ATOM 5312 C CA . ILE A 1 699 ? -4.711 -33.312 -3.547 1 81.69 699 ILE A CA 1
ATOM 5313 C C . ILE A 1 699 ? -5.18 -31.984 -2.975 1 81.69 699 ILE A C 1
ATOM 5315 O O . ILE A 1 699 ? -5.711 -31.141 -3.701 1 81.69 699 ILE A O 1
ATOM 5319 N N . LEU A 1 700 ? -5.281 -31.719 -1.631 1 72.12 700 LEU A N 1
ATOM 5320 C CA . LEU A 1 700 ? -5.641 -30.469 -0.968 1 72.12 700 LEU A CA 1
ATOM 5321 C C . LEU A 1 700 ? -4.406 -29.625 -0.713 1 72.12 700 LEU A C 1
ATOM 5323 O O . LEU A 1 700 ? -4.473 -28.391 -0.784 1 72.12 700 LEU A O 1
ATOM 5327 N N . ALA A 1 701 ? -3.428 -30.172 0.097 1 58.78 701 ALA A N 1
ATOM 5328 C CA . ALA A 1 701 ? -2.273 -29.391 0.518 1 58.78 701 ALA A CA 1
ATOM 5329 C C . ALA A 1 701 ? -0.97 -30.125 0.228 1 58.78 701 ALA A C 1
ATOM 5331 O O . ALA A 1 701 ? -0.968 -31.344 0.032 1 58.78 701 ALA A O 1
ATOM 5332 N N . GLY A 1 702 ? 0.279 -29.406 -0.234 1 54.03 702 GLY A N 1
ATOM 5333 C CA . GLY A 1 702 ? 1.673 -29.812 -0.252 1 54.03 702 GLY A CA 1
ATOM 5334 C C . GLY A 1 702 ? 2.398 -29.422 -1.522 1 54.03 702 GLY A C 1
ATOM 5335 O O . GLY A 1 702 ? 1.764 -29.109 -2.533 1 54.03 702 GLY A O 1
ATOM 5336 N N . MET B 1 1 ? -19.516 103.5 50.469 1 22.67 1 MET B N 1
ATOM 5337 C CA . MET B 1 1 ? -18.625 102.938 49.438 1 22.67 1 MET B CA 1
ATOM 5338 C C . MET B 1 1 ? -19.078 101.562 48.969 1 22.67 1 MET B C 1
ATOM 5340 O O . MET B 1 1 ? -19.219 100.688 49.781 1 22.67 1 MET B O 1
ATOM 5344 N N . ALA B 1 2 ? -19.891 101.5 47.875 1 28.36 2 ALA B N 1
ATOM 5345 C CA . ALA B 1 2 ? -20.688 100.438 47.25 1 28.36 2 ALA B CA 1
ATOM 5346 C C . ALA B 1 2 ? -19.812 99.25 46.938 1 28.36 2 ALA B C 1
ATOM 5348 O O . ALA B 1 2 ? -18.672 99.375 46.5 1 28.36 2 ALA B O 1
ATOM 5349 N N . ASN B 1 3 ? -19.984 98.25 47.75 1 26.31 3 ASN B N 1
ATOM 5350 C CA . ASN B 1 3 ? -19.234 97 47.781 1 26.31 3 ASN B CA 1
ATOM 5351 C C . ASN B 1 3 ? -19.062 96.438 46.375 1 26.31 3 ASN B C 1
ATOM 5353 O O . ASN B 1 3 ? -20.047 96.125 45.719 1 26.31 3 ASN B O 1
ATOM 5357 N N . LYS B 1 4 ? -18.234 97.062 45.625 1 34.34 4 LYS B N 1
ATOM 5358 C CA . LYS B 1 4 ? -17.828 96.938 44.219 1 34.34 4 LYS B CA 1
ATOM 5359 C C . LYS B 1 4 ? -17.719 95.438 43.812 1 34.34 4 LYS B C 1
ATOM 5361 O O . LYS B 1 4 ? -17.422 95.125 42.656 1 34.34 4 LYS B O 1
ATOM 5366 N N . LEU B 1 5 ? -17.328 94.562 44.625 1 29.95 5 LEU B N 1
ATOM 5367 C CA . LEU B 1 5 ? -16.984 93.188 44.344 1 29.95 5 LEU B CA 1
ATOM 5368 C C . LEU B 1 5 ? -18.234 92.375 44.031 1 29.95 5 LEU B C 1
ATOM 5370 O O . LEU B 1 5 ? -18.156 91.125 43.875 1 29.95 5 LEU B O 1
ATOM 5374 N N . THR B 1 6 ? -19.516 92.875 44.344 1 29.19 6 THR B N 1
ATOM 5375 C CA . THR B 1 6 ? -20.75 92.25 43.844 1 29.19 6 THR B CA 1
ATOM 5376 C C . THR B 1 6 ? -20.891 92.562 42.344 1 29.19 6 THR B C 1
ATOM 5378 O O . THR B 1 6 ? -21.375 93.562 41.906 1 29.19 6 THR B O 1
ATOM 5381 N N . GLN B 1 7 ? -19.781 92.188 41.531 1 32.91 7 GLN B N 1
ATOM 5382 C CA . GLN B 1 7 ? -19.969 92.438 40.094 1 32.91 7 GLN B CA 1
ATOM 5383 C C . GLN B 1 7 ? -21.266 91.812 39.594 1 32.91 7 GLN B C 1
ATOM 5385 O O . GLN B 1 7 ? -21.625 90.688 40 1 32.91 7 GLN B O 1
ATOM 5390 N N . PRO B 1 8 ? -22.172 92.375 38.938 1 36.09 8 PRO B N 1
ATOM 5391 C CA . PRO B 1 8 ? -23.453 91.875 38.469 1 36.09 8 PRO B CA 1
ATOM 5392 C C . PRO B 1 8 ? -23.281 90.562 37.625 1 36.09 8 PRO B C 1
ATOM 5394 O O . PRO B 1 8 ? -22.344 90.438 36.844 1 36.09 8 PRO B O 1
ATOM 5397 N N . LYS B 1 9 ? -23.703 89.312 37.969 1 44.53 9 LYS B N 1
ATOM 5398 C CA . LYS B 1 9 ? -23.75 88 37.438 1 44.53 9 LYS B CA 1
ATOM 5399 C C . LYS B 1 9 ? -23.953 88 35.938 1 44.53 9 LYS B C 1
ATOM 5401 O O . LYS B 1 9 ? -24.062 86.938 35.312 1 44.53 9 LYS B O 1
ATOM 5406 N N . GLY B 1 10 ? -24.266 88.875 35.125 1 43.06 10 GLY B N 1
ATOM 5407 C CA . GLY B 1 10 ? -24.906 88.688 33.844 1 43.06 10 GLY B CA 1
ATOM 5408 C C . GLY B 1 10 ? -23.938 88.25 32.75 1 43.06 10 GLY B C 1
ATOM 5409 O O . GLY B 1 10 ? -23.75 87.062 32.562 1 43.06 10 GLY B O 1
ATOM 5410 N N . SER B 1 11 ? -23.391 89.125 31.797 1 49.75 11 SER B N 1
ATOM 5411 C CA . SER B 1 11 ? -22.656 88.938 30.547 1 49.75 11 SER B CA 1
ATOM 5412 C C . SER B 1 11 ? -21.234 88.438 30.812 1 49.75 11 SER B C 1
ATOM 5414 O O . SER B 1 11 ? -20.734 87.562 30.125 1 49.75 11 SER B O 1
ATOM 5416 N N . ILE B 1 12 ? -20.5 88.812 31.734 1 51 12 ILE B N 1
ATOM 5417 C CA . ILE B 1 12 ? -19.109 88.5 32.031 1 51 12 ILE B CA 1
ATOM 5418 C C . ILE B 1 12 ? -19 87.062 32.5 1 51 12 ILE B C 1
ATOM 5420 O O . ILE B 1 12 ? -18.062 86.375 32.125 1 51 12 ILE B O 1
ATOM 5424 N N . SER B 1 13 ? -19.922 86.688 33.25 1 59.97 13 SER B N 1
ATOM 5425 C CA . SER B 1 13 ? -19.906 85.375 33.781 1 59.97 13 SER B CA 1
ATOM 5426 C C . SER B 1 13 ? -20.031 84.312 32.656 1 59.97 13 SER B C 1
ATOM 5428 O O . SER B 1 13 ? -19.359 83.25 32.688 1 59.97 13 SER B O 1
ATOM 5430 N N . LYS B 1 14 ? -20.75 84.625 31.719 1 71.31 14 LYS B N 1
ATOM 5431 C CA . LYS B 1 14 ? -20.891 83.688 30.594 1 71.31 14 LYS B CA 1
ATOM 5432 C C . LYS B 1 14 ? -19.594 83.625 29.781 1 71.31 14 LYS B C 1
ATOM 5434 O O . LYS B 1 14 ? -19.188 82.562 29.344 1 71.31 14 LYS B O 1
ATOM 5439 N N . GLU B 1 15 ? -19 84.812 29.656 1 69.56 15 GLU B N 1
ATOM 5440 C CA . GLU B 1 15 ? -17.766 84.875 28.875 1 69.56 15 GLU B CA 1
ATOM 5441 C C . GLU B 1 15 ? -16.641 84.125 29.594 1 69.56 15 GLU B C 1
ATOM 5443 O O . GLU B 1 15 ? -15.844 83.438 28.969 1 69.56 15 GLU B O 1
ATOM 5448 N N . THR B 1 16 ? -16.547 84.25 30.797 1 66 16 THR B N 1
ATOM 5449 C CA . THR B 1 16 ? -15.562 83.562 31.594 1 66 16 THR B CA 1
ATOM 5450 C C . THR B 1 16 ? -15.805 82 31.516 1 66 16 THR B C 1
ATOM 5452 O O . THR B 1 16 ? -14.859 81.25 31.422 1 66 16 THR B O 1
ATOM 5455 N N . ASN B 1 17 ? -16.984 81.688 31.609 1 70.81 17 ASN B N 1
ATOM 5456 C CA . ASN B 1 17 ? -17.344 80.25 31.469 1 70.81 17 ASN B CA 1
ATOM 5457 C C . ASN B 1 17 ? -16.969 79.75 30.094 1 70.81 17 ASN B C 1
ATOM 5459 O O . ASN B 1 17 ? -16.406 78.625 29.984 1 70.81 17 ASN B O 1
ATOM 5463 N N . LYS B 1 18 ? -17.234 80.438 29.078 1 72.69 18 LYS B N 1
ATOM 5464 C CA . LYS B 1 18 ? -16.859 80 27.734 1 72.69 18 LYS B CA 1
ATOM 5465 C C . LYS B 1 18 ? -15.336 79.875 27.594 1 72.69 18 LYS B C 1
ATOM 5467 O O . LYS B 1 18 ? -14.852 78.938 26.938 1 72.69 18 LYS B O 1
ATOM 5472 N N . GLU B 1 19 ? -14.703 80.75 28.188 1 67 19 GLU B N 1
ATOM 5473 C CA . GLU B 1 19 ? -13.242 80.688 28.156 1 67 19 GLU B CA 1
ATOM 5474 C C . GLU B 1 19 ? -12.719 79.438 28.844 1 67 19 GLU B C 1
ATOM 5476 O O . GLU B 1 19 ? -11.805 78.812 28.328 1 67 19 GLU B O 1
ATOM 5481 N N . ALA B 1 20 ? -13.266 79.188 29.891 1 66.94 20 ALA B N 1
ATOM 5482 C CA . ALA B 1 20 ? -12.852 78 30.625 1 66.94 20 ALA B CA 1
ATOM 5483 C C . ALA B 1 20 ? -13.133 76.688 29.828 1 66.94 20 ALA B C 1
ATOM 5485 O O . ALA B 1 20 ? -12.289 75.812 29.766 1 66.94 20 ALA B O 1
ATOM 5486 N N . ILE B 1 21 ? -14.258 76.562 29.266 1 69.62 21 ILE B N 1
ATOM 5487 C CA . ILE B 1 21 ? -14.633 75.438 28.438 1 69.62 21 ILE B CA 1
ATOM 5488 C C . ILE B 1 21 ? -13.711 75.375 27.234 1 69.62 21 ILE B C 1
ATOM 5490 O O . ILE B 1 21 ? -13.227 74.25 26.891 1 69.62 21 ILE B O 1
ATOM 5494 N N . ALA B 1 22 ? -13.469 76.438 26.609 1 66.62 22 ALA B N 1
ATOM 5495 C CA . ALA B 1 22 ? -12.586 76.5 25.453 1 66.62 22 ALA B CA 1
ATOM 5496 C C . ALA B 1 22 ? -11.195 76 25.797 1 66.62 22 ALA B C 1
ATOM 5498 O O . ALA B 1 22 ? -10.594 75.25 25.016 1 66.62 22 ALA B O 1
ATOM 5499 N N . ARG B 1 23 ? -10.75 76.312 26.812 1 60.03 23 ARG B N 1
ATOM 5500 C CA . ARG B 1 23 ? -9.438 75.875 27.25 1 60.03 23 ARG B CA 1
ATOM 5501 C C . ARG B 1 23 ? -9.43 74.375 27.516 1 60.03 23 ARG B C 1
ATOM 5503 O O . ARG B 1 23 ? -8.469 73.688 27.188 1 60.03 23 ARG B O 1
ATOM 5510 N N . LEU B 1 24 ? -10.461 74.062 28.031 1 60.22 24 LEU B N 1
ATOM 5511 C CA . LEU B 1 24 ? -10.578 72.625 28.359 1 60.22 24 LEU B CA 1
ATOM 5512 C C . LEU B 1 24 ? -10.539 71.75 27.109 1 60.22 24 LEU B C 1
ATOM 5514 O O . LEU B 1 24 ? -9.914 70.688 27.094 1 60.22 24 LEU B O 1
ATOM 5518 N N . PHE B 1 25 ? -11.172 72.188 26.125 1 63.69 25 PHE B N 1
ATOM 5519 C CA . PHE B 1 25 ? -11.328 71.375 24.922 1 63.69 25 PHE B CA 1
ATOM 5520 C C . PHE B 1 25 ? -10.352 71.812 23.844 1 63.69 25 PHE B C 1
ATOM 5522 O O . PHE B 1 25 ? -10.367 71.25 22.734 1 63.69 25 PHE B O 1
ATOM 5529 N N . GLY B 1 26 ? -9.539 72.75 24.219 1 59.81 26 GLY B N 1
ATOM 5530 C CA . GLY B 1 26 ? -8.531 73.25 23.297 1 59.81 26 GLY B CA 1
ATOM 5531 C C . GLY B 1 26 ? -9.133 73.875 22.047 1 59.81 26 GLY B C 1
ATOM 5532 O O . GLY B 1 26 ? -8.641 73.625 20.938 1 59.81 26 GLY B O 1
ATOM 5533 N N . ILE B 1 27 ? -10.219 74.562 22.266 1 65.38 27 ILE B N 1
ATOM 5534 C CA . ILE B 1 27 ? -10.852 75.25 21.141 1 65.38 27 ILE B CA 1
ATOM 5535 C C . ILE B 1 27 ? -10.93 76.75 21.422 1 65.38 27 ILE B C 1
ATOM 5537 O O . ILE B 1 27 ? -10.609 77.188 22.516 1 65.38 27 ILE B O 1
ATOM 5541 N N . LYS B 1 28 ? -11.32 77.5 20.406 1 69.62 28 LYS B N 1
ATOM 5542 C CA . LYS B 1 28 ? -11.5 78.938 20.594 1 69.62 28 LYS B CA 1
ATOM 5543 C C . LYS B 1 28 ? -12.734 79.25 21.438 1 69.62 28 LYS B C 1
ATOM 5545 O O . LYS B 1 28 ? -13.75 78.562 21.328 1 69.62 28 LYS B O 1
ATOM 5550 N N . LYS B 1 29 ? -12.633 80.25 22.188 1 72.75 29 LYS B N 1
ATOM 5551 C CA . LYS B 1 29 ? -13.766 80.688 22.984 1 72.75 29 LYS B CA 1
ATOM 5552 C C . LYS B 1 29 ? -14.992 80.938 22.125 1 72.75 29 LYS B C 1
ATOM 5554 O O . LYS B 1 29 ? -16.125 80.625 22.516 1 72.75 29 LYS B O 1
ATOM 5559 N N . THR B 1 30 ? -14.727 81.375 20.891 1 77.38 30 THR B N 1
ATOM 5560 C CA . THR B 1 30 ? -15.812 81.75 19.984 1 77.38 30 THR B CA 1
ATOM 5561 C C . THR B 1 30 ? -16.531 80.438 19.516 1 77.38 30 THR B C 1
ATOM 5563 O O . THR B 1 30 ? -17.625 80.5 18.969 1 77.38 30 THR B O 1
ATOM 5566 N N . ALA B 1 31 ? -15.883 79.375 19.812 1 80.06 31 ALA B N 1
ATOM 5567 C CA . ALA B 1 31 ? -16.453 78.062 19.359 1 80.06 31 ALA B CA 1
ATOM 5568 C C . ALA B 1 31 ? -17.25 77.438 20.484 1 80.06 31 ALA B C 1
ATOM 5570 O O . ALA B 1 31 ? -17.75 76.312 20.328 1 80.06 31 ALA B O 1
ATOM 5571 N N . VAL B 1 32 ? -17.266 78 21.5 1 80.12 32 VAL B N 1
ATOM 5572 C CA . VAL B 1 32 ? -18.094 77.562 22.609 1 80.12 32 VAL B CA 1
ATOM 5573 C C . VAL B 1 32 ? -19.375 78.375 22.672 1 80.12 32 VAL B C 1
ATOM 5575 O O . VAL B 1 32 ? -19.312 79.625 22.703 1 80.12 32 VAL B O 1
ATOM 5578 N N . GLY B 1 33 ? -20.547 77.75 22.719 1 83.44 33 GLY B N 1
ATOM 5579 C CA . GLY B 1 33 ? -21.812 78.438 22.812 1 83.44 33 GLY B CA 1
ATOM 5580 C C . GLY B 1 33 ? -22.703 77.875 23.906 1 83.44 33 GLY B C 1
ATOM 5581 O O . GLY B 1 33 ? -22.594 76.688 24.281 1 83.44 33 GLY B O 1
ATOM 5582 N N . TYR B 1 34 ? -23.5 78.75 24.453 1 82.44 34 TYR B N 1
ATOM 5583 C CA . TYR B 1 34 ? -24.578 78.312 25.312 1 82.44 34 TYR B CA 1
ATOM 5584 C C . TYR B 1 34 ? -25.781 77.812 24.5 1 82.44 34 TYR B C 1
ATOM 5586 O O . TYR B 1 34 ? -26.125 78.438 23.484 1 82.44 34 TYR B O 1
ATOM 5594 N N . ILE B 1 35 ? -26.312 76.75 24.922 1 86.25 35 ILE B N 1
ATOM 5595 C CA . ILE B 1 35 ? -27.547 76.375 24.266 1 86.25 35 ILE B CA 1
ATOM 5596 C C . ILE B 1 35 ? -28.656 77.375 24.578 1 86.25 35 ILE B C 1
ATOM 5598 O O . ILE B 1 35 ? -28.922 77.625 25.75 1 86.25 35 ILE B O 1
ATOM 5602 N N . SER B 1 36 ? -29.234 77.875 23.547 1 87.31 36 SER B N 1
ATOM 5603 C CA . SER B 1 36 ? -30.344 78.812 23.672 1 87.31 36 SER B CA 1
ATOM 5604 C C . SER B 1 36 ? -31.25 78.812 22.453 1 87.31 36 SER B C 1
ATOM 5606 O O . SER B 1 36 ? -30.797 78.5 21.344 1 87.31 36 SER B O 1
ATOM 5608 N N . THR B 1 37 ? -32.5 78.938 22.656 1 86.69 37 THR B N 1
ATOM 5609 C CA . THR B 1 37 ? -33.469 78.875 21.578 1 86.69 37 THR B CA 1
ATOM 5610 C C . THR B 1 37 ? -33.312 80.125 20.656 1 86.69 37 THR B C 1
ATOM 5612 O O . THR B 1 37 ? -34.031 80.188 19.656 1 86.69 37 THR B O 1
ATOM 5615 N N . SER B 1 38 ? -32.438 80.938 20.906 1 82.06 38 SER B N 1
ATOM 5616 C CA . SER B 1 38 ? -32.406 82.188 20.141 1 82.06 38 SER B CA 1
ATOM 5617 C C . SER B 1 38 ? -31.109 82.312 19.344 1 82.06 38 SER B C 1
ATOM 5619 O O . SER B 1 38 ? -30.875 83.312 18.641 1 82.06 38 SER B O 1
ATOM 5621 N N . VAL B 1 39 ? -30.281 81.375 19.516 1 85.12 39 VAL B N 1
ATOM 5622 C CA . VAL B 1 39 ? -28.953 81.5 18.906 1 85.12 39 VAL B CA 1
ATOM 5623 C C . VAL B 1 39 ? -28.672 80.312 17.984 1 85.12 39 VAL B C 1
ATOM 5625 O O . VAL B 1 39 ? -28.891 79.188 18.359 1 85.12 39 VAL B O 1
ATOM 5628 N N . LEU B 1 40 ? -28.25 80.625 16.766 1 89.94 40 LEU B N 1
ATOM 5629 C CA . LEU B 1 40 ? -27.766 79.625 15.812 1 89.94 40 LEU B CA 1
ATOM 5630 C C . LEU B 1 40 ? -26.578 78.875 16.359 1 89.94 40 LEU B C 1
ATOM 5632 O O . LEU B 1 40 ? -25.625 79.5 16.875 1 89.94 40 LEU B O 1
ATOM 5636 N N . ILE B 1 41 ? -26.531 77.438 16.203 1 90.5 41 ILE B N 1
ATOM 5637 C CA . ILE B 1 41 ? -25.484 76.688 16.875 1 90.5 41 ILE B CA 1
ATOM 5638 C C . ILE B 1 41 ? -24.406 76.312 15.875 1 90.5 41 ILE B C 1
ATOM 5640 O O . ILE B 1 41 ? -23.359 75.75 16.25 1 90.5 41 ILE B O 1
ATOM 5644 N N . ASP B 1 42 ? -24.469 76.625 14.664 1 87.81 42 ASP B N 1
ATOM 5645 C CA . ASP B 1 42 ? -23.609 76.188 13.578 1 87.81 42 ASP B CA 1
ATOM 5646 C C . ASP B 1 42 ? -22.156 76.625 13.828 1 87.81 42 ASP B C 1
ATOM 5648 O O . ASP B 1 42 ? -21.234 75.812 13.562 1 87.81 42 ASP B O 1
ATOM 5652 N N . PRO B 1 43 ? -21.953 77.75 14.445 1 81.5 43 PRO B N 1
ATOM 5653 C CA . PRO B 1 43 ? -20.547 78.188 14.586 1 81.5 43 PRO B CA 1
ATOM 5654 C C . PRO B 1 43 ? -19.844 77.5 15.758 1 81.5 43 PRO B C 1
ATOM 5656 O O . PRO B 1 43 ? -18.625 77.625 15.906 1 81.5 43 PRO B O 1
ATOM 5659 N N . TYR B 1 44 ? -20.5 76.812 16.5 1 82.75 44 TYR B N 1
ATOM 5660 C CA . TYR B 1 44 ? -19.922 76.25 17.75 1 82.75 44 TYR B CA 1
ATOM 5661 C C . TYR B 1 44 ? -19.516 74.812 17.594 1 82.75 44 TYR B C 1
ATOM 5663 O O . TYR B 1 44 ? -20.094 74.062 16.812 1 82.75 44 TYR B O 1
ATOM 5671 N N . THR B 1 45 ? -18.453 74.438 18.359 1 77.94 45 THR B N 1
ATOM 5672 C CA . THR B 1 45 ? -18.016 73.062 18.469 1 77.94 45 THR B CA 1
ATOM 5673 C C . THR B 1 45 ? -18.562 72.438 19.719 1 77.94 45 THR B C 1
ATOM 5675 O O . THR B 1 45 ? -18.922 71.25 19.719 1 77.94 45 THR B O 1
ATOM 5678 N N . ILE B 1 46 ? -18.547 73.188 20.781 1 79.31 46 ILE B N 1
ATOM 5679 C CA . ILE B 1 46 ? -19.062 72.75 22.078 1 79.31 46 ILE B CA 1
ATOM 5680 C C . ILE B 1 46 ? -20.266 73.625 22.469 1 79.31 46 ILE B C 1
ATOM 5682 O O . ILE B 1 46 ? -20.25 74.812 22.328 1 79.31 46 ILE B O 1
ATOM 5686 N N . LEU B 1 47 ? -21.297 72.938 22.922 1 82.56 47 LEU B N 1
ATOM 5687 C CA . LEU B 1 47 ? -22.484 73.625 23.438 1 82.56 47 LEU B CA 1
ATOM 5688 C C . LEU B 1 47 ? -22.609 73.375 24.953 1 82.56 47 LEU B C 1
ATOM 5690 O O . LEU B 1 47 ? -22.5 72.25 25.422 1 82.56 47 LEU B O 1
ATOM 5694 N N . TYR B 1 48 ? -22.781 74.438 25.656 1 80.31 48 TYR B N 1
ATOM 5695 C CA . TYR B 1 48 ? -22.922 74.375 27.109 1 80.31 48 TYR B CA 1
ATOM 5696 C C . TYR B 1 48 ? -24.391 74.562 27.516 1 80.31 48 TYR B C 1
ATOM 5698 O O . TYR B 1 48 ? -25.047 75.5 27.109 1 80.31 48 TYR B O 1
ATOM 5706 N N . ASP B 1 49 ? -24.875 73.625 28.219 1 79.5 49 ASP B N 1
ATOM 5707 C CA . ASP B 1 49 ? -26.188 73.75 28.844 1 79.5 49 ASP B CA 1
ATOM 5708 C C . ASP B 1 49 ? -26.094 74.375 30.234 1 79.5 49 ASP B C 1
ATOM 5710 O O . ASP B 1 49 ? -25.609 73.688 31.172 1 79.5 49 ASP B O 1
ATOM 5714 N N . GLU B 1 50 ? -26.625 75.438 30.375 1 75.19 50 GLU B N 1
ATOM 5715 C CA . GLU B 1 50 ? -26.5 76.188 31.625 1 75.19 50 GLU B CA 1
ATOM 5716 C C . GLU B 1 50 ? -27.297 75.5 32.75 1 75.19 50 GLU B C 1
ATOM 5718 O O . GLU B 1 50 ? -26.875 75.5 33.906 1 75.19 50 GLU B O 1
ATOM 5723 N N . SER B 1 51 ? -28.406 74.938 32.344 1 76.44 51 SER B N 1
ATOM 5724 C CA . SER B 1 51 ? -29.266 74.312 33.344 1 76.44 51 SER B CA 1
ATOM 5725 C C . SER B 1 51 ? -28.594 73.125 34.031 1 76.44 51 SER B C 1
ATOM 5727 O O . SER B 1 51 ? -28.688 73 35.25 1 76.44 51 SER B O 1
ATOM 5729 N N . THR B 1 52 ? -27.938 72.438 33.188 1 73.5 52 THR B N 1
ATOM 5730 C CA . THR B 1 52 ? -27.312 71.25 33.781 1 73.5 52 THR B CA 1
ATOM 5731 C C . THR B 1 52 ? -25.812 71.438 33.938 1 73.5 52 THR B C 1
ATOM 5733 O O . THR B 1 52 ? -25.125 70.562 34.469 1 73.5 52 THR B O 1
ATOM 5736 N N . GLU B 1 53 ? -25.312 72.5 33.406 1 69.94 53 GLU B N 1
ATOM 5737 C CA . GLU B 1 53 ? -23.906 72.875 33.469 1 69.94 53 GLU B CA 1
ATOM 5738 C C . GLU B 1 53 ? -23.047 71.75 32.812 1 69.94 53 GLU B C 1
ATOM 5740 O O . GLU B 1 53 ? -22.016 71.375 33.375 1 69.94 53 GLU B O 1
ATOM 5745 N N . THR B 1 54 ? -23.5 71.312 31.719 1 73.31 54 THR B N 1
ATOM 5746 C CA . THR B 1 54 ? -22.781 70.25 30.984 1 73.31 54 THR B CA 1
ATOM 5747 C C . THR B 1 54 ? -22.422 70.75 29.594 1 73.31 54 THR B C 1
ATOM 5749 O O . THR B 1 54 ? -23.094 71.625 29.031 1 73.31 54 THR B O 1
ATOM 5752 N N . CYS B 1 55 ? -21.203 70.188 29.188 1 71.81 55 CYS B N 1
ATOM 5753 C CA . CYS B 1 55 ? -20.719 70.5 27.844 1 71.81 55 CYS B CA 1
ATOM 5754 C C . CYS B 1 55 ? -21.016 69.312 26.891 1 71.81 55 CYS B C 1
ATOM 5756 O O . CYS B 1 55 ? -20.859 68.188 27.25 1 71.81 55 CYS B O 1
ATOM 5758 N N . TRP B 1 56 ? -21.484 69.625 25.719 1 75.12 56 TRP B N 1
ATOM 5759 C CA . TRP B 1 56 ? -21.891 68.625 24.703 1 75.12 56 TRP B CA 1
ATOM 5760 C C . TRP B 1 56 ? -21.234 68.938 23.375 1 75.12 56 TRP B C 1
ATOM 5762 O O . TRP B 1 56 ? -21.203 70.125 22.953 1 75.12 56 TRP B O 1
ATOM 5772 N N . TYR B 1 57 ? -20.703 67.938 22.719 1 75.19 57 TYR B N 1
ATOM 5773 C CA . TYR B 1 57 ? -20.188 68.125 21.375 1 75.19 57 TYR B CA 1
ATOM 5774 C C . TYR B 1 57 ? -21.328 68.312 20.375 1 75.19 57 TYR B C 1
ATOM 5776 O O . TYR B 1 57 ? -22.281 67.562 20.344 1 75.19 57 TYR B O 1
ATOM 5784 N N . ARG B 1 58 ? -21.219 69.375 19.594 1 79.12 58 ARG B N 1
ATOM 5785 C CA . ARG B 1 58 ? -22.281 69.688 18.656 1 79.12 58 ARG B CA 1
ATOM 5786 C C . ARG B 1 58 ? -22.422 68.625 17.578 1 79.12 58 ARG B C 1
ATOM 5788 O O . ARG B 1 58 ? -23.531 68.312 17.172 1 79.12 58 ARG B O 1
ATOM 5795 N N . GLY B 1 59 ? -21.172 68.062 17.125 1 73 59 GLY B N 1
ATOM 5796 C CA . GLY B 1 59 ? -21.172 67.062 16.062 1 73 59 GLY B CA 1
ATOM 5797 C C . GLY B 1 59 ? -21.719 67.625 14.75 1 73 59 GLY B C 1
ATOM 5798 O O . GLY B 1 59 ? -21.234 68.625 14.258 1 73 59 GLY B O 1
ATOM 5799 N N . THR B 1 60 ? -22.812 66.938 14.273 1 79.88 60 THR B N 1
ATOM 5800 C CA . THR B 1 60 ? -23.375 67.312 12.977 1 79.88 60 THR B CA 1
ATOM 5801 C C . THR B 1 60 ? -24.609 68.188 13.164 1 79.88 60 THR B C 1
ATOM 5803 O O . THR B 1 60 ? -25.281 68.562 12.188 1 79.88 60 THR B O 1
ATOM 5806 N N . ALA B 1 61 ? -24.953 68.5 14.312 1 82.25 61 ALA B N 1
ATOM 5807 C CA . ALA B 1 61 ? -26.156 69.25 14.562 1 82.25 61 ALA B CA 1
ATOM 5808 C C . ALA B 1 61 ? -26.016 70.688 13.969 1 82.25 61 ALA B C 1
ATOM 5810 O O . ALA B 1 61 ? -24.953 71.25 14.031 1 82.25 61 ALA B O 1
ATOM 5811 N N . THR B 1 62 ? -27.031 71.125 13.312 1 88.25 62 THR B N 1
ATOM 5812 C CA . THR B 1 62 ? -27.094 72.5 12.742 1 88.25 62 THR B CA 1
ATOM 5813 C C . THR B 1 62 ? -28.438 73.125 13.031 1 88.25 62 THR B C 1
ATOM 5815 O O . THR B 1 62 ? -29.391 72.438 13.438 1 88.25 62 THR B O 1
ATOM 5818 N N . GLY B 1 63 ? -28.594 74.562 12.914 1 90.12 63 GLY B N 1
ATOM 5819 C CA . GLY B 1 63 ? -29.828 75.312 13.102 1 90.12 63 GLY B CA 1
ATOM 5820 C C . GLY B 1 63 ? -29.938 75.938 14.477 1 90.12 63 GLY B C 1
ATOM 5821 O O . GLY B 1 63 ? -28.969 76 15.227 1 90.12 63 GLY B O 1
ATOM 5822 N N . THR B 1 64 ? -31.109 76.5 14.766 1 88.62 64 THR B N 1
ATOM 5823 C CA . THR B 1 64 ? -31.391 77.125 16.047 1 88.62 64 THR B CA 1
ATOM 5824 C C . THR B 1 64 ? -32.125 76.125 16.969 1 88.62 64 THR B C 1
ATOM 5826 O O . THR B 1 64 ? -33.125 75.562 16.594 1 88.62 64 THR B O 1
ATOM 5829 N N . PRO B 1 65 ? -31.578 75.938 18.172 1 90.56 65 PRO B N 1
ATOM 5830 C CA . PRO B 1 65 ? -32.25 75.062 19.109 1 90.56 65 PRO B CA 1
ATOM 5831 C C . PRO B 1 65 ? -33.688 75.5 19.391 1 90.56 65 PRO B C 1
ATOM 5833 O O . PRO B 1 65 ? -33.969 76.688 19.531 1 90.56 65 PRO B O 1
ATOM 5836 N N . ILE B 1 66 ? -34.531 74.625 19.328 1 92.06 66 ILE B N 1
ATOM 5837 C CA . ILE B 1 66 ? -35.938 74.812 19.719 1 92.06 66 ILE B CA 1
ATOM 5838 C C . ILE B 1 66 ? -36.156 74.25 21.125 1 92.06 66 ILE B C 1
ATOM 5840 O O . ILE B 1 66 ? -36.75 74.875 21.984 1 92.06 66 ILE B O 1
ATOM 5844 N N . SER B 1 67 ? -35.719 73 21.344 1 89.94 67 SER B N 1
ATOM 5845 C CA . SER B 1 67 ? -35.781 72.375 22.641 1 89.94 67 SER B CA 1
ATOM 5846 C C . SER B 1 67 ? -34.688 71.312 22.766 1 89.94 67 SER B C 1
ATOM 5848 O O . SER B 1 67 ? -34.094 70.875 21.766 1 89.94 67 SER B O 1
ATOM 5850 N N . TRP B 1 68 ? -34.25 70.938 23.953 1 88.94 68 TRP B N 1
ATOM 5851 C CA . TRP B 1 68 ? -33.312 69.875 24.188 1 88.94 68 TRP B CA 1
ATOM 5852 C C . TRP B 1 68 ? -33.625 69.188 25.5 1 88.94 68 TRP B C 1
ATOM 5854 O O . TRP B 1 68 ? -34.188 69.75 26.422 1 88.94 68 TRP B O 1
ATOM 5864 N N . ILE B 1 69 ? -33.344 67.875 25.609 1 87.12 69 ILE B N 1
ATOM 5865 C CA . ILE B 1 69 ? -33.531 67.062 26.781 1 87.12 69 ILE B CA 1
ATOM 5866 C C . ILE B 1 69 ? -32.312 66.125 26.984 1 87.12 69 ILE B C 1
ATOM 5868 O O . ILE B 1 69 ? -31.75 65.625 26.016 1 87.12 69 ILE B O 1
ATOM 5872 N N . ILE B 1 70 ? -31.859 66.062 28.141 1 77.31 70 ILE B N 1
ATOM 5873 C CA . ILE B 1 70 ? -30.75 65.188 28.5 1 77.31 70 ILE B CA 1
ATOM 5874 C C . ILE B 1 70 ? -31.281 63.938 29.172 1 77.31 70 ILE B C 1
ATOM 5876 O O . ILE B 1 70 ? -31.906 64 30.234 1 77.31 70 ILE B O 1
ATOM 5880 N N . THR B 1 71 ? -31.047 62.844 28.484 1 73.19 71 THR B N 1
ATOM 5881 C CA . THR B 1 71 ? -31.438 61.531 29 1 73.19 71 THR B CA 1
ATOM 5882 C C . THR B 1 71 ? -30.297 60.531 28.859 1 73.19 71 THR B C 1
ATOM 5884 O O . THR B 1 71 ? -29.719 60.406 27.781 1 73.19 71 THR B O 1
ATOM 5887 N N . ASN B 1 72 ? -30.016 59.75 29.906 1 61.56 72 ASN B N 1
ATOM 5888 C CA . ASN B 1 72 ? -29.078 58.656 29.938 1 61.56 72 ASN B CA 1
ATOM 5889 C C . ASN B 1 72 ? -27.719 59.062 29.344 1 61.56 72 ASN B C 1
ATOM 5891 O O . ASN B 1 72 ? -27.141 58.312 28.547 1 61.56 72 ASN B O 1
ATOM 5895 N N . GLY B 1 73 ? -27.328 60.281 29.609 1 65.5 73 GLY B N 1
ATOM 5896 C CA . GLY B 1 73 ? -26 60.688 29.219 1 65.5 73 GLY B CA 1
ATOM 5897 C C . GLY B 1 73 ? -25.938 61.25 27.812 1 65.5 73 GLY B C 1
ATOM 5898 O O . GLY B 1 73 ? -24.859 61.531 27.297 1 65.5 73 GLY B O 1
ATOM 5899 N N . SER B 1 74 ? -26.984 61.344 27.156 1 71.94 74 SER B N 1
ATOM 5900 C CA . SER B 1 74 ? -27.062 61.969 25.828 1 71.94 74 SER B CA 1
ATOM 5901 C C . SER B 1 74 ? -28.016 63.156 25.828 1 71.94 74 SER B C 1
ATOM 5903 O O . SER B 1 74 ? -28.984 63.188 26.578 1 71.94 74 SER B O 1
ATOM 5905 N N . LEU B 1 75 ? -27.641 64.188 25.078 1 78.62 75 LEU B N 1
ATOM 5906 C CA . LEU B 1 75 ? -28.516 65.312 24.859 1 78.62 75 LEU B CA 1
ATOM 5907 C C . LEU B 1 75 ? -29.219 65.25 23.516 1 78.62 75 LEU B C 1
ATOM 5909 O O . LEU B 1 75 ? -28.562 65.188 22.469 1 78.62 75 LEU B O 1
ATOM 5913 N N . THR B 1 76 ? -30.469 65 23.531 1 87.06 76 THR B N 1
ATOM 5914 C CA . THR B 1 76 ? -31.281 65.062 22.312 1 87.06 76 THR B CA 1
ATOM 5915 C C . THR B 1 76 ? -31.656 66.5 22.031 1 87.06 76 THR B C 1
ATOM 5917 O O . THR B 1 76 ? -32.375 67.125 22.812 1 87.06 76 THR B O 1
ATOM 5920 N N . LEU B 1 77 ? -31.172 67.062 20.922 1 86.31 77 LEU B N 1
ATOM 5921 C CA . LEU B 1 77 ? -31.344 68.5 20.547 1 86.31 77 LEU B CA 1
ATOM 5922 C C . LEU B 1 77 ? -32.281 68.625 19.344 1 86.31 77 LEU B C 1
ATOM 5924 O O . LEU B 1 77 ? -32.031 68 18.297 1 86.31 77 LEU B O 1
ATOM 5928 N N . GLN B 1 78 ? -33.406 69.25 19.531 1 91.5 78 GLN B N 1
ATOM 5929 C CA . GLN B 1 78 ? -34.281 69.625 18.438 1 91.5 78 GLN B CA 1
ATOM 5930 C C . GLN B 1 78 ? -33.938 71 17.938 1 91.5 78 GLN B C 1
ATOM 5932 O O . GLN B 1 78 ? -33.938 72 18.703 1 91.5 78 GLN B O 1
ATOM 5937 N N . THR B 1 79 ? -33.562 71.062 16.688 1 91.81 79 THR B N 1
ATOM 5938 C CA . THR B 1 79 ? -33.25 72.375 16.078 1 91.81 79 THR B CA 1
ATOM 5939 C C . THR B 1 79 ? -34.219 72.625 14.914 1 91.81 79 THR B C 1
ATOM 5941 O O . THR B 1 79 ? -35.094 71.812 14.609 1 91.81 79 THR B O 1
ATOM 5944 N N . THR B 1 80 ? -34 73.812 14.258 1 88.75 80 THR B N 1
ATOM 5945 C CA . THR B 1 80 ? -34.75 74.188 13.055 1 88.75 80 THR B CA 1
ATOM 5946 C C . THR B 1 80 ? -34.406 73.25 11.891 1 88.75 80 THR B C 1
ATOM 5948 O O . THR B 1 80 ? -35.125 73.188 10.898 1 88.75 80 THR B O 1
ATOM 5951 N N . SER B 1 81 ? -33.281 72.562 12.078 1 89.44 81 SER B N 1
ATOM 5952 C CA . SER B 1 81 ? -32.812 71.688 10.992 1 89.44 81 SER B CA 1
ATOM 5953 C C . SER B 1 81 ? -33.094 70.25 11.258 1 89.44 81 SER B C 1
ATOM 5955 O O . SER B 1 81 ? -32.844 69.375 10.406 1 89.44 81 SER B O 1
ATOM 5957 N N . GLY B 1 82 ? -33.562 69.938 12.367 1 89.12 82 GLY B N 1
ATOM 5958 C CA . GLY B 1 82 ? -33.906 68.562 12.68 1 89.12 82 GLY B CA 1
ATOM 5959 C C . GLY B 1 82 ? -33.531 68.125 14.094 1 89.12 82 GLY B C 1
ATOM 5960 O O . GLY B 1 82 ? -33.25 69 14.93 1 89.12 82 GLY B O 1
ATOM 5961 N N . GLN B 1 83 ? -33.625 66.875 14.391 1 89.5 83 GLN B N 1
ATOM 5962 C CA . GLN B 1 83 ? -33.281 66.312 15.688 1 89.5 83 GLN B CA 1
ATOM 5963 C C . GLN B 1 83 ? -31.906 65.625 15.656 1 89.5 83 GLN B C 1
ATOM 5965 O O . GLN B 1 83 ? -31.578 64.875 14.734 1 89.5 83 GLN B O 1
ATOM 5970 N N . PHE B 1 84 ? -31.062 66 16.609 1 83.88 84 PHE B N 1
ATOM 5971 C CA . PHE B 1 84 ? -29.703 65.5 16.703 1 83.88 84 PHE B CA 1
ATOM 5972 C C . PHE B 1 84 ? -29.453 64.938 18.078 1 83.88 84 PHE B C 1
ATOM 5974 O O . PHE B 1 84 ? -29.969 65.438 19.094 1 83.88 84 PHE B O 1
ATOM 5981 N N . ALA B 1 85 ? -28.75 63.875 18.156 1 80.75 85 ALA B N 1
ATOM 5982 C CA . ALA B 1 85 ? -28.234 63.312 19.406 1 80.75 85 ALA B CA 1
ATOM 5983 C C . ALA B 1 85 ? -26.797 63.75 19.641 1 80.75 85 ALA B C 1
ATOM 5985 O O . ALA B 1 85 ? -25.906 63.438 18.844 1 80.75 85 ALA B O 1
ATOM 5986 N N . LEU B 1 86 ? -26.625 64.625 20.688 1 75.75 86 LEU B N 1
ATOM 5987 C CA . LEU B 1 86 ? -25.281 65.062 21.016 1 75.75 86 LEU B CA 1
ATOM 5988 C C . LEU B 1 86 ? -24.672 64.188 22.109 1 75.75 86 LEU B C 1
ATOM 5990 O O . LEU B 1 86 ? -25.375 63.75 23.016 1 75.75 86 LEU B O 1
ATOM 5994 N N . ILE B 1 87 ? -23.328 63.938 22.047 1 65.5 87 ILE B N 1
ATOM 5995 C CA . ILE B 1 87 ? -22.594 63.188 23.031 1 65.5 87 ILE B CA 1
ATOM 5996 C C . ILE B 1 87 ? -21.875 64.125 24 1 65.5 87 ILE B C 1
ATOM 5998 O O . ILE B 1 87 ? -21.375 65.188 23.578 1 65.5 87 ILE B O 1
ATOM 6002 N N . LYS B 1 88 ? -21.938 63.688 25.25 1 62.22 88 LYS B N 1
ATOM 6003 C CA . LYS B 1 88 ? -21.234 64.5 26.266 1 62.22 88 LYS B CA 1
ATOM 6004 C C . LYS B 1 88 ? -19.734 64.562 25.969 1 62.22 88 LYS B C 1
ATOM 6006 O O . LYS B 1 88 ? -19.125 63.594 25.547 1 62.22 88 LYS B O 1
ATOM 6011 N N . THR B 1 89 ? -19.281 65.812 25.781 1 53.78 89 THR B N 1
ATOM 6012 C CA . THR B 1 89 ? -17.859 66 25.547 1 53.78 89 THR B CA 1
ATOM 6013 C C . THR B 1 89 ? -17.016 65.375 26.641 1 53.78 89 THR B C 1
ATOM 6015 O O . THR B 1 89 ? -17.359 65.438 27.828 1 53.78 89 THR B O 1
ATOM 6018 N N . GLN B 1 90 ? -16.406 64.188 26.359 1 51.75 90 GLN B N 1
ATOM 6019 C CA . GLN B 1 90 ? -15.367 63.625 27.234 1 51.75 90 GLN B CA 1
ATOM 6020 C C . GLN B 1 90 ? -13.969 64 26.734 1 51.75 90 GLN B C 1
ATOM 6022 O O . GLN B 1 90 ? -13.758 64.125 25.531 1 51.75 90 GLN B O 1
ATOM 6027 N N . VAL B 1 91 ? -13.094 64.625 27.594 1 50.56 91 VAL B N 1
ATOM 6028 C CA . VAL B 1 91 ? -11.727 65 27.25 1 50.56 91 VAL B CA 1
ATOM 6029 C C . VAL B 1 91 ? -11.047 63.812 26.578 1 50.56 91 VAL B C 1
ATOM 6031 O O . VAL B 1 91 ? -10.023 63.938 25.906 1 50.56 91 VAL B O 1
ATOM 6034 N N . ASP B 1 92 ? -11.523 62.688 26.734 1 55.03 92 ASP B N 1
ATOM 6035 C CA . ASP B 1 92 ? -10.875 61.5 26.156 1 55.03 92 ASP B CA 1
ATOM 6036 C C . ASP B 1 92 ? -11.516 61.094 24.828 1 55.03 92 ASP B C 1
ATOM 6038 O O . ASP B 1 92 ? -11.352 59.969 24.375 1 55.03 92 ASP B O 1
ATOM 6042 N N . ILE B 1 93 ? -12.219 61.969 24.297 1 55.59 93 ILE B N 1
ATOM 6043 C CA . ILE B 1 93 ? -13.039 61.594 23.156 1 55.59 93 ILE B CA 1
ATOM 6044 C C . ILE B 1 93 ? -12.148 61.125 22 1 55.59 93 ILE B C 1
ATOM 6046 O O . ILE B 1 93 ? -12.492 60.188 21.281 1 55.59 93 ILE B O 1
ATOM 6050 N N . ASN B 1 94 ? -11.086 61.812 21.938 1 55.75 94 ASN B N 1
ATOM 6051 C CA . ASN B 1 94 ? -10.203 61.406 20.844 1 55.75 94 ASN B CA 1
ATOM 6052 C C . ASN B 1 94 ? -9.68 60 21.047 1 55.75 94 ASN B C 1
ATOM 6054 O O . ASN B 1 94 ? -9.703 59.188 20.125 1 55.75 94 ASN B O 1
ATOM 6058 N N . LEU B 1 95 ? -9.32 59.812 22.172 1 69.56 95 LEU B N 1
ATOM 6059 C CA . LEU B 1 95 ? -8.805 58.469 22.438 1 69.56 95 LEU B CA 1
ATOM 6060 C C . LEU B 1 95 ? -9.898 57.438 22.297 1 69.56 95 LEU B C 1
ATOM 6062 O O . LEU B 1 95 ? -9.656 56.344 21.766 1 69.56 95 LEU B O 1
ATOM 6066 N N . ARG B 1 96 ? -11.023 57.781 22.75 1 69.12 96 ARG B N 1
ATOM 6067 C CA . ARG B 1 96 ? -12.156 56.875 22.609 1 69.12 96 ARG B CA 1
ATOM 6068 C C . ARG B 1 96 ? -12.43 56.562 21.141 1 69.12 96 ARG B C 1
ATOM 6070 O O . ARG B 1 96 ? -12.672 55.406 20.781 1 69.12 96 ARG B O 1
ATOM 6077 N N . GLN B 1 97 ? -12.352 57.562 20.406 1 65.44 97 GLN B N 1
ATOM 6078 C CA . GLN B 1 97 ? -12.578 57.375 18.984 1 65.44 97 GLN B CA 1
ATOM 6079 C C . GLN B 1 97 ? -11.477 56.531 18.359 1 65.44 97 GLN B C 1
ATOM 6081 O O . GLN B 1 97 ? -11.75 55.688 17.484 1 65.44 97 GLN B O 1
ATOM 6086 N N . GLU B 1 98 ? -10.414 56.719 18.906 1 71.81 98 GLU B N 1
ATOM 6087 C CA . GLU B 1 98 ? -9.281 55.969 18.359 1 71.81 98 GLU B CA 1
ATOM 6088 C C . GLU B 1 98 ? -9.375 54.5 18.75 1 71.81 98 GLU B C 1
ATOM 6090 O O . GLU B 1 98 ? -9.203 53.625 17.891 1 71.81 98 GLU B O 1
ATOM 6095 N N . ILE B 1 99 ? -9.688 54.156 19.906 1 80.19 99 ILE B N 1
ATOM 6096 C CA . ILE B 1 99 ? -9.672 52.812 20.438 1 80.19 99 ILE B CA 1
ATOM 6097 C C . ILE B 1 99 ? -10.898 52.031 19.922 1 80.19 99 ILE B C 1
ATOM 6099 O O . ILE B 1 99 ? -10.828 50.844 19.672 1 80.19 99 ILE B O 1
ATOM 6103 N N . THR B 1 100 ? -11.93 52.781 19.703 1 74.31 100 THR B N 1
ATOM 6104 C CA . THR B 1 100 ? -13.156 52.125 19.281 1 74.31 100 THR B CA 1
ATOM 6105 C C . THR B 1 100 ? -13.297 52.125 17.766 1 74.31 100 THR B C 1
ATOM 6107 O O . THR B 1 100 ? -14.195 51.5 17.219 1 74.31 100 THR B O 1
ATOM 6110 N N . GLY B 1 101 ? -12.406 52.875 17.109 1 72 101 GLY B N 1
ATOM 6111 C CA . GLY B 1 101 ? -12.422 52.938 15.656 1 72 101 GLY B CA 1
ATOM 6112 C C . GLY B 1 101 ? -11.938 51.656 15.008 1 72 101 GLY B C 1
ATOM 6113 O O . GLY B 1 101 ? -11.477 50.75 15.703 1 72 101 GLY B O 1
ATOM 6114 N N . GLU B 1 102 ? -11.984 51.594 13.695 1 72.19 102 GLU B N 1
ATOM 6115 C CA . GLU B 1 102 ? -11.68 50.375 12.922 1 72.19 102 GLU B CA 1
ATOM 6116 C C . GLU B 1 102 ? -10.258 49.906 13.188 1 72.19 102 GLU B C 1
ATOM 6118 O O . GLU B 1 102 ? -9.992 48.688 13.141 1 72.19 102 GLU B O 1
ATOM 6123 N N . VAL B 1 103 ? -9.438 50.812 13.5 1 73.75 103 VAL B N 1
ATOM 6124 C CA . VAL B 1 103 ? -8.039 50.438 13.695 1 73.75 103 VAL B CA 1
ATOM 6125 C C . VAL B 1 103 ? -7.734 50.344 15.188 1 73.75 103 VAL B C 1
ATOM 6127 O O . VAL B 1 103 ? -6.57 50.375 15.594 1 73.75 103 VAL B O 1
ATOM 6130 N N . GLY B 1 104 ? -8.852 50.312 16.016 1 77.38 104 GLY B N 1
ATOM 6131 C CA . GLY B 1 104 ? -8.703 50.344 17.453 1 77.38 104 GLY B CA 1
ATOM 6132 C C . GLY B 1 104 ? -7.691 49.344 17.984 1 77.38 104 GLY B C 1
ATOM 6133 O O . GLY B 1 104 ? -6.859 49.688 18.828 1 77.38 104 GLY B O 1
ATOM 6134 N N . TYR B 1 105 ? -7.742 48.219 17.438 1 82.19 105 TYR B N 1
ATOM 6135 C CA . TYR B 1 105 ? -6.828 47.156 17.875 1 82.19 105 TYR B CA 1
ATOM 6136 C C . TYR B 1 105 ? -5.379 47.562 17.625 1 82.19 105 TYR B C 1
ATOM 6138 O O . TYR B 1 105 ? -4.488 47.219 18.406 1 82.19 105 TYR B O 1
ATOM 6146 N N . SER B 1 106 ? -5.211 48.219 16.609 1 77.06 106 SER B N 1
ATOM 6147 C CA . SER B 1 106 ? -3.859 48.656 16.266 1 77.06 106 SER B CA 1
ATOM 6148 C C . SER B 1 106 ? -3.33 49.656 17.297 1 77.06 106 SER B C 1
ATOM 6150 O O . SER B 1 106 ? -2.117 49.844 17.422 1 77.06 106 SER B O 1
ATOM 6152 N N . ASN B 1 107 ? -4.223 50.25 17.969 1 74.56 107 ASN B N 1
ATOM 6153 C CA . ASN B 1 107 ? -3.846 51.281 18.922 1 74.56 107 ASN B CA 1
ATOM 6154 C C . ASN B 1 107 ? -3.596 50.719 20.312 1 74.56 107 ASN B C 1
ATOM 6156 O O . ASN B 1 107 ? -3.148 51.438 21.203 1 74.56 107 ASN B O 1
ATOM 6160 N N . ILE B 1 108 ? -3.986 49.469 20.375 1 79.56 108 ILE B N 1
ATOM 6161 C CA . ILE B 1 108 ? -3.727 48.844 21.672 1 79.56 108 ILE B CA 1
ATOM 6162 C C . ILE B 1 108 ? -2.238 48.531 21.797 1 79.56 108 ILE B C 1
ATOM 6164 O O . ILE B 1 108 ? -1.633 47.969 20.875 1 79.56 108 ILE B O 1
ATOM 6168 N N . GLY B 1 109 ? -1.701 49 22.922 1 78.38 109 GLY B N 1
ATOM 6169 C CA . GLY B 1 109 ? -0.289 48.75 23.172 1 78.38 109 GLY B CA 1
ATOM 6170 C C . GLY B 1 109 ? 0.045 47.281 23.312 1 78.38 109 GLY B C 1
ATOM 6171 O O . GLY B 1 109 ? -0.751 46.5 23.844 1 78.38 109 GLY B O 1
ATOM 6172 N N . LYS B 1 110 ? 1.129 46.938 22.781 1 87 110 LYS B N 1
ATOM 6173 C CA . LYS B 1 110 ? 1.711 45.625 22.844 1 87 110 LYS B CA 1
ATOM 6174 C C . LYS B 1 110 ? 3.193 45.656 23.203 1 87 110 LYS B C 1
ATOM 6176 O O . LYS B 1 110 ? 3.881 46.625 22.859 1 87 110 LYS B O 1
ATOM 6181 N N . VAL B 1 111 ? 3.562 44.656 24 1 86.19 111 VAL B N 1
ATOM 6182 C CA . VAL B 1 111 ? 4.969 44.625 24.391 1 86.19 111 VAL B CA 1
ATOM 6183 C C . VAL B 1 111 ? 5.828 44.188 23.219 1 86.19 111 VAL B C 1
ATOM 6185 O O . VAL B 1 111 ? 5.465 43.25 22.5 1 86.19 111 VAL B O 1
ATOM 6188 N N . SER B 1 112 ? 6.965 44.812 23.031 1 81.69 112 SER B N 1
ATOM 6189 C CA . SER B 1 112 ? 7.68 44.719 21.766 1 81.69 112 SER B CA 1
ATOM 6190 C C . SER B 1 112 ? 8.695 43.562 21.812 1 81.69 112 SER B C 1
ATOM 6192 O O . SER B 1 112 ? 9.18 43.125 20.766 1 81.69 112 SER B O 1
ATOM 6194 N N . SER B 1 113 ? 9.062 43.219 23.016 1 85.62 113 SER B N 1
ATOM 6195 C CA . SER B 1 113 ? 10.109 42.219 23.125 1 85.62 113 SER B CA 1
ATOM 6196 C C . SER B 1 113 ? 9.969 41.406 24.406 1 85.62 113 SER B C 1
ATOM 6198 O O . SER B 1 113 ? 9.305 41.844 25.344 1 85.62 113 SER B O 1
ATOM 6200 N N . VAL B 1 114 ? 10.664 40.344 24.375 1 88.31 114 VAL B N 1
ATOM 6201 C CA . VAL B 1 114 ? 10.695 39.5 25.578 1 88.31 114 VAL B CA 1
ATOM 6202 C C . VAL B 1 114 ? 11.398 40.25 26.703 1 88.31 114 VAL B C 1
ATOM 6204 O O . VAL B 1 114 ? 11.008 40.125 27.875 1 88.31 114 VAL B O 1
ATOM 6207 N N . THR B 1 115 ? 12.43 40.938 26.359 1 87.88 115 THR B N 1
ATOM 6208 C CA . THR B 1 115 ? 13.133 41.719 27.359 1 87.88 115 THR B CA 1
ATOM 6209 C C . THR B 1 115 ? 12.188 42.719 28.047 1 87.88 115 THR B C 1
ATOM 6211 O O . THR B 1 115 ? 12.188 42.844 29.266 1 87.88 115 THR B O 1
ATOM 6214 N N . SER B 1 116 ? 11.422 43.375 27.203 1 89.56 116 SER B N 1
ATOM 6215 C CA . SER B 1 116 ? 10.438 44.281 27.75 1 89.56 116 SER B CA 1
ATOM 6216 C C . SER B 1 116 ? 9.383 43.562 28.562 1 89.56 116 SER B C 1
ATOM 6218 O O . SER B 1 116 ? 8.938 44.031 29.609 1 89.56 116 SER B O 1
ATOM 6220 N N . LEU B 1 117 ? 9.031 42.469 28.125 1 91.69 117 LEU B N 1
ATOM 6221 C CA . LEU B 1 117 ? 8.039 41.656 28.828 1 91.69 117 LEU B CA 1
ATOM 6222 C C . LEU B 1 117 ? 8.531 41.281 30.219 1 91.69 117 LEU B C 1
ATOM 6224 O O . LEU B 1 117 ? 7.77 41.312 31.188 1 91.69 117 LEU B O 1
ATOM 6228 N N . ARG B 1 118 ? 9.766 41 30.312 1 92.31 118 ARG B N 1
ATOM 6229 C CA . ARG B 1 118 ? 10.398 40.625 31.578 1 92.31 118 ARG B CA 1
ATOM 6230 C C . ARG B 1 118 ? 10.32 41.75 32.594 1 92.31 118 ARG B C 1
ATOM 6232 O O . ARG B 1 118 ? 10.32 41.531 33.812 1 92.31 118 ARG B O 1
ATOM 6239 N N . SER B 1 119 ? 10.234 42.906 32.094 1 92.81 119 SER B N 1
ATOM 6240 C CA . SER B 1 119 ? 10.273 44.062 32.969 1 92.81 119 SER B CA 1
ATOM 6241 C C . SER B 1 119 ? 8.883 44.438 33.438 1 92.81 119 SER B C 1
ATOM 6243 O O . SER B 1 119 ? 8.727 45.344 34.281 1 92.81 119 SER B O 1
ATOM 6245 N N . ILE B 1 120 ? 7.902 43.812 32.969 1 93.62 120 ILE B N 1
ATOM 6246 C CA . ILE B 1 120 ? 6.527 44.125 33.312 1 93.62 120 ILE B CA 1
ATOM 6247 C C . ILE B 1 120 ? 6.02 43.156 34.375 1 93.62 120 ILE B C 1
ATOM 6249 O O . ILE B 1 120 ? 5.957 41.938 34.125 1 93.62 120 ILE B O 1
ATOM 6253 N N . GLU B 1 121 ? 5.609 43.688 35.531 1 93.06 121 GLU B N 1
ATOM 6254 C CA . GLU B 1 121 ? 5.098 42.875 36.625 1 93.06 121 GLU B CA 1
ATOM 6255 C C . GLU B 1 121 ? 3.58 42.75 36.531 1 93.06 121 GLU B C 1
ATOM 6257 O O . GLU B 1 121 ? 2.865 43.75 36.562 1 93.06 121 GLU B O 1
ATOM 6262 N N . PRO B 1 122 ? 3.115 41.531 36.406 1 92.19 122 PRO B N 1
ATOM 6263 C CA . PRO B 1 122 ? 1.659 41.375 36.469 1 92.19 122 PRO B CA 1
ATOM 6264 C C . PRO B 1 122 ? 1.098 41.656 37.875 1 92.19 122 PRO B C 1
ATOM 6266 O O . PRO B 1 122 ? 1.833 41.562 38.844 1 92.19 122 PRO B O 1
ATOM 6269 N N . THR B 1 123 ? -0.247 41.875 37.938 1 87.75 123 THR B N 1
ATOM 6270 C CA . THR B 1 123 ? -0.843 42.25 39.219 1 87.75 123 THR B CA 1
ATOM 6271 C C . THR B 1 123 ? -1.904 41.219 39.656 1 87.75 123 THR B C 1
ATOM 6273 O O . THR B 1 123 ? -2.186 41.062 40.844 1 87.75 123 THR B O 1
ATOM 6276 N N . THR B 1 124 ? -2.518 40.562 38.688 1 88.19 124 THR B N 1
ATOM 6277 C CA . THR B 1 124 ? -3.596 39.625 39 1 88.19 124 THR B CA 1
ATOM 6278 C C . THR B 1 124 ? -3.389 38.312 38.25 1 88.19 124 THR B C 1
ATOM 6280 O O . THR B 1 124 ? -2.98 38.312 37.094 1 88.19 124 THR B O 1
ATOM 6283 N N . ASN B 1 125 ? -3.785 37.281 39.031 1 88.38 125 ASN B N 1
ATOM 6284 C CA . ASN B 1 125 ? -3.725 35.969 38.406 1 88.38 125 ASN B CA 1
ATOM 6285 C C . ASN B 1 125 ? -4.582 35.906 37.125 1 88.38 125 ASN B C 1
ATOM 6287 O O . ASN B 1 125 ? -5.703 36.438 37.125 1 88.38 125 ASN B O 1
ATOM 6291 N N . GLY B 1 126 ? -4.004 35.375 36 1 86.88 126 GLY B N 1
ATOM 6292 C CA . GLY B 1 126 ? -4.719 35.281 34.75 1 86.88 126 GLY B CA 1
ATOM 6293 C C . GLY B 1 126 ? -4.59 36.5 33.875 1 86.88 126 GLY B C 1
ATOM 6294 O O . GLY B 1 126 ? -5.078 36.531 32.75 1 86.88 126 GLY B O 1
ATOM 6295 N N . GLN B 1 127 ? -3.982 37.594 34.406 1 86.19 127 GLN B N 1
ATOM 6296 C CA . GLN B 1 127 ? -3.738 38.781 33.562 1 86.19 127 GLN B CA 1
ATOM 6297 C C . GLN B 1 127 ? -3.045 38.406 32.281 1 86.19 127 GLN B C 1
ATOM 6299 O O . GLN B 1 127 ? -2.152 37.562 32.25 1 86.19 127 GLN B O 1
ATOM 6304 N N . GLN B 1 128 ? -3.547 39.062 31.141 1 89.38 128 GLN B N 1
ATOM 6305 C CA . GLN B 1 128 ? -2.979 38.75 29.844 1 89.38 128 GLN B CA 1
ATOM 6306 C C . GLN B 1 128 ? -2.219 39.938 29.266 1 89.38 128 GLN B C 1
ATOM 6308 O O . GLN B 1 128 ? -2.492 41.094 29.625 1 89.38 128 GLN B O 1
ATOM 6313 N N . ILE B 1 129 ? -1.192 39.656 28.484 1 89.25 129 ILE B N 1
ATOM 6314 C CA . ILE B 1 129 ? -0.394 40.656 27.797 1 89.25 129 ILE B CA 1
ATOM 6315 C C . ILE B 1 129 ? -0.021 40.125 26.406 1 89.25 129 ILE B C 1
ATOM 6317 O O . ILE B 1 129 ? 0.155 38.938 26.219 1 89.25 129 ILE B O 1
ATOM 6321 N N . ILE B 1 130 ? -0.029 41.062 25.422 1 88.19 130 ILE B N 1
ATOM 6322 C CA . ILE B 1 130 ? 0.278 40.656 24.047 1 88.19 130 ILE B CA 1
ATOM 6323 C C . ILE B 1 130 ? 1.729 41 23.719 1 88.19 130 ILE B C 1
ATOM 6325 O O . ILE B 1 130 ? 2.137 42.156 23.844 1 88.19 130 ILE B O 1
ATOM 6329 N N . LEU B 1 131 ? 2.48 39.969 23.438 1 86.94 131 LEU B N 1
ATOM 6330 C CA . LEU B 1 131 ? 3.82 40.156 22.891 1 86.94 131 LEU B CA 1
ATOM 6331 C C . LEU B 1 131 ? 3.775 40.312 21.375 1 86.94 131 LEU B C 1
ATOM 6333 O O . LEU B 1 131 ? 3.158 39.5 20.672 1 86.94 131 LEU B O 1
ATOM 6337 N N . ASN B 1 132 ? 4.203 41.344 20.922 1 79.44 132 ASN B N 1
ATOM 6338 C CA . ASN B 1 132 ? 4.324 41.562 19.484 1 79.44 132 ASN B CA 1
ATOM 6339 C C . ASN B 1 132 ? 5.785 41.688 19.047 1 79.44 132 ASN B C 1
ATOM 6341 O O . ASN B 1 132 ? 6.281 42.781 18.766 1 79.44 132 ASN B O 1
ATOM 6345 N N . GLN B 1 133 ? 6.344 40.5 19.172 1 70.62 133 GLN B N 1
ATOM 6346 C CA . GLN B 1 133 ? 7.742 40.5 18.75 1 70.62 133 GLN B CA 1
ATOM 6347 C C . GLN B 1 133 ? 7.859 40.375 17.234 1 70.62 133 GLN B C 1
ATOM 6349 O O . GLN B 1 133 ? 7.27 39.5 16.625 1 70.62 133 GLN B O 1
ATOM 6354 N N . ILE B 1 134 ? 8.25 41.438 16.594 1 57.62 134 ILE B N 1
ATOM 6355 C CA . ILE B 1 134 ? 8.312 41.562 15.141 1 57.62 134 ILE B CA 1
ATOM 6356 C C . ILE B 1 134 ? 9.703 41.156 14.656 1 57.62 134 ILE B C 1
ATOM 6358 O O . ILE B 1 134 ? 10.711 41.531 15.234 1 57.62 134 ILE B O 1
ATOM 6362 N N . ASN B 1 135 ? 9.625 40.031 13.859 1 54.5 135 ASN B N 1
ATOM 6363 C CA . ASN B 1 135 ? 10.836 39.844 13.07 1 54.5 135 ASN B CA 1
ATOM 6364 C C . ASN B 1 135 ? 10.953 40.875 11.969 1 54.5 135 ASN B C 1
ATOM 6366 O O . ASN B 1 135 ? 10.219 40.844 10.977 1 54.5 135 ASN B O 1
ATOM 6370 N N . SER B 1 136 ? 11.75 41.875 12.234 1 49.03 136 SER B N 1
ATOM 6371 C CA . SER B 1 136 ? 11.891 43 11.328 1 49.03 136 SER B CA 1
ATOM 6372 C C . SER B 1 136 ? 12.211 42.531 9.906 1 49.03 136 SER B C 1
ATOM 6374 O O . SER B 1 136 ? 11.867 43.219 8.938 1 49.03 136 SER B O 1
ATOM 6376 N N . THR B 1 137 ? 12.883 41.469 9.805 1 46.62 137 THR B N 1
ATOM 6377 C CA . THR B 1 137 ? 13.312 41.031 8.477 1 46.62 137 THR B CA 1
ATOM 6378 C C . THR B 1 137 ? 12.172 40.312 7.746 1 46.62 137 THR B C 1
ATOM 6380 O O . THR B 1 137 ? 12.023 40.469 6.531 1 46.62 137 THR B O 1
ATOM 6383 N N . LEU B 1 138 ? 11.453 39.656 8.547 1 50.5 138 LEU B N 1
ATOM 6384 C CA . LEU B 1 138 ? 10.461 38.844 7.863 1 50.5 138 LEU B CA 1
ATOM 6385 C C . LEU B 1 138 ? 9.07 39.469 7.961 1 50.5 138 LEU B C 1
ATOM 6387 O O . LEU B 1 138 ? 8.141 39 7.293 1 50.5 138 LEU B O 1
ATOM 6391 N N . GLY B 1 139 ? 9.055 40.625 8.586 1 46.03 139 GLY B N 1
ATOM 6392 C CA . GLY B 1 139 ? 7.766 41.25 8.766 1 46.03 139 GLY B CA 1
ATOM 6393 C C . GLY B 1 139 ? 6.762 40.406 9.508 1 46.03 139 GLY B C 1
ATOM 6394 O O . GLY B 1 139 ? 5.551 40.562 9.359 1 46.03 139 GLY B O 1
ATOM 6395 N N . THR B 1 140 ? 7.223 39.281 10.039 1 53.25 140 THR B N 1
ATOM 6396 C CA . THR B 1 140 ? 6.289 38.406 10.695 1 53.25 140 THR B CA 1
ATOM 6397 C C . THR B 1 140 ? 6.395 38.531 12.219 1 53.25 140 THR B C 1
ATOM 6399 O O . THR B 1 140 ? 7.422 38.969 12.734 1 53.25 140 THR B O 1
ATOM 6402 N N . THR B 1 141 ? 5.172 38.625 12.844 1 57.22 141 THR B N 1
ATOM 6403 C CA . THR B 1 141 ? 5.141 38.656 14.297 1 57.22 141 THR B CA 1
ATOM 6404 C C . THR B 1 141 ? 5.227 37.25 14.875 1 57.22 141 THR B C 1
ATOM 6406 O O . THR B 1 141 ? 4.621 36.312 14.336 1 57.22 141 THR B O 1
ATOM 6409 N N . THR B 1 142 ? 6.309 37.031 15.656 1 65.31 142 THR B N 1
ATOM 6410 C CA . THR B 1 142 ? 6.457 35.812 16.422 1 65.31 142 THR B CA 1
ATOM 6411 C C . THR B 1 142 ? 5.844 35.938 17.812 1 65.31 142 THR B C 1
ATOM 6413 O O . THR B 1 142 ? 6.184 35.188 18.734 1 65.31 142 THR B O 1
ATOM 6416 N N . GLY B 1 143 ? 4.898 36.844 17.969 1 75.81 143 GLY B N 1
ATOM 6417 C CA . GLY B 1 143 ? 4.348 37.188 19.281 1 75.81 143 GLY B CA 1
ATOM 6418 C C . GLY B 1 143 ? 3.16 36.312 19.656 1 75.81 143 GLY B C 1
ATOM 6419 O O . GLY B 1 143 ? 3.078 35.156 19.25 1 75.81 143 GLY B O 1
ATOM 6420 N N . GLY B 1 144 ? 2.438 36.719 20.641 1 81.81 144 GLY B N 1
ATOM 6421 C CA . GLY B 1 144 ? 1.26 36.031 21.156 1 81.81 144 GLY B CA 1
ATOM 6422 C C . GLY B 1 144 ? 0.872 36.5 22.547 1 81.81 144 GLY B C 1
ATOM 6423 O O . GLY B 1 144 ? 1.447 37.438 23.078 1 81.81 144 GLY B O 1
ATOM 6424 N N . ILE B 1 145 ? -0.158 35.781 23 1 86.5 145 ILE B N 1
ATOM 6425 C CA . ILE B 1 145 ? -0.694 36.125 24.312 1 86.5 145 ILE B CA 1
ATOM 6426 C C . ILE B 1 145 ? 0.059 35.344 25.391 1 86.5 145 ILE B C 1
ATOM 6428 O O . ILE B 1 145 ? 0.333 34.156 25.219 1 86.5 145 ILE B O 1
ATOM 6432 N N . PHE B 1 146 ? 0.478 36.062 26.406 1 91.88 146 PHE B N 1
ATOM 6433 C CA . PHE B 1 146 ? 0.995 35.469 27.641 1 91.88 146 PHE B CA 1
ATOM 6434 C C . PHE B 1 146 ? 0.03 35.688 28.797 1 91.88 146 PHE B C 1
ATOM 6436 O O . PHE B 1 146 ? -0.642 36.719 28.859 1 91.88 146 PHE B O 1
ATOM 6443 N N . CYS B 1 147 ? 0.013 34.688 29.656 1 91.38 147 CYS B N 1
ATOM 6444 C CA . CYS B 1 147 ? -0.863 34.75 30.812 1 91.38 147 CYS B CA 1
ATOM 6445 C C . CYS B 1 147 ? -0.065 34.594 32.094 1 91.38 147 CYS B C 1
ATOM 6447 O O . CYS B 1 147 ? 0.817 33.75 32.188 1 91.38 147 CYS B O 1
ATOM 6449 N N . TYR B 1 148 ? -0.466 35.438 33.125 1 93.31 148 TYR B N 1
ATOM 6450 C CA . TYR B 1 148 ? 0.175 35.312 34.438 1 93.31 148 TYR B CA 1
ATOM 6451 C C . TYR B 1 148 ? -0.376 34.125 35.188 1 93.31 148 TYR B C 1
ATOM 6453 O O . TYR B 1 148 ? -1.589 34 35.375 1 93.31 148 TYR B O 1
ATOM 6461 N N . ASP B 1 149 ? 0.563 33.219 35.562 1 92.31 149 ASP B N 1
ATOM 6462 C CA . ASP B 1 149 ? 0.233 32.094 36.438 1 92.31 149 ASP B CA 1
ATOM 6463 C C . ASP B 1 149 ? 0.815 32.312 37.844 1 92.31 149 ASP B C 1
ATOM 6465 O O . ASP B 1 149 ? 1.977 31.969 38.094 1 92.31 149 ASP B O 1
ATOM 6469 N N . SER B 1 150 ? -0.038 32.688 38.688 1 92.5 150 SER B N 1
ATOM 6470 C CA . SER B 1 150 ? 0.436 33 40.031 1 92.5 150 SER B CA 1
ATOM 6471 C C . SER B 1 150 ? 0.788 31.75 40.844 1 92.5 150 SER B C 1
ATOM 6473 O O . SER B 1 150 ? 1.472 31.812 41.844 1 92.5 150 SER B O 1
ATOM 6475 N N . SER B 1 151 ? 0.368 30.625 40.375 1 90.44 151 SER B N 1
ATOM 6476 C CA . SER B 1 151 ? 0.624 29.375 41.062 1 90.44 151 SER B CA 1
ATOM 6477 C C . SER B 1 151 ? 2 28.812 40.75 1 90.44 151 SER B C 1
ATOM 6479 O O . SER B 1 151 ? 2.529 27.969 41.469 1 90.44 151 SER B O 1
ATOM 6481 N N . ASP B 1 152 ? 2.521 29.234 39.688 1 92 152 ASP B N 1
ATOM 6482 C CA . ASP B 1 152 ? 3.836 28.75 39.25 1 92 152 ASP B CA 1
ATOM 6483 C C . ASP B 1 152 ? 4.941 29.688 39.781 1 92 152 ASP B C 1
ATOM 6485 O O . ASP B 1 152 ? 5.051 30.828 39.312 1 92 152 ASP B O 1
ATOM 6489 N N . VAL B 1 153 ? 5.754 29.094 40.656 1 91.81 153 VAL B N 1
ATOM 6490 C CA . VAL B 1 153 ? 6.859 29.875 41.188 1 91.81 153 VAL B CA 1
ATOM 6491 C C . VAL B 1 153 ? 8.172 29.125 40.969 1 91.81 153 VAL B C 1
ATOM 6493 O O . VAL B 1 153 ? 9.211 29.516 41.5 1 91.81 153 VAL B O 1
ATOM 6496 N N . THR B 1 154 ? 8.086 28.125 40.094 1 88.06 154 THR B N 1
ATOM 6497 C CA . THR B 1 154 ? 9.242 27.25 40.031 1 88.06 154 THR B CA 1
ATOM 6498 C C . THR B 1 154 ? 9.758 27.125 38.625 1 88.06 154 THR B C 1
ATOM 6500 O O . THR B 1 154 ? 10.945 26.906 38.375 1 88.06 154 THR B O 1
ATOM 6503 N N . SER B 1 155 ? 8.875 27.266 37.688 1 88.5 155 SER B N 1
ATOM 6504 C CA . SER B 1 155 ? 9.305 27.078 36.312 1 88.5 155 SER B CA 1
ATOM 6505 C C . SER B 1 155 ? 10.43 28.047 35.938 1 88.5 155 SER B C 1
ATOM 6507 O O . SER B 1 155 ? 10.43 29.203 36.375 1 88.5 155 SER B O 1
ATOM 6509 N N . ILE B 1 156 ? 11.375 27.547 35.094 1 85.81 156 ILE B N 1
ATOM 6510 C CA . ILE B 1 156 ? 12.523 28.344 34.688 1 85.81 156 ILE B CA 1
ATOM 6511 C C . ILE B 1 156 ? 12.148 29.219 33.5 1 85.81 156 ILE B C 1
ATOM 6513 O O . ILE B 1 156 ? 11.312 28.828 32.688 1 85.81 156 ILE B O 1
ATOM 6517 N N . ASP B 1 157 ? 12.805 30.406 33.406 1 90.94 157 ASP B N 1
ATOM 6518 C CA . ASP B 1 157 ? 12.688 31.266 32.25 1 90.94 157 ASP B CA 1
ATOM 6519 C C . ASP B 1 157 ? 13.375 30.641 31.031 1 90.94 157 ASP B C 1
ATOM 6521 O O . ASP B 1 157 ? 14.602 30.609 30.953 1 90.94 157 ASP B O 1
ATOM 6525 N N . ASP B 1 158 ? 12.523 30.266 30.141 1 86.31 158 ASP B N 1
ATOM 6526 C CA . ASP B 1 158 ? 13.133 29.656 28.969 1 86.31 158 ASP B CA 1
ATOM 6527 C C . ASP B 1 158 ? 13.242 30.641 27.812 1 86.31 158 ASP B C 1
ATOM 6529 O O . ASP B 1 158 ? 13.766 30.312 26.75 1 86.31 158 ASP B O 1
ATOM 6533 N N . GLY B 1 159 ? 12.703 31.812 28.031 1 85.75 159 GLY B N 1
ATOM 6534 C CA . GLY B 1 159 ? 12.812 32.875 27.062 1 85.75 159 GLY B CA 1
ATOM 6535 C C . GLY B 1 159 ? 11.758 32.812 25.969 1 85.75 159 GLY B C 1
ATOM 6536 O O . GLY B 1 159 ? 11.672 33.688 25.109 1 85.75 159 GLY B O 1
ATOM 6537 N N . TYR B 1 160 ? 10.891 31.812 26 1 86.31 160 TYR B N 1
ATOM 6538 C CA . TYR B 1 160 ? 9.977 31.609 24.891 1 86.31 160 TYR B CA 1
ATOM 6539 C C . TYR B 1 160 ? 8.578 31.25 25.391 1 86.31 160 TYR B C 1
ATOM 6541 O O . TYR B 1 160 ? 7.605 31.938 25.062 1 86.31 160 TYR B O 1
ATOM 6549 N N . THR B 1 161 ? 8.477 30.25 26.25 1 88.06 161 THR B N 1
ATOM 6550 C CA . THR B 1 161 ? 7.168 29.812 26.719 1 88.06 161 THR B CA 1
ATOM 6551 C C . THR B 1 161 ? 6.91 30.297 28.141 1 88.06 161 THR B C 1
ATOM 6553 O O . THR B 1 161 ? 5.758 30.484 28.547 1 88.06 161 THR B O 1
ATOM 6556 N N . VAL B 1 162 ? 7.922 30.406 28.875 1 89.69 162 VAL B N 1
ATOM 6557 C CA . VAL B 1 162 ? 7.863 30.938 30.219 1 89.69 162 VAL B CA 1
ATOM 6558 C C . VAL B 1 162 ? 8.836 32.125 30.359 1 89.69 162 VAL B C 1
ATOM 6560 O O . VAL B 1 162 ? 10.023 31.969 30.094 1 89.69 162 VAL B O 1
ATOM 6563 N N . ILE B 1 163 ? 8.289 33.25 30.766 1 92.69 163 ILE B N 1
ATOM 6564 C CA . ILE B 1 163 ? 9.102 34.438 31.047 1 92.69 163 ILE B CA 1
ATOM 6565 C C . ILE B 1 163 ? 8.961 34.812 32.5 1 92.69 163 ILE B C 1
ATOM 6567 O O . ILE B 1 163 ? 7.855 35.062 33 1 92.69 163 ILE B O 1
ATOM 6571 N N . VAL B 1 164 ? 10.086 34.844 33.188 1 94.62 164 VAL B N 1
ATOM 6572 C CA . VAL B 1 164 ? 10.086 35.188 34.594 1 94.62 164 VAL B CA 1
ATOM 6573 C C . VAL B 1 164 ? 10.406 36.656 34.781 1 94.62 164 VAL B C 1
ATOM 6575 O O . VAL B 1 164 ? 11.398 37.156 34.25 1 94.62 164 VAL B O 1
ATOM 6578 N N . THR B 1 165 ? 9.609 37.312 35.562 1 96.19 165 THR B N 1
ATOM 6579 C CA . THR B 1 165 ? 9.789 38.75 35.781 1 96.19 165 THR B CA 1
ATOM 6580 C C . THR B 1 165 ? 10.867 39 36.844 1 96.19 165 THR B C 1
ATOM 6582 O O . THR B 1 165 ? 11.398 38.031 37.438 1 96.19 165 THR B O 1
ATOM 6585 N N . ALA B 1 166 ? 11.172 40.281 37.062 1 93.12 166 ALA B N 1
ATOM 6586 C CA . ALA B 1 166 ? 12.227 40.656 38 1 93.12 166 ALA B CA 1
ATOM 6587 C C . ALA B 1 166 ? 11.898 40.219 39.438 1 93.12 166 ALA B C 1
ATOM 6589 O O . ALA B 1 166 ? 12.797 39.875 40.188 1 93.12 166 ALA B O 1
ATOM 6590 N N . THR B 1 167 ? 10.586 40.156 39.781 1 94.88 167 THR B N 1
ATOM 6591 C CA . THR B 1 167 ? 10.211 39.812 41.125 1 94.88 167 THR B CA 1
ATOM 6592 C C . THR B 1 167 ? 9.875 38.312 41.219 1 94.88 167 THR B C 1
ATOM 6594 O O . THR B 1 167 ? 9.375 37.844 42.25 1 94.88 167 THR B O 1
ATOM 6597 N N . GLY B 1 168 ? 10.016 37.625 40.125 1 95.44 168 GLY B N 1
ATOM 6598 C CA . GLY B 1 168 ? 9.914 36.156 40.156 1 95.44 168 GLY B CA 1
ATOM 6599 C C . GLY B 1 168 ? 8.562 35.656 39.719 1 95.44 168 GLY B C 1
ATOM 6600 O O . GLY B 1 168 ? 8.227 34.5 39.969 1 95.44 168 GLY B O 1
ATOM 6601 N N . LYS B 1 169 ? 7.715 36.438 39.062 1 96.06 169 LYS B N 1
ATOM 6602 C CA . LYS B 1 169 ? 6.414 36 38.562 1 96.06 169 LYS B CA 1
ATOM 6603 C C . LYS B 1 169 ? 6.531 35.438 37.156 1 96.06 169 LYS B C 1
ATOM 6605 O O . LYS B 1 169 ? 7.473 35.75 36.438 1 96.06 169 LYS B O 1
ATOM 6610 N N . ARG B 1 170 ? 5.59 34.594 36.75 1 94.94 170 ARG B N 1
ATOM 6611 C CA . ARG B 1 170 ? 5.727 33.875 35.469 1 94.94 170 ARG B CA 1
ATOM 6612 C C . ARG B 1 170 ? 4.621 34.281 34.5 1 94.94 170 ARG B C 1
ATOM 6614 O O . ARG B 1 170 ? 3.441 34.062 34.781 1 94.94 170 ARG B O 1
ATOM 6621 N N . TRP B 1 171 ? 5.043 34.844 33.375 1 94.44 171 TRP B N 1
ATOM 6622 C CA . TRP B 1 171 ? 4.23 34.906 32.156 1 94.44 171 TRP B CA 1
ATOM 6623 C C . TRP B 1 171 ? 4.332 33.625 31.375 1 94.44 171 TRP B C 1
ATOM 6625 O O . TRP B 1 171 ? 5.434 33.156 31.031 1 94.44 171 TRP B O 1
ATOM 6635 N N . LYS B 1 172 ? 3.186 32.969 31.016 1 92.88 172 LYS B N 1
ATOM 6636 C CA . LYS B 1 172 ? 3.211 31.688 30.328 1 92.88 172 LYS B CA 1
ATOM 6637 C C . LYS B 1 172 ? 2.371 31.719 29.062 1 92.88 172 LYS B C 1
ATOM 6639 O O . LYS B 1 172 ? 1.302 32.344 29.031 1 92.88 172 LYS B O 1
ATOM 6644 N N . ARG B 1 173 ? 2.932 31.109 27.984 1 90.94 173 ARG B N 1
ATOM 6645 C CA . ARG B 1 173 ? 2.107 30.891 26.797 1 90.94 173 ARG B CA 1
ATOM 6646 C C . ARG B 1 173 ? 1.05 29.828 27.078 1 90.94 173 ARG B C 1
ATOM 6648 O O . ARG B 1 173 ? 1.34 28.797 27.672 1 90.94 173 ARG B O 1
ATOM 6655 N N . PRO B 1 174 ? -0.13 29.969 26.484 1 84 174 PRO B N 1
ATOM 6656 C CA . PRO B 1 174 ? -1.201 29.016 26.766 1 84 174 PRO B CA 1
ATOM 6657 C C . PRO B 1 174 ? -1.235 27.859 25.766 1 84 174 PRO B C 1
ATOM 6659 O O . PRO B 1 174 ? -1.927 26.859 26 1 84 174 PRO B O 1
ATOM 6662 N N . GLU B 1 175 ? -0.513 27.891 24.734 1 80.94 175 GLU B N 1
ATOM 6663 C CA . GLU B 1 175 ? -0.611 26.906 23.656 1 80.94 175 GLU B CA 1
ATOM 6664 C C . GLU B 1 175 ? -0.15 25.531 24.125 1 80.94 175 GLU B C 1
ATOM 6666 O O . GLU B 1 175 ? 0.735 25.422 24.969 1 80.94 175 GLU B O 1
ATOM 6671 N N . ASN B 1 176 ? -0.736 24.516 23.453 1 77.19 176 ASN B N 1
ATOM 6672 C CA . ASN B 1 176 ? -0.411 23.141 23.797 1 77.19 176 ASN B CA 1
ATOM 6673 C C . ASN B 1 176 ? 0.657 22.562 22.875 1 77.19 176 ASN B C 1
ATOM 6675 O O . ASN B 1 176 ? 0.816 21.344 22.781 1 77.19 176 ASN B O 1
ATOM 6679 N N . TYR B 1 177 ? 1.321 23.375 22.172 1 89.38 177 TYR B N 1
ATOM 6680 C CA . TYR B 1 177 ? 2.422 23.016 21.297 1 89.38 177 TYR B CA 1
ATOM 6681 C C . TYR B 1 177 ? 3.52 24.078 21.328 1 89.38 177 TYR B C 1
ATOM 6683 O O . TYR B 1 177 ? 3.334 25.156 21.906 1 89.38 177 TYR B O 1
ATOM 6691 N N . ILE B 1 178 ? 4.707 23.672 20.828 1 90.19 178 ILE B N 1
ATOM 6692 C CA . ILE B 1 178 ? 5.805 24.625 20.641 1 90.19 178 ILE B CA 1
ATOM 6693 C C . ILE B 1 178 ? 5.902 25.031 19.172 1 90.19 178 ILE B C 1
ATOM 6695 O O . ILE B 1 178 ? 6.078 24.188 18.297 1 90.19 178 ILE B O 1
ATOM 6699 N N . ASP B 1 179 ? 5.734 26.328 18.938 1 89.75 179 ASP B N 1
ATOM 6700 C CA . ASP B 1 179 ? 5.82 26.859 17.578 1 89.75 179 ASP B CA 1
ATOM 6701 C C . ASP B 1 179 ? 7.234 27.344 17.266 1 89.75 179 ASP B C 1
ATOM 6703 O O . ASP B 1 179 ? 7.719 28.281 17.891 1 89.75 179 ASP B O 1
ATOM 6707 N N . MET B 1 180 ? 7.816 26.859 16.219 1 90.88 180 MET B N 1
ATOM 6708 C CA . MET B 1 180 ? 9.188 27.219 15.867 1 90.88 180 MET B CA 1
ATOM 6709 C C . MET B 1 180 ? 9.289 28.688 15.477 1 90.88 180 MET B C 1
ATOM 6711 O O . MET B 1 180 ? 10.375 29.266 15.523 1 90.88 180 MET B O 1
ATOM 6715 N N . ALA B 1 181 ? 8.203 29.219 15.117 1 84.69 181 ALA B N 1
ATOM 6716 C CA . ALA B 1 181 ? 8.203 30.641 14.766 1 84.69 181 ALA B CA 1
ATOM 6717 C C . ALA B 1 181 ? 8.602 31.5 15.961 1 84.69 181 ALA B C 1
ATOM 6719 O O . ALA B 1 181 ? 9.188 32.562 15.781 1 84.69 181 ALA B O 1
ATOM 6720 N N . TRP B 1 182 ? 8.336 31 17.172 1 84.69 182 TRP B N 1
ATOM 6721 C CA . TRP B 1 182 ? 8.672 31.734 18.375 1 84.69 182 TRP B CA 1
ATOM 6722 C C . TRP B 1 182 ? 10.18 31.953 18.484 1 84.69 182 TRP B C 1
ATOM 6724 O O . TRP B 1 182 ? 10.633 32.906 19.141 1 84.69 182 TRP B O 1
ATOM 6734 N N . PHE B 1 183 ? 10.875 31.094 17.797 1 86.62 183 PHE B N 1
ATOM 6735 C CA . PHE B 1 183 ? 12.328 31.094 17.891 1 86.62 183 PHE B CA 1
ATOM 6736 C C . PHE B 1 183 ? 12.938 31.812 16.688 1 86.62 183 PHE B C 1
ATOM 6738 O O . PHE B 1 183 ? 14.156 31.797 16.5 1 86.62 183 PHE B O 1
ATOM 6745 N N . GLY B 1 184 ? 12.125 32.312 15.836 1 80.56 184 GLY B N 1
ATOM 6746 C CA . GLY B 1 184 ? 12.609 33.031 14.648 1 80.56 184 GLY B CA 1
ATOM 6747 C C . GLY B 1 184 ? 13.039 32.062 13.539 1 80.56 184 GLY B C 1
ATOM 6748 O O . GLY B 1 184 ? 13.898 32.438 12.727 1 80.56 184 GLY B O 1
ATOM 6749 N N . ALA B 1 185 ? 12.547 30.922 13.438 1 84.25 185 ALA B N 1
ATOM 6750 C CA . ALA B 1 185 ? 13.016 29.859 12.562 1 84.25 185 ALA B CA 1
ATOM 6751 C C . ALA B 1 185 ? 12.922 30.266 11.094 1 84.25 185 ALA B C 1
ATOM 6753 O O . ALA B 1 185 ? 13.68 29.781 10.25 1 84.25 185 ALA B O 1
ATOM 6754 N N . LEU B 1 186 ? 12.039 31.156 10.688 1 77.62 186 LEU B N 1
ATOM 6755 C CA . LEU B 1 186 ? 11.93 31.547 9.281 1 77.62 186 LEU B CA 1
ATOM 6756 C C . LEU B 1 186 ? 12.609 32.875 9.023 1 77.62 186 LEU B C 1
ATOM 6758 O O . LEU B 1 186 ? 12.609 33.375 7.898 1 77.62 186 LEU B O 1
ATOM 6762 N N . ASN B 1 187 ? 13.258 33.344 10.062 1 73.06 187 ASN B N 1
ATOM 6763 C CA . ASN B 1 187 ? 14.047 34.562 9.953 1 73.06 187 ASN B CA 1
ATOM 6764 C C . ASN B 1 187 ? 15.453 34.25 9.438 1 73.06 187 ASN B C 1
ATOM 6766 O O . ASN B 1 187 ? 16.234 33.594 10.109 1 73.06 187 ASN B O 1
ATOM 6770 N N . PRO B 1 188 ? 15.758 34.75 8.25 1 75.06 188 PRO B N 1
ATOM 6771 C CA . PRO B 1 188 ? 17.078 34.469 7.68 1 75.06 188 PRO B CA 1
ATOM 6772 C C . PRO B 1 188 ? 18.219 34.938 8.57 1 75.06 188 PRO B C 1
ATOM 6774 O O . PRO B 1 188 ? 19.359 34.469 8.43 1 75.06 188 PRO B O 1
ATOM 6777 N N . ALA B 1 189 ? 17.906 35.875 9.5 1 74.31 189 ALA B N 1
ATOM 6778 C CA . ALA B 1 189 ? 18.938 36.406 10.391 1 74.31 189 ALA B CA 1
ATOM 6779 C C . ALA B 1 189 ? 19.219 35.438 11.539 1 74.31 189 ALA B C 1
ATOM 6781 O O . ALA B 1 189 ? 20.234 35.562 12.227 1 74.31 189 ALA B O 1
ATOM 6782 N N . VAL B 1 190 ? 18.344 34.562 11.734 1 79.31 190 VAL B N 1
ATOM 6783 C CA . VAL B 1 190 ? 18.5 33.594 12.82 1 79.31 190 VAL B CA 1
ATOM 6784 C C . VAL B 1 190 ? 19 32.25 12.266 1 79.31 190 VAL B C 1
ATOM 6786 O O . VAL B 1 190 ? 18.5 31.766 11.25 1 79.31 190 VAL B O 1
ATOM 6789 N N . ASP B 1 191 ? 20.031 31.844 12.953 1 87.62 191 ASP B N 1
ATOM 6790 C CA . ASP B 1 191 ? 20.469 30.484 12.617 1 87.62 191 ASP B CA 1
ATOM 6791 C C . ASP B 1 191 ? 19.422 29.453 12.992 1 87.62 191 ASP B C 1
ATOM 6793 O O . ASP B 1 191 ? 19.109 29.281 14.172 1 87.62 191 ASP B O 1
ATOM 6797 N N . PHE B 1 192 ? 18.984 28.844 12.07 1 94.25 192 PHE B N 1
ATOM 6798 C CA . PHE B 1 192 ? 17.922 27.875 12.305 1 94.25 192 PHE B CA 1
ATOM 6799 C C . PHE B 1 192 ? 18.359 26.797 13.289 1 94.25 192 PHE B C 1
ATOM 6801 O O . PHE B 1 192 ? 17.562 26.328 14.102 1 94.25 192 PHE B O 1
ATOM 6808 N N . SER B 1 193 ? 19.562 26.422 13.242 1 95.12 193 SER B N 1
ATOM 6809 C CA . SER B 1 193 ? 20.078 25.406 14.164 1 95.12 193 SER B CA 1
ATOM 6810 C C . SER B 1 193 ? 19.938 25.844 15.617 1 95.12 193 SER B C 1
ATOM 6812 O O . SER B 1 193 ? 19.641 25.031 16.484 1 95.12 193 SER B O 1
ATOM 6814 N N . ASP B 1 194 ? 20.141 27.109 15.859 1 92.81 194 ASP B N 1
ATOM 6815 C CA . ASP B 1 194 ? 19.984 27.625 17.219 1 92.81 194 ASP B CA 1
ATOM 6816 C C . ASP B 1 194 ? 18.531 27.594 17.672 1 92.81 194 ASP B C 1
ATOM 6818 O O . ASP B 1 194 ? 18.234 27.234 18.812 1 92.81 194 ASP B O 1
ATOM 6822 N N . ALA B 1 195 ? 17.703 27.953 16.734 1 92.44 195 ALA B N 1
ATOM 6823 C CA . ALA B 1 195 ? 16.281 27.891 17.031 1 92.44 195 ALA B CA 1
ATOM 6824 C C . ALA B 1 195 ? 15.844 26.453 17.344 1 92.44 195 ALA B C 1
ATOM 6826 O O . ALA B 1 195 ? 15.102 26.219 18.297 1 92.44 195 ALA B O 1
ATOM 6827 N N . TRP B 1 196 ? 16.344 25.562 16.609 1 95.56 196 TRP B N 1
ATOM 6828 C CA . TRP B 1 196 ? 16.062 24.141 16.766 1 95.56 196 TRP B CA 1
ATOM 6829 C C . TRP B 1 196 ? 16.516 23.656 18.141 1 95.56 196 TRP B C 1
ATOM 6831 O O . TRP B 1 196 ? 15.734 23.047 18.875 1 95.56 196 TRP B O 1
ATOM 6841 N N . ASP B 1 197 ? 17.656 24.016 18.5 1 94.81 197 ASP B N 1
ATOM 6842 C CA . ASP B 1 197 ? 18.219 23.578 19.781 1 94.81 197 ASP B CA 1
ATOM 6843 C C . ASP B 1 197 ? 17.406 24.141 20.953 1 94.81 197 ASP B C 1
ATOM 6845 O O . ASP B 1 197 ? 17.172 23.438 21.938 1 94.81 197 ASP B O 1
ATOM 6849 N N . ALA B 1 198 ? 16.969 25.297 20.781 1 92.19 198 ALA B N 1
ATOM 6850 C CA . ALA B 1 198 ? 16.219 25.938 21.859 1 92.19 198 ALA B CA 1
ATOM 6851 C C . ALA B 1 198 ? 14.867 25.25 22.062 1 92.19 198 ALA B C 1
ATOM 6853 O O . ALA B 1 198 ? 14.445 25.016 23.188 1 92.19 198 ALA B O 1
ATOM 6854 N N . ALA B 1 199 ? 14.266 24.938 20.984 1 94.38 199 ALA B N 1
ATOM 6855 C CA . ALA B 1 199 ? 12.977 24.25 21.062 1 94.38 199 ALA B CA 1
ATOM 6856 C C . ALA B 1 199 ? 13.125 22.875 21.672 1 94.38 199 ALA B C 1
ATOM 6858 O O . ALA B 1 199 ? 12.352 22.484 22.547 1 94.38 199 ALA B O 1
ATOM 6859 N N . VAL B 1 200 ? 14.109 22.172 21.25 1 95.19 200 VAL B N 1
ATOM 6860 C CA . VAL B 1 200 ? 14.352 20.828 21.734 1 95.19 200 VAL B CA 1
ATOM 6861 C C . VAL B 1 200 ? 14.695 20.859 23.219 1 95.19 200 VAL B C 1
ATOM 6863 O O . VAL B 1 200 ? 14.25 20 23.984 1 95.19 200 VAL B O 1
ATOM 6866 N N . ALA B 1 201 ? 15.414 21.828 23.594 1 93.19 201 ALA B N 1
ATOM 6867 C CA . ALA B 1 201 ? 15.797 21.953 25 1 93.19 201 ALA B CA 1
ATOM 6868 C C . ALA B 1 201 ? 14.57 22.156 25.891 1 93.19 201 ALA B C 1
ATOM 6870 O O . ALA B 1 201 ? 14.516 21.625 27 1 93.19 201 ALA B O 1
ATOM 6871 N N . ILE B 1 202 ? 13.672 22.875 25.422 1 92.12 202 ILE B N 1
ATOM 6872 C CA . ILE B 1 202 ? 12.461 23.109 26.188 1 92.12 202 ILE B CA 1
ATOM 6873 C C . ILE B 1 202 ? 11.734 21.781 26.438 1 92.12 202 ILE B C 1
ATOM 6875 O O . ILE B 1 202 ? 11.344 21.484 27.578 1 92.12 202 ILE B O 1
ATOM 6879 N N . VAL B 1 203 ? 11.594 20.969 25.438 1 92.88 203 VAL B N 1
ATOM 6880 C CA . VAL B 1 203 ? 10.906 19.688 25.562 1 92.88 203 VAL B CA 1
ATOM 6881 C C . VAL B 1 203 ? 11.727 18.75 26.469 1 92.88 203 VAL B C 1
ATOM 6883 O O . VAL B 1 203 ? 11.18 18.094 27.344 1 92.88 203 VAL B O 1
ATOM 6886 N N . SER B 1 204 ? 13.023 18.75 26.281 1 92.19 204 SER B N 1
ATOM 6887 C CA . SER B 1 204 ? 13.898 17.875 27.062 1 92.19 204 SER B CA 1
ATOM 6888 C C . SER B 1 204 ? 13.859 18.25 28.547 1 92.19 204 SER B C 1
ATOM 6890 O O . SER B 1 204 ? 13.875 17.375 29.406 1 92.19 204 SER B O 1
ATOM 6892 N N . ASN B 1 205 ? 13.844 19.531 28.812 1 88.38 205 ASN B N 1
ATOM 6893 C CA . ASN B 1 205 ? 13.75 19.984 30.188 1 88.38 205 ASN B CA 1
ATOM 6894 C C . ASN B 1 205 ? 12.438 19.547 30.844 1 88.38 205 ASN B C 1
ATOM 6896 O O . ASN B 1 205 ? 12.422 19.141 32 1 88.38 205 ASN B O 1
ATOM 6900 N N . TYR B 1 206 ? 11.461 19.641 30.078 1 86.75 206 TYR B N 1
ATOM 6901 C CA . TYR B 1 206 ? 10.18 19.172 30.594 1 86.75 206 TYR B CA 1
ATOM 6902 C C . TYR B 1 206 ? 10.227 17.688 30.906 1 86.75 206 TYR B C 1
ATOM 6904 O O . TYR B 1 206 ? 9.805 17.25 31.984 1 86.75 206 TYR B O 1
ATOM 6912 N N . VAL B 1 207 ? 10.789 16.906 30 1 89.81 207 VAL B N 1
ATOM 6913 C CA . VAL B 1 207 ? 10.836 15.453 30.141 1 89.81 207 VAL B CA 1
ATOM 6914 C C . VAL B 1 207 ? 11.695 15.086 31.359 1 89.81 207 VAL B C 1
ATOM 6916 O O . VAL B 1 207 ? 11.328 14.195 32.125 1 89.81 207 VAL B O 1
ATOM 6919 N N . SER B 1 208 ? 12.719 15.781 31.547 1 87.12 208 SER B N 1
ATOM 6920 C CA . SER B 1 208 ? 13.633 15.484 32.656 1 87.12 208 SER B CA 1
ATOM 6921 C C . SER B 1 208 ? 13.016 15.844 34 1 87.12 208 SER B C 1
ATOM 6923 O O . SER B 1 208 ? 13.258 15.172 35 1 87.12 208 SER B O 1
ATOM 6925 N N . ASN B 1 209 ? 12.203 16.906 33.969 1 82.69 209 ASN B N 1
ATOM 6926 C CA . ASN B 1 209 ? 11.734 17.438 35.25 1 82.69 209 ASN B CA 1
ATOM 6927 C C . ASN B 1 209 ? 10.328 16.953 35.594 1 82.69 209 ASN B C 1
ATOM 6929 O O . ASN B 1 209 ? 9.969 16.828 36.75 1 82.69 209 ASN B O 1
ATOM 6933 N N . VAL B 1 210 ? 9.586 16.734 34.562 1 80.56 210 VAL B N 1
ATOM 6934 C CA . VAL B 1 210 ? 8.188 16.391 34.781 1 80.56 210 VAL B CA 1
ATOM 6935 C C . VAL B 1 210 ? 7.93 14.953 34.344 1 80.56 210 VAL B C 1
ATOM 6937 O O . VAL B 1 210 ? 7.344 14.156 35.094 1 80.56 210 VAL B O 1
ATOM 6940 N N . GLY B 1 211 ? 8.344 14.633 33.156 1 84.44 211 GLY B N 1
ATOM 6941 C CA . GLY B 1 211 ? 8.117 13.305 32.625 1 84.44 211 GLY B CA 1
ATOM 6942 C C . GLY B 1 211 ? 7.766 13.328 31.141 1 84.44 211 GLY B C 1
ATOM 6943 O O . GLY B 1 211 ? 7.371 14.367 30.609 1 84.44 211 GLY B O 1
ATOM 6944 N N . PHE B 1 212 ? 7.73 12.172 30.578 1 87.75 212 PHE B N 1
ATOM 6945 C CA . PHE B 1 212 ? 7.617 12.016 29.125 1 87.75 212 PHE B CA 1
ATOM 6946 C C . PHE B 1 212 ? 6.172 12.18 28.672 1 87.75 212 PHE B C 1
ATOM 6948 O O . PHE B 1 212 ? 5.902 12.852 27.672 1 87.75 212 PHE B O 1
ATOM 6955 N N . TYR B 1 213 ? 5.215 11.664 29.312 1 80.81 213 TYR B N 1
ATOM 6956 C CA . TYR B 1 213 ? 3.871 11.453 28.797 1 80.81 213 TYR B CA 1
ATOM 6957 C C . TYR B 1 213 ? 3.074 12.75 28.781 1 80.81 213 TYR B C 1
ATOM 6959 O O . TYR B 1 213 ? 1.975 12.805 28.219 1 80.81 213 TYR B O 1
ATOM 6967 N N . GLY B 1 214 ? 3.662 13.875 29.297 1 79.75 214 GLY B N 1
ATOM 6968 C CA . GLY B 1 214 ? 2.982 15.164 29.234 1 79.75 214 GLY B CA 1
ATOM 6969 C C . GLY B 1 214 ? 3.693 16.172 28.344 1 79.75 214 GLY B C 1
ATOM 6970 O O . GLY B 1 214 ? 3.336 17.344 28.328 1 79.75 214 GLY B O 1
ATOM 6971 N N . ARG B 1 215 ? 4.641 15.766 27.594 1 87.5 215 ARG B N 1
ATOM 6972 C CA . ARG B 1 215 ? 5.477 16.688 26.844 1 87.5 215 ARG B CA 1
ATOM 6973 C C . ARG B 1 215 ? 4.754 17.203 25.594 1 87.5 215 ARG B C 1
ATOM 6975 O O . ARG B 1 215 ? 3.885 16.516 25.047 1 87.5 215 ARG B O 1
ATOM 6982 N N . LYS B 1 216 ? 5.086 18.422 25.141 1 89.75 216 LYS B N 1
ATOM 6983 C CA . LYS B 1 216 ? 4.516 19.047 23.953 1 89.75 216 LYS B CA 1
ATOM 6984 C C . LYS B 1 216 ? 5.273 18.625 22.703 1 89.75 216 LYS B C 1
ATOM 6986 O O . LYS B 1 216 ? 6.414 18.156 22.781 1 89.75 216 LYS B O 1
ATOM 6991 N N . ALA B 1 217 ? 4.531 18.781 21.578 1 93.56 217 ALA B N 1
ATOM 6992 C CA . ALA B 1 217 ? 5.168 18.609 20.281 1 93.56 217 ALA B CA 1
ATOM 6993 C C . ALA B 1 217 ? 5.664 19.938 19.719 1 93.56 217 ALA B C 1
ATOM 6995 O O . ALA B 1 217 ? 5.152 21 20.078 1 93.56 217 ALA B O 1
ATOM 6996 N N . ILE B 1 218 ? 6.707 19.812 18.844 1 95 218 ILE B N 1
ATOM 6997 C CA . ILE B 1 218 ? 7.219 20.969 18.125 1 95 218 ILE B CA 1
ATOM 6998 C C . ILE B 1 218 ? 6.582 21.031 16.734 1 95 218 ILE B C 1
ATOM 7000 O O . ILE B 1 218 ? 6.555 20.047 16.016 1 95 218 ILE B O 1
ATOM 7004 N N . TYR B 1 219 ? 6.062 22.219 16.359 1 93 219 TYR B N 1
ATOM 7005 C CA . TYR B 1 219 ? 5.43 22.406 15.062 1 93 219 TYR B CA 1
ATOM 7006 C C . TYR B 1 219 ? 6.262 23.312 14.172 1 93 219 TYR B C 1
ATOM 7008 O O . TYR B 1 219 ? 6.812 24.312 14.641 1 93 219 TYR B O 1
ATOM 7016 N N . LEU B 1 220 ? 6.395 22.938 12.953 1 92.94 220 LEU B N 1
ATOM 7017 C CA . LEU B 1 220 ? 6.984 23.766 11.898 1 92.94 220 LEU B CA 1
ATOM 7018 C C . LEU B 1 220 ? 5.93 24.188 10.883 1 92.94 220 LEU B C 1
ATOM 7020 O O . LEU B 1 220 ? 5.219 23.344 10.336 1 92.94 220 LEU B O 1
ATOM 7024 N N . LYS B 1 221 ? 5.883 25.469 10.641 1 88.69 221 LYS B N 1
ATOM 7025 C CA . LYS B 1 221 ? 4.992 25.953 9.594 1 88.69 221 LYS B CA 1
ATOM 7026 C C . LYS B 1 221 ? 5.586 25.719 8.211 1 88.69 221 LYS B C 1
ATOM 7028 O O . LYS B 1 221 ? 6.801 25.547 8.07 1 88.69 221 LYS B O 1
ATOM 7033 N N . ALA B 1 222 ? 4.703 25.797 7.141 1 89 222 ALA B N 1
ATOM 7034 C CA . ALA B 1 222 ? 5.148 25.594 5.766 1 89 222 ALA B CA 1
ATOM 7035 C C . ALA B 1 222 ? 6.258 26.562 5.395 1 89 222 ALA B C 1
ATOM 7037 O O . ALA B 1 222 ? 6.195 27.75 5.754 1 89 222 ALA B O 1
ATOM 7038 N N . GLY B 1 223 ? 7.312 26.031 4.797 1 88.94 223 GLY B N 1
ATOM 7039 C CA . GLY B 1 223 ? 8.445 26.859 4.406 1 88.94 223 GLY B CA 1
ATOM 7040 C C . GLY B 1 223 ? 9.742 26.094 4.316 1 88.94 223 GLY B C 1
ATOM 7041 O O . GLY B 1 223 ? 9.758 24.859 4.457 1 88.94 223 GLY B O 1
ATOM 7042 N N . THR B 1 224 ? 10.805 26.812 3.973 1 91.88 224 THR B N 1
ATOM 7043 C CA . THR B 1 224 ? 12.141 26.234 3.877 1 91.88 224 THR B CA 1
ATOM 7044 C C . THR B 1 224 ? 13.031 26.734 5.008 1 91.88 224 THR B C 1
ATOM 7046 O O . THR B 1 224 ? 13.117 27.938 5.246 1 91.88 224 THR B O 1
ATOM 7049 N N . TYR B 1 225 ? 13.562 25.812 5.746 1 93.75 225 TYR B N 1
ATOM 7050 C CA . TYR B 1 225 ? 14.469 26.094 6.852 1 93.75 225 TYR B CA 1
ATOM 7051 C C . TYR B 1 225 ? 15.883 25.625 6.52 1 93.75 225 TYR B C 1
ATOM 7053 O O . TYR B 1 225 ? 16.078 24.547 5.965 1 93.75 225 TYR B O 1
ATOM 7061 N N . LYS B 1 226 ? 16.891 26.5 6.816 1 93.69 226 LYS B N 1
ATOM 7062 C CA . LYS B 1 226 ? 18.266 26.203 6.434 1 93.69 226 LYS B CA 1
ATOM 7063 C C . LYS B 1 226 ? 19.172 26.094 7.66 1 93.69 226 LYS B C 1
ATOM 7065 O O . LYS B 1 226 ? 19.656 27.109 8.164 1 93.69 226 LYS B O 1
ATOM 7070 N N . PRO B 1 227 ? 19.391 24.875 8.094 1 95.12 227 PRO B N 1
ATOM 7071 C CA . PRO B 1 227 ? 20.312 24.719 9.227 1 95.12 227 PRO B CA 1
ATOM 7072 C C . PRO B 1 227 ? 21.781 24.938 8.828 1 95.12 227 PRO B C 1
ATOM 7074 O O . PRO B 1 227 ? 22.156 24.656 7.688 1 95.12 227 PRO B O 1
ATOM 7077 N N . SER B 1 228 ? 22.578 25.422 9.789 1 94 228 SER B N 1
ATOM 7078 C CA . SER B 1 228 ? 24 25.625 9.586 1 94 228 SER B CA 1
ATOM 7079 C C . SER B 1 228 ? 24.797 24.422 10.07 1 94 228 SER B C 1
ATOM 7081 O O . SER B 1 228 ? 25.984 24.266 9.727 1 94 228 SER B O 1
ATOM 7083 N N . ARG B 1 229 ? 24.156 23.641 10.852 1 94 229 ARG B N 1
ATOM 7084 C CA . ARG B 1 229 ? 24.797 22.453 11.391 1 94 229 ARG B CA 1
ATOM 7085 C C . ARG B 1 229 ? 23.781 21.359 11.656 1 94 229 ARG B C 1
ATOM 7087 O O . ARG B 1 229 ? 22.578 21.578 11.5 1 94 229 ARG B O 1
ATOM 7094 N N . GLN B 1 230 ? 24.312 20.219 12.023 1 95.12 230 GLN B N 1
ATOM 7095 C CA . GLN B 1 230 ? 23.5 19.031 12.273 1 95.12 230 GLN B CA 1
ATOM 7096 C C . GLN B 1 230 ? 22.438 19.297 13.328 1 95.12 230 GLN B C 1
ATOM 7098 O O . GLN B 1 230 ? 22.719 19.938 14.352 1 95.12 230 GLN B O 1
ATOM 7103 N N . LEU B 1 231 ? 21.172 18.812 13.086 1 97.56 231 LEU B N 1
ATOM 7104 C CA . LEU B 1 231 ? 20.047 18.953 14.008 1 97.56 231 LEU B CA 1
ATOM 7105 C C . LEU B 1 231 ? 19.828 17.656 14.789 1 97.56 231 LEU B C 1
ATOM 7107 O O . LEU B 1 231 ? 19.469 16.625 14.211 1 97.56 231 LEU B O 1
ATOM 7111 N N . ASP B 1 232 ? 19.969 17.688 16.078 1 97 232 ASP B N 1
ATOM 7112 C CA . ASP B 1 232 ? 19.734 16.516 16.906 1 97 232 ASP B CA 1
ATOM 7113 C C . ASP B 1 232 ? 18.375 16.609 17.609 1 97 232 ASP B C 1
ATOM 7115 O O . ASP B 1 232 ? 17.984 17.672 18.094 1 97 232 ASP B O 1
ATOM 7119 N N . ILE B 1 233 ? 17.672 15.492 17.562 1 96.44 233 ILE B N 1
ATOM 7120 C CA . ILE B 1 233 ? 16.484 15.375 18.391 1 96.44 233 ILE B CA 1
ATOM 7121 C C . ILE B 1 233 ? 16.484 14.031 19.125 1 96.44 233 ILE B C 1
ATOM 7123 O O . ILE B 1 233 ? 16.797 13 18.531 1 96.44 233 ILE B O 1
ATOM 7127 N N . PRO B 1 234 ? 16.234 14.07 20.453 1 96.12 234 PRO B N 1
ATOM 7128 C CA . PRO B 1 234 ? 16.031 12.789 21.141 1 96.12 234 PRO B CA 1
ATOM 7129 C C . PRO B 1 234 ? 14.781 12.055 20.656 1 96.12 234 PRO B C 1
ATOM 7131 O O . PRO B 1 234 ? 13.867 12.672 20.109 1 96.12 234 PRO B O 1
ATOM 7134 N N . SER B 1 235 ? 14.711 10.664 20.938 1 95.56 235 SER B N 1
ATOM 7135 C CA . SER B 1 235 ? 13.625 9.836 20.422 1 95.56 235 SER B CA 1
ATOM 7136 C C . SER B 1 235 ? 12.32 10.133 21.156 1 95.56 235 SER B C 1
ATOM 7138 O O . SER B 1 235 ? 11.25 9.711 20.719 1 95.56 235 SER B O 1
ATOM 7140 N N . TYR B 1 236 ? 12.375 10.938 22.234 1 94.81 236 TYR B N 1
ATOM 7141 C CA . TYR B 1 236 ? 11.164 11.289 22.969 1 94.81 236 TYR B CA 1
ATOM 7142 C C . TYR B 1 236 ? 10.617 12.633 22.516 1 94.81 236 TYR B C 1
ATOM 7144 O O . TYR B 1 236 ? 9.711 13.188 23.141 1 94.81 236 TYR B O 1
ATOM 7152 N N . VAL B 1 237 ? 11.148 13.219 21.453 1 95.94 237 VAL B N 1
ATOM 7153 C CA . VAL B 1 237 ? 10.695 14.492 20.891 1 95.94 237 VAL B CA 1
ATOM 7154 C C . VAL B 1 237 ? 9.961 14.25 19.578 1 95.94 237 VAL B C 1
ATOM 7156 O O . VAL B 1 237 ? 10.336 13.383 18.797 1 95.94 237 VAL B O 1
ATOM 7159 N N . SER B 1 238 ? 8.844 15.039 19.375 1 96.12 238 SER B N 1
ATOM 7160 C CA . SER B 1 238 ? 8.078 15.023 18.125 1 96.12 238 SER B CA 1
ATOM 7161 C C . SER B 1 238 ? 8.156 16.375 17.406 1 96.12 238 SER B C 1
ATOM 7163 O O . SER B 1 238 ? 7.926 17.422 18.016 1 96.12 238 SER B O 1
ATOM 7165 N N . VAL B 1 239 ? 8.547 16.344 16.172 1 96.88 239 VAL B N 1
ATOM 7166 C CA . VAL B 1 239 ? 8.531 17.516 15.312 1 96.88 239 VAL B CA 1
ATOM 7167 C C . VAL B 1 239 ? 7.57 17.297 14.148 1 96.88 239 VAL B C 1
ATOM 7169 O O . VAL B 1 239 ? 7.734 16.359 13.367 1 96.88 239 VAL B O 1
ATOM 7172 N N . VAL B 1 240 ? 6.582 18.172 14.023 1 94.25 240 VAL B N 1
ATOM 7173 C CA . VAL B 1 240 ? 5.5 17.969 13.062 1 94.25 240 VAL B CA 1
ATOM 7174 C C . VAL B 1 240 ? 5.441 19.141 12.086 1 94.25 240 VAL B C 1
ATOM 7176 O O . VAL B 1 240 ? 5.348 20.297 12.5 1 94.25 240 VAL B O 1
ATOM 7179 N N . ALA B 1 241 ? 5.527 18.844 10.789 1 93.88 241 ALA B N 1
ATOM 7180 C CA . ALA B 1 241 ? 5.332 19.844 9.734 1 93.88 241 ALA B CA 1
ATOM 7181 C C . ALA B 1 241 ? 3.848 20.078 9.477 1 93.88 241 ALA B C 1
ATOM 7183 O O . ALA B 1 241 ? 3.072 19.125 9.344 1 93.88 241 ALA B O 1
ATOM 7184 N N . ILE B 1 242 ? 3.488 21.297 9.453 1 89.31 242 ILE B N 1
ATOM 7185 C CA . ILE B 1 242 ? 2.152 21.688 9.016 1 89.31 242 ILE B CA 1
ATOM 7186 C C . ILE B 1 242 ? 2.217 22.234 7.59 1 89.31 242 ILE B C 1
ATOM 7188 O O . ILE B 1 242 ? 2.662 23.359 7.367 1 89.31 242 ILE B O 1
ATOM 7192 N N . GLY B 1 243 ? 1.664 21.516 6.625 1 90 243 GLY B N 1
ATOM 7193 C CA . GLY B 1 243 ? 1.953 21.797 5.227 1 90 243 GLY B CA 1
ATOM 7194 C C . GLY B 1 243 ? 3.311 21.281 4.785 1 90 243 GLY B C 1
ATOM 7195 O O . GLY B 1 243 ? 3.846 20.344 5.367 1 90 243 GLY B O 1
ATOM 7196 N N . ASN B 1 244 ? 3.807 21.859 3.686 1 91.69 244 ASN B N 1
ATOM 7197 C CA . ASN B 1 244 ? 5.113 21.422 3.205 1 91.69 244 ASN B CA 1
ATOM 7198 C C . ASN B 1 244 ? 6.246 22.172 3.91 1 91.69 244 ASN B C 1
ATOM 7200 O O . ASN B 1 244 ? 6.281 23.391 3.908 1 91.69 244 ASN B O 1
ATOM 7204 N N . VAL B 1 245 ? 7.102 21.359 4.551 1 93.25 245 VAL B N 1
ATOM 7205 C CA . VAL B 1 245 ? 8.297 21.906 5.191 1 93.25 245 VAL B CA 1
ATOM 7206 C C . VAL B 1 245 ? 9.539 21.266 4.57 1 93.25 245 VAL B C 1
ATOM 7208 O O . VAL B 1 245 ? 9.594 20.047 4.371 1 93.25 245 VAL B O 1
ATOM 7211 N N . THR B 1 246 ? 10.516 22.109 4.195 1 93.81 246 THR B N 1
ATOM 7212 C CA . THR B 1 246 ? 11.805 21.625 3.727 1 93.81 246 THR B CA 1
ATOM 7213 C C . THR B 1 246 ? 12.922 22.031 4.684 1 93.81 246 THR B C 1
ATOM 7215 O O . THR B 1 246 ? 13.109 23.219 4.961 1 93.81 246 THR B O 1
ATOM 7218 N N . ILE B 1 247 ? 13.523 21.062 5.25 1 96.31 247 ILE B N 1
ATOM 7219 C CA . ILE B 1 247 ? 14.797 21.312 5.918 1 96.31 247 ILE B CA 1
ATOM 7220 C C . ILE B 1 247 ? 15.938 21.188 4.906 1 96.31 247 ILE B C 1
ATOM 7222 O O . ILE B 1 247 ? 16.297 20.078 4.512 1 96.31 247 ILE B O 1
ATOM 7226 N N . ASP B 1 248 ? 16.516 22.297 4.512 1 94.06 248 ASP B N 1
ATOM 7227 C CA . ASP B 1 248 ? 17.5 22.359 3.447 1 94.06 248 ASP B CA 1
ATOM 7228 C C . ASP B 1 248 ? 18.922 22.375 4.016 1 94.06 248 ASP B C 1
ATOM 7230 O O . ASP B 1 248 ? 19.469 23.438 4.309 1 94.06 248 ASP B O 1
ATOM 7234 N N . GLY B 1 249 ? 19.5 21.203 4.078 1 93.12 249 GLY B N 1
ATOM 7235 C CA . GLY B 1 249 ? 20.859 21.078 4.598 1 93.12 249 GLY B CA 1
ATOM 7236 C C . GLY B 1 249 ? 21.922 21.219 3.529 1 93.12 249 GLY B C 1
ATOM 7237 O O . GLY B 1 249 ? 23.047 20.734 3.697 1 93.12 249 GLY B O 1
ATOM 7238 N N . SER B 1 250 ? 21.719 21.812 2.428 1 90.25 250 SER B N 1
ATOM 7239 C CA . SER B 1 250 ? 22.656 21.891 1.31 1 90.25 250 SER B CA 1
ATOM 7240 C C . SER B 1 250 ? 23.891 22.703 1.671 1 90.25 250 SER B C 1
ATOM 7242 O O . SER B 1 250 ? 24.953 22.531 1.072 1 90.25 250 SER B O 1
ATOM 7244 N N . GLY B 1 251 ? 23.688 23.641 2.717 1 88.75 251 GLY B N 1
ATOM 7245 C CA . GLY B 1 251 ? 24.797 24.484 3.133 1 88.75 251 GLY B CA 1
ATOM 7246 C C . GLY B 1 251 ? 25.531 23.938 4.34 1 88.75 251 GLY B C 1
ATOM 7247 O O . GLY B 1 251 ? 26.453 24.578 4.852 1 88.75 251 GLY B O 1
ATOM 7248 N N . MET B 1 252 ? 25.219 22.781 4.75 1 91.94 252 MET B N 1
ATOM 7249 C CA . MET B 1 252 ? 25.828 22.188 5.945 1 91.94 252 MET B CA 1
ATOM 7250 C C . MET B 1 252 ? 27.188 21.594 5.633 1 91.94 252 MET B C 1
ATOM 7252 O O . MET B 1 252 ? 27.5 21.312 4.477 1 91.94 252 MET B O 1
ATOM 7256 N N . PRO B 1 253 ? 28.016 21.438 6.703 1 88.81 253 PRO B N 1
ATOM 7257 C CA . PRO B 1 253 ? 29.328 20.828 6.484 1 88.81 253 PRO B CA 1
ATOM 7258 C C . PRO B 1 253 ? 29.234 19.391 5.988 1 88.81 253 PRO B C 1
ATOM 7260 O O . PRO B 1 253 ? 28.297 18.672 6.324 1 88.81 253 PRO B O 1
ATOM 7263 N N . ASP B 1 254 ? 30.281 19 5.324 1 88.88 254 ASP B N 1
ATOM 7264 C CA . ASP B 1 254 ? 30.391 17.625 4.844 1 88.88 254 ASP B CA 1
ATOM 7265 C C . ASP B 1 254 ? 30.359 16.641 6.008 1 88.88 254 ASP B C 1
ATOM 7267 O O . ASP B 1 254 ? 30.828 16.953 7.105 1 88.88 254 ASP B O 1
ATOM 7271 N N . ASN B 1 255 ? 29.797 15.484 5.754 1 89.19 255 ASN B N 1
ATOM 7272 C CA . ASN B 1 255 ? 29.766 14.352 6.672 1 89.19 255 ASN B CA 1
ATOM 7273 C C . ASN B 1 255 ? 28.828 14.609 7.855 1 89.19 255 ASN B C 1
ATOM 7275 O O . ASN B 1 255 ? 28.969 13.977 8.906 1 89.19 255 ASN B O 1
ATOM 7279 N N . SER B 1 256 ? 28.016 15.609 7.672 1 92.88 256 SER B N 1
ATOM 7280 C CA . SER B 1 256 ? 26.969 15.852 8.656 1 92.88 256 SER B CA 1
ATOM 7281 C C . SER B 1 256 ? 25.656 15.188 8.242 1 92.88 256 SER B C 1
ATOM 7283 O O . SER B 1 256 ? 25.391 15.023 7.055 1 92.88 256 SER B O 1
ATOM 7285 N N . TYR B 1 257 ? 25 14.75 9.289 1 96.31 257 TYR B N 1
ATOM 7286 C CA . TYR B 1 257 ? 23.609 14.414 9.047 1 96.31 257 TYR B CA 1
ATOM 7287 C C . TYR B 1 257 ? 22.719 15.656 9.141 1 96.31 257 TYR B C 1
ATOM 7289 O O . TYR B 1 257 ? 22.938 16.516 10 1 96.31 257 TYR B O 1
ATOM 7297 N N . VAL B 1 258 ? 21.703 15.781 8.336 1 97.06 258 VAL B N 1
ATOM 7298 C CA . VAL B 1 258 ? 20.781 16.906 8.461 1 97.06 258 VAL B CA 1
ATOM 7299 C C . VAL B 1 258 ? 20.031 16.812 9.789 1 97.06 258 VAL B C 1
ATOM 7301 O O . VAL B 1 258 ? 20.016 17.781 10.562 1 97.06 258 VAL B O 1
ATOM 7304 N N . ILE B 1 259 ? 19.469 15.633 10.039 1 98.31 259 ILE B N 1
ATOM 7305 C CA . ILE B 1 259 ? 18.797 15.398 11.312 1 98.31 259 ILE B CA 1
ATOM 7306 C C . ILE B 1 259 ? 19.281 14.078 11.914 1 98.31 259 ILE B C 1
ATOM 7308 O O . ILE B 1 259 ? 19.406 13.078 11.211 1 98.31 259 ILE B O 1
ATOM 7312 N N . ARG B 1 260 ? 19.594 14.039 13.211 1 97.69 260 ARG B N 1
ATOM 7313 C CA . ARG B 1 260 ? 19.859 12.805 13.945 1 97.69 260 ARG B CA 1
ATOM 7314 C C . ARG B 1 260 ? 18.844 12.586 15.062 1 97.69 260 ARG B C 1
ATOM 7316 O O . ARG B 1 260 ? 18.656 13.461 15.906 1 97.69 260 ARG B O 1
ATOM 7323 N N . ILE B 1 261 ? 18.109 11.492 15.008 1 98.5 261 ILE B N 1
ATOM 7324 C CA . ILE B 1 261 ? 17.312 11.039 16.141 1 98.5 261 ILE B CA 1
ATOM 7325 C C . ILE B 1 261 ? 18.141 10.125 17.031 1 98.5 261 ILE B C 1
ATOM 7327 O O . ILE B 1 261 ? 18.344 8.945 16.719 1 98.5 261 ILE B O 1
ATOM 7331 N N . ILE B 1 262 ? 18.594 10.68 18.125 1 97.44 262 ILE B N 1
ATOM 7332 C CA . ILE B 1 262 ? 19.594 10.031 18.969 1 97.44 262 ILE B CA 1
ATOM 7333 C C . ILE B 1 262 ? 19.406 10.461 20.422 1 97.44 262 ILE B C 1
ATOM 7335 O O . ILE B 1 262 ? 19.031 11.602 20.703 1 97.44 262 ILE B O 1
ATOM 7339 N N . ASN B 1 263 ? 19.609 9.484 21.328 1 96.81 263 ASN B N 1
ATOM 7340 C CA . ASN B 1 263 ? 19.531 9.828 22.75 1 96.81 263 ASN B CA 1
ATOM 7341 C C . ASN B 1 263 ? 20.906 10.086 23.344 1 96.81 263 ASN B C 1
ATOM 7343 O O . ASN B 1 263 ? 21.844 9.328 23.094 1 96.81 263 ASN B O 1
ATOM 7347 N N . LYS B 1 264 ? 20.953 11.211 24.094 1 93.69 264 LYS B N 1
ATOM 7348 C CA . LYS B 1 264 ? 22.219 11.586 24.734 1 93.69 264 LYS B CA 1
ATOM 7349 C C . LYS B 1 264 ? 22.109 11.461 26.266 1 93.69 264 LYS B C 1
ATOM 7351 O O . LYS B 1 264 ? 23.062 11.805 26.984 1 93.69 264 LYS B O 1
ATOM 7356 N N . VAL B 1 265 ? 20.969 11.055 26.688 1 92.69 265 VAL B N 1
ATOM 7357 C CA . VAL B 1 265 ? 20.734 10.875 28.109 1 92.69 265 VAL B CA 1
ATOM 7358 C C . VAL B 1 265 ? 20.234 9.461 28.391 1 92.69 265 VAL B C 1
ATOM 7360 O O . VAL B 1 265 ? 19.688 8.812 27.484 1 92.69 265 VAL B O 1
ATOM 7363 N N . SER B 1 266 ? 20.5 8.984 29.578 1 91.56 266 SER B N 1
ATOM 7364 C CA . SER B 1 266 ? 20.016 7.672 30 1 91.56 266 SER B CA 1
ATOM 7365 C C . SER B 1 266 ? 18.797 7.797 30.922 1 91.56 266 SER B C 1
ATOM 7367 O O . SER B 1 266 ? 18.547 8.867 31.469 1 91.56 266 SER B O 1
ATOM 7369 N N . GLY B 1 267 ? 18.047 6.754 30.984 1 89.06 267 GLY B N 1
ATOM 7370 C CA . GLY B 1 267 ? 17.016 6.68 32 1 89.06 267 GLY B CA 1
ATOM 7371 C C . GLY B 1 267 ? 15.672 7.188 31.531 1 89.06 267 GLY B C 1
ATOM 7372 O O . GLY B 1 267 ? 14.727 7.281 32.312 1 89.06 267 GLY B O 1
ATOM 7373 N N . ILE B 1 268 ? 15.547 7.551 30.328 1 90.56 268 ILE B N 1
ATOM 7374 C CA . ILE B 1 268 ? 14.258 7.969 29.797 1 90.56 268 ILE B CA 1
ATOM 7375 C C . ILE B 1 268 ? 13.602 6.805 29.062 1 90.56 268 ILE B C 1
ATOM 7377 O O . ILE B 1 268 ? 14.211 6.211 28.156 1 90.56 268 ILE B O 1
ATOM 7381 N N . SER B 1 269 ? 12.367 6.516 29.469 1 84.38 269 SER B N 1
ATOM 7382 C CA . SER B 1 269 ? 11.656 5.402 28.844 1 84.38 269 SER B CA 1
ATOM 7383 C C . SER B 1 269 ? 10.594 5.902 27.859 1 84.38 269 SER B C 1
ATOM 7385 O O . SER B 1 269 ? 9.742 6.711 28.234 1 84.38 269 SER B O 1
ATOM 7387 N N . THR B 1 270 ? 10.672 5.383 26.688 1 85.75 270 THR B N 1
ATOM 7388 C CA . THR B 1 270 ? 9.656 5.668 25.688 1 85.75 270 THR B CA 1
ATOM 7389 C C . THR B 1 270 ? 8.898 4.398 25.297 1 85.75 270 THR B C 1
ATOM 7391 O O . THR B 1 270 ? 8.461 4.246 24.156 1 85.75 270 THR B O 1
ATOM 7394 N N . THR B 1 271 ? 8.648 3.473 26.172 1 81.62 271 THR B N 1
ATOM 7395 C CA . THR B 1 271 ? 8.117 2.137 25.938 1 81.62 271 THR B CA 1
ATOM 7396 C C . THR B 1 271 ? 6.715 2.213 25.328 1 81.62 271 THR B C 1
ATOM 7398 O O . THR B 1 271 ? 6.367 1.41 24.453 1 81.62 271 THR B O 1
ATOM 7401 N N . TYR B 1 272 ? 5.934 3.18 25.766 1 77.5 272 TYR B N 1
ATOM 7402 C CA . TYR B 1 272 ? 4.539 3.217 25.344 1 77.5 272 TYR B CA 1
ATOM 7403 C C . TYR B 1 272 ? 4.316 4.312 24.312 1 77.5 272 TYR B C 1
ATOM 7405 O O . TYR B 1 272 ? 3.172 4.645 23.984 1 77.5 272 TYR B O 1
ATOM 7413 N N . HIS B 1 273 ? 5.43 4.855 23.766 1 83.81 273 HIS B N 1
ATOM 7414 C CA . HIS B 1 273 ? 5.324 5.934 22.781 1 83.81 273 HIS B CA 1
ATOM 7415 C C . HIS B 1 273 ? 4.871 5.402 21.438 1 83.81 273 HIS B C 1
ATOM 7417 O O . HIS B 1 273 ? 5.398 4.402 20.938 1 83.81 273 HIS B O 1
ATOM 7423 N N . LYS B 1 274 ? 3.803 6.133 20.797 1 81.69 274 LYS B N 1
ATOM 7424 C CA . LYS B 1 274 ? 3.338 5.754 19.469 1 81.69 274 LYS B CA 1
ATOM 7425 C C . LYS B 1 274 ? 3.127 6.984 18.594 1 81.69 274 LYS B C 1
ATOM 7427 O O . LYS B 1 274 ? 2.529 6.891 17.516 1 81.69 274 LYS B O 1
ATOM 7432 N N . GLY B 1 275 ? 3.646 8.102 19.016 1 87.19 275 GLY B N 1
ATOM 7433 C CA . GLY B 1 275 ? 3.557 9.297 18.203 1 87.19 275 GLY B CA 1
ATOM 7434 C C . GLY B 1 275 ? 4.703 9.438 17.219 1 87.19 275 GLY B C 1
ATOM 7435 O O . GLY B 1 275 ? 5.75 8.805 17.391 1 87.19 275 GLY B O 1
ATOM 7436 N N . TRP B 1 276 ? 4.496 10.344 16.172 1 93.56 276 TRP B N 1
ATOM 7437 C CA . TRP B 1 276 ? 5.539 10.586 15.18 1 93.56 276 TRP B CA 1
ATOM 7438 C C . TRP B 1 276 ? 6.711 11.344 15.789 1 93.56 276 TRP B C 1
ATOM 7440 O O . TRP B 1 276 ? 6.516 12.281 16.562 1 93.56 276 TRP B O 1
ATOM 7450 N N . ASN B 1 277 ? 7.926 10.883 15.531 1 96.38 277 ASN B N 1
ATOM 7451 C CA . ASN B 1 277 ? 9.094 11.695 15.859 1 96.38 277 ASN B CA 1
ATOM 7452 C C . ASN B 1 277 ? 9.32 12.789 14.82 1 96.38 277 ASN B C 1
ATOM 7454 O O . ASN B 1 277 ? 9.617 13.93 15.164 1 96.38 277 ASN B O 1
ATOM 7458 N N . LEU B 1 278 ? 9.227 12.422 13.578 1 97.44 278 LEU B N 1
ATOM 7459 C CA . LEU B 1 278 ? 9.094 13.344 12.453 1 97.44 278 LEU B CA 1
ATOM 7460 C C . LEU B 1 278 ? 7.84 13.039 11.648 1 97.44 278 LEU B C 1
ATOM 7462 O O . LEU B 1 278 ? 7.609 11.891 11.266 1 97.44 278 LEU B O 1
ATOM 7466 N N . GLY B 1 279 ? 7.047 14.031 11.461 1 94.38 279 GLY B N 1
ATOM 7467 C CA . GLY B 1 279 ? 5.832 13.797 10.695 1 94.38 279 GLY B CA 1
ATOM 7468 C C . GLY B 1 279 ? 5.27 15.062 10.07 1 94.38 279 GLY B C 1
ATOM 7469 O O . GLY B 1 279 ? 5.848 16.141 10.219 1 94.38 279 GLY B O 1
ATOM 7470 N N . SER B 1 280 ? 4.219 14.883 9.273 1 92.44 280 SER B N 1
ATOM 7471 C CA . SER B 1 280 ? 3.611 16.016 8.602 1 92.44 280 SER B CA 1
ATOM 7472 C C . SER B 1 280 ? 2.092 15.891 8.555 1 92.44 280 SER B C 1
ATOM 7474 O O . SER B 1 280 ? 1.558 14.781 8.531 1 92.44 280 SER B O 1
ATOM 7476 N N . ILE B 1 281 ? 1.485 16.953 8.648 1 85.5 281 ILE B N 1
ATOM 7477 C CA . ILE B 1 281 ? 0.041 17.078 8.492 1 85.5 281 ILE B CA 1
ATOM 7478 C C . ILE B 1 281 ? -0.269 17.969 7.285 1 85.5 281 ILE B C 1
ATOM 7480 O O . ILE B 1 281 ? 0.089 19.141 7.266 1 85.5 281 ILE B O 1
ATOM 7484 N N . GLY B 1 282 ? -0.901 17.469 6.289 1 83.69 282 GLY B N 1
ATOM 7485 C CA . GLY B 1 282 ? -1.273 18.234 5.113 1 83.69 282 GLY B CA 1
ATOM 7486 C C . GLY B 1 282 ? -0.093 18.578 4.223 1 83.69 282 GLY B C 1
ATOM 7487 O O . GLY B 1 282 ? -0.099 19.609 3.539 1 83.69 282 GLY B O 1
ATOM 7488 N N . GLY B 1 283 ? 0.892 17.891 4.32 1 90.44 283 GLY B N 1
ATOM 7489 C CA . GLY B 1 283 ? 2.074 18.109 3.498 1 90.44 283 GLY B CA 1
ATOM 7490 C C . GLY B 1 283 ? 3.154 17.062 3.736 1 90.44 283 GLY B C 1
ATOM 7491 O O . GLY B 1 283 ? 2.855 15.922 4.082 1 90.44 283 GLY B O 1
ATOM 7492 N N . THR B 1 284 ? 4.449 17.562 3.395 1 92.81 284 THR B N 1
ATOM 7493 C CA . THR B 1 284 ? 5.602 16.672 3.533 1 92.81 284 THR B CA 1
ATOM 7494 C C . THR B 1 284 ? 6.688 17.328 4.383 1 92.81 284 THR B C 1
ATOM 7496 O O . THR B 1 284 ? 6.898 18.547 4.305 1 92.81 284 THR B O 1
ATOM 7499 N N . PHE B 1 285 ? 7.195 16.516 5.312 1 96.44 285 PHE B N 1
ATOM 7500 C CA . PHE B 1 285 ? 8.438 16.891 5.977 1 96.44 285 PHE B CA 1
ATOM 7501 C C . PHE B 1 285 ? 9.641 16.5 5.137 1 96.44 285 PHE B C 1
ATOM 7503 O O . PHE B 1 285 ? 10.078 15.344 5.172 1 96.44 285 PHE B O 1
ATOM 7510 N N . ARG B 1 286 ? 10.242 17.422 4.359 1 96.06 286 ARG B N 1
ATOM 7511 C CA . ARG B 1 286 ? 11.289 17.109 3.393 1 96.06 286 ARG B CA 1
ATOM 7512 C C . ARG B 1 286 ? 12.672 17.438 3.951 1 96.06 286 ARG B C 1
ATOM 7514 O O . ARG B 1 286 ? 12.883 18.547 4.469 1 96.06 286 ARG B O 1
ATOM 7521 N N . VAL B 1 287 ? 13.539 16.531 3.912 1 96.38 287 VAL B N 1
ATOM 7522 C CA . VAL B 1 287 ? 14.953 16.719 4.242 1 96.38 287 VAL B CA 1
ATOM 7523 C C . VAL B 1 287 ? 15.789 16.703 2.967 1 96.38 287 VAL B C 1
ATOM 7525 O O . VAL B 1 287 ? 15.789 15.727 2.223 1 96.38 287 VAL B O 1
ATOM 7528 N N . LEU B 1 288 ? 16.469 17.828 2.76 1 93.31 288 LEU B N 1
ATOM 7529 C CA . LEU B 1 288 ? 17.234 18 1.531 1 93.31 288 LEU B CA 1
ATOM 7530 C C . LEU B 1 288 ? 18.719 18.203 1.839 1 93.31 288 LEU B C 1
ATOM 7532 O O . LEU B 1 288 ? 19.078 18.922 2.77 1 93.31 288 LEU B O 1
ATOM 7536 N N . GLY B 1 289 ? 19.547 17.547 1.072 1 90.88 289 GLY B N 1
ATOM 7537 C CA . GLY B 1 289 ? 20.984 17.781 1.146 1 90.88 289 GLY B CA 1
ATOM 7538 C C . GLY B 1 289 ? 21.516 18.531 -0.05 1 90.88 289 GLY B C 1
ATOM 7539 O O . GLY B 1 289 ? 20.797 19.328 -0.672 1 90.88 289 GLY B O 1
ATOM 7540 N N . ASN B 1 290 ? 22.703 18.75 -0.227 1 75.25 290 ASN B N 1
ATOM 7541 C CA . ASN B 1 290 ? 23.312 19.547 -1.277 1 75.25 290 ASN B CA 1
ATOM 7542 C C . ASN B 1 290 ? 23.328 18.812 -2.613 1 75.25 290 ASN B C 1
ATOM 7544 O O . ASN B 1 290 ? 22.797 19.312 -3.609 1 75.25 290 ASN B O 1
ATOM 7548 N N . THR B 1 291 ? 24.109 17.922 -2.938 1 64.31 291 THR B N 1
ATOM 7549 C CA . THR B 1 291 ? 24.156 17.172 -4.184 1 64.31 291 THR B CA 1
ATOM 7550 C C . THR B 1 291 ? 24.516 15.711 -3.918 1 64.31 291 THR B C 1
ATOM 7552 O O . THR B 1 291 ? 25 15.367 -2.836 1 64.31 291 THR B O 1
ATOM 7555 N N . LEU B 1 292 ? 24.047 14.844 -4.918 1 59.34 292 LEU B N 1
ATOM 7556 C CA . LEU B 1 292 ? 24.359 13.422 -4.852 1 59.34 292 LEU B CA 1
ATOM 7557 C C . LEU B 1 292 ? 25.812 13.211 -4.445 1 59.34 292 LEU B C 1
ATOM 7559 O O . LEU B 1 292 ? 26.125 12.273 -3.703 1 59.34 292 LEU B O 1
ATOM 7563 N N . ASP B 1 293 ? 26.609 14.156 -5.066 1 56.34 293 ASP B N 1
ATOM 7564 C CA . ASP B 1 293 ? 28.047 14.008 -4.848 1 56.34 293 ASP B CA 1
ATOM 7565 C C . ASP B 1 293 ? 28.5 14.781 -3.609 1 56.34 293 ASP B C 1
ATOM 7567 O O . ASP B 1 293 ? 29.688 14.867 -3.326 1 56.34 293 ASP B O 1
ATOM 7571 N N . GLY B 1 294 ? 27.5 15.258 -3.039 1 65.88 294 GLY B N 1
ATOM 7572 C CA . GLY B 1 294 ? 27.938 15.984 -1.859 1 65.88 294 GLY B CA 1
ATOM 7573 C C . GLY B 1 294 ? 28.031 15.117 -0.622 1 65.88 294 GLY B C 1
ATOM 7574 O O . GLY B 1 294 ? 27.812 13.906 -0.688 1 65.88 294 GLY B O 1
ATOM 7575 N N . ASN B 1 295 ? 28.625 15.523 0.506 1 79.38 295 ASN B N 1
ATOM 7576 C CA . ASN B 1 295 ? 29.062 14.719 1.636 1 79.38 295 ASN B CA 1
ATOM 7577 C C . ASN B 1 295 ? 28.141 14.875 2.842 1 79.38 295 ASN B C 1
ATOM 7579 O O . ASN B 1 295 ? 28.531 14.57 3.969 1 79.38 295 ASN B O 1
ATOM 7583 N N . VAL B 1 296 ? 26.844 15.43 2.498 1 93.12 296 VAL B N 1
ATOM 7584 C CA . VAL B 1 296 ? 25.906 15.5 3.615 1 93.12 296 VAL B CA 1
ATOM 7585 C C . VAL B 1 296 ? 25.016 14.266 3.613 1 93.12 296 VAL B C 1
ATOM 7587 O O . VAL B 1 296 ? 24.609 13.789 2.553 1 93.12 296 VAL B O 1
ATOM 7590 N N . ASP B 1 297 ? 24.703 13.742 4.789 1 96.19 297 ASP B N 1
ATOM 7591 C CA . ASP B 1 297 ? 23.828 12.594 4.945 1 96.19 297 ASP B CA 1
ATOM 7592 C C . ASP B 1 297 ? 22.422 13.031 5.367 1 96.19 297 ASP B C 1
ATOM 7594 O O . ASP B 1 297 ? 22.234 14.148 5.852 1 96.19 297 ASP B O 1
ATOM 7598 N N . GLY B 1 298 ? 21.375 12.242 5.105 1 97.06 298 GLY B N 1
ATOM 7599 C CA . GLY B 1 298 ? 20 12.578 5.391 1 97.06 298 GLY B CA 1
ATOM 7600 C C . GLY B 1 298 ? 19.656 12.492 6.863 1 97.06 298 GLY B C 1
ATOM 7601 O O . GLY B 1 298 ? 20.062 13.344 7.656 1 97.06 298 GLY B O 1
ATOM 7602 N N . ILE B 1 299 ? 18.922 11.414 7.258 1 98.44 299 ILE B N 1
ATOM 7603 C CA . ILE B 1 299 ? 18.484 11.227 8.633 1 98.44 299 ILE B CA 1
ATOM 7604 C C . ILE B 1 299 ? 19.219 10.047 9.258 1 98.44 299 ILE B C 1
ATOM 7606 O O . ILE B 1 299 ? 19.406 9.008 8.625 1 98.44 299 ILE B O 1
ATOM 7610 N N . PHE B 1 300 ? 19.703 10.219 10.43 1 98.56 300 PHE B N 1
ATOM 7611 C CA . PHE B 1 300 ? 20.266 9.156 11.258 1 98.56 300 PHE B CA 1
ATOM 7612 C C . PHE B 1 300 ? 19.297 8.773 12.375 1 98.56 300 PHE B C 1
ATOM 7614 O O . PHE B 1 300 ? 18.703 9.641 13.016 1 98.56 300 PHE B O 1
ATOM 7621 N N . VAL B 1 301 ? 19.031 7.473 12.602 1 98.56 301 VAL B N 1
ATOM 7622 C CA . VAL B 1 301 ? 18.188 6.996 13.688 1 98.56 301 VAL B CA 1
ATOM 7623 C C . VAL B 1 301 ? 18.938 5.961 14.523 1 98.56 301 VAL B C 1
ATOM 7625 O O . VAL B 1 301 ? 19.375 4.934 14 1 98.56 301 VAL B O 1
ATOM 7628 N N . GLY B 1 302 ? 19.062 6.203 15.758 1 97.81 302 GLY B N 1
ATOM 7629 C CA . GLY B 1 302 ? 19.656 5.223 16.656 1 97.81 302 GLY B CA 1
ATOM 7630 C C . GLY B 1 302 ? 20.766 5.789 17.516 1 97.81 302 GLY B C 1
ATOM 7631 O O . GLY B 1 302 ? 21.094 6.977 17.406 1 97.81 302 GLY B O 1
ATOM 7632 N N . ASN B 1 303 ? 21.312 4.949 18.391 1 96.69 303 ASN B N 1
ATOM 7633 C CA . ASN B 1 303 ? 22.391 5.359 19.281 1 96.69 303 ASN B CA 1
ATOM 7634 C C . ASN B 1 303 ? 23.75 4.922 18.75 1 96.69 303 ASN B C 1
ATOM 7636 O O . ASN B 1 303 ? 23.844 3.951 18 1 96.69 303 ASN B O 1
ATOM 7640 N N . THR B 1 304 ? 24.734 5.746 19.094 1 94.25 304 THR B N 1
ATOM 7641 C CA . THR B 1 304 ? 26.125 5.387 18.828 1 94.25 304 THR B CA 1
ATOM 7642 C C . THR B 1 304 ? 26.844 5.023 20.125 1 94.25 304 THR B C 1
ATOM 7644 O O . THR B 1 304 ? 28.016 4.656 20.094 1 94.25 304 THR B O 1
ATOM 7647 N N . SER B 1 305 ? 26.141 5.227 21.188 1 93.19 305 SER B N 1
ATOM 7648 C CA . SER B 1 305 ? 26.625 4.871 22.516 1 93.19 305 SER B CA 1
ATOM 7649 C C . SER B 1 305 ? 25.5 4.367 23.406 1 93.19 305 SER B C 1
ATOM 7651 O O . SER B 1 305 ? 24.328 4.418 23.031 1 93.19 305 SER B O 1
ATOM 7653 N N . ASN B 1 306 ? 25.906 3.822 24.578 1 93.12 306 ASN B N 1
ATOM 7654 C CA . ASN B 1 306 ? 24.922 3.252 25.484 1 93.12 306 ASN B CA 1
ATOM 7655 C C . ASN B 1 306 ? 24.125 4.34 26.203 1 93.12 306 ASN B C 1
ATOM 7657 O O . ASN B 1 306 ? 24.562 4.883 27.219 1 93.12 306 ASN B O 1
ATOM 7661 N N . MET B 1 307 ? 22.969 4.684 25.641 1 94.81 307 MET B N 1
ATOM 7662 C CA . MET B 1 307 ? 22.016 5.656 26.156 1 94.81 307 MET B CA 1
ATOM 7663 C C . MET B 1 307 ? 20.609 5.07 26.203 1 94.81 307 MET B C 1
ATOM 7665 O O . MET B 1 307 ? 20.422 3.869 26 1 94.81 307 MET B O 1
ATOM 7669 N N . SER B 1 308 ? 19.609 5.891 26.656 1 94.69 308 SER B N 1
ATOM 7670 C CA . SER B 1 308 ? 18.234 5.426 26.609 1 94.69 308 SER B CA 1
ATOM 7671 C C . SER B 1 308 ? 17.891 4.816 25.25 1 94.69 308 SER B C 1
ATOM 7673 O O . SER B 1 308 ? 18.469 5.203 24.234 1 94.69 308 SER B O 1
ATOM 7675 N N . ASP B 1 309 ? 17.047 3.914 25.297 1 94.75 309 ASP B N 1
ATOM 7676 C CA . ASP B 1 309 ? 16.703 3.199 24.078 1 94.75 309 ASP B CA 1
ATOM 7677 C C . ASP B 1 309 ? 16.094 4.145 23.047 1 94.75 309 ASP B C 1
ATOM 7679 O O . ASP B 1 309 ? 15.297 5.016 23.375 1 94.75 309 ASP B O 1
ATOM 7683 N N . VAL B 1 310 ? 16.594 4.035 21.844 1 96.88 310 VAL B N 1
ATOM 7684 C CA . VAL B 1 310 ? 15.898 4.617 20.703 1 96.88 310 VAL B CA 1
ATOM 7685 C C . VAL B 1 310 ? 14.898 3.615 20.141 1 96.88 310 VAL B C 1
ATOM 7687 O O . VAL B 1 310 ? 15.203 2.891 19.188 1 96.88 310 VAL B O 1
ATOM 7690 N N . ARG B 1 311 ? 13.781 3.555 20.828 1 93.94 311 ARG B N 1
ATOM 7691 C CA . ARG B 1 311 ? 12.734 2.586 20.5 1 93.94 311 ARG B CA 1
ATOM 7692 C C . ARG B 1 311 ? 11.445 3.283 20.078 1 93.94 311 ARG B C 1
ATOM 7694 O O . ARG B 1 311 ? 11.188 4.418 20.5 1 93.94 311 ARG B O 1
ATOM 7701 N N . ASN B 1 312 ? 10.633 2.676 19.234 1 92.94 312 ASN B N 1
ATOM 7702 C CA . ASN B 1 312 ? 9.32 3.146 18.812 1 92.94 312 ASN B CA 1
ATOM 7703 C C . ASN B 1 312 ? 9.414 4.469 18.062 1 92.94 312 ASN B C 1
ATOM 7705 O O . ASN B 1 312 ? 8.523 5.312 18.172 1 92.94 312 ASN B O 1
ATOM 7709 N N . VAL B 1 313 ? 10.547 4.68 17.344 1 96.81 313 VAL B N 1
ATOM 7710 C CA . VAL B 1 313 ? 10.672 5.871 16.5 1 96.81 313 VAL B CA 1
ATOM 7711 C C . VAL B 1 313 ? 9.781 5.73 15.273 1 96.81 313 VAL B C 1
ATOM 7713 O O . VAL B 1 313 ? 9.773 4.68 14.625 1 96.81 313 VAL B O 1
ATOM 7716 N N . ILE B 1 314 ? 9.031 6.824 14.984 1 96.31 314 ILE B N 1
ATOM 7717 C CA . ILE B 1 314 ? 8.109 6.781 13.852 1 96.31 314 ILE B CA 1
ATOM 7718 C C . ILE B 1 314 ? 8.367 7.977 12.938 1 96.31 314 ILE B C 1
ATOM 7720 O O . ILE B 1 314 ? 8.391 9.125 13.391 1 96.31 314 ILE B O 1
ATOM 7724 N N . LEU B 1 315 ? 8.672 7.77 11.672 1 97.69 315 LEU B N 1
ATOM 7725 C CA . LEU B 1 315 ? 8.641 8.75 10.586 1 97.69 315 LEU B CA 1
ATOM 7726 C C . LEU B 1 315 ? 7.355 8.617 9.773 1 97.69 315 LEU B C 1
ATOM 7728 O O . LEU B 1 315 ? 7.016 7.523 9.32 1 97.69 315 LEU B O 1
ATOM 7732 N N . TYR B 1 316 ? 6.609 9.648 9.641 1 95.19 316 TYR B N 1
ATOM 7733 C CA . TYR B 1 316 ? 5.375 9.648 8.859 1 95.19 316 TYR B CA 1
ATOM 7734 C C . TYR B 1 316 ? 5.328 10.852 7.922 1 95.19 316 TYR B C 1
ATOM 7736 O O . TYR B 1 316 ? 5.359 12 8.367 1 95.19 316 TYR B O 1
ATOM 7744 N N . GLY B 1 317 ? 5.191 10.625 6.57 1 95.19 317 GLY B N 1
ATOM 7745 C CA . GLY B 1 317 ? 5.141 11.711 5.609 1 95.19 317 GLY B CA 1
ATOM 7746 C C . GLY B 1 317 ? 6.465 12.438 5.461 1 95.19 317 GLY B C 1
ATOM 7747 O O . GLY B 1 317 ? 6.496 13.664 5.344 1 95.19 317 GLY B O 1
ATOM 7748 N N . VAL B 1 318 ? 7.559 11.672 5.535 1 97.19 318 VAL B N 1
ATOM 7749 C CA . VAL B 1 318 ? 8.898 12.242 5.469 1 97.19 318 VAL B CA 1
ATOM 7750 C C . VAL B 1 318 ? 9.539 11.906 4.125 1 97.19 318 VAL B C 1
ATOM 7752 O O . VAL B 1 318 ? 9.414 10.781 3.633 1 97.19 318 VAL B O 1
ATOM 7755 N N . SER B 1 319 ? 10.172 12.906 3.498 1 96.75 319 SER B N 1
ATOM 7756 C CA . SER B 1 319 ? 10.945 12.68 2.285 1 96.75 319 SER B CA 1
ATOM 7757 C C . SER B 1 319 ? 12.406 13.086 2.48 1 96.75 319 SER B C 1
ATOM 7759 O O . SER B 1 319 ? 12.688 14.102 3.125 1 96.75 319 SER B O 1
ATOM 7761 N N . ILE B 1 320 ? 13.281 12.336 1.964 1 96.31 320 ILE B N 1
ATOM 7762 C CA . ILE B 1 320 ? 14.719 12.594 2.016 1 96.31 320 ILE B CA 1
ATOM 7763 C C . ILE B 1 320 ? 15.297 12.562 0.604 1 96.31 320 ILE B C 1
ATOM 7765 O O . ILE B 1 320 ? 15.039 11.625 -0.157 1 96.31 320 ILE B O 1
ATOM 7769 N N . GLY B 1 321 ? 16.156 13.602 0.251 1 93.62 321 GLY B N 1
ATOM 7770 C CA . GLY B 1 321 ? 16.766 13.547 -1.07 1 93.62 321 GLY B CA 1
ATOM 7771 C C . GLY B 1 321 ? 18 14.43 -1.198 1 93.62 321 GLY B C 1
ATOM 7772 O O . GLY B 1 321 ? 18.188 15.352 -0.405 1 93.62 321 GLY B O 1
ATOM 7773 N N . GLY B 1 322 ? 18.75 14.117 -2.17 1 93 322 GLY B N 1
ATOM 7774 C CA . GLY B 1 322 ? 19.938 14.898 -2.445 1 93 322 GLY B CA 1
ATOM 7775 C C . GLY B 1 322 ? 21.016 14.727 -1.396 1 93 322 GLY B C 1
ATOM 7776 O O . GLY B 1 322 ? 21.688 15.695 -1.03 1 93 322 GLY B O 1
ATOM 7777 N N . VAL B 1 323 ? 21.062 13.516 -0.824 1 95.19 323 VAL B N 1
ATOM 7778 C CA . VAL B 1 323 ? 22.016 13.258 0.25 1 95.19 323 VAL B CA 1
ATOM 7779 C C . VAL B 1 323 ? 22.844 12.023 -0.087 1 95.19 323 VAL B C 1
ATOM 7781 O O . VAL B 1 323 ? 22.516 11.281 -1.015 1 95.19 323 VAL B O 1
ATOM 7784 N N . ARG B 1 324 ? 24.094 11.82 0.604 1 95.06 324 ARG B N 1
ATOM 7785 C CA . ARG B 1 324 ? 24.922 10.641 0.395 1 95.06 324 ARG B CA 1
ATOM 7786 C C . ARG B 1 324 ? 24.203 9.383 0.887 1 95.06 324 ARG B C 1
ATOM 7788 O O . ARG B 1 324 ? 23.891 8.484 0.097 1 95.06 324 ARG B O 1
ATOM 7795 N N . TYR B 1 325 ? 23.844 9.297 2.129 1 96.31 325 TYR B N 1
ATOM 7796 C CA . TYR B 1 325 ? 23.047 8.234 2.727 1 96.31 325 TYR B CA 1
ATOM 7797 C C . TYR B 1 325 ? 21.688 8.758 3.156 1 96.31 325 TYR B C 1
ATOM 7799 O O . TYR B 1 325 ? 21.594 9.703 3.947 1 96.31 325 TYR B O 1
ATOM 7807 N N . GLY B 1 326 ? 20.578 8.195 2.584 1 96.88 326 GLY B N 1
ATOM 7808 C CA . GLY B 1 326 ? 19.234 8.672 2.898 1 96.88 326 GLY B CA 1
ATOM 7809 C C . GLY B 1 326 ? 18.875 8.508 4.363 1 96.88 326 GLY B C 1
ATOM 7810 O O . GLY B 1 326 ? 18.859 9.484 5.117 1 96.88 326 GLY B O 1
ATOM 7811 N N . LEU B 1 327 ? 18.641 7.32 4.785 1 98.44 327 LEU B N 1
ATOM 7812 C CA . LEU B 1 327 ? 18.375 6.941 6.164 1 98.44 327 LEU B CA 1
ATOM 7813 C C . LEU B 1 327 ? 19.438 5.988 6.691 1 98.44 327 LEU B C 1
ATOM 7815 O O . LEU B 1 327 ? 19.688 4.934 6.098 1 98.44 327 LEU B O 1
ATOM 7819 N N . THR B 1 328 ? 20.125 6.363 7.723 1 98.25 328 THR B N 1
ATOM 7820 C CA . THR B 1 328 ? 21.172 5.559 8.344 1 98.25 328 THR B CA 1
ATOM 7821 C C . THR B 1 328 ? 20.75 5.129 9.75 1 98.25 328 THR B C 1
ATOM 7823 O O . THR B 1 328 ? 20.172 5.914 10.5 1 98.25 328 THR B O 1
ATOM 7826 N N . PHE B 1 329 ? 21.109 3.896 10.172 1 98.38 329 PHE B N 1
ATOM 7827 C CA . PHE B 1 329 ? 20.75 3.42 11.5 1 98.38 329 PHE B CA 1
ATOM 7828 C C . PHE B 1 329 ? 21.984 3.207 12.359 1 98.38 329 PHE B C 1
ATOM 7830 O O . PHE B 1 329 ? 23.016 2.729 11.875 1 98.38 329 PHE B O 1
ATOM 7837 N N . GLY B 1 330 ? 21.828 3.637 13.602 1 97.12 330 GLY B N 1
ATOM 7838 C CA . GLY B 1 330 ? 22.734 3.123 14.617 1 97.12 330 GLY B CA 1
ATOM 7839 C C . GLY B 1 330 ? 22.328 1.761 15.148 1 97.12 330 GLY B C 1
ATOM 7840 O O . GLY B 1 330 ? 21.219 1.291 14.875 1 97.12 330 GLY B O 1
ATOM 7841 N N . SER B 1 331 ? 23.234 1.085 15.875 1 96.12 331 SER B N 1
ATOM 7842 C CA . SER B 1 331 ? 22.953 -0.302 16.219 1 96.12 331 SER B CA 1
ATOM 7843 C C . SER B 1 331 ? 23.203 -0.562 17.703 1 96.12 331 SER B C 1
ATOM 7845 O O . SER B 1 331 ? 23.641 -1.648 18.094 1 96.12 331 SER B O 1
ATOM 7847 N N . ILE B 1 332 ? 23.016 0.458 18.484 1 96.19 332 ILE B N 1
ATOM 7848 C CA . ILE B 1 332 ? 23.031 0.318 19.938 1 96.19 332 ILE B CA 1
ATOM 7849 C C . ILE B 1 332 ? 21.688 0.729 20.516 1 96.19 332 ILE B C 1
ATOM 7851 O O . ILE B 1 332 ? 21.203 1.841 20.281 1 96.19 332 ILE B O 1
ATOM 7855 N N . ASN B 1 333 ? 21.031 -0.155 21.297 1 95.94 333 ASN B N 1
ATOM 7856 C CA . ASN B 1 333 ? 19.75 0.121 21.922 1 95.94 333 ASN B CA 1
ATOM 7857 C C . ASN B 1 333 ? 18.781 0.782 20.938 1 95.94 333 ASN B C 1
ATOM 7859 O O . ASN B 1 333 ? 18.172 1.809 21.266 1 95.94 333 ASN B O 1
ATOM 7863 N N . THR B 1 334 ? 18.672 0.195 19.688 1 96.94 334 THR B N 1
ATOM 7864 C CA . THR B 1 334 ? 17.875 0.759 18.594 1 96.94 334 THR B CA 1
ATOM 7865 C C . THR B 1 334 ? 16.938 -0.294 18.016 1 96.94 334 THR B C 1
ATOM 7867 O O . THR B 1 334 ? 17.391 -1.222 17.328 1 96.94 334 THR B O 1
ATOM 7870 N N . TYR B 1 335 ? 15.672 -0.207 18.312 1 95.38 335 TYR B N 1
ATOM 7871 C CA . TYR B 1 335 ? 14.766 -1.244 17.828 1 95.38 335 TYR B CA 1
ATOM 7872 C C . TYR B 1 335 ? 13.336 -0.722 17.75 1 95.38 335 TYR B C 1
ATOM 7874 O O . TYR B 1 335 ? 13.031 0.356 18.266 1 95.38 335 TYR B O 1
ATOM 7882 N N . LEU B 1 336 ? 12.391 -1.354 17 1 94.75 336 LEU B N 1
ATOM 7883 C CA . LEU B 1 336 ? 10.969 -1.072 16.859 1 94.75 336 LEU B CA 1
ATOM 7884 C C . LEU B 1 336 ? 10.75 0.239 16.109 1 94.75 336 LEU B C 1
ATOM 7886 O O . LEU B 1 336 ? 10.008 1.106 16.562 1 94.75 336 LEU B O 1
ATOM 7890 N N . PHE B 1 337 ? 11.43 0.414 14.992 1 96.88 337 PHE B N 1
ATOM 7891 C CA . PHE B 1 337 ? 11.336 1.567 14.109 1 96.88 337 PHE B CA 1
ATOM 7892 C C . PHE B 1 337 ? 10.211 1.385 13.102 1 96.88 337 PHE B C 1
ATOM 7894 O O . PHE B 1 337 ? 9.969 0.272 12.625 1 96.88 337 PHE B O 1
ATOM 7901 N N . THR B 1 338 ? 9.516 2.502 12.75 1 96.5 338 THR B N 1
ATOM 7902 C CA . THR B 1 338 ? 8.508 2.453 11.695 1 96.5 338 THR B CA 1
ATOM 7903 C C . THR B 1 338 ? 8.586 3.689 10.805 1 96.5 338 THR B C 1
ATOM 7905 O O . THR B 1 338 ? 8.594 4.816 11.305 1 96.5 338 THR B O 1
ATOM 7908 N N . ALA B 1 339 ? 8.727 3.525 9.523 1 97.62 339 ALA B N 1
ATOM 7909 C CA . ALA B 1 339 ? 8.523 4.566 8.523 1 97.62 339 ALA B CA 1
ATOM 7910 C C . ALA B 1 339 ? 7.289 4.281 7.672 1 97.62 339 ALA B C 1
ATOM 7912 O O . ALA B 1 339 ? 7.172 3.203 7.082 1 97.62 339 ALA B O 1
ATOM 7913 N N . THR B 1 340 ? 6.32 5.176 7.613 1 95.06 340 THR B N 1
ATOM 7914 C CA . THR B 1 340 ? 5.117 5.043 6.801 1 95.06 340 THR B CA 1
ATOM 7915 C C . THR B 1 340 ? 4.961 6.238 5.863 1 95.06 340 THR B C 1
ATOM 7917 O O . THR B 1 340 ? 5.09 7.387 6.289 1 95.06 340 THR B O 1
ATOM 7920 N N . ASP B 1 341 ? 4.691 5.965 4.535 1 94.25 341 ASP B N 1
ATOM 7921 C CA . ASP B 1 341 ? 4.508 7.012 3.537 1 94.25 341 ASP B CA 1
ATOM 7922 C C . ASP B 1 341 ? 5.719 7.938 3.482 1 94.25 341 ASP B C 1
ATOM 7924 O O . ASP B 1 341 ? 5.578 9.156 3.592 1 94.25 341 ASP B O 1
ATOM 7928 N N . CYS B 1 342 ? 6.895 7.301 3.41 1 96.94 342 CYS B N 1
ATOM 7929 C CA . CYS B 1 342 ? 8.133 8.055 3.279 1 96.94 342 CYS B CA 1
ATOM 7930 C C . CYS B 1 342 ? 8.742 7.871 1.894 1 96.94 342 CYS B C 1
ATOM 7932 O O . CYS B 1 342 ? 8.398 6.926 1.183 1 96.94 342 CYS B O 1
ATOM 7934 N N . HIS B 1 343 ? 9.555 8.812 1.483 1 97.25 343 HIS B N 1
ATOM 7935 C CA . HIS B 1 343 ? 10.219 8.812 0.184 1 97.25 343 HIS B CA 1
ATOM 7936 C C . HIS B 1 343 ? 11.703 9.125 0.324 1 97.25 343 HIS B C 1
ATOM 7938 O O . HIS B 1 343 ? 12.078 10.172 0.852 1 97.25 343 HIS B O 1
ATOM 7944 N N . ILE B 1 344 ? 12.57 8.234 -0.098 1 97.19 344 ILE B N 1
ATOM 7945 C CA . ILE B 1 344 ? 14.016 8.422 -0.083 1 97.19 344 ILE B CA 1
ATOM 7946 C C . ILE B 1 344 ? 14.562 8.32 -1.504 1 97.19 344 ILE B C 1
ATOM 7948 O O . ILE B 1 344 ? 14.516 7.258 -2.121 1 97.19 344 ILE B O 1
ATOM 7952 N N . GLU B 1 345 ? 15.164 9.375 -2.014 1 94.81 345 GLU B N 1
ATOM 7953 C CA . GLU B 1 345 ? 15.617 9.336 -3.4 1 94.81 345 GLU B CA 1
ATOM 7954 C C . GLU B 1 345 ? 16.828 10.227 -3.611 1 94.81 345 GLU B C 1
ATOM 7956 O O . GLU B 1 345 ? 17.062 11.172 -2.854 1 94.81 345 GLU B O 1
ATOM 7961 N N . SER B 1 346 ? 17.594 9.969 -4.691 1 93.06 346 SER B N 1
ATOM 7962 C CA . SER B 1 346 ? 18.781 10.727 -5.082 1 93.06 346 SER B CA 1
ATOM 7963 C C . SER B 1 346 ? 19.859 10.656 -4 1 93.06 346 SER B C 1
ATOM 7965 O O . SER B 1 346 ? 20.312 11.688 -3.51 1 93.06 346 SER B O 1
ATOM 7967 N N . THR B 1 347 ? 20.141 9.391 -3.707 1 94.88 347 THR B N 1
ATOM 7968 C CA . THR B 1 347 ? 21.141 9.086 -2.693 1 94.88 347 THR B CA 1
ATOM 7969 C C . THR B 1 347 ? 22.266 8.234 -3.279 1 94.88 347 THR B C 1
ATOM 7971 O O . THR B 1 347 ? 22.172 7.762 -4.414 1 94.88 347 THR B O 1
ATOM 7974 N N . ILE B 1 348 ? 23.406 8.133 -2.629 1 95.38 348 ILE B N 1
ATOM 7975 C CA . ILE B 1 348 ? 24.359 7.059 -2.939 1 95.38 348 ILE B CA 1
ATOM 7976 C C . ILE B 1 348 ? 23.781 5.723 -2.463 1 95.38 348 ILE B C 1
ATOM 7978 O O . ILE B 1 348 ? 23.703 4.77 -3.238 1 95.38 348 ILE B O 1
ATOM 7982 N N . ILE B 1 349 ? 23.453 5.664 -1.204 1 96.62 349 ILE B N 1
ATOM 7983 C CA . ILE B 1 349 ? 22.734 4.539 -0.63 1 96.62 349 ILE B CA 1
ATOM 7984 C C . ILE B 1 349 ? 21.438 5.031 0.008 1 96.62 349 ILE B C 1
ATOM 7986 O O . ILE B 1 349 ? 21.438 5.996 0.776 1 96.62 349 ILE B O 1
ATOM 7990 N N . GLY B 1 350 ? 20.25 4.465 -0.303 1 97.31 350 GLY B N 1
ATOM 7991 C CA . GLY B 1 350 ? 18.969 4.883 0.245 1 97.31 350 GLY B CA 1
ATOM 7992 C C . GLY B 1 350 ? 18.844 4.609 1.731 1 97.31 350 GLY B C 1
ATOM 7993 O O . GLY B 1 350 ? 18.688 5.539 2.527 1 97.31 350 GLY B O 1
ATOM 7994 N N . ILE B 1 351 ? 18.891 3.365 2.127 1 98.69 351 ILE B N 1
ATOM 7995 C CA . ILE B 1 351 ? 18.859 2.902 3.51 1 98.69 351 ILE B CA 1
ATOM 7996 C C . ILE B 1 351 ? 20.172 2.189 3.842 1 98.69 351 ILE B C 1
ATOM 7998 O O . ILE B 1 351 ? 20.531 1.213 3.186 1 98.69 351 ILE B O 1
ATOM 8002 N N . TYR B 1 352 ? 20.875 2.646 4.855 1 98.31 352 TYR B N 1
ATOM 8003 C CA . TYR B 1 352 ? 22.219 2.16 5.164 1 98.31 352 TYR B CA 1
ATOM 8004 C C . TYR B 1 352 ? 22.312 1.739 6.625 1 98.31 352 TYR B C 1
ATOM 8006 O O . TYR B 1 352 ? 22.016 2.525 7.527 1 98.31 352 TYR B O 1
ATOM 8014 N N . VAL B 1 353 ? 22.656 0.505 6.891 1 98 353 VAL B N 1
ATOM 8015 C CA . VAL B 1 353 ? 22.969 -0.002 8.219 1 98 353 VAL B CA 1
ATOM 8016 C C . VAL B 1 353 ? 24.453 -0.384 8.297 1 98 353 VAL B C 1
ATOM 8018 O O . VAL B 1 353 ? 24.812 -1.534 8.039 1 98 353 VAL B O 1
ATOM 8021 N N . PRO B 1 354 ? 25.266 0.544 8.703 1 97.12 354 PRO B N 1
ATOM 8022 C CA . PRO B 1 354 ? 26.703 0.264 8.734 1 97.12 354 PRO B CA 1
ATOM 8023 C C . PRO B 1 354 ? 27.078 -0.756 9.805 1 97.12 354 PRO B C 1
ATOM 8025 O O . PRO B 1 354 ? 26.359 -0.934 10.781 1 97.12 354 PRO B O 1
ATOM 8028 N N . ASN B 1 355 ? 28.188 -1.393 9.57 1 94.19 355 ASN B N 1
ATOM 8029 C CA . ASN B 1 355 ? 28.734 -2.318 10.562 1 94.19 355 ASN B CA 1
ATOM 8030 C C . ASN B 1 355 ? 29.438 -1.582 11.688 1 94.19 355 ASN B C 1
ATOM 8032 O O . ASN B 1 355 ? 30.578 -1.118 11.516 1 94.19 355 ASN B O 1
ATOM 8036 N N . THR B 1 356 ? 28.703 -1.484 12.781 1 92.31 356 THR B N 1
ATOM 8037 C CA . THR B 1 356 ? 29.281 -0.905 13.992 1 92.31 356 THR B CA 1
ATOM 8038 C C . THR B 1 356 ? 29.141 -1.869 15.164 1 92.31 356 THR B C 1
ATOM 8040 O O . THR B 1 356 ? 29.328 -3.076 15.008 1 92.31 356 THR B O 1
ATOM 8043 N N . THR B 1 357 ? 28.938 -1.373 16.391 1 86.62 357 THR B N 1
ATOM 8044 C CA . THR B 1 357 ? 28.672 -2.232 17.531 1 86.62 357 THR B CA 1
ATOM 8045 C C . THR B 1 357 ? 27.203 -2.645 17.578 1 86.62 357 THR B C 1
ATOM 8047 O O . THR B 1 357 ? 26.312 -1.791 17.594 1 86.62 357 THR B O 1
ATOM 8050 N N . SER B 1 358 ? 27.031 -3.945 17.484 1 86.81 358 SER B N 1
ATOM 8051 C CA . SER B 1 358 ? 25.672 -4.457 17.547 1 86.81 358 SER B CA 1
ATOM 8052 C C . SER B 1 358 ? 25.266 -4.777 18.984 1 86.81 358 SER B C 1
ATOM 8054 O O . SER B 1 358 ? 25.844 -5.668 19.609 1 86.81 358 SER B O 1
ATOM 8056 N N . SER B 1 359 ? 24.391 -4.074 19.516 1 91.62 359 SER B N 1
ATOM 8057 C CA . SER B 1 359 ? 23.875 -4.324 20.859 1 91.62 359 SER B CA 1
ATOM 8058 C C . SER B 1 359 ? 22.406 -3.949 20.984 1 91.62 359 SER B C 1
ATOM 8060 O O . SER B 1 359 ? 22.031 -2.789 20.781 1 91.62 359 SER B O 1
ATOM 8062 N N . ASN B 1 360 ? 21.5 -4.953 21.344 1 93.69 360 ASN B N 1
ATOM 8063 C CA . ASN B 1 360 ? 20.094 -4.707 21.609 1 93.69 360 ASN B CA 1
ATOM 8064 C C . ASN B 1 360 ? 19.453 -3.844 20.516 1 93.69 360 ASN B C 1
ATOM 8066 O O . ASN B 1 360 ? 18.891 -2.789 20.812 1 93.69 360 ASN B O 1
ATOM 8070 N N . SER B 1 361 ? 19.594 -4.32 19.266 1 94.69 361 SER B N 1
ATOM 8071 C CA . SER B 1 361 ? 19.141 -3.494 18.156 1 94.69 361 SER B CA 1
ATOM 8072 C C . SER B 1 361 ? 18.625 -4.352 17 1 94.69 361 SER B C 1
ATOM 8074 O O . SER B 1 361 ? 18.906 -5.551 16.938 1 94.69 361 SER B O 1
ATOM 8076 N N . GLY B 1 362 ? 17.812 -3.799 16.172 1 94.19 362 GLY B N 1
ATOM 8077 C CA . GLY B 1 362 ? 17.516 -4.402 14.891 1 94.19 362 GLY B CA 1
ATOM 8078 C C . GLY B 1 362 ? 16.203 -5.172 14.883 1 94.19 362 GLY B C 1
ATOM 8079 O O . GLY B 1 362 ? 15.828 -5.762 13.867 1 94.19 362 GLY B O 1
ATOM 8080 N N . GLU B 1 363 ? 15.461 -5.109 16.016 1 91.69 363 GLU B N 1
ATOM 8081 C CA . GLU B 1 363 ? 14.188 -5.812 16.109 1 91.69 363 GLU B CA 1
ATOM 8082 C C . GLU B 1 363 ? 13.062 -5.016 15.453 1 91.69 363 GLU B C 1
ATOM 8084 O O . GLU B 1 363 ? 12.789 -3.879 15.836 1 91.69 363 GLU B O 1
ATOM 8089 N N . ARG B 1 364 ? 12.359 -5.574 14.484 1 91.62 364 ARG B N 1
ATOM 8090 C CA . ARG B 1 364 ? 11.172 -5.059 13.805 1 91.62 364 ARG B CA 1
ATOM 8091 C C . ARG B 1 364 ? 11.414 -3.652 13.273 1 91.62 364 ARG B C 1
ATOM 8093 O O . ARG B 1 364 ? 10.742 -2.705 13.68 1 91.62 364 ARG B O 1
ATOM 8100 N N . MET B 1 365 ? 12.383 -3.488 12.375 1 96.44 365 MET B N 1
ATOM 8101 C CA . MET B 1 365 ? 12.586 -2.242 11.641 1 96.44 365 MET B CA 1
ATOM 8102 C C . MET B 1 365 ? 11.742 -2.217 10.367 1 96.44 365 MET B C 1
ATOM 8104 O O . MET B 1 365 ? 12.039 -2.922 9.406 1 96.44 365 MET B O 1
ATOM 8108 N N . THR B 1 366 ? 10.656 -1.406 10.328 1 96.56 366 THR B N 1
ATOM 8109 C CA . THR B 1 366 ? 9.617 -1.614 9.336 1 96.56 366 THR B CA 1
ATOM 8110 C C . THR B 1 366 ? 9.469 -0.385 8.438 1 96.56 366 THR B C 1
ATOM 8112 O O . THR B 1 366 ? 9.539 0.749 8.922 1 96.56 366 THR B O 1
ATOM 8115 N N . PHE B 1 367 ? 9.273 -0.573 7.184 1 97.62 367 PHE B N 1
ATOM 8116 C CA . PHE B 1 367 ? 8.938 0.419 6.168 1 97.62 367 PHE B CA 1
ATOM 8117 C C . PHE B 1 367 ? 7.621 0.069 5.484 1 97.62 367 PHE B C 1
ATOM 8119 O O . PHE B 1 367 ? 7.492 -1.004 4.891 1 97.62 367 PHE B O 1
ATOM 8126 N N . ASN B 1 368 ? 6.602 0.939 5.547 1 94.69 368 ASN B N 1
ATOM 8127 C CA . ASN B 1 368 ? 5.285 0.739 4.945 1 94.69 368 ASN B CA 1
ATOM 8128 C C . ASN B 1 368 ? 4.957 1.833 3.936 1 94.69 368 ASN B C 1
ATOM 8130 O O . ASN B 1 368 ? 4.965 3.018 4.273 1 94.69 368 ASN B O 1
ATOM 8134 N N . ASP B 1 369 ? 4.621 1.452 2.678 1 94.06 369 ASP B N 1
ATOM 8135 C CA . ASP B 1 369 ? 4.18 2.402 1.659 1 94.06 369 ASP B CA 1
ATOM 8136 C C . ASP B 1 369 ? 5.25 3.461 1.398 1 94.06 369 ASP B C 1
ATOM 8138 O O . ASP B 1 369 ? 4.949 4.656 1.359 1 94.06 369 ASP B O 1
ATOM 8142 N N . CYS B 1 370 ? 6.5 2.992 1.389 1 96.69 370 CYS B N 1
ATOM 8143 C CA . CYS B 1 370 ? 7.613 3.9 1.141 1 96.69 370 CYS B CA 1
ATOM 8144 C C . CYS B 1 370 ? 8.141 3.74 -0.279 1 96.69 370 CYS B C 1
ATOM 8146 O O . CYS B 1 370 ? 7.855 2.744 -0.944 1 96.69 370 CYS B O 1
ATOM 8148 N N . THR B 1 371 ? 8.805 4.738 -0.764 1 97.19 371 THR B N 1
ATOM 8149 C CA . THR B 1 371 ? 9.531 4.699 -2.029 1 97.19 371 THR B CA 1
ATOM 8150 C C . THR B 1 371 ? 11.023 4.945 -1.81 1 97.19 371 THR B C 1
ATOM 8152 O O . THR B 1 371 ? 11.406 5.945 -1.207 1 97.19 371 THR B O 1
ATOM 8155 N N . ILE B 1 372 ? 11.828 4.074 -2.182 1 97.94 372 ILE B N 1
ATOM 8156 C CA . ILE B 1 372 ? 13.273 4.258 -2.271 1 97.94 372 ILE B CA 1
ATOM 8157 C C . ILE B 1 372 ? 13.695 4.305 -3.738 1 97.94 372 ILE B C 1
ATOM 8159 O O . ILE B 1 372 ? 13.523 3.33 -4.473 1 97.94 372 ILE B O 1
ATOM 8163 N N . GLY B 1 373 ? 14.188 5.422 -4.207 1 95.31 373 GLY B N 1
ATOM 8164 C CA . GLY B 1 373 ? 14.445 5.578 -5.633 1 95.31 373 GLY B CA 1
ATOM 8165 C C . GLY B 1 373 ? 15.75 6.301 -5.926 1 95.31 373 GLY B C 1
ATOM 8166 O O . GLY B 1 373 ? 16.25 7.047 -5.086 1 95.31 373 GLY B O 1
ATOM 8167 N N . GLY B 1 374 ? 16.312 6.023 -7.051 1 94.12 374 GLY B N 1
ATOM 8168 C CA . GLY B 1 374 ? 17.391 6.809 -7.633 1 94.12 374 GLY B CA 1
ATOM 8169 C C . GLY B 1 374 ? 18.688 6.703 -6.859 1 94.12 374 GLY B C 1
ATOM 8170 O O . GLY B 1 374 ? 19.422 7.68 -6.746 1 94.12 374 GLY B O 1
ATOM 8171 N N . SER B 1 375 ? 18.938 5.609 -6.219 1 94.69 375 SER B N 1
ATOM 8172 C CA . SER B 1 375 ? 20.219 5.449 -5.543 1 94.69 375 SER B CA 1
ATOM 8173 C C . SER B 1 375 ? 21.328 5.176 -6.535 1 94.69 375 SER B C 1
ATOM 8175 O O . SER B 1 375 ? 21.141 4.441 -7.508 1 94.69 375 SER B O 1
ATOM 8177 N N . ARG B 1 376 ? 22.531 5.68 -6.312 1 93.62 376 ARG B N 1
ATOM 8178 C CA . ARG B 1 376 ? 23.641 5.527 -7.25 1 93.62 376 ARG B CA 1
ATOM 8179 C C . ARG B 1 376 ? 24.359 4.207 -7.031 1 93.62 376 ARG B C 1
ATOM 8181 O O . ARG B 1 376 ? 25.031 3.703 -7.934 1 93.62 376 ARG B O 1
ATOM 8188 N N . THR B 1 377 ? 24.297 3.674 -5.871 1 95 377 THR B N 1
ATOM 8189 C CA . THR B 1 377 ? 24.922 2.377 -5.617 1 95 377 THR B CA 1
ATOM 8190 C C . THR B 1 377 ? 23.859 1.336 -5.262 1 95 377 THR B C 1
ATOM 8192 O O . THR B 1 377 ? 23.516 0.478 -6.082 1 95 377 THR B O 1
ATOM 8195 N N . ASN B 1 378 ? 23.344 1.444 -3.986 1 97.88 378 ASN B N 1
ATOM 8196 C CA . ASN B 1 378 ? 22.328 0.482 -3.564 1 97.88 378 ASN B CA 1
ATOM 8197 C C . ASN B 1 378 ? 21.125 1.176 -2.932 1 97.88 378 ASN B C 1
ATOM 8199 O O . ASN B 1 378 ? 21.281 2.16 -2.207 1 97.88 378 ASN B O 1
ATOM 8203 N N . HIS B 1 379 ? 19.859 0.661 -3.189 1 98.44 379 HIS B N 1
ATOM 8204 C CA . HIS B 1 379 ? 18.703 1.151 -2.441 1 98.44 379 HIS B CA 1
ATOM 8205 C C . HIS B 1 379 ? 18.828 0.819 -0.958 1 98.44 379 HIS B C 1
ATOM 8207 O O . HIS B 1 379 ? 18.578 1.669 -0.104 1 98.44 379 HIS B O 1
ATOM 8213 N N . ILE B 1 380 ? 19.219 -0.446 -0.639 1 98.75 380 ILE B N 1
ATOM 8214 C CA . ILE B 1 380 ? 19.391 -0.924 0.729 1 98.75 380 ILE B CA 1
ATOM 8215 C C . ILE B 1 380 ? 20.75 -1.592 0.875 1 98.75 380 ILE B C 1
ATOM 8217 O O . ILE B 1 380 ? 21.125 -2.441 0.064 1 98.75 380 ILE B O 1
ATOM 8221 N N . GLN B 1 381 ? 21.438 -1.23 1.817 1 98.62 381 GLN B N 1
ATOM 8222 C CA . GLN B 1 381 ? 22.703 -1.896 2.15 1 98.62 381 GLN B CA 1
ATOM 8223 C C . GLN B 1 381 ? 22.781 -2.193 3.645 1 98.62 381 GLN B C 1
ATOM 8225 O O . GLN B 1 381 ? 22.703 -1.282 4.473 1 98.62 381 GLN B O 1
ATOM 8230 N N . ILE B 1 382 ? 22.953 -3.402 4.027 1 97.88 382 ILE B N 1
ATOM 8231 C CA . ILE B 1 382 ? 23.062 -3.803 5.426 1 97.88 382 ILE B CA 1
ATOM 8232 C C . ILE B 1 382 ? 24.406 -4.5 5.664 1 97.88 382 ILE B C 1
ATOM 8234 O O . ILE B 1 382 ? 24.75 -5.449 4.953 1 97.88 382 ILE B O 1
ATOM 8238 N N . SER B 1 383 ? 25.078 -4.016 6.609 1 96.62 383 SER B N 1
ATOM 8239 C CA . SER B 1 383 ? 26.344 -4.594 7.016 1 96.62 383 SER B CA 1
ATOM 8240 C C . SER B 1 383 ? 26.297 -5.113 8.445 1 96.62 383 SER B C 1
ATOM 8242 O O . SER B 1 383 ? 27.078 -5.973 8.836 1 96.62 383 SER B O 1
ATOM 8244 N N . GLN B 1 384 ? 25.391 -4.59 9.219 1 93.94 384 GLN B N 1
ATOM 8245 C CA . GLN B 1 384 ? 25.297 -4.863 10.648 1 93.94 384 GLN B CA 1
ATOM 8246 C C . GLN B 1 384 ? 24.641 -6.215 10.914 1 93.94 384 GLN B C 1
ATOM 8248 O O . GLN B 1 384 ? 23.547 -6.488 10.398 1 93.94 384 GLN B O 1
ATOM 8253 N N . PRO B 1 385 ? 25.266 -7.117 11.727 1 91.56 385 PRO B N 1
ATOM 8254 C CA . PRO B 1 385 ? 24.547 -8.328 12.141 1 91.56 385 PRO B CA 1
ATOM 8255 C C . PRO B 1 385 ? 23.375 -8.039 13.078 1 91.56 385 PRO B C 1
ATOM 8257 O O . PRO B 1 385 ? 23.422 -7.066 13.844 1 91.56 385 PRO B O 1
ATOM 8260 N N . GLY B 1 386 ? 22.406 -8.852 13.047 1 91.44 386 GLY B N 1
ATOM 8261 C CA . GLY B 1 386 ? 21.312 -8.773 13.992 1 91.44 386 GLY B CA 1
ATOM 8262 C C . GLY B 1 386 ? 20.344 -7.641 13.695 1 91.44 386 GLY B C 1
ATOM 8263 O O . GLY B 1 386 ? 19.766 -7.059 14.609 1 91.44 386 GLY B O 1
ATOM 8264 N N . PHE B 1 387 ? 20.172 -7.273 12.453 1 94.62 387 PHE B N 1
ATOM 8265 C CA . PHE B 1 387 ? 19.344 -6.137 12.086 1 94.62 387 PHE B CA 1
ATOM 8266 C C . PHE B 1 387 ? 18.25 -6.555 11.102 1 94.62 387 PHE B C 1
ATOM 8268 O O . PHE B 1 387 ? 18.453 -6.504 9.883 1 94.62 387 PHE B O 1
ATOM 8275 N N . ASP B 1 388 ? 17 -6.883 11.641 1 94.25 388 ASP B N 1
ATOM 8276 C CA . ASP B 1 388 ? 15.859 -7.344 10.844 1 94.25 388 ASP B CA 1
ATOM 8277 C C . ASP B 1 388 ? 15.117 -6.168 10.211 1 94.25 388 ASP B C 1
ATOM 8279 O O . ASP B 1 388 ? 14.695 -5.246 10.914 1 94.25 388 ASP B O 1
ATOM 8283 N N . VAL B 1 389 ? 14.945 -6.223 8.875 1 96.25 389 VAL B N 1
ATOM 8284 C CA . VAL B 1 389 ? 14.242 -5.145 8.188 1 96.25 389 VAL B CA 1
ATOM 8285 C C . VAL B 1 389 ? 13.086 -5.719 7.371 1 96.25 389 VAL B C 1
ATOM 8287 O O . VAL B 1 389 ? 13.234 -6.746 6.707 1 96.25 389 VAL B O 1
ATOM 8290 N N . ASN B 1 390 ? 11.922 -5.059 7.453 1 96 390 ASN B N 1
ATOM 8291 C CA . ASN B 1 390 ? 10.719 -5.48 6.738 1 96 390 ASN B CA 1
ATOM 8292 C C . ASN B 1 390 ? 10.156 -4.355 5.883 1 96 390 ASN B C 1
ATOM 8294 O O . ASN B 1 390 ? 9.914 -3.252 6.375 1 96 390 ASN B O 1
ATOM 8298 N N . PHE B 1 391 ? 9.961 -4.621 4.609 1 97.44 391 PHE B N 1
ATOM 8299 C CA . PHE B 1 391 ? 9.344 -3.68 3.686 1 97.44 391 PHE B CA 1
ATOM 8300 C C . PHE B 1 391 ? 7.984 -4.184 3.221 1 97.44 391 PHE B C 1
ATOM 8302 O O . PHE B 1 391 ? 7.871 -5.309 2.723 1 97.44 391 PHE B O 1
ATOM 8309 N N . THR B 1 392 ? 6.922 -3.402 3.371 1 93.81 392 THR B N 1
ATOM 8310 C CA . THR B 1 392 ? 5.582 -3.74 2.896 1 93.81 392 THR B CA 1
ATOM 8311 C C . THR B 1 392 ? 5.031 -2.633 2.004 1 93.81 392 THR B C 1
ATOM 8313 O O . THR B 1 392 ? 5.016 -1.464 2.393 1 93.81 392 THR B O 1
ATOM 8316 N N . ASN B 1 393 ? 4.566 -2.973 0.756 1 93.06 393 ASN B N 1
ATOM 8317 C CA . ASN B 1 393 ? 3.979 -2.023 -0.182 1 93.06 393 ASN B CA 1
ATOM 8318 C C . ASN B 1 393 ? 4.949 -0.898 -0.526 1 93.06 393 ASN B C 1
ATOM 8320 O O . ASN B 1 393 ? 4.574 0.275 -0.526 1 93.06 393 ASN B O 1
ATOM 8324 N N . CYS B 1 394 ? 6.195 -1.269 -0.688 1 96.5 394 CYS B N 1
ATOM 8325 C CA . CYS B 1 394 ? 7.207 -0.268 -1.007 1 96.5 394 CYS B CA 1
ATOM 8326 C C . CYS B 1 394 ? 7.629 -0.362 -2.469 1 96.5 394 CYS B C 1
ATOM 8328 O O . CYS B 1 394 ? 7.379 -1.374 -3.127 1 96.5 394 CYS B O 1
ATOM 8330 N N . SER B 1 395 ? 8.172 0.715 -3.016 1 96.94 395 SER B N 1
ATOM 8331 C CA . SER B 1 395 ? 8.766 0.765 -4.348 1 96.94 395 SER B CA 1
ATOM 8332 C C . SER B 1 395 ? 10.281 0.94 -4.277 1 96.94 395 SER B C 1
ATOM 8334 O O . SER B 1 395 ? 10.773 1.762 -3.506 1 96.94 395 SER B O 1
ATOM 8336 N N . PHE B 1 396 ? 10.977 0.178 -4.98 1 97.75 396 PHE B N 1
ATOM 8337 C CA . PHE B 1 396 ? 12.422 0.312 -5.168 1 97.75 396 PHE B CA 1
ATOM 8338 C C . PHE B 1 396 ? 12.75 0.582 -6.633 1 97.75 396 PHE B C 1
ATOM 8340 O O . PHE B 1 396 ? 12.867 -0.351 -7.43 1 97.75 396 PHE B O 1
ATOM 8347 N N . ASP B 1 397 ? 13.008 1.878 -6.996 1 94.38 397 ASP B N 1
ATOM 8348 C CA . ASP B 1 397 ? 12.984 2.23 -8.414 1 94.38 397 ASP B CA 1
ATOM 8349 C C . ASP B 1 397 ? 14.258 2.957 -8.82 1 94.38 397 ASP B C 1
ATOM 8351 O O . ASP B 1 397 ? 14.711 3.875 -8.133 1 94.38 397 ASP B O 1
ATOM 8355 N N . PHE B 1 398 ? 14.953 2.506 -9.891 1 94.06 398 PHE B N 1
ATOM 8356 C CA . PHE B 1 398 ? 15.93 3.248 -10.68 1 94.06 398 PHE B CA 1
ATOM 8357 C C . PHE B 1 398 ? 17.234 3.396 -9.914 1 94.06 398 PHE B C 1
ATOM 8359 O O . PHE B 1 398 ? 17.766 4.504 -9.789 1 94.06 398 PHE B O 1
ATOM 8366 N N . THR B 1 399 ? 17.781 2.389 -9.391 1 95.81 399 THR B N 1
ATOM 8367 C CA . THR B 1 399 ? 19.125 2.428 -8.82 1 95.81 399 THR B CA 1
ATOM 8368 C C . THR B 1 399 ? 20.172 2.096 -9.875 1 95.81 399 THR B C 1
ATOM 8370 O O . THR B 1 399 ? 19.906 1.296 -10.781 1 95.81 399 THR B O 1
ATOM 8373 N N . SER B 1 400 ? 21.328 2.697 -9.789 1 94.19 400 SER B N 1
ATOM 8374 C CA . SER B 1 400 ? 22.453 2.346 -10.664 1 94.19 400 SER B CA 1
ATOM 8375 C C . SER B 1 400 ? 23.172 1.107 -10.156 1 94.19 400 SER B C 1
ATOM 8377 O O . SER B 1 400 ? 24.031 0.558 -10.852 1 94.19 400 SER B O 1
ATOM 8379 N N . GLY B 1 401 ? 22.875 0.693 -9 1 95.69 401 GLY B N 1
ATOM 8380 C CA . GLY B 1 401 ? 23.422 -0.516 -8.414 1 95.69 401 GLY B CA 1
ATOM 8381 C C . GLY B 1 401 ? 22.375 -1.579 -8.141 1 95.69 401 GLY B C 1
ATOM 8382 O O . GLY B 1 401 ? 21.594 -1.93 -9.031 1 95.69 401 GLY B O 1
ATOM 8383 N N . ASN B 1 402 ? 22.375 -2.064 -6.875 1 97.62 402 ASN B N 1
ATOM 8384 C CA . ASN B 1 402 ? 21.5 -3.168 -6.496 1 97.62 402 ASN B CA 1
ATOM 8385 C C . ASN B 1 402 ? 20.281 -2.676 -5.715 1 97.62 402 ASN B C 1
ATOM 8387 O O . ASN B 1 402 ? 20.344 -1.623 -5.074 1 97.62 402 ASN B O 1
ATOM 8391 N N . VAL B 1 403 ? 19.172 -3.418 -5.781 1 98.25 403 VAL B N 1
ATOM 8392 C CA . VAL B 1 403 ? 18.047 -3.117 -4.906 1 98.25 403 VAL B CA 1
ATOM 8393 C C . VAL B 1 403 ? 18.422 -3.422 -3.457 1 98.25 403 VAL B C 1
ATOM 8395 O O . VAL B 1 403 ? 18.297 -2.559 -2.586 1 98.25 403 VAL B O 1
ATOM 8398 N N . PHE B 1 404 ? 18.844 -4.621 -3.193 1 98.5 404 PHE B N 1
ATOM 8399 C CA . PHE B 1 404 ? 19.375 -5 -1.892 1 98.5 404 PHE B CA 1
ATOM 8400 C C . PHE B 1 404 ? 20.828 -5.453 -2.012 1 98.5 404 PHE B C 1
ATOM 8402 O O . PHE B 1 404 ? 21.188 -6.168 -2.949 1 98.5 404 PHE B O 1
ATOM 8409 N N . TYR B 1 405 ? 21.656 -5.066 -1.071 1 98.5 405 TYR B N 1
ATOM 8410 C CA . TYR B 1 405 ? 23.047 -5.5 -0.986 1 98.5 405 TYR B CA 1
ATOM 8411 C C . TYR B 1 405 ? 23.422 -5.836 0.451 1 98.5 405 TYR B C 1
ATOM 8413 O O . TYR B 1 405 ? 23.391 -4.973 1.329 1 98.5 405 TYR B O 1
ATOM 8421 N N . GLY B 1 406 ? 23.812 -7.09 0.72 1 97.38 406 GLY B N 1
ATOM 8422 C CA . GLY B 1 406 ? 24.344 -7.512 2.008 1 97.38 406 GLY B CA 1
ATOM 8423 C C . GLY B 1 406 ? 25.828 -7.758 1.99 1 97.38 406 GLY B C 1
ATOM 8424 O O . GLY B 1 406 ? 26.328 -8.523 1.164 1 97.38 406 GLY B O 1
ATOM 8425 N N . THR B 1 407 ? 26.484 -7.078 2.895 1 97.38 407 THR B N 1
ATOM 8426 C CA . THR B 1 407 ? 27.938 -7.277 2.953 1 97.38 407 THR B CA 1
ATOM 8427 C C . THR B 1 407 ? 28.266 -8.602 3.629 1 97.38 407 THR B C 1
ATOM 8429 O O . THR B 1 407 ? 27.375 -9.352 4.02 1 97.38 407 THR B O 1
ATOM 8432 N N . SER B 1 408 ? 29.562 -8.938 3.705 1 95.88 408 SER B N 1
ATOM 8433 C CA . SER B 1 408 ? 30.031 -10.211 4.254 1 95.88 408 SER B CA 1
ATOM 8434 C C . SER B 1 408 ? 29.734 -10.305 5.746 1 95.88 408 SER B C 1
ATOM 8436 O O . SER B 1 408 ? 29.656 -11.406 6.301 1 95.88 408 SER B O 1
ATOM 8438 N N . THR B 1 409 ? 29.5 -9.102 6.375 1 94.88 409 THR B N 1
ATOM 8439 C CA . THR B 1 409 ? 29.297 -9.094 7.82 1 94.88 409 THR B CA 1
ATOM 8440 C C . THR B 1 409 ? 27.812 -9.18 8.164 1 94.88 409 THR B C 1
ATOM 8442 O O . THR B 1 409 ? 27.453 -9.43 9.312 1 94.88 409 THR B O 1
ATOM 8445 N N . TRP B 1 410 ? 26.984 -8.945 7.254 1 95.25 410 TRP B N 1
ATOM 8446 C CA . TRP B 1 410 ? 25.547 -9.039 7.488 1 95.25 410 TRP B CA 1
ATOM 8447 C C . TRP B 1 410 ? 25.156 -10.469 7.832 1 95.25 410 TRP B C 1
ATOM 8449 O O . TRP B 1 410 ? 25.516 -11.414 7.117 1 95.25 410 TRP B O 1
ATOM 8459 N N . GLY B 1 411 ? 24.484 -10.68 8.953 1 91.12 411 GLY B N 1
ATOM 8460 C CA . GLY B 1 411 ? 24.031 -11.984 9.398 1 91.12 411 GLY B CA 1
ATOM 8461 C C . GLY B 1 411 ? 23.109 -11.922 10.602 1 91.12 411 GLY B C 1
ATOM 8462 O O . GLY B 1 411 ? 22.781 -10.836 11.086 1 91.12 411 GLY B O 1
ATOM 8463 N N . TYR B 1 412 ? 22.531 -13.078 11.031 1 90.12 412 TYR B N 1
ATOM 8464 C CA . TYR B 1 412 ? 21.625 -13.219 12.164 1 90.12 412 TYR B CA 1
ATOM 8465 C C . TYR B 1 412 ? 20.406 -12.328 11.984 1 90.12 412 TYR B C 1
ATOM 8467 O O . TYR B 1 412 ? 19.969 -11.664 12.93 1 90.12 412 TYR B O 1
ATOM 8475 N N . SER B 1 413 ? 20.047 -12.172 10.742 1 90.62 413 SER B N 1
ATOM 8476 C CA . SER B 1 413 ? 18.922 -11.281 10.469 1 90.62 413 SER B CA 1
ATOM 8477 C C . SER B 1 413 ? 18.188 -11.68 9.188 1 90.62 413 SER B C 1
ATOM 8479 O O . SER B 1 413 ? 18.719 -12.461 8.391 1 90.62 413 SER B O 1
ATOM 8481 N N . LYS B 1 414 ? 17 -11.25 9.117 1 93.31 414 LYS B N 1
ATOM 8482 C CA . LYS B 1 414 ? 16.125 -11.453 7.961 1 93.31 414 LYS B CA 1
ATOM 8483 C C . LYS B 1 414 ? 15.75 -10.117 7.32 1 93.31 414 LYS B C 1
ATOM 8485 O O . LYS B 1 414 ? 15.516 -9.133 8.023 1 93.31 414 LYS B O 1
ATOM 8490 N N . VAL B 1 415 ? 15.773 -10.109 5.965 1 95.94 415 VAL B N 1
ATOM 8491 C CA . VAL B 1 415 ? 15.188 -9.008 5.211 1 95.94 415 VAL B CA 1
ATOM 8492 C C . VAL B 1 415 ? 13.961 -9.508 4.449 1 95.94 415 VAL B C 1
ATOM 8494 O O . VAL B 1 415 ? 14.008 -10.539 3.777 1 95.94 415 VAL B O 1
ATOM 8497 N N . SER B 1 416 ? 12.898 -8.844 4.547 1 96.06 416 SER B N 1
ATOM 8498 C CA . SER B 1 416 ? 11.695 -9.312 3.869 1 96.06 416 SER B CA 1
ATOM 8499 C C . SER B 1 416 ? 11.047 -8.195 3.055 1 96.06 416 SER B C 1
ATOM 8501 O O . SER B 1 416 ? 11.062 -7.031 3.461 1 96.06 416 SER B O 1
ATOM 8503 N N . PHE B 1 417 ? 10.57 -8.508 1.935 1 96.25 417 PHE B N 1
ATOM 8504 C CA . PHE B 1 417 ? 9.789 -7.664 1.032 1 96.25 417 PHE B CA 1
ATOM 8505 C C . PHE B 1 417 ? 8.406 -8.258 0.8 1 96.25 417 PHE B C 1
ATOM 8507 O O . PHE B 1 417 ? 8.281 -9.398 0.363 1 96.25 417 PHE B O 1
ATOM 8514 N N . THR B 1 418 ? 7.363 -7.516 1.052 1 92.94 418 THR B N 1
ATOM 8515 C CA . THR B 1 418 ? 6.008 -7.996 0.816 1 92.94 418 THR B CA 1
ATOM 8516 C C . THR B 1 418 ? 5.219 -6.992 -0.017 1 92.94 418 THR B C 1
ATOM 8518 O O . THR B 1 418 ? 5.066 -5.832 0.374 1 92.94 418 THR B O 1
ATOM 8521 N N . SER B 1 419 ? 4.668 -7.402 -1.192 1 90.75 419 SER B N 1
ATOM 8522 C CA . SER B 1 419 ? 3.836 -6.598 -2.078 1 90.75 419 SER B CA 1
ATOM 8523 C C . SER B 1 419 ? 4.59 -5.367 -2.576 1 90.75 419 SER B C 1
ATOM 8525 O O . SER B 1 419 ? 4.023 -4.273 -2.65 1 90.75 419 SER B O 1
ATOM 8527 N N . CYS B 1 420 ? 5.887 -5.59 -2.793 1 94.31 420 CYS B N 1
ATOM 8528 C CA . CYS B 1 420 ? 6.73 -4.48 -3.225 1 94.31 420 CYS B CA 1
ATOM 8529 C C . CYS B 1 420 ? 6.863 -4.457 -4.742 1 94.31 420 CYS B C 1
ATOM 8531 O O . CYS B 1 420 ? 6.586 -5.453 -5.41 1 94.31 420 CYS B O 1
ATOM 8533 N N . HIS B 1 421 ? 7.121 -3.295 -5.262 1 95.12 421 HIS B N 1
ATOM 8534 C CA . HIS B 1 421 ? 7.43 -3.076 -6.672 1 95.12 421 HIS B CA 1
ATOM 8535 C C . HIS B 1 421 ? 8.906 -2.756 -6.867 1 95.12 421 HIS B C 1
ATOM 8537 O O . HIS B 1 421 ? 9.445 -1.853 -6.223 1 95.12 421 HIS B O 1
ATOM 8543 N N . MET B 1 422 ? 9.586 -3.488 -7.695 1 95.19 422 MET B N 1
ATOM 8544 C CA . MET B 1 422 ? 10.977 -3.238 -8.047 1 95.19 422 MET B CA 1
ATOM 8545 C C . MET B 1 422 ? 11.109 -2.922 -9.531 1 95.19 422 MET B C 1
ATOM 8547 O O . MET B 1 422 ? 10.547 -3.621 -10.375 1 95.19 422 MET B O 1
ATOM 8551 N N . GLU B 1 423 ? 11.773 -1.829 -9.828 1 92.5 423 GLU B N 1
ATOM 8552 C CA . GLU B 1 423 ? 11.883 -1.452 -11.227 1 92.5 423 GLU B CA 1
ATOM 8553 C C . GLU B 1 423 ? 13.18 -0.695 -11.5 1 92.5 423 GLU B C 1
ATOM 8555 O O . GLU B 1 423 ? 13.539 0.217 -10.75 1 92.5 423 GLU B O 1
ATOM 8560 N N . GLY B 1 424 ? 13.82 -0.998 -12.586 1 91.75 424 GLY B N 1
ATOM 8561 C CA . GLY B 1 424 ? 14.922 -0.183 -13.078 1 91.75 424 GLY B CA 1
ATOM 8562 C C . GLY B 1 424 ? 16.156 -0.25 -12.195 1 91.75 424 GLY B C 1
ATOM 8563 O O . GLY B 1 424 ? 16.484 0.717 -11.508 1 91.75 424 GLY B O 1
ATOM 8564 N N . TYR B 1 425 ? 16.875 -1.302 -12.219 1 93.75 425 TYR B N 1
ATOM 8565 C CA . TYR B 1 425 ? 18.141 -1.407 -11.508 1 93.75 425 TYR B CA 1
ATOM 8566 C C . TYR B 1 425 ? 19.25 -1.915 -12.422 1 93.75 425 TYR B C 1
ATOM 8568 O O . TYR B 1 425 ? 19.031 -2.828 -13.219 1 93.75 425 TYR B O 1
ATOM 8576 N N . ASN B 1 426 ? 20.438 -1.319 -12.344 1 93.94 426 ASN B N 1
ATOM 8577 C CA . ASN B 1 426 ? 21.547 -1.72 -13.188 1 93.94 426 ASN B CA 1
ATOM 8578 C C . ASN B 1 426 ? 22.266 -2.951 -12.641 1 93.94 426 ASN B C 1
ATOM 8580 O O . ASN B 1 426 ? 22.75 -3.787 -13.398 1 93.94 426 ASN B O 1
ATOM 8584 N N . GLY B 1 427 ? 22.359 -3.031 -11.352 1 94.56 427 GLY B N 1
ATOM 8585 C CA . GLY B 1 427 ? 22.953 -4.203 -10.734 1 94.56 427 GLY B CA 1
ATOM 8586 C C . GLY B 1 427 ? 22 -5.383 -10.648 1 94.56 427 GLY B C 1
ATOM 8587 O O . GLY B 1 427 ? 21.406 -5.789 -11.648 1 94.56 427 GLY B O 1
ATOM 8588 N N . LEU B 1 428 ? 21.844 -5.891 -9.383 1 96.5 428 LEU B N 1
ATOM 8589 C CA . LEU B 1 428 ? 21 -7.055 -9.148 1 96.5 428 LEU B CA 1
ATOM 8590 C C . LEU B 1 428 ? 19.812 -6.699 -8.258 1 96.5 428 LEU B C 1
ATOM 8592 O O . LEU B 1 428 ? 19.859 -5.699 -7.535 1 96.5 428 LEU B O 1
ATOM 8596 N N . LEU B 1 429 ? 18.75 -7.504 -8.414 1 96.81 429 LEU B N 1
ATOM 8597 C CA . LEU B 1 429 ? 17.641 -7.406 -7.465 1 96.81 429 LEU B CA 1
ATOM 8598 C C . LEU B 1 429 ? 18.109 -7.723 -6.047 1 96.81 429 LEU B C 1
ATOM 8600 O O . LEU B 1 429 ? 17.859 -6.957 -5.117 1 96.81 429 LEU B O 1
ATOM 8604 N N . LEU B 1 430 ? 18.859 -8.828 -5.883 1 98 430 LEU B N 1
ATOM 8605 C CA . LEU B 1 430 ? 19.438 -9.258 -4.613 1 98 430 LEU B CA 1
ATOM 8606 C C . LEU B 1 430 ? 20.906 -9.609 -4.781 1 98 430 LEU B C 1
ATOM 8608 O O . LEU B 1 430 ? 21.25 -10.508 -5.555 1 98 430 LEU B O 1
ATOM 8612 N N . SER B 1 431 ? 21.688 -8.906 -4.113 1 97.94 431 SER B N 1
ATOM 8613 C CA . SER B 1 431 ? 23.125 -9.156 -4.109 1 97.94 431 SER B CA 1
ATOM 8614 C C . SER B 1 431 ? 23.656 -9.281 -2.689 1 97.94 431 SER B C 1
ATOM 8616 O O . SER B 1 431 ? 23.312 -8.477 -1.82 1 97.94 431 SER B O 1
ATOM 8618 N N . ALA B 1 432 ? 24.469 -10.25 -2.406 1 96.38 432 ALA B N 1
ATOM 8619 C CA . ALA B 1 432 ? 25.141 -10.375 -1.117 1 96.38 432 ALA B CA 1
ATOM 8620 C C . ALA B 1 432 ? 26.547 -10.945 -1.288 1 96.38 432 ALA B C 1
ATOM 8622 O O . ALA B 1 432 ? 26.781 -11.75 -2.186 1 96.38 432 ALA B O 1
ATOM 8623 N N . GLU B 1 433 ? 27.375 -10.508 -0.457 1 95.94 433 GLU B N 1
ATOM 8624 C CA . GLU B 1 433 ? 28.719 -11.07 -0.408 1 95.94 433 GLU B CA 1
ATOM 8625 C C . GLU B 1 433 ? 28.734 -12.422 0.298 1 95.94 433 GLU B C 1
ATOM 8627 O O . GLU B 1 433 ? 27.797 -12.75 1.037 1 95.94 433 GLU B O 1
ATOM 8632 N N . SER B 1 434 ? 29.766 -13.219 -0.041 1 93.88 434 SER B N 1
ATOM 8633 C CA . SER B 1 434 ? 29.953 -14.422 0.759 1 93.88 434 SER B CA 1
ATOM 8634 C C . SER B 1 434 ? 30.078 -14.086 2.242 1 93.88 434 SER B C 1
ATOM 8636 O O . SER B 1 434 ? 30.828 -13.172 2.615 1 93.88 434 SER B O 1
ATOM 8638 N N . PRO B 1 435 ? 29.297 -14.789 3.041 1 91.69 435 PRO B N 1
ATOM 8639 C CA . PRO B 1 435 ? 29.406 -14.484 4.469 1 91.69 435 PRO B CA 1
ATOM 8640 C C . PRO B 1 435 ? 30.828 -14.633 5 1 91.69 435 PRO B C 1
ATOM 8642 O O . PRO B 1 435 ? 31.562 -15.539 4.582 1 91.69 435 PRO B O 1
ATOM 8645 N N . GLN B 1 436 ? 31.125 -13.727 5.922 1 91.44 436 GLN B N 1
ATOM 8646 C CA . GLN B 1 436 ? 32.5 -13.695 6.445 1 91.44 436 GLN B CA 1
ATOM 8647 C C . GLN B 1 436 ? 32.781 -14.938 7.27 1 91.44 436 GLN B C 1
ATOM 8649 O O . GLN B 1 436 ? 33.969 -15.266 7.508 1 91.44 436 GLN B O 1
ATOM 8654 N N . SER B 1 437 ? 31.781 -15.523 7.816 1 86 437 SER B N 1
ATOM 8655 C CA . SER B 1 437 ? 31.906 -16.797 8.523 1 86 437 SER B CA 1
ATOM 8656 C C . SER B 1 437 ? 30.672 -17.672 8.312 1 86 437 SER B C 1
ATOM 8658 O O . SER B 1 437 ? 29.625 -17.188 7.859 1 86 437 SER B O 1
ATOM 8660 N N . SER B 1 438 ? 30.844 -18.984 8.602 1 76.56 438 SER B N 1
ATOM 8661 C CA . SER B 1 438 ? 29.734 -19.906 8.445 1 76.56 438 SER B CA 1
ATOM 8662 C C . SER B 1 438 ? 28.594 -19.562 9.391 1 76.56 438 SER B C 1
ATOM 8664 O O . SER B 1 438 ? 27.422 -19.75 9.055 1 76.56 438 SER B O 1
ATOM 8666 N N . SER B 1 439 ? 28.984 -19.094 10.555 1 75.31 439 SER B N 1
ATOM 8667 C CA . SER B 1 439 ? 27.953 -18.719 11.523 1 75.31 439 SER B CA 1
ATOM 8668 C C . SER B 1 439 ? 27.109 -17.547 11.016 1 75.31 439 SER B C 1
ATOM 8670 O O . SER B 1 439 ? 25.891 -17.516 11.219 1 75.31 439 SER B O 1
ATOM 8672 N N . VAL B 1 440 ? 27.766 -16.625 10.367 1 78.25 440 VAL B N 1
ATOM 8673 C CA . VAL B 1 440 ? 27.078 -15.477 9.781 1 78.25 440 VAL B CA 1
ATOM 8674 C C . VAL B 1 440 ? 26.203 -15.945 8.625 1 78.25 440 VAL B C 1
ATOM 8676 O O . VAL B 1 440 ? 25.047 -15.516 8.492 1 78.25 440 VAL B O 1
ATOM 8679 N N . GLY B 1 441 ? 26.703 -16.875 7.855 1 73.5 441 GLY B N 1
ATOM 8680 C CA . GLY B 1 441 ? 26.031 -17.359 6.668 1 73.5 441 GLY B CA 1
ATOM 8681 C C . GLY B 1 441 ? 24.781 -18.172 6.98 1 73.5 441 GLY B C 1
ATOM 8682 O O . GLY B 1 441 ? 23.797 -18.109 6.262 1 73.5 441 GLY B O 1
ATOM 8683 N N . SER B 1 442 ? 24.891 -18.906 8.062 1 70.19 442 SER B N 1
ATOM 8684 C CA . SER B 1 442 ? 23.797 -19.812 8.406 1 70.19 442 SER B CA 1
ATOM 8685 C C . SER B 1 442 ? 22.656 -19.062 9.094 1 70.19 442 SER B C 1
ATOM 8687 O O . SER B 1 442 ? 21.609 -19.641 9.352 1 70.19 442 SER B O 1
ATOM 8689 N N . ASN B 1 443 ? 22.875 -17.828 9.297 1 83.75 443 ASN B N 1
ATOM 8690 C CA . ASN B 1 443 ? 21.875 -17.109 10.086 1 83.75 443 ASN B CA 1
ATOM 8691 C C . ASN B 1 443 ? 21.406 -15.852 9.383 1 83.75 443 ASN B C 1
ATOM 8693 O O . ASN B 1 443 ? 21.25 -14.805 10.016 1 83.75 443 ASN B O 1
ATOM 8697 N N . ARG B 1 444 ? 21.359 -15.875 8.016 1 91.25 444 ARG B N 1
ATOM 8698 C CA . ARG B 1 444 ? 20.75 -14.766 7.297 1 91.25 444 ARG B CA 1
ATOM 8699 C C . ARG B 1 444 ? 19.797 -15.273 6.215 1 91.25 444 ARG B C 1
ATOM 8701 O O . ARG B 1 444 ? 19.922 -16.406 5.754 1 91.25 444 ARG B O 1
ATOM 8708 N N . SER B 1 445 ? 18.828 -14.562 5.863 1 93.81 445 SER B N 1
ATOM 8709 C CA . SER B 1 445 ? 17.859 -14.977 4.852 1 93.81 445 SER B CA 1
ATOM 8710 C C . SER B 1 445 ? 17.141 -13.773 4.25 1 93.81 445 SER B C 1
ATOM 8712 O O . SER B 1 445 ? 17.125 -12.695 4.848 1 93.81 445 SER B O 1
ATOM 8714 N N . ILE B 1 446 ? 16.672 -13.914 3.051 1 95.44 446 ILE B N 1
ATOM 8715 C CA . ILE B 1 446 ? 15.828 -12.938 2.369 1 95.44 446 ILE B CA 1
ATOM 8716 C C . ILE B 1 446 ? 14.492 -13.578 2.002 1 95.44 446 ILE B C 1
ATOM 8718 O O . ILE B 1 446 ? 14.453 -14.695 1.471 1 95.44 446 ILE B O 1
ATOM 8722 N N . ILE B 1 447 ? 13.391 -12.953 2.299 1 94.31 447 ILE B N 1
ATOM 8723 C CA . ILE B 1 447 ? 12.055 -13.461 2.012 1 94.31 447 ILE B CA 1
ATOM 8724 C C . ILE B 1 447 ? 11.289 -12.453 1.154 1 94.31 447 ILE B C 1
ATOM 8726 O O . ILE B 1 447 ? 11.18 -11.281 1.517 1 94.31 447 ILE B O 1
ATOM 8730 N N . MET B 1 448 ? 10.805 -12.906 0.016 1 93.12 448 MET B N 1
ATOM 8731 C CA . MET B 1 448 ? 10.008 -12.078 -0.887 1 93.12 448 MET B CA 1
ATOM 8732 C C . MET B 1 448 ? 8.617 -12.672 -1.084 1 93.12 448 MET B C 1
ATOM 8734 O O . MET B 1 448 ? 8.484 -13.844 -1.441 1 93.12 448 MET B O 1
ATOM 8738 N N . ASN B 1 449 ? 7.633 -11.82 -0.832 1 88.69 449 ASN B N 1
ATOM 8739 C CA . ASN B 1 449 ? 6.242 -12.227 -1.007 1 88.69 449 ASN B CA 1
ATOM 8740 C C . ASN B 1 449 ? 5.488 -11.273 -1.929 1 88.69 449 ASN B C 1
ATOM 8742 O O . ASN B 1 449 ? 5.426 -10.07 -1.668 1 88.69 449 ASN B O 1
ATOM 8746 N N . ASN B 1 450 ? 4.891 -11.734 -3.01 1 87.75 450 ASN B N 1
ATOM 8747 C CA . ASN B 1 450 ? 4.043 -10.953 -3.9 1 87.75 450 ASN B CA 1
ATOM 8748 C C . ASN B 1 450 ? 4.797 -9.773 -4.504 1 87.75 450 ASN B C 1
ATOM 8750 O O . ASN B 1 450 ? 4.379 -8.625 -4.359 1 87.75 450 ASN B O 1
ATOM 8754 N N . ILE B 1 451 ? 5.777 -10.109 -5.168 1 90.44 451 ILE B N 1
ATOM 8755 C CA . ILE B 1 451 ? 6.66 -9.086 -5.711 1 90.44 451 ILE B CA 1
AT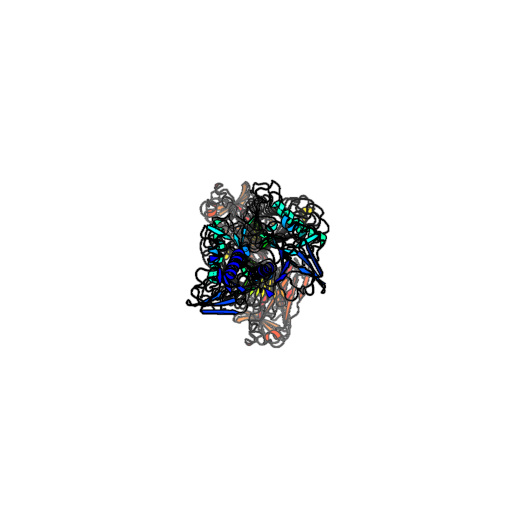OM 8756 C C . ILE B 1 451 ? 6.336 -8.844 -7.184 1 90.44 451 ILE B C 1
ATOM 8758 O O . ILE B 1 451 ? 6.031 -9.789 -7.918 1 90.44 451 ILE B O 1
ATOM 8762 N N . THR B 1 452 ? 6.277 -7.598 -7.629 1 89.81 452 THR B N 1
ATOM 8763 C CA . THR B 1 452 ? 6.336 -7.227 -9.039 1 89.81 452 THR B CA 1
ATOM 8764 C C . THR B 1 452 ? 7.723 -6.707 -9.406 1 89.81 452 THR B C 1
ATOM 8766 O O . THR B 1 452 ? 8.195 -5.723 -8.828 1 89.81 452 THR B O 1
ATOM 8769 N N . ASN B 1 453 ? 8.383 -7.336 -10.305 1 91.31 453 ASN B N 1
ATOM 8770 C CA . ASN B 1 453 ? 9.719 -6.926 -10.711 1 91.31 453 ASN B CA 1
ATOM 8771 C C . ASN B 1 453 ? 9.781 -6.613 -12.203 1 91.31 453 ASN B C 1
ATOM 8773 O O . ASN B 1 453 ? 9.547 -7.492 -13.031 1 91.31 453 ASN B O 1
ATOM 8777 N N . LEU B 1 454 ? 9.906 -5.359 -12.531 1 89.25 454 LEU B N 1
ATOM 8778 C CA . LEU B 1 454 ? 10.203 -4.91 -13.883 1 89.25 454 LEU B CA 1
ATOM 8779 C C . LEU B 1 454 ? 11.695 -4.652 -14.062 1 89.25 454 LEU B C 1
ATOM 8781 O O . LEU B 1 454 ? 12.18 -3.566 -13.734 1 89.25 454 LEU B O 1
ATOM 8785 N N . SER B 1 455 ? 12.43 -5.574 -14.57 1 83.88 455 SER B N 1
ATOM 8786 C CA . SER B 1 455 ? 13.883 -5.617 -14.477 1 83.88 455 SER B CA 1
ATOM 8787 C C . SER B 1 455 ? 14.539 -4.801 -15.586 1 83.88 455 SER B C 1
ATOM 8789 O O . SER B 1 455 ? 15.547 -5.219 -16.156 1 83.88 455 SER B O 1
ATOM 8791 N N . ARG B 1 456 ? 14.039 -3.664 -15.852 1 86.56 456 ARG B N 1
ATOM 8792 C CA . ARG B 1 456 ? 14.68 -2.736 -16.781 1 86.56 456 ARG B CA 1
ATOM 8793 C C . ARG B 1 456 ? 15.969 -2.176 -16.188 1 86.56 456 ARG B C 1
ATOM 8795 O O . ARG B 1 456 ? 16.203 -2.268 -14.984 1 86.56 456 ARG B O 1
ATOM 8802 N N . LEU B 1 457 ? 16.828 -1.74 -17.078 1 87.56 457 LEU B N 1
ATOM 8803 C CA . LEU B 1 457 ? 17.938 -0.937 -16.594 1 87.56 457 LEU B CA 1
ATOM 8804 C C . LEU B 1 457 ? 17.5 0.497 -16.312 1 87.56 457 LEU B C 1
ATOM 8806 O O . LEU B 1 457 ? 16.516 0.969 -16.891 1 87.56 457 LEU B O 1
ATOM 8810 N N . ARG B 1 458 ? 18.219 1.141 -15.414 1 81.75 458 ARG B N 1
ATOM 8811 C CA . ARG B 1 458 ? 17.891 2.516 -15.055 1 81.75 458 ARG B CA 1
ATOM 8812 C C . ARG B 1 458 ? 17.859 3.416 -16.281 1 81.75 458 ARG B C 1
ATOM 8814 O O . ARG B 1 458 ? 16.922 4.195 -16.469 1 81.75 458 ARG B O 1
ATOM 8821 N N . SER B 1 459 ? 19.047 3.578 -17.219 1 68.75 459 SER B N 1
ATOM 8822 C CA . SER B 1 459 ? 19.062 4.426 -18.406 1 68.75 459 SER B CA 1
ATOM 8823 C C . SER B 1 459 ? 18.547 3.68 -19.625 1 68.75 459 SER B C 1
ATOM 8825 O O . SER B 1 459 ? 18.469 4.242 -20.719 1 68.75 459 SER B O 1
ATOM 8827 N N . ASN B 1 460 ? 17.5 2.881 -19.734 1 58.12 460 ASN B N 1
ATOM 8828 C CA . ASN B 1 460 ? 16.891 2.051 -20.766 1 58.12 460 ASN B CA 1
ATOM 8829 C C . ASN B 1 460 ? 17.859 1.757 -21.906 1 58.12 460 ASN B C 1
ATOM 8831 O O . ASN B 1 460 ? 17.453 1.298 -22.969 1 58.12 460 ASN B O 1
ATOM 8835 N N . THR B 1 461 ? 19.062 2.367 -22.094 1 53.16 461 THR B N 1
ATOM 8836 C CA . THR B 1 461 ? 19.812 2.363 -23.344 1 53.16 461 THR B CA 1
ATOM 8837 C C . THR B 1 461 ? 20.344 0.969 -23.641 1 53.16 461 THR B C 1
ATOM 8839 O O . THR B 1 461 ? 20.5 0.596 -24.812 1 53.16 461 THR B O 1
ATOM 8842 N N . THR B 1 462 ? 21.031 0.306 -22.625 1 55.94 462 THR B N 1
ATOM 8843 C CA . THR B 1 462 ? 21.781 -0.79 -23.234 1 55.94 462 THR B CA 1
ATOM 8844 C C . THR B 1 462 ? 21.328 -2.133 -22.672 1 55.94 462 THR B C 1
ATOM 8846 O O . THR B 1 462 ? 21.359 -3.148 -23.359 1 55.94 462 THR B O 1
ATOM 8849 N N . GLY B 1 463 ? 20.906 -2.281 -21.453 1 59.38 463 GLY B N 1
ATOM 8850 C CA . GLY B 1 463 ? 20.625 -3.592 -20.891 1 59.38 463 GLY B CA 1
ATOM 8851 C C . GLY B 1 463 ? 19.156 -3.938 -20.891 1 59.38 463 GLY B C 1
ATOM 8852 O O . GLY B 1 463 ? 18.328 -3.164 -20.406 1 59.38 463 GLY B O 1
ATOM 8853 N N . THR B 1 464 ? 18.703 -4.875 -22.062 1 69.75 464 THR B N 1
ATOM 8854 C CA . THR B 1 464 ? 17.328 -5.164 -22.453 1 69.75 464 THR B CA 1
ATOM 8855 C C . THR B 1 464 ? 16.625 -5.969 -21.359 1 69.75 464 THR B C 1
ATOM 8857 O O . THR B 1 464 ? 17.25 -6.789 -20.688 1 69.75 464 THR B O 1
ATOM 8860 N N . ASN B 1 465 ? 15.633 -5.504 -20.781 1 86.31 465 ASN B N 1
ATOM 8861 C CA . ASN B 1 465 ? 14.719 -6.254 -19.922 1 86.31 465 ASN B CA 1
ATOM 8862 C C . ASN B 1 465 ? 14.398 -7.625 -20.5 1 86.31 465 ASN B C 1
ATOM 8864 O O . ASN B 1 465 ? 13.32 -7.832 -21.062 1 86.31 465 ASN B O 1
ATOM 8868 N N . SER B 1 466 ? 15.477 -8.547 -20.25 1 89.62 466 SER B N 1
ATOM 8869 C CA . SER B 1 466 ? 15.43 -9.875 -20.859 1 89.62 466 SER B CA 1
ATOM 8870 C C . SER B 1 466 ? 15.602 -10.977 -19.828 1 89.62 466 SER B C 1
ATOM 8872 O O . SER B 1 466 ? 16.219 -10.758 -18.781 1 89.62 466 SER B O 1
ATOM 8874 N N . SER B 1 467 ? 15.094 -12.156 -20.188 1 89.38 467 SER B N 1
ATOM 8875 C CA . SER B 1 467 ? 15.273 -13.32 -19.328 1 89.38 467 SER B CA 1
ATOM 8876 C C . SER B 1 467 ? 16.719 -13.797 -19.344 1 89.38 467 SER B C 1
ATOM 8878 O O . SER B 1 467 ? 17.109 -14.648 -18.531 1 89.38 467 SER B O 1
ATOM 8880 N N . SER B 1 468 ? 17.562 -13.172 -20.109 1 91.31 468 SER B N 1
ATOM 8881 C CA . SER B 1 468 ? 18.984 -13.477 -20.141 1 91.31 468 SER B CA 1
ATOM 8882 C C . SER B 1 468 ? 19.719 -12.828 -18.969 1 91.31 468 SER B C 1
ATOM 8884 O O . SER B 1 468 ? 20.844 -13.188 -18.672 1 91.31 468 SER B O 1
ATOM 8886 N N . ARG B 1 469 ? 19.016 -11.945 -18.328 1 90 469 ARG B N 1
ATOM 8887 C CA . ARG B 1 469 ? 19.672 -11.18 -17.266 1 90 469 ARG B CA 1
ATOM 8888 C C . ARG B 1 469 ? 19.562 -11.906 -15.93 1 90 469 ARG B C 1
ATOM 8890 O O . ARG B 1 469 ? 18.484 -12.367 -15.539 1 90 469 ARG B O 1
ATOM 8897 N N . LEU B 1 470 ? 20.75 -11.977 -15.273 1 92.75 470 LEU B N 1
ATOM 8898 C CA . LEU B 1 470 ? 20.766 -12.477 -13.898 1 92.75 470 LEU B CA 1
ATOM 8899 C C . LEU B 1 470 ? 20.156 -11.461 -12.945 1 92.75 470 LEU B C 1
ATOM 8901 O O . LEU B 1 470 ? 20.422 -10.258 -13.055 1 92.75 470 LEU B O 1
ATOM 8905 N N . HIS B 1 471 ? 19.328 -11.93 -11.969 1 94.25 471 HIS B N 1
ATOM 8906 C CA . HIS B 1 471 ? 18.672 -11 -11.055 1 94.25 471 HIS B CA 1
ATOM 8907 C C . HIS B 1 471 ? 19.156 -11.219 -9.625 1 94.25 471 HIS B C 1
ATOM 8909 O O . HIS B 1 471 ? 19.094 -10.305 -8.797 1 94.25 471 HIS B O 1
ATOM 8915 N N . ILE B 1 472 ? 19.594 -12.469 -9.227 1 96.31 472 ILE B N 1
ATOM 8916 C CA . ILE B 1 472 ? 19.922 -12.797 -7.84 1 96.31 472 ILE B CA 1
ATOM 8917 C C . ILE B 1 472 ? 21.281 -13.461 -7.762 1 96.31 472 ILE B C 1
ATOM 8919 O O . ILE B 1 472 ? 21.5 -14.516 -8.375 1 96.31 472 ILE B O 1
ATOM 8923 N N . ASP B 1 473 ? 22.125 -12.953 -7.102 1 96.88 473 ASP B N 1
ATOM 8924 C CA . ASP B 1 473 ? 23.406 -13.516 -6.684 1 96.88 473 ASP B CA 1
ATOM 8925 C C . ASP B 1 473 ? 23.688 -13.203 -5.215 1 96.88 473 ASP B C 1
ATOM 8927 O O . ASP B 1 473 ? 24.453 -12.289 -4.906 1 96.88 473 ASP B O 1
ATOM 8931 N N . ALA B 1 474 ? 23.094 -13.984 -4.32 1 94.69 474 ALA B N 1
ATOM 8932 C CA . ALA B 1 474 ? 23.172 -13.719 -2.887 1 94.69 474 ALA B CA 1
ATOM 8933 C C . ALA B 1 474 ? 24.078 -14.734 -2.189 1 94.69 474 ALA B C 1
ATOM 8935 O O . ALA B 1 474 ? 23.922 -14.984 -0.99 1 94.69 474 ALA B O 1
ATOM 8936 N N . LYS B 1 475 ? 24.844 -15.359 -3.025 1 92 475 LYS B N 1
ATOM 8937 C CA . LYS B 1 475 ? 25.781 -16.359 -2.531 1 92 475 LYS B CA 1
ATOM 8938 C C . LYS B 1 475 ? 25.078 -17.391 -1.662 1 92 475 LYS B C 1
ATOM 8940 O O . LYS B 1 475 ? 24.062 -17.969 -2.068 1 92 475 LYS B O 1
ATOM 8945 N N . SER B 1 476 ? 25.578 -17.797 -0.524 1 86.56 476 SER B N 1
ATOM 8946 C CA . SER B 1 476 ? 25.047 -18.906 0.267 1 86.56 476 SER B CA 1
ATOM 8947 C C . SER B 1 476 ? 23.828 -18.469 1.071 1 86.56 476 SER B C 1
ATOM 8949 O O . SER B 1 476 ? 23.375 -19.188 1.972 1 86.56 476 SER B O 1
ATOM 8951 N N . THR B 1 477 ? 23.328 -17.312 0.755 1 91.25 477 THR B N 1
ATOM 8952 C CA . THR B 1 477 ? 22.156 -16.812 1.462 1 91.25 477 THR B CA 1
ATOM 8953 C C . THR B 1 477 ? 20.875 -17.484 0.95 1 91.25 477 THR B C 1
ATOM 8955 O O . THR B 1 477 ? 20.609 -17.469 -0.251 1 91.25 477 THR B O 1
ATOM 8958 N N . PRO B 1 478 ? 20.031 -18.109 1.842 1 91.38 478 PRO B N 1
ATOM 8959 C CA . PRO B 1 478 ? 18.734 -18.609 1.404 1 91.38 478 PRO B CA 1
ATOM 8960 C C . PRO B 1 478 ? 17.781 -17.484 1.005 1 91.38 478 PRO B C 1
ATOM 8962 O O . PRO B 1 478 ? 17.641 -16.5 1.733 1 91.38 478 PRO B O 1
ATOM 8965 N N . VAL B 1 479 ? 17.203 -17.641 -0.152 1 93.69 479 VAL B N 1
ATOM 8966 C CA . VAL B 1 479 ? 16.203 -16.719 -0.66 1 93.69 479 VAL B CA 1
ATOM 8967 C C . VAL B 1 479 ? 14.875 -17.453 -0.868 1 93.69 479 VAL B C 1
ATOM 8969 O O . VAL B 1 479 ? 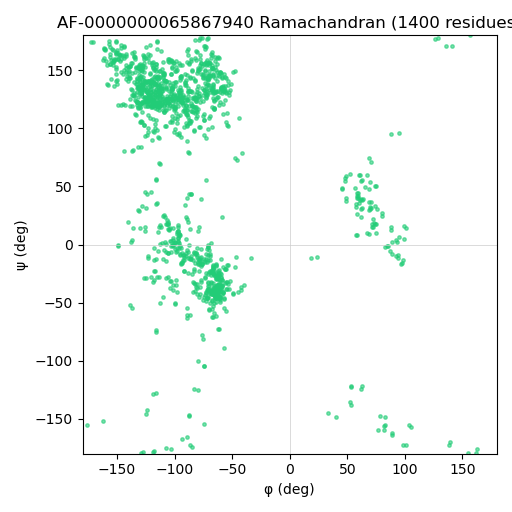14.82 -18.438 -1.605 1 93.69 479 VAL B O 1
ATOM 8972 N N . TYR B 1 480 ?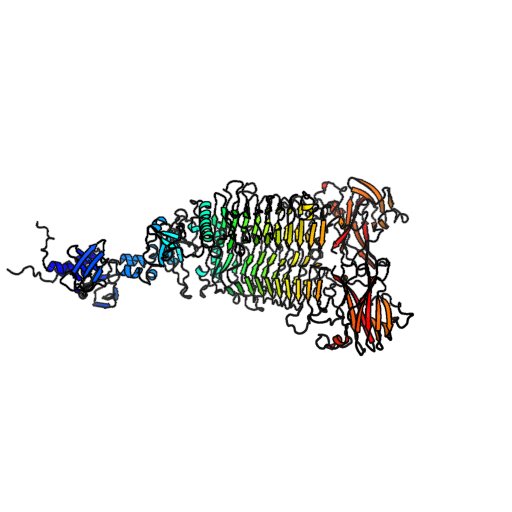 13.867 -16.984 -0.187 1 90.44 480 TYR B N 1
ATOM 8973 C CA . TYR B 1 480 ? 12.523 -17.547 -0.305 1 90.44 480 TYR B CA 1
ATOM 8974 C C . TYR B 1 480 ? 11.602 -16.594 -1.05 1 90.44 480 TYR B C 1
ATOM 8976 O O . TYR B 1 480 ? 11.414 -15.445 -0.634 1 90.44 480 TYR B O 1
ATOM 8984 N N . ILE B 1 481 ? 11.016 -17.078 -2.133 1 89.44 481 ILE B N 1
ATOM 8985 C CA . ILE B 1 481 ? 10.109 -16.25 -2.916 1 89.44 481 ILE B CA 1
ATOM 8986 C C . ILE B 1 481 ? 8.742 -16.922 -2.996 1 89.44 481 ILE B C 1
ATOM 8988 O O . ILE B 1 481 ? 8.625 -18.062 -3.467 1 89.44 481 ILE B O 1
ATOM 8992 N N . ASN B 1 482 ? 7.758 -16.188 -2.564 1 85.94 482 ASN B N 1
ATOM 8993 C CA . ASN B 1 482 ? 6.367 -16.609 -2.67 1 85.94 482 ASN B CA 1
ATOM 8994 C C . ASN B 1 482 ? 5.523 -15.594 -3.438 1 85.94 482 ASN B C 1
ATOM 8996 O O . ASN B 1 482 ? 4.91 -14.711 -2.836 1 85.94 482 ASN B O 1
ATOM 9000 N N . GLY B 1 483 ? 5.371 -15.883 -4.695 1 82.19 483 GLY B N 1
ATOM 9001 C CA . GLY B 1 483 ? 4.676 -14.938 -5.555 1 82.19 483 GLY B CA 1
ATOM 9002 C C . GLY B 1 483 ? 5.594 -13.898 -6.164 1 82.19 483 GLY B C 1
ATOM 9003 O O . GLY B 1 483 ? 5.859 -12.859 -5.555 1 82.19 483 GLY B O 1
ATOM 9004 N N . LEU B 1 484 ? 6.047 -14.156 -7.352 1 87.31 484 LEU B N 1
ATOM 9005 C CA . LEU B 1 484 ? 6.891 -13.242 -8.109 1 87.31 484 LEU B CA 1
ATOM 9006 C C . LEU B 1 484 ? 6.324 -13.016 -9.508 1 87.31 484 LEU B C 1
ATOM 9008 O O . LEU B 1 484 ? 6.145 -13.961 -10.273 1 87.31 484 LEU B O 1
ATOM 9012 N N . ASP B 1 485 ? 5.895 -11.82 -9.797 1 87.44 485 ASP B N 1
ATOM 9013 C CA . ASP B 1 485 ? 5.609 -11.406 -11.164 1 87.44 485 ASP B CA 1
ATOM 9014 C C . ASP B 1 485 ? 6.852 -10.812 -11.828 1 87.44 485 ASP B C 1
ATOM 9016 O O . ASP B 1 485 ? 7.098 -9.609 -11.727 1 87.44 485 ASP B O 1
ATOM 9020 N N . GLN B 1 486 ? 7.598 -11.672 -12.43 1 89.25 486 GLN B N 1
ATOM 9021 C CA . GLN B 1 486 ? 8.805 -11.266 -13.148 1 89.25 486 GLN B CA 1
ATOM 9022 C C . GLN B 1 486 ? 8.469 -10.805 -14.562 1 89.25 486 GLN B C 1
ATOM 9024 O O . GLN B 1 486 ? 8.055 -11.617 -15.398 1 89.25 486 GLN B O 1
ATOM 9029 N N . ARG B 1 487 ? 8.664 -9.523 -14.891 1 86.25 487 ARG B N 1
ATOM 9030 C CA . ARG B 1 487 ? 8.242 -8.977 -16.172 1 86.25 487 ARG B CA 1
ATOM 9031 C C . ARG B 1 487 ? 9.445 -8.695 -17.078 1 86.25 487 ARG B C 1
ATOM 9033 O O . ARG B 1 487 ? 10.32 -7.902 -16.719 1 86.25 487 ARG B O 1
ATOM 9040 N N . HIS B 1 488 ? 9.492 -9.422 -18.188 1 85.69 488 HIS B N 1
ATOM 9041 C CA . HIS B 1 488 ? 10.492 -9.203 -19.234 1 85.69 488 HIS B CA 1
ATOM 9042 C C . HIS B 1 488 ? 9.859 -8.617 -20.484 1 85.69 488 HIS B C 1
ATOM 9044 O O . HIS B 1 488 ? 8.695 -8.898 -20.797 1 85.69 488 HIS B O 1
ATOM 9050 N N . GLU B 1 489 ? 10.633 -7.785 -21.188 1 81.69 489 GLU B N 1
ATOM 9051 C CA . GLU B 1 489 ? 10.117 -7.129 -22.391 1 81.69 489 GLU B CA 1
ATOM 9052 C C . GLU B 1 489 ? 10.883 -7.57 -23.625 1 81.69 489 GLU B C 1
ATOM 9054 O O . GLU B 1 489 ? 10.438 -7.34 -24.75 1 81.69 489 GLU B O 1
ATOM 9059 N N . VAL B 1 490 ? 11.992 -8.227 -23.391 1 86.81 490 VAL B N 1
ATOM 9060 C CA . VAL B 1 490 ? 12.867 -8.617 -24.484 1 86.81 490 VAL B CA 1
ATOM 9061 C C . VAL B 1 490 ? 13.133 -10.117 -24.438 1 86.81 490 VAL B C 1
ATOM 9063 O O . VAL B 1 490 ? 13.328 -10.68 -23.359 1 86.81 490 VAL B O 1
ATOM 9066 N N . THR B 1 491 ? 13.125 -10.703 -25.578 1 90.19 491 THR B N 1
ATOM 9067 C CA . THR B 1 491 ? 13.422 -12.133 -25.688 1 90.19 491 THR B CA 1
ATOM 9068 C C . THR B 1 491 ? 14.836 -12.422 -25.188 1 90.19 491 THR B C 1
ATOM 9070 O O . THR B 1 491 ? 15.68 -11.531 -25.125 1 90.19 491 THR B O 1
ATOM 9073 N N . PRO B 1 492 ? 15.07 -13.719 -24.859 1 92.5 492 PRO B N 1
ATOM 9074 C CA . PRO B 1 492 ? 16.438 -14.07 -24.5 1 92.5 492 PRO B CA 1
ATOM 9075 C C . PRO B 1 492 ? 17.438 -13.797 -25.625 1 92.5 492 PRO B C 1
ATOM 9077 O O . PRO B 1 492 ? 17.094 -13.906 -26.797 1 92.5 492 PRO B O 1
ATOM 9080 N N . TYR B 1 493 ? 18.641 -13.453 -25.234 1 93 493 TYR B N 1
ATOM 9081 C CA . TYR B 1 493 ? 19.688 -13.234 -26.234 1 93 493 TYR B CA 1
ATOM 9082 C C . TYR B 1 493 ? 21 -13.859 -25.797 1 93 493 TYR B C 1
ATOM 9084 O O . TYR B 1 493 ? 22.016 -13.703 -26.469 1 93 493 TYR B O 1
ATOM 9092 N N . LEU B 1 494 ? 21.016 -14.539 -24.688 1 93.75 494 LEU B N 1
ATOM 9093 C CA . LEU B 1 494 ? 22.156 -15.32 -24.219 1 93.75 494 LEU B CA 1
ATOM 9094 C C . LEU B 1 494 ? 21.812 -16.797 -24.172 1 93.75 494 LEU B C 1
ATOM 9096 O O . LEU B 1 494 ? 20.656 -17.188 -24.359 1 93.75 494 LEU B O 1
ATOM 9100 N N . GLU B 1 495 ? 22.828 -17.609 -23.875 1 93.44 495 GLU B N 1
ATOM 9101 C CA . GLU B 1 495 ? 22.734 -19.078 -23.875 1 93.44 495 GLU B CA 1
ATOM 9102 C C . GLU B 1 495 ? 21.875 -19.578 -22.719 1 93.44 495 GLU B C 1
ATOM 9104 O O . GLU B 1 495 ? 21.125 -20.547 -22.859 1 93.44 495 GLU B O 1
ATOM 9109 N N . ASP B 1 496 ? 22.078 -18.891 -21.625 1 89.94 496 ASP B N 1
ATOM 9110 C CA . ASP B 1 496 ? 21.344 -19.281 -20.438 1 89.94 496 ASP B CA 1
ATOM 9111 C C . ASP B 1 496 ? 20.375 -18.188 -19.984 1 89.94 496 ASP B C 1
ATOM 9113 O O . ASP B 1 496 ? 20.656 -17 -20.188 1 89.94 496 ASP B O 1
ATOM 9117 N N . CYS B 1 497 ? 19.25 -18.562 -19.484 1 89.62 497 CYS B N 1
ATOM 9118 C CA . CYS B 1 497 ? 18.266 -17.641 -18.938 1 89.62 497 CYS B CA 1
ATOM 9119 C C . CYS B 1 497 ? 18.062 -17.875 -17.438 1 89.62 497 CYS B C 1
ATOM 9121 O O . CYS B 1 497 ? 16.938 -18.094 -16.984 1 89.62 497 CYS B O 1
ATOM 9123 N N . LEU B 1 498 ? 19.156 -17.812 -16.719 1 91.31 498 LEU B N 1
ATOM 9124 C CA . LEU B 1 498 ? 19.141 -18.109 -15.289 1 91.31 498 LEU B CA 1
ATOM 9125 C C . LEU B 1 498 ? 18.781 -16.875 -14.477 1 91.31 498 LEU B C 1
ATOM 9127 O O . LEU B 1 498 ? 19.344 -15.797 -14.688 1 91.31 498 LEU B O 1
ATOM 9131 N N . MET B 1 499 ? 17.844 -17.047 -13.539 1 91.94 499 MET B N 1
ATOM 9132 C CA . MET B 1 499 ? 17.422 -15.93 -12.695 1 91.94 499 MET B CA 1
ATOM 9133 C C . MET B 1 499 ? 18.375 -15.766 -11.508 1 91.94 499 MET B C 1
ATOM 9135 O O . MET B 1 499 ? 18.641 -14.648 -11.078 1 91.94 499 MET B O 1
ATOM 9139 N N . CYS B 1 500 ? 18.797 -16.891 -10.914 1 93.38 500 CYS B N 1
ATOM 9140 C CA . CYS B 1 500 ? 19.578 -16.953 -9.68 1 93.38 500 CYS B CA 1
ATOM 9141 C C . CYS B 1 500 ? 20.891 -17.688 -9.898 1 93.38 500 CYS B C 1
ATOM 9143 O O . CYS B 1 500 ? 20.906 -18.75 -10.539 1 93.38 500 CYS B O 1
ATOM 9145 N N . SER B 1 501 ? 21.891 -17.172 -9.273 1 92 501 SER B N 1
ATOM 9146 C CA . SER B 1 501 ? 23.203 -17.812 -9.383 1 92 501 SER B CA 1
ATOM 9147 C C . SER B 1 501 ? 23.219 -19.172 -8.703 1 92 501 SER B C 1
ATOM 9149 O O . SER B 1 501 ? 22.406 -19.438 -7.812 1 92 501 SER B O 1
ATOM 9151 N N . ASP B 1 502 ? 24.172 -20 -8.992 1 86.62 502 ASP B N 1
ATOM 9152 C CA . ASP B 1 502 ? 24.281 -21.359 -8.477 1 86.62 502 ASP B CA 1
ATOM 9153 C C . ASP B 1 502 ? 24.641 -21.344 -6.996 1 86.62 502 ASP B C 1
ATOM 9155 O O . ASP B 1 502 ? 24.328 -22.297 -6.273 1 86.62 502 ASP B O 1
ATOM 9159 N N . GLU B 1 503 ? 25.25 -20.359 -6.527 1 80.69 503 GLU B N 1
ATOM 9160 C CA . GLU B 1 503 ? 25.703 -20.281 -5.141 1 80.69 503 GLU B CA 1
ATOM 9161 C C . GLU B 1 503 ? 24.547 -19.922 -4.203 1 80.69 503 GLU B C 1
ATOM 9163 O O . GLU B 1 503 ? 24.656 -20.094 -2.99 1 80.69 503 GLU B O 1
ATOM 9168 N N . THR B 1 504 ? 23.547 -19.438 -4.816 1 82.31 504 THR B N 1
ATOM 9169 C CA . THR B 1 504 ? 22.422 -18.984 -3.996 1 82.31 504 THR B CA 1
ATOM 9170 C C . THR B 1 504 ? 21.422 -20.109 -3.773 1 82.31 504 THR B C 1
ATOM 9172 O O . THR B 1 504 ? 21.125 -20.859 -4.699 1 82.31 504 THR B O 1
ATOM 9175 N N . ILE B 1 505 ? 20.938 -20.219 -2.564 1 80.75 505 ILE B N 1
ATOM 9176 C CA . ILE B 1 505 ? 19.875 -21.188 -2.242 1 80.75 505 ILE B CA 1
ATOM 9177 C C . ILE B 1 505 ? 18.516 -20.547 -2.475 1 80.75 505 ILE B C 1
ATOM 9179 O O . ILE B 1 505 ? 18.094 -19.672 -1.714 1 80.75 505 ILE B O 1
ATOM 9183 N N . LEU B 1 506 ? 17.828 -21.016 -3.535 1 87 506 LEU B N 1
ATOM 9184 C CA . LEU B 1 506 ? 16.562 -20.391 -3.904 1 87 506 LEU B CA 1
ATOM 9185 C C . LEU B 1 506 ? 15.391 -21.344 -3.697 1 87 506 LEU B C 1
ATOM 9187 O O . LEU B 1 506 ? 15.438 -22.484 -4.145 1 87 506 LEU B O 1
ATOM 9191 N N . TYR B 1 507 ? 14.438 -20.922 -2.971 1 83.31 507 TYR B N 1
ATOM 9192 C CA . TYR B 1 507 ? 13.109 -21.516 -2.896 1 83.31 507 TYR B CA 1
ATOM 9193 C C . TYR B 1 507 ? 12.062 -20.594 -3.504 1 83.31 507 TYR B C 1
ATOM 9195 O O . TYR B 1 507 ? 11.914 -19.438 -3.076 1 83.31 507 TYR B O 1
ATOM 9203 N N . ILE B 1 508 ? 11.367 -21.094 -4.496 1 85.25 508 ILE B N 1
ATOM 9204 C CA . ILE B 1 508 ? 10.438 -20.203 -5.172 1 85.25 508 ILE B CA 1
ATOM 9205 C C . ILE B 1 508 ? 9.102 -20.906 -5.395 1 85.25 508 ILE B C 1
ATOM 9207 O O . ILE B 1 508 ? 9.07 -22.062 -5.828 1 85.25 508 ILE B O 1
ATOM 9211 N N . ASN B 1 509 ? 8.07 -20.172 -4.941 1 77.44 509 ASN B N 1
ATOM 9212 C CA . ASN B 1 509 ? 6.688 -20.562 -5.176 1 77.44 509 ASN B CA 1
ATOM 9213 C C . ASN B 1 509 ? 5.867 -19.406 -5.746 1 77.44 509 ASN B C 1
ATOM 9215 O O . ASN B 1 509 ? 6.035 -18.266 -5.328 1 77.44 509 ASN B O 1
ATOM 9219 N N . GLY B 1 510 ? 4.918 -19.766 -6.66 1 75.38 510 GLY B N 1
ATOM 9220 C CA . GLY B 1 510 ? 4.105 -18.719 -7.242 1 75.38 510 GLY B CA 1
ATOM 9221 C C . GLY B 1 510 ? 4.887 -17.812 -8.18 1 75.38 510 GLY B C 1
ATOM 9222 O O . GLY B 1 510 ? 4.949 -16.594 -7.973 1 75.38 510 GLY B O 1
ATOM 9223 N N . TYR B 1 511 ? 5.453 -18.406 -9.016 1 75.62 511 TYR B N 1
ATOM 9224 C CA . TYR B 1 511 ? 6.23 -17.703 -10.023 1 75.62 511 TYR B CA 1
ATOM 9225 C C . TYR B 1 511 ? 5.391 -17.406 -11.258 1 75.62 511 TYR B C 1
ATOM 9227 O O . TYR B 1 511 ? 4.93 -18.328 -11.938 1 75.62 511 TYR B O 1
ATOM 9235 N N . ILE B 1 512 ? 4.938 -16.078 -11.312 1 63.22 512 ILE B N 1
ATOM 9236 C CA . ILE B 1 512 ? 4.082 -15.594 -12.391 1 63.22 512 ILE B CA 1
ATOM 9237 C C . ILE B 1 512 ? 4.941 -14.961 -13.484 1 63.22 512 ILE B C 1
ATOM 9239 O O . ILE B 1 512 ? 5.934 -14.281 -13.188 1 63.22 512 ILE B O 1
ATOM 9243 N N . LYS B 1 513 ? 4.816 -15.5 -14.773 1 60.59 513 LYS B N 1
ATOM 9244 C CA . LYS B 1 513 ? 5.797 -15.148 -15.797 1 60.59 513 LYS B CA 1
ATOM 9245 C C . LYS B 1 513 ? 5.211 -14.156 -16.797 1 60.59 513 LYS B C 1
ATOM 9247 O O . LYS B 1 513 ? 4.016 -14.195 -17.094 1 60.59 513 LYS B O 1
ATOM 9252 N N . ASP B 1 514 ? 5.598 -12.773 -17.125 1 58.03 514 ASP B N 1
ATOM 9253 C CA . ASP B 1 514 ? 5.191 -12.117 -18.359 1 58.03 514 ASP B CA 1
ATOM 9254 C C . ASP B 1 514 ? 6.27 -12.242 -19.422 1 58.03 514 ASP B C 1
ATOM 9256 O O . ASP B 1 514 ? 7.438 -11.93 -19.188 1 58.03 514 ASP B O 1
ATOM 9260 N N . PRO B 1 515 ? 6.207 -12.625 -20.562 1 63.84 515 PRO B N 1
ATOM 9261 C CA . PRO B 1 515 ? 6.129 -13.555 -21.688 1 63.84 515 PRO B CA 1
ATOM 9262 C C . PRO B 1 515 ? 7.324 -14.508 -21.75 1 63.84 515 PRO B C 1
ATOM 9264 O O . PRO B 1 515 ? 7.289 -15.508 -22.469 1 63.84 515 PRO B O 1
ATOM 9267 N N . TYR B 1 516 ? 8.297 -14.164 -20.969 1 79.19 516 TYR B N 1
ATOM 9268 C CA . TYR B 1 516 ? 9.5 -14.984 -21.078 1 79.19 516 TYR B CA 1
ATOM 9269 C C . TYR B 1 516 ? 9.875 -15.594 -19.734 1 79.19 516 TYR B C 1
ATOM 9271 O O . TYR B 1 516 ? 10.516 -14.938 -18.906 1 79.19 516 TYR B O 1
ATOM 9279 N N . PHE B 1 517 ? 9.508 -16.891 -19.562 1 82.62 517 PHE B N 1
ATOM 9280 C CA . PHE B 1 517 ? 9.859 -17.547 -18.312 1 82.62 517 PHE B CA 1
ATOM 9281 C C . PHE B 1 517 ? 11.367 -17.781 -18.219 1 82.62 517 PHE B C 1
ATOM 9283 O O . PHE B 1 517 ? 12.008 -18.125 -19.219 1 82.62 517 PHE B O 1
ATOM 9290 N N . GLN B 1 518 ? 11.805 -17.5 -17.078 1 88.19 518 GLN B N 1
ATOM 9291 C CA . GLN B 1 518 ? 13.211 -17.734 -16.781 1 88.19 518 GLN B CA 1
ATOM 9292 C C . GLN B 1 518 ? 13.391 -18.984 -15.938 1 88.19 518 GLN B C 1
ATOM 9294 O O . GLN B 1 518 ? 12.508 -19.359 -15.164 1 88.19 518 GLN B O 1
ATOM 9299 N N . LEU B 1 519 ? 14.516 -19.656 -16.172 1 90.75 519 LEU B N 1
ATOM 9300 C CA . LEU B 1 519 ? 14.938 -20.703 -15.227 1 90.75 519 LEU B CA 1
ATOM 9301 C C . LEU B 1 519 ? 15.289 -20.094 -13.875 1 90.75 519 LEU B C 1
ATOM 9303 O O . LEU B 1 519 ? 16.234 -19.312 -13.758 1 90.75 519 LEU B O 1
ATOM 9307 N N . PRO B 1 520 ? 14.523 -20.469 -12.852 1 89.69 520 PRO B N 1
ATOM 9308 C CA . PRO B 1 520 ? 14.781 -19.797 -11.57 1 89.69 520 PRO B CA 1
ATOM 9309 C C . PRO B 1 520 ? 16.172 -20.125 -11.008 1 89.69 520 PRO B C 1
ATOM 9311 O O . PRO B 1 520 ? 16.859 -19.25 -10.5 1 89.69 520 PRO B O 1
ATOM 9314 N N . SER B 1 521 ? 16.531 -21.391 -11.031 1 90.44 521 SER B N 1
ATOM 9315 C CA . SER B 1 521 ? 17.828 -21.875 -10.555 1 90.44 521 SER B CA 1
ATOM 9316 C C . SER B 1 521 ? 18.234 -23.156 -11.281 1 90.44 521 SER B C 1
ATOM 9318 O O . SER B 1 521 ? 17.375 -23.906 -11.766 1 90.44 521 SER B O 1
ATOM 9320 N N . ASN B 1 522 ? 19.484 -23.438 -11.258 1 89.94 522 ASN B N 1
ATOM 9321 C CA . ASN B 1 522 ? 19.969 -24.656 -11.883 1 89.94 522 ASN B CA 1
ATOM 9322 C C . ASN B 1 522 ? 19.484 -25.906 -11.141 1 89.94 522 ASN B C 1
ATOM 9324 O O . ASN B 1 522 ? 19.312 -26.969 -11.742 1 89.94 522 ASN B O 1
ATOM 9328 N N . THR B 1 523 ? 19.203 -25.672 -9.883 1 87.62 523 THR B N 1
ATOM 9329 C CA . THR B 1 523 ? 18.75 -26.797 -9.062 1 87.62 523 THR B CA 1
ATOM 9330 C C . THR B 1 523 ? 17.344 -27.219 -9.453 1 87.62 523 THR B C 1
ATOM 9332 O O . THR B 1 523 ? 16.875 -28.281 -9.023 1 87.62 523 THR B O 1
ATOM 9335 N N . MET B 1 524 ? 16.766 -26.531 -10.375 1 88.69 524 MET B N 1
ATOM 9336 C CA . MET B 1 524 ? 15.398 -26.844 -10.758 1 88.69 524 MET B CA 1
ATOM 9337 C C . MET B 1 524 ? 15.352 -27.516 -12.117 1 88.69 524 MET B C 1
ATOM 9339 O O . MET B 1 524 ? 14.273 -27.828 -12.633 1 88.69 524 MET B O 1
ATOM 9343 N N . ILE B 1 525 ? 16.453 -27.719 -12.719 1 92.56 525 ILE B N 1
ATOM 9344 C CA . ILE B 1 525 ? 16.531 -28.484 -13.961 1 92.56 525 ILE B CA 1
ATOM 9345 C C . ILE B 1 525 ? 16.219 -29.953 -13.68 1 92.56 525 ILE B C 1
ATOM 9347 O O . ILE B 1 525 ? 16.75 -30.531 -12.727 1 92.56 525 ILE B O 1
ATOM 9351 N N . LEU B 1 526 ? 15.43 -30.516 -14.492 1 93.44 526 LEU B N 1
ATOM 9352 C CA . LEU B 1 526 ? 14.906 -31.844 -14.211 1 93.44 526 LEU B CA 1
ATOM 9353 C C . LEU B 1 526 ? 15.648 -32.906 -15.016 1 93.44 526 LEU B C 1
ATOM 9355 O O . LEU B 1 526 ? 15.766 -34.062 -14.586 1 93.44 526 LEU B O 1
ATOM 9359 N N . ASN B 1 527 ? 16.047 -32.562 -16.219 1 95.12 527 ASN B N 1
ATOM 9360 C CA . ASN B 1 527 ? 16.641 -33.594 -17.078 1 95.12 527 ASN B CA 1
ATOM 9361 C C . ASN B 1 527 ? 18.172 -33.594 -16.953 1 95.12 527 ASN B C 1
ATOM 9363 O O . ASN B 1 527 ? 18.797 -32.562 -17.094 1 95.12 527 ASN B O 1
ATOM 9367 N N . LYS B 1 528 ? 18.719 -34.75 -16.75 1 92.25 528 LYS B N 1
ATOM 9368 C CA . LYS B 1 528 ? 20.172 -34.906 -16.781 1 92.25 528 LYS B CA 1
ATOM 9369 C C . LYS B 1 528 ? 20.719 -34.75 -18.203 1 92.25 528 LYS B C 1
ATOM 9371 O O . LYS B 1 528 ? 20.047 -35.062 -19.172 1 92.25 528 LYS B O 1
ATOM 9376 N N . GLY B 1 529 ? 21.953 -34.25 -18.25 1 93.38 529 GLY B N 1
ATOM 9377 C CA . GLY B 1 529 ? 22.609 -34.094 -19.531 1 93.38 529 GLY B CA 1
ATOM 9378 C C . GLY B 1 529 ? 22.031 -32.938 -20.344 1 93.38 529 GLY B C 1
ATOM 9379 O O . GLY B 1 529 ? 22.141 -32.938 -21.578 1 93.38 529 GLY B O 1
ATOM 9380 N N . TYR B 1 530 ? 21.328 -32.031 -19.656 1 95.56 530 TYR B N 1
ATOM 9381 C CA . TYR B 1 530 ? 20.672 -30.922 -20.328 1 95.56 530 TYR B CA 1
ATOM 9382 C C . TYR B 1 530 ? 21.672 -30.109 -21.141 1 95.56 530 TYR B C 1
ATOM 9384 O O . TYR B 1 530 ? 21.297 -29.406 -22.078 1 95.56 530 TYR B O 1
ATOM 9392 N N . ASN B 1 531 ? 22.984 -30.156 -20.859 1 93.88 531 ASN B N 1
ATOM 9393 C CA . ASN B 1 531 ? 24.047 -29.359 -21.484 1 93.88 531 ASN B CA 1
ATOM 9394 C C . ASN B 1 531 ? 24.844 -30.203 -22.469 1 93.88 531 ASN B C 1
ATOM 9396 O O . ASN B 1 531 ? 25.984 -29.859 -22.797 1 93.88 531 ASN B O 1
ATOM 9400 N N . MET B 1 532 ? 24.391 -31.375 -22.875 1 94 532 MET B N 1
ATOM 9401 C CA . MET B 1 532 ? 24.984 -32.312 -23.812 1 94 532 MET B CA 1
ATOM 9402 C C . MET B 1 532 ? 26.281 -32.906 -23.25 1 94 532 MET B C 1
ATOM 9404 O O . MET B 1 532 ? 27.047 -33.531 -23.984 1 94 532 MET B O 1
ATOM 9408 N N . GLY B 1 533 ? 26.5 -32.625 -21.969 1 92.19 533 GLY B N 1
ATOM 9409 C CA . GLY B 1 533 ? 27.75 -33.062 -21.375 1 92.19 533 GLY B CA 1
ATOM 9410 C C . GLY B 1 533 ? 27.859 -34.562 -21.25 1 92.19 533 GLY B C 1
ATOM 9411 O O . GLY B 1 533 ? 28.969 -35.094 -21.188 1 92.19 533 GLY B O 1
ATOM 9412 N N . ASP B 1 534 ? 26.781 -35.281 -21.219 1 94.31 534 ASP B N 1
ATOM 9413 C CA . ASP B 1 534 ? 26.766 -36.75 -21.078 1 94.31 534 ASP B CA 1
ATOM 9414 C C . ASP B 1 534 ? 26.891 -37.438 -22.422 1 94.31 534 ASP B C 1
ATOM 9416 O O . ASP B 1 534 ? 27.094 -38.656 -22.484 1 94.31 534 ASP B O 1
ATOM 9420 N N . GLU B 1 535 ? 26.75 -36.688 -23.453 1 96 535 GLU B N 1
ATOM 9421 C CA . GLU B 1 535 ? 26.797 -37.281 -24.781 1 96 535 GLU B CA 1
ATOM 9422 C C . GLU B 1 535 ? 28.234 -37.562 -25.219 1 96 535 GLU B C 1
ATOM 9424 O O . GLU B 1 535 ? 29.141 -36.781 -24.875 1 96 535 GLU B O 1
ATOM 9429 N N . VAL B 1 536 ? 28.375 -38.562 -26.047 1 95.94 536 VAL B N 1
ATOM 9430 C CA . VAL B 1 536 ? 29.703 -38.938 -26.516 1 95.94 536 VAL B CA 1
ATOM 9431 C C . VAL B 1 536 ? 30 -38.25 -27.844 1 95.94 536 VAL B C 1
ATOM 9433 O O . VAL B 1 536 ? 29.297 -38.469 -28.844 1 95.94 536 VAL B O 1
ATOM 9436 N N . VAL B 1 537 ? 31.047 -37.531 -27.859 1 95.94 537 VAL B N 1
ATOM 9437 C CA . VAL B 1 537 ? 31.469 -36.844 -29.062 1 95.94 537 VAL B CA 1
ATOM 9438 C C . VAL B 1 537 ? 31.672 -37.844 -30.203 1 95.94 537 VAL B C 1
ATOM 9440 O O . VAL B 1 537 ? 32.281 -38.875 -30 1 95.94 537 VAL B O 1
ATOM 9443 N N . GLY B 1 538 ? 31.156 -37.469 -31.359 1 95.94 538 GLY B N 1
ATOM 9444 C CA . GLY B 1 538 ? 31.281 -38.312 -32.531 1 95.94 538 GLY B CA 1
ATOM 9445 C C . GLY B 1 538 ? 30.047 -39.156 -32.781 1 95.94 538 GLY B C 1
ATOM 9446 O O . GLY B 1 538 ? 29.875 -39.719 -33.844 1 95.94 538 GLY B O 1
ATOM 9447 N N . THR B 1 539 ? 29.172 -39.281 -31.75 1 97.69 539 THR B N 1
ATOM 9448 C CA . THR B 1 539 ? 27.922 -40 -31.922 1 97.69 539 THR B CA 1
ATOM 9449 C C . THR B 1 539 ? 27.078 -39.375 -33.031 1 97.69 539 THR B C 1
ATOM 9451 O O . THR B 1 539 ? 26.922 -38.156 -33.062 1 97.69 539 THR B O 1
ATOM 9454 N N . VAL B 1 540 ? 26.531 -40.219 -33.906 1 97.62 540 VAL B N 1
ATOM 9455 C CA . VAL B 1 540 ? 25.766 -39.719 -35.062 1 97.62 540 VAL B CA 1
ATOM 9456 C C . VAL B 1 540 ? 24.344 -40.281 -35.031 1 97.62 540 VAL B C 1
ATOM 9458 O O . VAL B 1 540 ? 24.156 -41.469 -34.688 1 97.62 540 VAL B O 1
ATOM 9461 N N . VAL B 1 541 ? 23.375 -39.5 -35.281 1 98 541 VAL B N 1
ATOM 9462 C CA . VAL B 1 541 ? 21.984 -39.906 -35.531 1 98 541 VAL B CA 1
ATOM 9463 C C . VAL B 1 541 ? 21.578 -39.531 -36.938 1 98 541 VAL B C 1
ATOM 9465 O O . VAL B 1 541 ? 21.297 -38.375 -37.219 1 98 541 VAL B O 1
ATOM 9468 N N . ASN B 1 542 ? 21.438 -40.469 -37.844 1 95.88 542 ASN B N 1
ATOM 9469 C CA . ASN B 1 542 ? 21.156 -40.156 -39.219 1 95.88 542 ASN B CA 1
ATOM 9470 C C . ASN B 1 542 ? 20.312 -41.25 -39.906 1 95.88 542 ASN B C 1
ATOM 9472 O O . ASN B 1 542 ? 20.078 -41.188 -41.125 1 95.88 542 ASN B O 1
ATOM 9476 N N . SER B 1 543 ? 19.969 -42.312 -39.156 1 94.19 543 SER B N 1
ATOM 9477 C CA . SER B 1 543 ? 19.156 -43.375 -39.688 1 94.19 543 SER B CA 1
ATOM 9478 C C . SER B 1 543 ? 18.25 -43.969 -38.625 1 94.19 543 SER B C 1
ATOM 9480 O O . SER B 1 543 ? 18.375 -43.656 -37.438 1 94.19 543 SER B O 1
ATOM 9482 N N . THR B 1 544 ? 17.344 -44.844 -39.094 1 92.81 544 THR B N 1
ATOM 9483 C CA . THR B 1 544 ? 16.438 -45.531 -38.156 1 92.81 544 THR B CA 1
ATOM 9484 C C . THR B 1 544 ? 17.219 -46.344 -37.156 1 92.81 544 THR B C 1
ATOM 9486 O O . THR B 1 544 ? 16.781 -46.5 -36 1 92.81 544 THR B O 1
ATOM 9489 N N . ALA B 1 545 ? 18.375 -46.781 -37.531 1 94.06 545 ALA B N 1
ATOM 9490 C CA . ALA B 1 545 ? 19.203 -47.625 -36.688 1 94.06 545 ALA B CA 1
ATOM 9491 C C . ALA B 1 545 ? 19.891 -46.812 -35.594 1 94.06 545 ALA B C 1
ATOM 9493 O O . ALA B 1 545 ? 20.344 -47.344 -34.594 1 94.06 545 ALA B O 1
ATOM 9494 N N . THR B 1 546 ? 19.938 -45.531 -35.812 1 95.62 546 THR B N 1
ATOM 9495 C CA . THR B 1 546 ? 20.734 -44.719 -34.906 1 95.62 546 THR B CA 1
ATOM 9496 C C . THR B 1 546 ? 19.828 -43.781 -34.094 1 95.62 546 THR B C 1
ATOM 9498 O O . THR B 1 546 ? 20.312 -42.812 -33.469 1 95.62 546 THR B O 1
ATOM 9501 N N . LEU B 1 547 ? 18.625 -44 -34.062 1 96.19 547 LEU B N 1
ATOM 9502 C CA . LEU B 1 547 ? 17.688 -43.125 -33.375 1 96.19 547 LEU B CA 1
ATOM 9503 C C . LEU B 1 547 ? 17.969 -43.062 -31.875 1 96.19 547 LEU B C 1
ATOM 9505 O O . LEU B 1 547 ? 17.719 -42.031 -31.234 1 96.19 547 LEU B O 1
ATOM 9509 N N . ASP B 1 548 ? 18.516 -44.094 -31.297 1 96.81 548 ASP B N 1
ATOM 9510 C CA . ASP B 1 548 ? 18.766 -44.188 -29.859 1 96.81 548 ASP B CA 1
ATOM 9511 C C . ASP B 1 548 ? 20.266 -44.125 -29.578 1 96.81 548 ASP B C 1
ATOM 9513 O O . ASP B 1 548 ? 20.719 -44.625 -28.547 1 96.81 548 ASP B O 1
ATOM 9517 N N . ALA B 1 549 ? 21 -43.531 -30.484 1 97.19 549 ALA B N 1
ATOM 9518 C CA . ALA B 1 549 ? 22.453 -43.562 -30.375 1 97.19 549 ALA B CA 1
ATOM 9519 C C . ALA B 1 549 ? 22.938 -42.625 -29.266 1 97.19 549 ALA B C 1
ATOM 9521 O O . ALA B 1 549 ? 24 -42.844 -28.672 1 97.19 549 ALA B O 1
ATOM 9522 N N . LEU B 1 550 ? 22.234 -41.625 -29 1 97.38 550 LEU B N 1
ATOM 9523 C CA . LEU B 1 550 ? 22.641 -40.688 -27.969 1 97.38 550 LEU B CA 1
ATOM 9524 C C . LEU B 1 550 ? 22.469 -41.312 -26.578 1 97.38 550 LEU B C 1
ATOM 9526 O O . LEU B 1 550 ? 21.688 -42.25 -26.391 1 97.38 550 LEU B O 1
ATOM 9530 N N . THR B 1 551 ? 23.203 -40.75 -25.562 1 96.81 551 THR B N 1
ATOM 9531 C CA . THR B 1 551 ? 23.219 -41.281 -24.203 1 96.81 551 THR B CA 1
ATOM 9532 C C . THR B 1 551 ? 21.922 -40.938 -23.469 1 96.81 551 THR B C 1
ATOM 9534 O O . THR B 1 551 ? 21.312 -41.781 -22.828 1 96.81 551 THR B O 1
ATOM 9537 N N . ARG B 1 552 ? 21.516 -39.688 -23.547 1 97.31 552 ARG B N 1
ATOM 9538 C CA . ARG B 1 552 ? 20.438 -39.219 -22.703 1 97.31 552 ARG B CA 1
ATOM 9539 C C . ARG B 1 552 ? 19.172 -39 -23.516 1 97.31 552 ARG B C 1
ATOM 9541 O O . ARG B 1 552 ? 18.078 -38.844 -22.953 1 97.31 552 ARG B O 1
ATOM 9548 N N . TYR B 1 553 ? 19.281 -38.969 -24.859 1 97.69 553 TYR B N 1
ATOM 9549 C CA . TYR B 1 553 ? 18.156 -38.594 -25.703 1 97.69 553 TYR B CA 1
ATOM 9550 C C . TYR B 1 553 ? 17.875 -39.625 -26.766 1 97.69 553 TYR B C 1
ATOM 9552 O O . TYR B 1 553 ? 18.797 -40.375 -27.172 1 97.69 553 TYR B O 1
ATOM 9560 N N . THR B 1 554 ? 16.641 -39.75 -27.125 1 97.81 554 THR B N 1
ATOM 9561 C CA . THR B 1 554 ? 16.203 -40.531 -28.281 1 97.81 554 THR B CA 1
ATOM 9562 C C . THR B 1 554 ? 15.617 -39.625 -29.359 1 97.81 554 THR B C 1
ATOM 9564 O O . THR B 1 554 ? 14.922 -38.656 -29.047 1 97.81 554 THR B O 1
ATOM 9567 N N . CYS B 1 555 ? 16.016 -39.812 -30.562 1 97.75 555 CYS B N 1
ATOM 9568 C CA . CYS B 1 555 ? 15.328 -39.156 -31.688 1 97.75 555 CYS B CA 1
ATOM 9569 C C . CYS B 1 555 ? 13.992 -39.812 -31.969 1 97.75 555 CYS B C 1
ATOM 9571 O O . CYS B 1 555 ? 13.945 -40.938 -32.5 1 97.75 555 CYS B O 1
ATOM 9573 N N . VAL B 1 556 ? 12.93 -39.156 -31.625 1 95.88 556 VAL B N 1
ATOM 9574 C CA . VAL B 1 556 ? 11.578 -39.688 -31.766 1 95.88 556 VAL B CA 1
ATOM 9575 C C . VAL B 1 556 ? 11.234 -39.812 -33.25 1 95.88 556 VAL B C 1
ATOM 9577 O O . VAL B 1 556 ? 10.555 -40.75 -33.656 1 95.88 556 VAL B O 1
ATOM 9580 N N . ASP B 1 557 ? 11.516 -38.781 -33.906 1 93.5 557 ASP B N 1
ATOM 9581 C CA . ASP B 1 557 ? 11.328 -38.781 -35.375 1 93.5 557 ASP B CA 1
ATOM 9582 C C . ASP B 1 557 ? 12.227 -37.75 -36.031 1 93.5 557 ASP B C 1
ATOM 9584 O O . ASP B 1 557 ? 12.711 -36.812 -35.375 1 93.5 557 ASP B O 1
ATOM 9588 N N . ARG B 1 558 ? 12.5 -38 -37.219 1 95.62 558 ARG B N 1
ATOM 9589 C CA . ARG B 1 558 ? 13.312 -37.062 -38.031 1 95.62 558 ARG B CA 1
ATOM 9590 C C . ARG B 1 558 ? 12.93 -37.156 -39.5 1 95.62 558 ARG B C 1
ATOM 9592 O O . ARG B 1 558 ? 12.445 -38.188 -39.969 1 95.62 558 ARG B O 1
ATOM 9599 N N . ASN B 1 559 ? 13.094 -36.094 -40.156 1 95.75 559 ASN B N 1
ATOM 9600 C CA . ASN B 1 559 ? 12.922 -36 -41.625 1 95.75 559 ASN B CA 1
ATOM 9601 C C . ASN B 1 559 ? 13.945 -35.062 -42.25 1 95.75 559 ASN B C 1
ATOM 9603 O O . ASN B 1 559 ? 14.016 -33.906 -41.906 1 95.75 559 ASN B O 1
ATOM 9607 N N . ALA B 1 560 ? 14.789 -35.625 -43.188 1 95 560 ALA B N 1
ATOM 9608 C CA . ALA B 1 560 ? 15.75 -34.875 -44 1 95 560 ALA B CA 1
ATOM 9609 C C . ALA B 1 560 ? 16.781 -34.188 -43.094 1 95 560 ALA B C 1
ATOM 9611 O O . ALA B 1 560 ? 17.281 -33.125 -43.469 1 95 560 ALA B O 1
ATOM 9612 N N . MET B 1 561 ? 17.016 -34.656 -41.906 1 96.25 561 MET B N 1
ATOM 9613 C CA . MET B 1 561 ? 18.016 -34.062 -41 1 96.25 561 MET B CA 1
ATOM 9614 C C . MET B 1 561 ? 18.812 -35.156 -40.281 1 96.25 561 MET B C 1
ATOM 9616 O O . MET B 1 561 ? 18.344 -36.281 -40.156 1 96.25 561 MET B O 1
ATOM 9620 N N . SER B 1 562 ? 19.984 -34.812 -39.906 1 97.25 562 SER B N 1
ATOM 9621 C CA . SER B 1 562 ? 20.875 -35.625 -39.125 1 97.25 562 SER B CA 1
ATOM 9622 C C . SER B 1 562 ? 21.562 -34.812 -38.031 1 97.25 562 SER B C 1
ATOM 9624 O O . SER B 1 562 ? 21.5 -33.594 -38.031 1 97.25 562 SER B O 1
ATOM 9626 N N . ALA B 1 563 ? 22.141 -35.5 -37.094 1 97.81 563 ALA B N 1
ATOM 9627 C CA . ALA B 1 563 ? 22.828 -34.812 -36 1 97.81 563 ALA B CA 1
ATOM 9628 C C . ALA B 1 563 ? 24.125 -35.531 -35.625 1 97.81 563 ALA B C 1
ATOM 9630 O O . ALA B 1 563 ? 24.219 -36.75 -35.75 1 97.81 563 ALA B O 1
ATOM 9631 N N . THR B 1 564 ? 25.109 -34.781 -35.188 1 97.56 564 THR B N 1
ATOM 9632 C CA . THR B 1 564 ? 26.391 -35.281 -34.719 1 97.56 564 THR B CA 1
ATOM 9633 C C . THR B 1 564 ? 26.797 -34.562 -33.438 1 97.56 564 THR B C 1
ATOM 9635 O O . THR B 1 564 ? 26.719 -33.312 -33.344 1 97.56 564 THR B O 1
ATOM 9638 N N . VAL B 1 565 ? 27.141 -35.375 -32.438 1 97.81 565 VAL B N 1
ATOM 9639 C CA . VAL B 1 565 ? 27.688 -34.781 -31.219 1 97.81 565 VAL B CA 1
ATOM 9640 C C . VAL B 1 565 ? 29.094 -34.281 -31.484 1 97.81 565 VAL B C 1
ATOM 9642 O O . VAL B 1 565 ? 29.969 -35.031 -31.922 1 97.81 565 VAL B O 1
ATOM 9645 N N . ILE B 1 566 ? 29.328 -33.062 -31.203 1 95.94 566 ILE B N 1
ATOM 9646 C CA . ILE B 1 566 ? 30.625 -32.469 -31.484 1 95.94 566 ILE B CA 1
ATOM 9647 C C . ILE B 1 566 ? 31.156 -31.797 -30.219 1 95.94 566 ILE B C 1
ATOM 9649 O O . ILE B 1 566 ? 30.422 -31.641 -29.25 1 95.94 566 ILE B O 1
ATOM 9653 N N . THR B 1 567 ? 32.531 -31.734 -30.25 1 84.88 567 THR B N 1
ATOM 9654 C CA . THR B 1 567 ? 33.156 -30.922 -29.219 1 84.88 567 THR B CA 1
ATOM 9655 C C . THR B 1 567 ? 33.156 -29.453 -29.625 1 84.88 567 THR B C 1
ATOM 9657 O O . THR B 1 567 ? 33.219 -29.125 -30.812 1 84.88 567 THR B O 1
ATOM 9660 N N . GLY B 1 568 ? 32.625 -28.453 -28.781 1 63.22 568 GLY B N 1
ATOM 9661 C CA . GLY B 1 568 ? 32.719 -27.125 -29.344 1 63.22 568 GLY B CA 1
ATOM 9662 C C . GLY B 1 568 ? 32.656 -26.016 -28.297 1 63.22 568 GLY B C 1
ATOM 9663 O O . GLY B 1 568 ? 31.938 -26.141 -27.312 1 63.22 568 GLY B O 1
ATOM 9664 N N . GLY B 1 569 ? 33.594 -24.969 -28.5 1 56.22 569 GLY B N 1
ATOM 9665 C CA . GLY B 1 569 ? 33.938 -23.656 -27.953 1 56.22 569 GLY B CA 1
ATOM 9666 C C . GLY B 1 569 ? 33.688 -23.562 -26.453 1 56.22 569 GLY B C 1
ATOM 9667 O O . GLY B 1 569 ? 33.844 -24.547 -25.734 1 56.22 569 GLY B O 1
ATOM 9668 N N . THR B 1 570 ? 33.312 -22.484 -26.125 1 57.81 570 THR B N 1
ATOM 9669 C CA . THR B 1 570 ? 33.031 -22.078 -24.75 1 57.81 570 THR B CA 1
ATOM 9670 C C . THR B 1 570 ? 31.797 -22.766 -24.219 1 57.81 570 THR B C 1
ATOM 9672 O O . THR B 1 570 ? 31.625 -22.891 -23 1 57.81 570 THR B O 1
ATOM 9675 N N . ALA B 1 571 ? 31.047 -23.516 -25.188 1 64.06 571 ALA B N 1
ATOM 9676 C CA . ALA B 1 571 ? 29.766 -24.078 -24.766 1 64.06 571 ALA B CA 1
ATOM 9677 C C . ALA B 1 571 ? 29.922 -25.531 -24.312 1 64.06 571 ALA B C 1
ATOM 9679 O O . ALA B 1 571 ? 29.031 -26.094 -23.672 1 64.06 571 ALA B O 1
ATOM 9680 N N . GLY B 1 572 ? 31.156 -26.125 -24.531 1 81.75 572 GLY B N 1
ATOM 9681 C CA . GLY B 1 572 ? 31.344 -27.531 -24.219 1 81.75 572 GLY B CA 1
ATOM 9682 C C . GLY B 1 572 ? 30.781 -28.453 -25.266 1 81.75 572 GLY B C 1
ATOM 9683 O O . GLY B 1 572 ? 30.891 -28.188 -26.469 1 81.75 572 GLY B O 1
ATOM 9684 N N . THR B 1 573 ? 30.297 -29.609 -24.938 1 93.5 573 THR B N 1
ATOM 9685 C CA . THR B 1 573 ? 29.703 -30.594 -25.844 1 93.5 573 THR B CA 1
ATOM 9686 C C . THR B 1 573 ? 28.375 -30.047 -26.406 1 93.5 573 THR B C 1
ATOM 9688 O O . THR B 1 573 ? 27.578 -29.453 -25.672 1 93.5 573 THR B O 1
ATOM 9691 N N . GLN B 1 574 ? 28.203 -30.172 -27.797 1 95.5 574 GLN B N 1
ATOM 9692 C CA . GLN B 1 574 ? 27 -29.719 -28.469 1 95.5 574 GLN B CA 1
ATOM 9693 C C . GLN B 1 574 ? 26.5 -30.766 -29.469 1 95.5 574 GLN B C 1
ATOM 9695 O O . GLN B 1 574 ? 27.234 -31.672 -29.828 1 95.5 574 GLN B O 1
ATOM 9700 N N . LEU B 1 575 ? 25.219 -30.578 -29.797 1 96.94 575 LEU B N 1
ATOM 9701 C CA . LEU B 1 575 ? 24.625 -31.375 -30.859 1 96.94 575 LEU B CA 1
ATOM 9702 C C . LEU B 1 575 ? 24.516 -30.547 -32.156 1 96.94 575 LEU B C 1
ATOM 9704 O O . LEU B 1 575 ? 23.719 -29.609 -32.219 1 96.94 575 LEU B O 1
ATOM 9708 N N . GLN B 1 576 ? 25.328 -30.844 -33.094 1 97 576 GLN B N 1
ATOM 9709 C CA . GLN B 1 576 ? 25.203 -30.203 -34.406 1 97 576 GLN B CA 1
ATOM 9710 C C . GLN B 1 576 ? 24.125 -30.875 -35.25 1 97 576 GLN B C 1
ATOM 9712 O O . GLN B 1 576 ? 24.234 -32.062 -35.562 1 97 576 GLN B O 1
ATOM 9717 N N . VAL B 1 577 ? 23.141 -30.172 -35.562 1 97.94 577 VAL B N 1
ATOM 9718 C CA . VAL B 1 577 ? 22.078 -30.672 -36.406 1 97.94 577 VAL B CA 1
ATOM 9719 C C . VAL B 1 577 ? 22.25 -30.109 -37.812 1 97.94 577 VAL B C 1
ATOM 9721 O O . VAL B 1 577 ? 22.359 -28.906 -38 1 97.94 577 VAL B O 1
ATOM 9724 N N . THR B 1 578 ? 22.297 -31 -38.688 1 97.12 578 THR B N 1
ATOM 9725 C CA . THR B 1 578 ? 22.422 -30.625 -40.094 1 97.12 578 THR B CA 1
ATOM 9726 C C . THR B 1 578 ? 21.094 -30.828 -40.844 1 97.12 578 THR B C 1
ATOM 9728 O O . THR B 1 578 ? 20.531 -31.938 -40.812 1 97.12 578 THR B O 1
ATOM 9731 N N . GLY B 1 579 ? 20.641 -29.719 -41.406 1 90.81 579 GLY B N 1
ATOM 9732 C CA . GLY B 1 579 ? 19.297 -29.766 -41.969 1 90.81 579 GLY B CA 1
ATOM 9733 C C . GLY B 1 579 ? 19.266 -29.562 -43.469 1 90.81 579 GLY B C 1
ATOM 9734 O O . GLY B 1 579 ? 20.109 -28.859 -44.031 1 90.81 579 GLY B O 1
ATOM 9735 N N . ALA B 1 580 ? 18.266 -30.188 -44.156 1 89.5 580 ALA B N 1
ATOM 9736 C CA . ALA B 1 580 ? 17.844 -29.938 -45.531 1 89.5 580 ALA B CA 1
ATOM 9737 C C . ALA B 1 580 ? 16.359 -29.609 -45.594 1 89.5 580 ALA B C 1
ATOM 9739 O O . ALA B 1 580 ? 15.625 -30.172 -46.406 1 89.5 580 ALA B O 1
ATOM 9740 N N . GLY B 1 581 ? 15.891 -28.766 -44.656 1 88.75 581 GLY B N 1
ATOM 9741 C CA . GLY B 1 581 ? 14.531 -28.25 -44.656 1 88.75 581 GLY B CA 1
ATOM 9742 C C . GLY B 1 581 ? 13.586 -29.078 -43.812 1 88.75 581 GLY B C 1
ATOM 9743 O O . GLY B 1 581 ? 12.445 -28.672 -43.562 1 88.75 581 GLY B O 1
ATOM 9744 N N . GLY B 1 582 ? 13.836 -30.188 -43.281 1 94.56 582 GLY B N 1
ATOM 9745 C CA . GLY B 1 582 ? 12.977 -31.078 -42.531 1 94.56 582 GLY B CA 1
ATOM 9746 C C . GLY B 1 582 ? 12.945 -30.766 -41.062 1 94.56 582 GLY B C 1
ATOM 9747 O O . GLY B 1 582 ? 12.781 -29.609 -40.656 1 94.56 582 GLY B O 1
ATOM 9748 N N . TYR B 1 583 ? 12.797 -31.797 -40.281 1 96.56 583 TYR B N 1
ATOM 9749 C CA . TYR B 1 583 ? 12.75 -31.625 -38.844 1 96.56 583 TYR B CA 1
ATOM 9750 C C . TYR B 1 583 ? 13.562 -32.688 -38.125 1 96.56 583 TYR B C 1
ATOM 9752 O O . TYR B 1 583 ? 13.883 -33.719 -38.719 1 96.56 583 TYR B O 1
ATOM 9760 N N . PHE B 1 584 ? 14.016 -32.469 -36.938 1 97.31 584 PHE B N 1
ATOM 9761 C CA . PHE B 1 584 ? 14.734 -33.344 -36 1 97.31 584 PHE B CA 1
ATOM 9762 C C . PHE B 1 584 ? 14.156 -33.25 -34.594 1 97.31 584 PHE B C 1
ATOM 9764 O O . PHE B 1 584 ? 14.219 -32.188 -33.969 1 97.31 584 PHE B O 1
ATOM 9771 N N . ASN B 1 585 ? 13.531 -34.281 -34.125 1 97.75 585 ASN B N 1
ATOM 9772 C CA . ASN B 1 585 ? 12.766 -34.312 -32.875 1 97.75 585 ASN B CA 1
ATOM 9773 C C . ASN B 1 585 ? 13.422 -35.188 -31.828 1 97.75 585 ASN B C 1
ATOM 9775 O O . ASN B 1 585 ? 13.57 -36.406 -32.031 1 97.75 585 ASN B O 1
ATOM 9779 N N . LEU B 1 586 ? 13.781 -34.594 -30.672 1 97.5 586 LEU B N 1
ATOM 9780 C CA . LEU B 1 586 ? 14.453 -35.312 -29.594 1 97.5 586 LEU B CA 1
ATOM 9781 C C . LEU B 1 586 ? 13.578 -35.375 -28.344 1 97.5 586 LEU B C 1
ATOM 9783 O O . LEU B 1 586 ? 12.859 -34.406 -28.047 1 97.5 586 LEU B O 1
ATOM 9787 N N . ALA B 1 587 ? 13.625 -36.438 -27.625 1 97.94 587 ALA B N 1
ATOM 9788 C CA . ALA B 1 587 ? 13.008 -36.625 -26.312 1 97.94 587 ALA B CA 1
ATOM 9789 C C . ALA B 1 587 ? 14.008 -37.188 -25.312 1 97.94 587 ALA B C 1
ATOM 9791 O O . ALA B 1 587 ? 14.977 -37.844 -25.688 1 97.94 587 ALA B O 1
ATOM 9792 N N . THR B 1 588 ? 13.812 -36.938 -24.078 1 97.25 588 THR B N 1
ATOM 9793 C CA . THR B 1 588 ? 14.617 -37.625 -23.062 1 97.25 588 THR B CA 1
ATOM 9794 C C . THR B 1 588 ? 14.383 -39.156 -23.125 1 97.25 588 THR B C 1
ATOM 9796 O O . THR B 1 588 ? 13.258 -39.594 -23.359 1 97.25 588 THR B O 1
ATOM 9799 N N . LYS B 1 589 ? 15.438 -39.875 -22.859 1 96.06 589 LYS B N 1
ATOM 9800 C CA . LYS B 1 589 ? 15.289 -41.344 -22.719 1 96.06 589 LYS B CA 1
ATOM 9801 C C . LYS B 1 589 ? 14.586 -41.688 -21.422 1 96.06 589 LYS B C 1
ATOM 9803 O O . LYS B 1 589 ? 13.68 -42.531 -21.406 1 96.06 589 LYS B O 1
ATOM 9808 N N . SER B 1 590 ? 15.109 -41.062 -20.422 1 93.94 590 SER B N 1
ATOM 9809 C CA . SER B 1 590 ? 14.539 -41.344 -19.094 1 93.94 590 SER B CA 1
ATOM 9810 C C . SER B 1 590 ? 13.242 -40.562 -18.891 1 93.94 590 SER B C 1
ATOM 9812 O O . SER B 1 590 ? 13.07 -39.469 -19.422 1 93.94 590 SER B O 1
ATOM 9814 N N . PHE B 1 591 ? 12.367 -41.188 -18.109 1 94.75 591 PHE B N 1
ATOM 9815 C CA . PHE B 1 591 ? 11.188 -40.469 -17.641 1 94.75 591 PHE B CA 1
ATOM 9816 C C . PHE B 1 591 ? 11.578 -39.438 -16.609 1 94.75 591 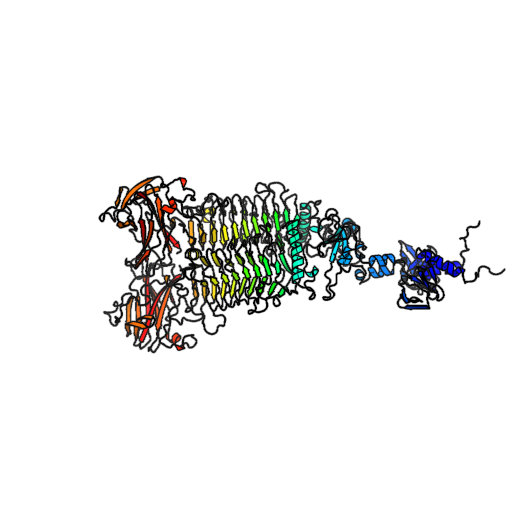PHE B C 1
ATOM 9818 O O . PHE B 1 591 ? 12.516 -39.625 -15.836 1 94.75 591 PHE B O 1
ATOM 9825 N N . ILE B 1 592 ? 10.883 -38.375 -16.688 1 92.62 592 ILE B N 1
ATOM 9826 C CA . ILE B 1 592 ? 10.969 -37.375 -15.641 1 92.62 592 ILE B CA 1
ATOM 9827 C C . ILE B 1 592 ? 9.703 -37.406 -14.781 1 92.62 592 ILE B C 1
ATOM 9829 O O . ILE B 1 592 ? 8.586 -37.312 -15.297 1 92.62 592 ILE B O 1
ATOM 9833 N N . PRO B 1 593 ? 9.875 -37.562 -13.461 1 87 593 PRO B N 1
ATOM 9834 C CA . PRO B 1 593 ? 8.695 -37.562 -12.602 1 87 593 PRO B CA 1
ATOM 9835 C C . PRO B 1 593 ? 8 -36.219 -12.539 1 87 593 PRO B C 1
ATOM 9837 O O . PRO B 1 593 ? 8.664 -35.188 -12.539 1 87 593 PRO B O 1
ATOM 9840 N N . VAL B 1 594 ? 6.68 -36.25 -12.656 1 83.62 594 VAL B N 1
ATOM 9841 C CA . VAL B 1 594 ? 5.906 -35.031 -12.523 1 83.62 594 VAL B CA 1
ATOM 9842 C C . VAL B 1 594 ? 4.73 -35.25 -11.578 1 83.62 594 VAL B C 1
ATOM 9844 O O . VAL B 1 594 ? 4.348 -36.375 -11.32 1 83.62 594 VAL B O 1
ATOM 9847 N N . THR B 1 595 ? 4.277 -34.125 -10.922 1 73 595 THR B N 1
ATOM 9848 C CA . THR B 1 595 ? 3.045 -34.125 -10.141 1 73 595 THR B CA 1
ATOM 9849 C C . THR B 1 595 ? 2.043 -33.125 -10.711 1 73 595 THR B C 1
ATOM 9851 O O . THR B 1 595 ? 2.41 -32.25 -11.5 1 73 595 THR B O 1
ATOM 9854 N N . VAL B 1 596 ? 0.772 -33.344 -10.43 1 66.81 596 VAL B N 1
ATOM 9855 C CA . VAL B 1 596 ? -0.32 -32.531 -10.945 1 66.81 596 VAL B CA 1
ATOM 9856 C C . VAL B 1 596 ? -0.075 -31.062 -10.602 1 66.81 596 VAL B C 1
ATOM 9858 O O . VAL B 1 596 ? -0.573 -30.172 -11.289 1 66.81 596 VAL B O 1
ATOM 9861 N N . LYS B 1 597 ? 0.722 -30.703 -9.727 1 66.19 597 LYS B N 1
ATOM 9862 C CA . LYS B 1 597 ? 0.952 -29.312 -9.328 1 66.19 597 LYS B CA 1
ATOM 9863 C C . LYS B 1 597 ? 2.123 -28.703 -10.094 1 66.19 597 LYS B C 1
ATOM 9865 O O . LYS B 1 597 ? 2.279 -27.484 -10.133 1 66.19 597 LYS B O 1
ATOM 9870 N N . ASN B 1 598 ? 2.771 -29.516 -10.812 1 69.94 598 ASN B N 1
ATOM 9871 C CA . ASN B 1 598 ? 3.994 -29.016 -11.43 1 69.94 598 ASN B CA 1
ATOM 9872 C C . ASN B 1 598 ? 3.715 -28.375 -12.789 1 69.94 598 ASN B C 1
ATOM 9874 O O . ASN B 1 598 ? 2.912 -28.891 -13.57 1 69.94 598 ASN B O 1
ATOM 9878 N N . ARG B 1 599 ? 4.184 -27.203 -12.93 1 79.69 599 ARG B N 1
ATOM 9879 C CA . ARG B 1 599 ? 4.312 -26.609 -14.258 1 79.69 599 ARG B CA 1
ATOM 9880 C C . ARG B 1 599 ? 5.727 -26.797 -14.805 1 79.69 599 ARG B C 1
ATOM 9882 O O . ARG B 1 599 ? 6.703 -26.453 -14.141 1 79.69 599 ARG B O 1
ATOM 9889 N N . LEU B 1 600 ? 5.719 -27.422 -16 1 87.94 600 LEU B N 1
ATOM 9890 C CA . LEU B 1 600 ? 7.012 -27.688 -16.625 1 87.94 600 LEU B CA 1
ATOM 9891 C C . LEU B 1 600 ? 7.371 -26.578 -17.625 1 87.94 600 LEU B C 1
ATOM 9893 O O . LEU B 1 600 ? 6.52 -26.141 -18.391 1 87.94 600 LEU B O 1
ATOM 9897 N N . GLY B 1 601 ? 8.594 -26.109 -17.531 1 90.31 601 GLY B N 1
ATOM 9898 C CA . GLY B 1 601 ? 9.141 -25.219 -18.531 1 90.31 601 GLY B CA 1
ATOM 9899 C C . GLY B 1 601 ? 10.188 -25.891 -19.406 1 90.31 601 GLY B C 1
ATOM 9900 O O . GLY B 1 601 ? 10.984 -26.688 -18.938 1 90.31 601 GLY B O 1
ATOM 9901 N N . LEU B 1 602 ? 10.141 -25.547 -20.734 1 94.69 602 LEU B N 1
ATOM 9902 C CA . LEU B 1 602 ? 11.125 -26.062 -21.672 1 94.69 602 LEU B CA 1
ATOM 9903 C C . LEU B 1 602 ? 11.758 -24.906 -22.469 1 94.69 602 LEU B C 1
ATOM 9905 O O . LEU B 1 602 ? 11.078 -23.953 -22.844 1 94.69 602 LEU B O 1
ATOM 9909 N N . TYR B 1 603 ? 12.992 -24.984 -22.641 1 95.44 603 TYR B N 1
ATOM 9910 C CA . TYR B 1 603 ? 13.641 -24.156 -23.656 1 95.44 603 TYR B CA 1
ATOM 9911 C C . TYR B 1 603 ? 14.859 -24.859 -24.234 1 95.44 603 TYR B C 1
ATOM 9913 O O . TYR B 1 603 ? 15.266 -25.922 -23.75 1 95.44 603 TYR B O 1
ATOM 9921 N N . LEU B 1 604 ? 15.438 -24.5 -25.297 1 96.5 604 LEU B N 1
ATOM 9922 C CA . LEU B 1 604 ? 16.703 -24.953 -25.844 1 96.5 604 LEU B CA 1
ATOM 9923 C C . LEU B 1 604 ? 17.578 -23.781 -26.25 1 96.5 604 LEU B C 1
ATOM 9925 O O . LEU B 1 604 ? 17.078 -22.672 -26.453 1 96.5 604 LEU B O 1
ATOM 9929 N N . SER B 1 605 ? 18.812 -23.922 -26.234 1 96.62 605 SER B N 1
ATOM 9930 C CA . SER B 1 605 ? 19.766 -22.938 -26.703 1 96.62 605 SER B CA 1
ATOM 9931 C C . SER B 1 605 ? 20.531 -23.422 -27.922 1 96.62 605 SER B C 1
ATOM 9933 O O . SER B 1 605 ? 20.906 -24.594 -28 1 96.62 605 SER B O 1
ATOM 9935 N N . LEU B 1 606 ? 20.625 -22.453 -28.859 1 96.94 606 LEU B N 1
ATOM 9936 C CA . LEU B 1 606 ? 21.266 -22.891 -30.094 1 96.94 606 LEU B CA 1
ATOM 9937 C C . LEU B 1 606 ? 22.062 -21.75 -30.734 1 96.94 606 LEU B C 1
ATOM 9939 O O . LEU B 1 606 ? 21.906 -20.594 -30.344 1 96.94 606 LEU B O 1
ATOM 9943 N N . SER B 1 607 ? 22.953 -22.109 -31.562 1 96.88 607 SER B N 1
ATOM 9944 C CA . SER B 1 607 ? 23.625 -21.203 -32.5 1 96.88 607 SER B CA 1
ATOM 9945 C C . SER B 1 607 ? 23.188 -21.469 -33.938 1 96.88 607 SER B C 1
ATOM 9947 O O . SER B 1 607 ? 23.016 -22.625 -34.344 1 96.88 607 SER B O 1
ATOM 9949 N N . ALA B 1 608 ? 23.031 -20.438 -34.688 1 97.62 608 ALA B N 1
ATOM 9950 C CA . ALA B 1 608 ? 22.484 -20.562 -36.031 1 97.62 608 ALA B CA 1
ATOM 9951 C C . ALA B 1 608 ? 23.578 -20.938 -37.031 1 97.62 608 ALA B C 1
ATOM 9953 O O . ALA B 1 608 ? 23.281 -21.547 -38.062 1 97.62 608 ALA B O 1
ATOM 9954 N N . LEU B 1 609 ? 24.766 -20.5 -36.812 1 95.81 609 LEU B N 1
ATOM 9955 C CA . LEU B 1 609 ? 25.938 -20.812 -37.625 1 95.81 609 LEU B CA 1
ATOM 9956 C C . LEU B 1 609 ? 25.656 -20.5 -39.094 1 95.81 609 LEU B C 1
ATOM 9958 O O . LEU B 1 609 ? 25.359 -19.359 -39.438 1 95.81 609 LEU B O 1
ATOM 9962 N N . ASP B 1 610 ? 25.797 -21.562 -40 1 96.38 610 ASP B N 1
ATOM 9963 C CA . ASP B 1 610 ? 25.688 -21.328 -41.406 1 96.38 610 ASP B CA 1
ATOM 9964 C C . ASP B 1 610 ? 24.281 -21.672 -41.938 1 96.38 610 ASP B C 1
ATOM 9966 O O . ASP B 1 610 ? 24.047 -21.75 -43.125 1 96.38 610 ASP B O 1
ATOM 9970 N N . SER B 1 611 ? 23.453 -21.922 -41.031 1 97.31 611 SER B N 1
ATOM 9971 C CA . SER B 1 611 ? 22.094 -22.297 -41.438 1 97.31 611 SER B CA 1
ATOM 9972 C C . SER B 1 611 ? 21.422 -21.156 -42.188 1 97.31 611 SER B C 1
ATOM 9974 O O . SER B 1 611 ? 21.688 -19.984 -41.938 1 97.31 611 SER B O 1
ATOM 9976 N N . THR B 1 612 ? 20.547 -21.531 -43.125 1 96.88 612 THR B N 1
ATOM 9977 C CA . THR B 1 612 ? 19.688 -20.594 -43.844 1 96.88 612 THR B CA 1
ATOM 9978 C C . THR B 1 612 ? 18.219 -21.016 -43.688 1 96.88 612 THR B C 1
ATOM 9980 O O . THR B 1 612 ? 17.922 -22.125 -43.281 1 96.88 612 THR B O 1
ATOM 9983 N N . GLY B 1 613 ? 17.344 -20.062 -43.938 1 95.12 613 GLY B N 1
ATOM 9984 C CA . GLY B 1 613 ? 15.938 -20.328 -43.75 1 95.12 613 GLY B CA 1
ATOM 9985 C C . GLY B 1 613 ? 15.477 -20.031 -42.344 1 95.12 613 GLY B C 1
ATOM 9986 O O . GLY B 1 613 ? 16.078 -19.219 -41.625 1 95.12 613 GLY B O 1
ATOM 9987 N N . ASN B 1 614 ? 14.32 -20.609 -42.031 1 95.31 614 ASN B N 1
ATOM 9988 C CA . ASN B 1 614 ? 13.82 -20.438 -40.656 1 95.31 614 ASN B CA 1
ATOM 9989 C C . ASN B 1 614 ? 14.609 -21.297 -39.688 1 95.31 614 ASN B C 1
ATOM 9991 O O . ASN B 1 614 ? 15.555 -21.984 -40.062 1 95.31 614 ASN B O 1
ATOM 9995 N N . ILE B 1 615 ? 14.57 -21.281 -38.5 1 97.25 615 ILE B N 1
ATOM 9996 C CA . ILE B 1 615 ? 14.953 -22.172 -37.406 1 97.25 615 ILE B CA 1
ATOM 9997 C C . ILE B 1 615 ? 13.797 -22.281 -36.406 1 97.25 615 ILE B C 1
ATOM 9999 O O . ILE B 1 615 ? 13.797 -21.625 -35.375 1 97.25 615 ILE B O 1
ATOM 10003 N N . GLN B 1 616 ? 12.93 -23.172 -36.781 1 97.75 616 GLN B N 1
ATOM 10004 C CA . GLN B 1 616 ? 11.758 -23.375 -35.938 1 97.75 616 GLN B CA 1
ATOM 10005 C C . GLN B 1 616 ? 12.07 -24.297 -34.75 1 97.75 616 GLN B C 1
ATOM 10007 O O . GLN B 1 616 ? 12.617 -25.375 -34.938 1 97.75 616 GLN B O 1
ATOM 10012 N N . CYS B 1 617 ? 11.828 -23.828 -33.594 1 97.75 617 CYS B N 1
ATOM 10013 C CA . CYS B 1 617 ? 11.938 -24.641 -32.375 1 97.75 617 CYS B CA 1
ATOM 10014 C C . CYS B 1 617 ? 10.562 -24.938 -31.781 1 97.75 617 CYS B C 1
ATOM 10016 O O . CYS B 1 617 ? 9.812 -24.016 -31.438 1 97.75 617 CYS B O 1
ATOM 10018 N N . THR B 1 618 ? 10.234 -26.172 -31.688 1 97.31 618 THR B N 1
ATOM 10019 C CA . THR B 1 618 ? 8.945 -26.625 -31.172 1 97.31 618 THR B CA 1
ATOM 10020 C C . THR B 1 618 ? 9.125 -27.5 -29.938 1 97.31 618 THR B C 1
ATOM 10022 O O . THR B 1 618 ? 10.031 -28.344 -29.906 1 97.31 618 THR B O 1
ATOM 10025 N N . PHE B 1 619 ? 8.219 -27.281 -29 1 97.19 619 PHE B N 1
ATOM 10026 C CA . PHE B 1 619 ? 8.289 -28.016 -27.734 1 97.19 619 PHE B CA 1
ATOM 10027 C C . PHE B 1 619 ? 7.012 -28.812 -27.5 1 97.19 619 PHE B C 1
ATOM 10029 O O . PHE B 1 619 ? 5.914 -28.328 -27.797 1 97.19 619 PHE B O 1
ATOM 10036 N N . SER B 1 620 ? 7.164 -29.938 -27.031 1 97.44 620 SER B N 1
ATOM 10037 C CA . SER B 1 620 ? 6.043 -30.781 -26.609 1 97.44 620 SER B CA 1
ATOM 10038 C C . SER B 1 620 ? 6.418 -31.656 -25.422 1 97.44 620 SER B C 1
ATOM 10040 O O . SER B 1 620 ? 7.598 -31.75 -25.062 1 97.44 620 SER B O 1
ATOM 10042 N N . VAL B 1 621 ? 5.438 -32.188 -24.734 1 96.88 621 VAL B N 1
ATOM 10043 C CA . VAL B 1 621 ? 5.648 -33.094 -23.609 1 96.88 621 VAL B CA 1
ATOM 10044 C C . VAL B 1 621 ? 4.719 -34.312 -23.75 1 96.88 621 VAL B C 1
ATOM 10046 O O . VAL B 1 621 ? 3.502 -34.156 -23.859 1 96.88 621 VAL B O 1
ATOM 10049 N N . ALA B 1 622 ? 5.34 -35.5 -23.766 1 97.5 622 ALA B N 1
ATOM 10050 C CA . ALA B 1 622 ? 4.562 -36.75 -23.688 1 97.5 622 ALA B CA 1
ATOM 10051 C C . ALA B 1 622 ? 4.328 -37.156 -22.234 1 97.5 622 ALA B C 1
ATOM 10053 O O . ALA B 1 622 ? 5.281 -37.312 -21.469 1 97.5 622 ALA B O 1
ATOM 10054 N N . TRP B 1 623 ? 3.084 -37.312 -21.922 1 93.75 623 TRP B N 1
ATOM 10055 C CA . TRP B 1 623 ? 2.691 -37.594 -20.531 1 93.75 623 TRP B CA 1
ATOM 10056 C C . TRP B 1 623 ? 2.334 -39.062 -20.359 1 93.75 623 TRP B C 1
ATOM 10058 O O . TRP B 1 623 ? 1.679 -39.656 -21.219 1 93.75 623 TRP B O 1
ATOM 10068 N N . TYR B 1 624 ? 2.816 -39.594 -19.25 1 92.44 624 TYR B N 1
ATOM 10069 C CA . TYR B 1 624 ? 2.617 -41.031 -19.016 1 92.44 624 TYR B CA 1
ATOM 10070 C C . TYR B 1 624 ? 2.014 -41.281 -17.641 1 92.44 624 TYR B C 1
ATOM 10072 O O . TYR B 1 624 ? 2.186 -40.469 -16.719 1 92.44 624 TYR B O 1
ATOM 10080 N N . ASP B 1 625 ? 1.29 -42.375 -17.609 1 84.31 625 ASP B N 1
ATOM 10081 C CA . ASP B 1 625 ? 0.753 -42.781 -16.312 1 84.31 625 ASP B CA 1
ATOM 10082 C C . ASP B 1 625 ? 1.759 -43.625 -15.555 1 84.31 625 ASP B C 1
ATOM 10084 O O . ASP B 1 625 ? 2.916 -43.75 -15.961 1 84.31 625 ASP B O 1
ATOM 10088 N N . VAL B 1 626 ? 1.376 -44.188 -14.453 1 78.81 626 VAL B N 1
ATOM 10089 C CA . VAL B 1 626 ? 2.26 -44.906 -13.555 1 78.81 626 VAL B CA 1
ATOM 10090 C C . VAL B 1 626 ? 2.727 -46.219 -14.219 1 78.81 626 VAL B C 1
ATOM 10092 O O . VAL B 1 626 ? 3.807 -46.719 -13.914 1 78.81 626 VAL B O 1
ATOM 10095 N N . ASN B 1 627 ? 1.963 -46.75 -15.219 1 79.62 627 ASN B N 1
ATOM 10096 C CA . ASN B 1 627 ? 2.266 -48 -15.898 1 79.62 627 ASN B CA 1
ATOM 10097 C C . ASN B 1 627 ? 2.984 -47.781 -17.219 1 79.62 627 ASN B C 1
ATOM 10099 O O . ASN B 1 627 ? 3.018 -48.656 -18.094 1 79.62 627 ASN B O 1
ATOM 10103 N N . ASP B 1 628 ? 3.402 -46.562 -17.438 1 88.5 628 ASP B N 1
ATOM 10104 C CA . ASP B 1 628 ? 4.16 -46.156 -18.609 1 88.5 628 ASP B CA 1
ATOM 10105 C C . ASP B 1 628 ? 3.262 -46.062 -19.844 1 88.5 628 ASP B C 1
ATOM 10107 O O . ASP B 1 628 ? 3.746 -46.156 -20.984 1 88.5 628 ASP B O 1
ATOM 10111 N N . ASN B 1 629 ? 1.975 -46 -19.594 1 89.75 629 ASN B N 1
ATOM 10112 C CA . ASN B 1 629 ? 1.084 -45.75 -20.719 1 89.75 629 ASN B CA 1
ATOM 10113 C C . ASN B 1 629 ? 1.027 -44.25 -21.078 1 89.75 629 ASN B C 1
ATOM 10115 O O . ASN B 1 629 ? 0.91 -43.406 -20.188 1 89.75 629 ASN B O 1
ATOM 10119 N N . LEU B 1 630 ? 1.13 -44.062 -22.344 1 93.38 630 LEU B N 1
ATOM 10120 C CA . LEU B 1 630 ? 0.997 -42.688 -22.812 1 93.38 630 LEU B CA 1
ATOM 10121 C C . LEU B 1 630 ? -0.419 -42.156 -22.578 1 93.38 630 LEU B C 1
ATOM 10123 O O . LEU B 1 630 ? -1.392 -42.781 -23 1 93.38 630 LEU B O 1
ATOM 10127 N N . ILE B 1 631 ? -0.542 -41.094 -21.906 1 88.81 631 ILE B N 1
ATOM 10128 C CA . ILE B 1 631 ? -1.821 -40.438 -21.688 1 88.81 631 ILE B CA 1
ATOM 10129 C C . ILE B 1 631 ? -2.109 -39.5 -22.844 1 88.81 631 ILE B C 1
ATOM 10131 O O . ILE B 1 631 ? -3.148 -39.594 -23.5 1 88.81 631 ILE B O 1
ATOM 10135 N N . SER B 1 632 ? -1.284 -38.562 -23.031 1 91.31 632 SER B N 1
ATOM 10136 C CA . SER B 1 632 ? -1.407 -37.562 -24.094 1 91.31 632 SER B CA 1
ATOM 10137 C C . SER B 1 632 ? -0.077 -36.875 -24.344 1 91.31 632 SER B C 1
ATOM 10139 O O . SER B 1 632 ? 0.89 -37.062 -23.609 1 91.31 632 SER B O 1
ATOM 10141 N N . THR B 1 633 ? 0.005 -36.156 -25.406 1 94.69 633 THR B N 1
ATOM 10142 C CA . THR B 1 633 ? 1.121 -35.281 -25.719 1 94.69 633 THR B CA 1
ATOM 10143 C C . THR B 1 633 ? 0.643 -33.812 -25.859 1 94.69 633 THR B C 1
ATOM 10145 O O . THR B 1 633 ? -0.253 -33.531 -26.656 1 94.69 633 THR B O 1
ATOM 10148 N N . SER B 1 634 ? 1.141 -33 -25.031 1 93.94 634 SER B N 1
ATOM 10149 C CA . SER B 1 634 ? 0.87 -31.578 -25.141 1 93.94 634 SER B CA 1
ATOM 10150 C C . SER B 1 634 ? 1.914 -30.875 -26 1 93.94 634 SER B C 1
ATOM 10152 O O . SER B 1 634 ? 3.102 -31.203 -25.938 1 93.94 634 SER B O 1
ATOM 10154 N N . SER B 1 635 ? 1.493 -29.953 -26.828 1 93.81 635 SER B N 1
ATOM 10155 C CA . SER B 1 635 ? 2.42 -29.219 -27.672 1 93.81 635 SER B CA 1
ATOM 10156 C C . SER B 1 635 ? 2.213 -27.719 -27.547 1 93.81 635 SER B C 1
ATOM 10158 O O . SER B 1 635 ? 1.108 -27.266 -27.234 1 93.81 635 SER B O 1
ATOM 10160 N N . ALA B 1 636 ? 3.209 -26.969 -27.75 1 90.5 636 ALA B N 1
ATOM 10161 C CA . ALA B 1 636 ? 3.16 -25.5 -27.75 1 90.5 636 ALA B CA 1
ATOM 10162 C C . ALA B 1 636 ? 3.492 -24.953 -29.125 1 90.5 636 ALA B C 1
ATOM 10164 O O . ALA B 1 636 ? 3.965 -25.672 -30 1 90.5 636 ALA B O 1
ATOM 10165 N N . SER B 1 637 ? 3.23 -23.672 -29.266 1 85.44 637 SER B N 1
ATOM 10166 C CA . SER B 1 637 ? 3.531 -22.984 -30.516 1 85.44 637 SER B CA 1
ATOM 10167 C C . SER B 1 637 ? 5.035 -22.906 -30.75 1 85.44 637 SER B C 1
ATOM 10169 O O . SER B 1 637 ? 5.812 -22.734 -29.812 1 85.44 637 SER B O 1
ATOM 10171 N N . SER B 1 638 ? 5.395 -22.969 -32 1 93.69 638 SER B N 1
ATOM 10172 C CA . SER B 1 638 ? 6.801 -22.922 -32.406 1 93.69 638 SER B CA 1
ATOM 10173 C C . SER B 1 638 ? 7.367 -21.516 -32.281 1 93.69 638 SER B C 1
ATOM 10175 O O . SER B 1 638 ? 6.621 -20.531 -32.281 1 93.69 638 SER B O 1
ATOM 10177 N N . ILE B 1 639 ? 8.617 -21.438 -32.125 1 94.69 639 ILE B N 1
ATOM 10178 C CA . ILE B 1 639 ? 9.367 -20.188 -32.094 1 94.69 639 ILE B CA 1
ATOM 10179 C C . ILE B 1 639 ? 10.375 -20.141 -33.219 1 94.69 639 ILE B C 1
ATOM 10181 O O . ILE B 1 639 ? 11.188 -21.062 -33.375 1 94.69 639 ILE B O 1
ATOM 10185 N N . ASN B 1 640 ? 10.312 -19.141 -34.031 1 97.31 640 ASN B N 1
ATOM 10186 C CA . ASN B 1 640 ? 11.305 -18.969 -35.062 1 97.31 640 ASN B CA 1
ATOM 10187 C C . ASN B 1 640 ? 12.523 -18.203 -34.594 1 97.31 640 ASN B C 1
ATOM 10189 O O . ASN B 1 640 ? 12.523 -16.969 -34.562 1 97.31 640 ASN B O 1
ATOM 10193 N N . MET B 1 641 ? 13.555 -18.891 -34.375 1 97.69 641 MET B N 1
ATOM 10194 C CA . MET B 1 641 ? 14.758 -18.297 -33.812 1 97.69 641 MET B CA 1
ATOM 10195 C C . MET B 1 641 ? 15.516 -17.484 -34.844 1 97.69 641 MET B C 1
ATOM 10197 O O . MET B 1 641 ? 16.375 -16.672 -34.5 1 97.69 641 MET B O 1
ATOM 10201 N N . ARG B 1 642 ? 15.219 -17.688 -36.094 1 97.31 642 ARG B N 1
ATOM 10202 C CA . ARG B 1 642 ? 15.836 -16.828 -37.125 1 97.31 642 ARG B CA 1
ATOM 10203 C C . ARG B 1 642 ? 15.508 -15.367 -36.875 1 97.31 642 ARG B C 1
ATOM 10205 O O . ARG B 1 642 ? 16.359 -14.492 -37.031 1 97.31 642 ARG B O 1
ATOM 10212 N N . THR B 1 643 ? 14.305 -15.133 -36.5 1 96.31 643 THR B N 1
ATOM 10213 C CA . THR B 1 643 ? 13.883 -13.766 -36.219 1 96.31 643 THR B CA 1
ATOM 10214 C C . THR B 1 643 ? 14.688 -13.18 -35.062 1 96.31 643 THR B C 1
ATOM 10216 O O . THR B 1 643 ? 15 -11.984 -35.062 1 96.31 643 THR B O 1
ATOM 10219 N N . VAL B 1 644 ? 15.008 -13.992 -34.156 1 95.94 644 VAL B N 1
ATOM 10220 C CA . VAL B 1 644 ? 15.766 -13.547 -33 1 95.94 644 VAL B CA 1
ATOM 10221 C C . VAL B 1 644 ? 17.203 -13.258 -33.406 1 95.94 644 VAL B C 1
ATOM 10223 O O . VAL B 1 644 ? 17.766 -12.227 -33 1 95.94 644 VAL B O 1
ATOM 10226 N N . PHE B 1 645 ? 17.781 -14.102 -34.125 1 96.75 645 PHE B N 1
ATOM 10227 C CA . PHE B 1 645 ? 19.156 -13.914 -34.562 1 96.75 645 PHE B CA 1
ATOM 10228 C C . PHE B 1 645 ? 19.266 -12.672 -35.469 1 96.75 645 PHE B C 1
ATOM 10230 O O . PHE B 1 645 ? 20.312 -12.023 -35.5 1 96.75 645 PHE B O 1
ATOM 10237 N N . ASN B 1 646 ? 18.188 -12.312 -36.094 1 96.38 646 ASN B N 1
ATOM 10238 C CA . ASN B 1 646 ? 18.188 -11.18 -37.031 1 96.38 646 ASN B CA 1
ATOM 10239 C C . ASN B 1 646 ? 17.75 -9.898 -36.344 1 96.38 646 ASN B C 1
ATOM 10241 O O . ASN B 1 646 ? 17.688 -8.836 -36.969 1 96.38 646 ASN B O 1
ATOM 10245 N N . ASP B 1 647 ? 17.391 -9.953 -35.125 1 94.44 647 ASP B N 1
ATOM 10246 C CA . ASP B 1 647 ? 16.938 -8.773 -34.406 1 94.44 647 ASP B CA 1
ATOM 10247 C C . ASP B 1 647 ? 18.109 -7.859 -34.062 1 94.44 647 ASP B C 1
ATOM 10249 O O . ASP B 1 647 ? 18.875 -8.148 -33.156 1 94.44 647 ASP B O 1
ATOM 10253 N N . THR B 1 648 ? 18.172 -6.719 -34.656 1 93.31 648 THR B N 1
ATOM 10254 C CA . THR B 1 648 ? 19.312 -5.805 -34.531 1 93.31 648 THR B CA 1
ATOM 10255 C C . THR B 1 648 ? 19.266 -5.047 -33.219 1 93.31 648 THR B C 1
ATOM 10257 O O . THR B 1 648 ? 20.234 -4.383 -32.844 1 93.31 648 THR B O 1
ATOM 10260 N N . THR B 1 649 ? 18.141 -5.156 -32.562 1 88.56 649 THR B N 1
ATOM 10261 C CA . THR B 1 649 ? 17.984 -4.395 -31.312 1 88.56 649 THR B CA 1
ATOM 10262 C C . THR B 1 649 ? 18.594 -5.156 -30.141 1 88.56 649 THR B C 1
ATOM 10264 O O . THR B 1 649 ? 18.766 -4.59 -29.062 1 88.56 649 THR B O 1
ATOM 10267 N N . LEU B 1 650 ? 18.891 -6.406 -30.344 1 91.38 650 LEU B N 1
ATOM 10268 C CA . LEU B 1 650 ? 19.469 -7.188 -29.25 1 91.38 650 LEU B CA 1
ATOM 10269 C C . LEU B 1 650 ? 20.891 -6.75 -28.969 1 91.38 650 LEU B C 1
ATOM 10271 O O . LEU B 1 650 ? 21.656 -6.473 -29.891 1 91.38 650 LEU B O 1
ATOM 10275 N N . PRO B 1 651 ? 21.297 -6.719 -27.688 1 87.5 651 PRO B N 1
ATOM 10276 C CA . PRO B 1 651 ? 22.594 -6.164 -27.297 1 87.5 651 PRO B CA 1
ATOM 10277 C C . PRO B 1 651 ? 23.766 -6.906 -27.938 1 87.5 651 PRO B C 1
ATOM 10279 O O . PRO B 1 651 ? 24.828 -6.312 -28.172 1 87.5 651 PRO B O 1
ATOM 10282 N N . ASN B 1 652 ? 23.672 -8.18 -28.219 1 90.31 652 ASN B N 1
ATOM 10283 C CA . ASN B 1 652 ? 24.812 -8.953 -28.719 1 90.31 652 ASN B CA 1
ATOM 10284 C C . ASN B 1 652 ? 24.672 -9.258 -30.203 1 90.31 652 ASN B C 1
ATOM 10286 O O . ASN B 1 652 ? 25.297 -10.195 -30.703 1 90.31 652 ASN B O 1
ATOM 10290 N N . TYR B 1 653 ? 23.859 -8.531 -30.875 1 93.38 653 TYR B N 1
ATOM 10291 C CA . TYR B 1 653 ? 23.594 -8.773 -32.281 1 93.38 653 TYR B CA 1
ATOM 10292 C C . TYR B 1 653 ? 24.906 -8.836 -33.094 1 93.38 653 TYR B C 1
ATOM 10294 O O . TYR B 1 653 ? 25.031 -9.633 -34 1 93.38 653 TYR B O 1
ATOM 10302 N N . SER B 1 654 ? 25.859 -8.031 -32.781 1 93.75 654 SER B N 1
ATOM 10303 C CA . SER B 1 654 ? 27.109 -7.895 -33.531 1 93.75 654 SER B CA 1
ATOM 10304 C C . SER B 1 654 ? 27.922 -9.18 -33.5 1 93.75 654 SER B C 1
ATOM 10306 O O . SER B 1 654 ? 28.812 -9.391 -34.312 1 93.75 654 SER B O 1
ATOM 10308 N N . ASP B 1 655 ? 27.625 -10.102 -32.562 1 93.25 655 ASP B N 1
ATOM 10309 C CA . ASP B 1 655 ? 28.375 -11.344 -32.406 1 93.25 655 ASP B CA 1
ATOM 10310 C C . ASP B 1 655 ? 27.953 -12.359 -33.469 1 93.25 655 ASP B C 1
ATOM 10312 O O . ASP B 1 655 ? 28.562 -13.422 -33.625 1 93.25 655 ASP B O 1
ATOM 10316 N N . GLY B 1 656 ? 26.828 -12.094 -34.156 1 93.75 656 GLY B N 1
ATOM 10317 C CA . GLY B 1 656 ? 26.469 -12.828 -35.344 1 93.75 656 GLY B CA 1
ATOM 10318 C C . GLY B 1 656 ? 25.797 -14.156 -35.062 1 93.75 656 GLY B C 1
ATOM 10319 O O . GLY B 1 656 ? 25.203 -14.336 -34 1 93.75 656 GLY B O 1
ATOM 10320 N N . ASN B 1 657 ? 25.875 -15.047 -35.969 1 95.81 657 ASN B N 1
ATOM 10321 C CA . ASN B 1 657 ? 25.141 -16.312 -35.969 1 95.81 657 ASN B CA 1
ATOM 10322 C C . ASN B 1 657 ? 25.828 -17.344 -35.094 1 95.81 657 ASN B C 1
ATOM 10324 O O . ASN B 1 657 ? 25.281 -18.406 -34.812 1 95.81 657 ASN B O 1
ATOM 10328 N N . SER B 1 658 ? 27.031 -17.031 -34.594 1 93.62 658 SER B N 1
ATOM 10329 C CA . SER B 1 658 ? 27.781 -17.969 -33.781 1 93.62 658 SER B CA 1
ATOM 10330 C C . SER B 1 658 ? 27.375 -17.859 -32.312 1 93.62 658 SER B C 1
ATOM 10332 O O . SER B 1 658 ? 27.75 -18.703 -31.484 1 93.62 658 SER B O 1
ATOM 10334 N N . ARG B 1 659 ? 26.641 -16.812 -32 1 93.25 659 ARG B N 1
ATOM 10335 C CA . ARG B 1 659 ? 26.203 -16.672 -30.609 1 93.25 659 ARG B CA 1
ATOM 10336 C C . ARG B 1 659 ? 25.188 -17.734 -30.25 1 93.25 659 ARG B C 1
ATOM 10338 O O . ARG B 1 659 ? 24.391 -18.172 -31.094 1 93.25 659 ARG B O 1
ATOM 10345 N N . TYR B 1 660 ? 25.266 -18.156 -29 1 95.5 660 TYR B N 1
ATOM 10346 C CA . TYR B 1 660 ? 24.25 -19.062 -28.469 1 95.5 660 TYR B CA 1
ATOM 10347 C C . TYR B 1 660 ? 23.125 -18.281 -27.797 1 95.5 660 TYR B C 1
ATOM 10349 O O . TYR B 1 660 ? 23.375 -17.438 -26.938 1 95.5 660 TYR B O 1
ATOM 10357 N N . ILE B 1 661 ? 21.922 -18.594 -28.25 1 96.31 661 ILE B N 1
ATOM 10358 C CA . ILE B 1 661 ? 20.75 -17.906 -27.734 1 96.31 661 ILE B CA 1
ATOM 10359 C C . ILE B 1 661 ? 19.703 -18.922 -27.281 1 96.31 661 ILE B C 1
ATOM 10361 O O . ILE B 1 661 ? 19.422 -19.891 -28.016 1 96.31 661 ILE B O 1
ATOM 10365 N N . ALA B 1 662 ? 19.203 -18.703 -26.078 1 96.25 662 ALA B N 1
ATOM 10366 C CA . ALA B 1 662 ? 18.094 -19.531 -25.594 1 96.25 662 ALA B CA 1
ATOM 10367 C C . ALA B 1 662 ? 16.781 -19.125 -26.266 1 96.25 662 ALA B C 1
ATOM 10369 O O . ALA B 1 662 ? 16.547 -17.938 -26.531 1 96.25 662 ALA B O 1
ATOM 10370 N N . THR B 1 663 ? 15.914 -20.094 -26.5 1 96 663 THR B N 1
ATOM 10371 C CA . THR B 1 663 ? 14.547 -19.766 -26.891 1 96 663 THR B CA 1
ATOM 10372 C C . THR B 1 663 ? 13.773 -19.203 -25.688 1 96 663 THR B C 1
ATOM 10374 O O . THR B 1 663 ? 14.109 -19.5 -24.531 1 96 663 THR B O 1
ATOM 10377 N N . PRO B 1 664 ? 12.727 -18.391 -26 1 92.12 664 PRO B N 1
ATOM 10378 C CA . PRO B 1 664 ? 11.75 -18.234 -24.906 1 92.12 664 PRO B CA 1
ATOM 10379 C C . PRO B 1 664 ? 11.211 -19.562 -24.406 1 92.12 664 PRO B C 1
ATOM 10381 O O . PRO B 1 664 ? 11.008 -20.5 -25.188 1 92.12 664 PRO B O 1
ATOM 10384 N N . SER B 1 665 ? 10.977 -19.688 -23.141 1 90.62 665 SER B N 1
ATOM 10385 C CA . SER B 1 665 ? 10.484 -20.938 -22.562 1 90.62 665 SER B CA 1
ATOM 10386 C C . SER B 1 665 ? 9 -21.141 -22.859 1 90.62 665 SER B C 1
ATOM 10388 O O . SER B 1 665 ? 8.234 -20.172 -22.906 1 90.62 665 SER B O 1
ATOM 10390 N N . ARG B 1 666 ? 8.656 -22.328 -23.078 1 90.88 666 ARG B N 1
ATOM 10391 C CA . ARG B 1 666 ? 7.262 -22.75 -23.141 1 90.88 666 ARG B CA 1
ATOM 10392 C C . ARG B 1 666 ? 6.891 -23.594 -21.938 1 90.88 666 ARG B C 1
ATOM 10394 O O . ARG B 1 666 ? 7.727 -24.328 -21.391 1 90.88 666 ARG B O 1
ATOM 10401 N N . THR B 1 667 ? 5.645 -23.438 -21.531 1 86.44 667 THR B N 1
ATOM 10402 C CA . THR B 1 667 ? 5.254 -24.125 -20.297 1 86.44 667 THR B CA 1
ATOM 10403 C C . THR B 1 667 ? 4.137 -25.125 -20.562 1 86.44 667 THR B C 1
ATOM 10405 O O . THR B 1 667 ? 3.354 -24.969 -21.5 1 86.44 667 THR B O 1
ATOM 10408 N N . PHE B 1 668 ? 4.125 -26.172 -19.703 1 87.06 668 PHE B N 1
ATOM 10409 C CA . PHE B 1 668 ? 3.162 -27.266 -19.828 1 87.06 668 PHE B CA 1
ATOM 10410 C C . PHE B 1 668 ? 2.643 -27.688 -18.453 1 87.06 668 PHE B C 1
ATOM 10412 O O . PHE B 1 668 ? 3.402 -27.734 -17.484 1 87.06 668 PHE B O 1
ATOM 10419 N N . ASN B 1 669 ? 1.411 -28.016 -18.438 1 82.31 669 ASN B N 1
ATOM 10420 C CA . ASN B 1 669 ? 0.8 -28.609 -17.25 1 82.31 669 ASN B CA 1
ATOM 10421 C C . ASN B 1 669 ? 0.499 -30.094 -17.453 1 82.31 669 ASN B C 1
ATOM 10423 O O . ASN B 1 669 ? 0.046 -30.5 -18.531 1 82.31 669 ASN B O 1
ATOM 10427 N N . ALA B 1 670 ? 0.781 -30.797 -16.422 1 84.62 670 ALA B N 1
ATOM 10428 C CA . ALA B 1 670 ? 0.487 -32.219 -16.5 1 84.62 670 ALA B CA 1
ATOM 10429 C C . ALA B 1 670 ? -1.019 -32.469 -16.5 1 84.62 670 ALA B C 1
ATOM 10431 O O . ALA B 1 670 ? -1.75 -31.875 -15.703 1 84.62 670 ALA B O 1
ATOM 10432 N N . PRO B 1 671 ? -1.451 -33.281 -17.438 1 82.56 671 PRO B N 1
ATOM 10433 C CA . PRO B 1 671 ? -2.865 -33.656 -17.406 1 82.56 671 PRO B CA 1
ATOM 10434 C C . PRO B 1 671 ? -3.184 -34.656 -16.266 1 82.56 671 PRO B C 1
ATOM 10436 O O . PRO B 1 671 ? -2.27 -35.219 -15.664 1 82.56 671 PRO B O 1
ATOM 10439 N N . VAL B 1 672 ? -4.43 -34.875 -16.078 1 76.75 672 VAL B N 1
ATOM 10440 C CA . VAL B 1 672 ? -4.91 -35.781 -15.031 1 76.75 672 VAL B CA 1
ATOM 10441 C C . VAL B 1 672 ? -4.336 -37.188 -15.258 1 76.75 672 VAL B C 1
ATOM 10443 O O . VAL B 1 672 ? -4.359 -37.688 -16.375 1 76.75 672 VAL B O 1
ATOM 10446 N N . GLY B 1 673 ? -3.795 -37.719 -14.227 1 77.06 673 GLY B N 1
ATOM 10447 C CA . GLY B 1 673 ? -3.303 -39.094 -14.266 1 77.06 673 GLY B CA 1
ATOM 10448 C C . GLY B 1 673 ? -1.825 -39.188 -14.602 1 77.06 673 GLY B C 1
ATOM 10449 O O . GLY B 1 673 ? -1.208 -40.25 -14.414 1 77.06 673 GLY B O 1
ATOM 10450 N N . ALA B 1 674 ? -1.23 -38.062 -15.055 1 86.31 674 ALA B N 1
ATOM 10451 C CA . ALA B 1 674 ? 0.187 -38.062 -15.406 1 86.31 674 ALA B CA 1
ATOM 10452 C C . ALA B 1 674 ? 1.062 -38.094 -14.156 1 86.31 674 ALA B C 1
ATOM 10454 O O . ALA B 1 674 ? 0.827 -37.344 -13.203 1 86.31 674 ALA B O 1
ATOM 10455 N N . VAL B 1 675 ? 2.061 -39.031 -14.102 1 85.06 675 VAL B N 1
ATOM 10456 C CA . VAL B 1 675 ? 2.98 -39.094 -12.969 1 85.06 675 VAL B CA 1
ATOM 10457 C C . VAL B 1 675 ? 4.418 -38.969 -13.469 1 85.06 675 VAL B C 1
ATOM 10459 O O . VAL B 1 675 ? 5.344 -38.781 -12.672 1 85.06 675 VAL B O 1
ATOM 10462 N N . LYS B 1 676 ? 4.668 -39.062 -14.727 1 91.19 676 LYS B N 1
ATOM 10463 C CA . LYS B 1 676 ? 5.965 -38.906 -15.375 1 91.19 676 LYS B CA 1
ATOM 10464 C C . LYS B 1 676 ? 5.801 -38.375 -16.797 1 91.19 676 LYS B C 1
ATOM 10466 O O . LYS B 1 676 ? 4.695 -38.406 -17.344 1 91.19 676 LYS B O 1
ATOM 10471 N N . CYS B 1 677 ? 6.816 -37.938 -17.375 1 95.06 677 CYS B N 1
ATOM 10472 C CA . CYS B 1 677 ? 6.738 -37.406 -18.734 1 95.06 677 CYS B CA 1
ATOM 10473 C C . CYS B 1 677 ? 8.078 -37.531 -19.453 1 95.06 677 CYS B C 1
ATOM 10475 O O . CYS B 1 677 ? 9.078 -37.906 -18.844 1 95.06 677 CYS B O 1
ATOM 10477 N N . LYS B 1 678 ? 8.07 -37.312 -20.734 1 97.12 678 LYS B N 1
ATOM 10478 C CA . LYS B 1 678 ? 9.242 -37.125 -21.578 1 97.12 678 LYS B CA 1
ATOM 10479 C C . LYS B 1 678 ? 9.148 -35.844 -22.375 1 97.12 678 LYS B C 1
ATOM 10481 O O . LYS B 1 678 ? 8.406 -35.781 -23.359 1 97.12 678 LYS B O 1
ATOM 10486 N N . PRO B 1 679 ? 9.836 -34.812 -21.984 1 97.38 679 PRO B N 1
ATOM 10487 C CA . PRO B 1 679 ? 9.875 -33.594 -22.797 1 97.38 679 PRO B CA 1
ATOM 10488 C C . PRO B 1 679 ? 10.531 -33.812 -24.156 1 97.38 679 PRO B C 1
ATOM 10490 O O . PRO B 1 679 ? 11.438 -34.625 -24.281 1 97.38 679 PRO B O 1
ATOM 10493 N N . ARG B 1 680 ? 10.07 -33 -25.141 1 98 680 ARG B N 1
ATOM 10494 C CA . ARG B 1 680 ? 10.562 -33.094 -26.5 1 98 680 ARG B CA 1
ATOM 10495 C C . ARG B 1 680 ? 10.977 -31.734 -27.047 1 98 680 ARG B C 1
ATOM 10497 O O . ARG B 1 680 ? 10.297 -30.734 -26.812 1 98 680 ARG B O 1
ATOM 10504 N N . TRP B 1 681 ? 12.062 -31.703 -27.688 1 98.19 681 TRP B N 1
ATOM 10505 C CA . TRP B 1 681 ? 12.57 -30.547 -28.406 1 98.19 681 TRP B CA 1
ATOM 10506 C C . TRP B 1 681 ? 12.719 -30.828 -29.891 1 98.19 681 TRP B C 1
ATOM 10508 O O . TRP B 1 681 ? 13.453 -31.75 -30.281 1 98.19 681 TRP B O 1
ATOM 10518 N N . GLN B 1 682 ? 12.078 -30.031 -30.688 1 98.06 682 GLN B N 1
ATOM 10519 C CA . GLN B 1 682 ? 12.164 -30.203 -32.125 1 98.06 682 GLN B CA 1
ATOM 10520 C C . GLN B 1 682 ? 12.758 -28.969 -32.781 1 98.06 682 GLN B C 1
ATOM 10522 O O . GLN B 1 682 ? 12.398 -27.828 -32.438 1 98.06 682 GLN B O 1
ATOM 10527 N N . VAL B 1 683 ? 13.711 -29.156 -33.656 1 98 683 VAL B N 1
ATOM 10528 C CA . VAL B 1 683 ? 14.188 -28.094 -34.531 1 98 683 VAL B CA 1
ATOM 10529 C C . VAL B 1 683 ? 13.82 -28.422 -35.969 1 98 683 VAL B C 1
ATOM 10531 O O . VAL B 1 683 ? 13.852 -29.578 -36.375 1 98 683 VAL B O 1
ATOM 10534 N N . SER B 1 684 ? 13.477 -27.328 -36.75 1 97.62 684 SER B N 1
ATOM 10535 C CA . SER B 1 684 ? 13.047 -27.562 -38.125 1 97.62 684 SER B CA 1
ATOM 10536 C C . SER B 1 684 ? 13.172 -26.297 -38.969 1 97.62 684 SER B C 1
ATOM 10538 O O . SER B 1 684 ? 13.422 -25.219 -38.438 1 97.62 684 SER B O 1
ATOM 10540 N N . GLY B 1 685 ? 13.039 -26.484 -40.312 1 96.38 685 GLY B N 1
ATOM 10541 C CA . GLY B 1 685 ? 12.766 -25.375 -41.25 1 96.38 685 GLY B CA 1
ATOM 10542 C C . GLY B 1 685 ? 14.023 -24.703 -41.75 1 96.38 685 GLY B C 1
ATOM 10543 O O . GLY B 1 685 ? 13.961 -23.609 -42.312 1 96.38 685 GLY B O 1
ATOM 10544 N N . PHE B 1 686 ? 15.172 -25.344 -41.562 1 97.44 686 PHE B N 1
ATOM 10545 C CA . PHE B 1 686 ? 16.406 -24.719 -42 1 97.44 686 PHE B CA 1
ATOM 10546 C C . PHE B 1 686 ? 17.203 -25.672 -42.906 1 97.44 686 PHE B C 1
ATOM 10548 O O . PHE B 1 686 ? 16.922 -26.859 -42.938 1 97.44 686 PHE B O 1
ATOM 10555 N N . THR B 1 687 ? 18.156 -25.109 -43.656 1 97.81 687 THR B N 1
ATOM 10556 C CA . THR B 1 687 ? 19.203 -25.812 -44.375 1 97.81 687 THR B CA 1
ATOM 10557 C C . THR B 1 687 ? 20.578 -25.406 -43.875 1 97.81 687 THR B C 1
ATOM 10559 O O . THR B 1 687 ? 20.828 -24.219 -43.594 1 97.81 687 THR B O 1
ATOM 10562 N N . GLY B 1 688 ? 21.438 -26.391 -43.781 1 97.81 688 GLY B N 1
ATOM 10563 C CA . GLY B 1 688 ? 22.734 -26.109 -43.188 1 97.81 688 GLY B CA 1
ATOM 10564 C C . GLY B 1 688 ? 22.875 -26.609 -41.781 1 97.81 688 GLY B C 1
ATOM 10565 O O . GLY B 1 688 ? 22.234 -27.594 -41.375 1 97.81 688 GLY B O 1
ATOM 10566 N N . ASN B 1 689 ? 23.812 -25.969 -40.969 1 97.19 689 ASN B N 1
ATOM 10567 C CA . ASN B 1 689 ? 24.125 -26.484 -39.625 1 97.19 689 ASN B CA 1
ATOM 10568 C C . ASN B 1 689 ? 23.688 -25.516 -38.562 1 97.19 689 ASN B C 1
ATOM 10570 O O . ASN B 1 689 ? 23.844 -24.297 -38.688 1 97.19 689 ASN B O 1
ATOM 10574 N N . ILE B 1 690 ? 23.062 -26.016 -37.531 1 97.56 690 ILE B N 1
ATOM 10575 C CA . ILE B 1 690 ? 22.922 -25.328 -36.281 1 97.56 690 ILE B CA 1
ATOM 10576 C C . ILE B 1 690 ? 23.578 -26.156 -35.156 1 97.56 690 ILE B C 1
ATOM 10578 O O . ILE B 1 690 ? 23.797 -27.359 -35.312 1 97.56 690 ILE B O 1
ATOM 10582 N N . ASN B 1 691 ? 24 -25.531 -34.094 1 96.88 691 ASN B N 1
ATOM 10583 C CA . ASN B 1 691 ? 24.484 -26.219 -32.906 1 96.88 691 ASN B CA 1
ATOM 10584 C C . ASN B 1 691 ? 23.531 -26.031 -31.719 1 96.88 691 ASN B C 1
ATOM 10586 O O . ASN B 1 691 ? 23.203 -24.891 -31.359 1 96.88 691 ASN B O 1
ATOM 10590 N N . VAL B 1 692 ? 23.031 -27.094 -31.188 1 97.19 692 VAL B N 1
ATOM 10591 C CA . VAL B 1 692 ? 22.234 -27.062 -29.969 1 97.19 692 VAL B CA 1
ATOM 10592 C C . VAL B 1 692 ? 23.141 -27.312 -28.75 1 97.19 692 VAL B C 1
ATOM 10594 O O . VAL B 1 692 ? 23.812 -28.344 -28.672 1 97.19 692 VAL B O 1
ATOM 10597 N N . SER B 1 693 ? 23.125 -26.375 -27.812 1 96 693 SER B N 1
ATOM 10598 C CA . SER B 1 693 ? 24.031 -26.469 -26.672 1 96 693 SER B CA 1
ATOM 10599 C C . SER B 1 693 ? 23.281 -26.844 -25.406 1 96 693 SER B C 1
ATOM 10601 O O . SER B 1 693 ? 23.875 -27.359 -24.453 1 96 693 SER B O 1
ATOM 10603 N N . ARG B 1 694 ? 22 -26.469 -25.312 1 95.75 694 ARG B N 1
ATOM 10604 C CA . ARG B 1 694 ? 21.156 -26.781 -24.156 1 95.75 694 ARG B CA 1
ATOM 10605 C C . ARG B 1 694 ? 19.797 -27.328 -24.594 1 95.75 694 ARG B C 1
ATOM 10607 O O . ARG B 1 694 ? 19.219 -26.859 -25.578 1 95.75 694 ARG B O 1
ATOM 10614 N N . MET B 1 695 ? 19.359 -28.281 -23.953 1 97 695 MET B N 1
ATOM 10615 C CA . MET B 1 695 ? 17.969 -28.719 -23.906 1 97 695 MET B CA 1
ATOM 10616 C C . MET B 1 695 ? 17.484 -28.859 -22.469 1 97 695 MET B C 1
ATOM 10618 O O . MET B 1 695 ? 17.797 -29.844 -21.797 1 97 695 MET B O 1
ATOM 10622 N N . VAL B 1 696 ? 16.688 -27.906 -22.062 1 96 696 VAL B N 1
ATOM 10623 C CA . VAL B 1 696 ? 16.438 -27.766 -20.625 1 96 696 VAL B CA 1
ATOM 10624 C C . VAL B 1 696 ? 14.953 -28 -20.344 1 96 696 VAL B C 1
ATOM 10626 O O . VAL B 1 696 ? 14.094 -27.438 -21.031 1 96 696 VAL B O 1
ATOM 10629 N N . SER B 1 697 ? 14.625 -28.828 -19.453 1 95.75 697 SER B N 1
ATOM 10630 C CA . SER B 1 697 ? 13.328 -28.938 -18.781 1 95.75 697 SER B CA 1
ATOM 10631 C C . SER B 1 697 ? 13.438 -28.578 -17.312 1 95.75 697 SER B C 1
ATOM 10633 O O . SER B 1 697 ? 14.383 -28.984 -16.625 1 95.75 697 SER B O 1
ATOM 10635 N N . PHE B 1 698 ? 12.57 -27.734 -16.859 1 90.75 698 PHE B N 1
ATOM 10636 C CA . PHE B 1 698 ? 12.672 -27.297 -15.477 1 90.75 698 PHE B CA 1
ATOM 10637 C C . PHE B 1 698 ? 11.289 -27.094 -14.875 1 90.75 698 PHE B C 1
ATOM 10639 O O . PHE B 1 698 ? 10.297 -27 -15.609 1 90.75 698 PHE B O 1
ATOM 10646 N N . ILE B 1 699 ? 11.25 -27.094 -13.523 1 83.25 699 ILE B N 1
ATOM 10647 C CA . ILE B 1 699 ? 9.992 -26.906 -12.82 1 83.25 699 ILE B CA 1
ATOM 10648 C C . ILE B 1 699 ? 9.805 -25.422 -12.492 1 83.25 699 ILE B C 1
ATOM 10650 O O . ILE B 1 699 ? 10.75 -24.734 -12.094 1 83.25 699 ILE B O 1
ATOM 10654 N N . LEU B 1 700 ? 8.695 -24.703 -12.836 1 72.31 700 LEU B N 1
ATOM 10655 C CA . LEU B 1 700 ? 8.359 -23.328 -12.508 1 72.31 700 LEU B CA 1
ATOM 10656 C C . LEU B 1 700 ? 7.586 -23.25 -11.195 1 72.31 700 LEU B C 1
ATOM 10658 O O . LEU B 1 700 ? 7.695 -22.266 -10.461 1 72.31 700 LEU B O 1
ATOM 10662 N N . ALA B 1 701 ? 6.523 -23.984 -11.156 1 58.28 701 ALA B N 1
ATOM 10663 C CA . ALA B 1 701 ? 5.676 -23.922 -9.969 1 58.28 701 ALA B CA 1
ATOM 10664 C C . ALA B 1 701 ? 5.352 -25.312 -9.453 1 58.28 701 ALA B C 1
ATOM 10666 O O . ALA B 1 701 ? 5.34 -26.281 -10.227 1 58.28 701 ALA B O 1
ATOM 10667 N N . GLY B 1 702 ? 5.426 -25.75 -8.086 1 53.12 702 GLY B N 1
ATOM 10668 C CA . GLY B 1 702 ? 4.91 -26.922 -7.395 1 53.12 702 GLY B CA 1
ATOM 10669 C C . GLY B 1 702 ? 5.789 -27.375 -6.238 1 53.12 702 GLY B C 1
ATOM 10670 O O . GLY B 1 702 ? 6.961 -27 -6.164 1 53.12 702 GLY B O 1
#

GO terms:
  GO:0098996 symbiont entry into host cell via disruption of host cell glycocalyx (P, IDA)

Sequence (1404 aa):
MANKLTQPKGSISKETNKEAIARLFGIKKTAVGYISTSVLIDPYTILYDESTETCWYRGTATGTPISWIITNGSLTLQTTSGQFALIKTQVDINLRQEITGEVGYSNIGKVSSVTSLRSIEPTTNGQQIILNQINSTLGTTTGGIFCYDSSDVTSIDDGYTVIVTATGKRWKRPENYIDMAWFGALNPAVDFSDAWDAAVAIVSNYVSNVGFYGRKAIYLKAGTYKPSRQLDIPSYVSVVAIGNVTIDGSGMPDNSYVIRIINKVSGISTTYHKGWNLGSIGGTFRVLGNTLDGNVDGIFVGNTSNMSDVRNVILYGVSIGGVRYGLTFGSINTYLFTATDCHIESTIIGIYVPNTTSSNSGERMTFNDCTIGGSRTNHIQISQPGFDVNFTNCSFDFTSGNVFYGTSTWGYSKVSFTSCHMEGYNGLLLSAESPQSSSVGSNRSIIMNNITNLSRLRSNTTGTNSSSRLHIDAKSTPVYINGLDQRHEVTPYLEDCLMCSDETILYINGYIKDPYFQLPSNTMILNKGYNMGDEVVGTVVNSTATLDALTRYTCVDRNAMSATVITGGTAGTQLQVTGAGGYFNLATKSFIPVTVKNRLGLYLSLSALDSTGNIQCTFSVAWYDVNDNLISTSSASSINMRTVFNDTTLPNYSDGNSRYIATPSRTFNAPVGAVKCKPRWQVSGFTGNINVSRMVSFILAGMANKLTQPKGSISKETNKEAIARLFGIKKTAVGYISTSVLIDPYTILYDESTETCWYRGTATGTPISWIITNGSLTLQTTSGQFALIKTQVDINLRQEITGEVGYSNIGKVSSVTSLRSIEPTTNGQQIILNQINSTLGTTTGGIFCYDSSDVTSIDDGYTVIVTATGKRWKRPENYIDMAWFGALNPAVDFSDAWDAAVAIVSNYVSNVGFYGRKAIYLKAGTYKPSRQLDIPSYVSVVAIGNVTIDGSGMPDNSYVIRIINKVSGISTTYHKGWNLGSIGGTFRVLGNTLDGNVDGIFVGNTSNMSDVRNVILYGVSIGGVRYGLTFGSINTYLFTATDCHIESTIIGIYVPNTTSSNSGERMTFNDCTIGGSRTNHIQISQPGFDVNFTNCSFDFTSGNVFYGTSTWGYSKVSFTSCHMEGYNGLLLSAESPQSSSVGSNRSIIMNNITNLSRLRSNTTGTNSSSRLHIDAKSTPVYINGLDQRHEVTPYLEDCLMCSDETILYINGYIKDPYFQLPSNTMILNKGYNMGDEVVGTVVNSTATLDALTRYTCVDRNAMSATVITGGTAGTQLQVTGAGGYFNLATKSFIPVTVKNRLGLYLSLSALDSTGNIQCTFSVAWYDVNDNLISTSSASSINMRTVFNDTTLPNYSDGNSRYIATPSRTFNAPVGAVKCKPRWQVSGFTGNINVSRMVSFILAG

Foldseek 3Di:
DPDPVPDPCDPVNVLVLLVVVCVLLVHDSVQEEEQDQVDWNVSHQWYADPVVRFIWGCPPPGAGFPDWDDDPQWIWTQHPVGIDIIHGDDSCVVLVCCLPDPCNVVVDDAAAALVSVQADDDDDFQDKGWYQHAPPQVRDGLIGIWGWHAVDQDDDDLRQAWHAHPVRTITGDPDQAAELVSLVQVPPVDANLVSLVSRQVVQVVCCVPPRLPRGHAYEYEADEGEHQAEHEHELSYAYEYEAHYEHEDQNYDAQGENYEHEDPAADHDPPPPQDENYYYDNYAAEYEYRALPTRYEYYEQFYPDAHYASANHEYYRYEYERHAEGYEYDAANAEHYEYECYEFESYQEDYEYDADDHYNYQYEHEYELYEQEHHAAEPEEHEYEPHEYEYEAYEYEQYAHEPYEYELNYAQYEYEYEQYEYYAYNYAPEYYDNHPDPRRLVGYEYEYEAYEYQYAHNVNAADAQELQDAHEEHASHEYEYHAYEREGDDYWDAQAREHYDARYHYHYARYHYPPFDHHDYPVFWFAPCQQVQQWDFFQKDDDPVRQPVTDFKGFPDWDQKMWGWHADDPLGIWIKMAHDFIKTKMKTPDKTFDDQFWKKKKKWKKFCPPKDFWKKKWKKKFFAAPVRDTDDMGIDDIDTCVCVLPDPSHNCNVVHRRGITMGRMDIDGHDPRGGIIMMMMMIGGIHGIMIIRGITMGTRHD/DPPPVPPPCDPVVVLVLLVVVCVLLVHDSQQEEEQDQVDWNVSHQWYADPVVRFIWGCPPPTAGFPDWDDDPQWIWTQHPVGIDIIHGDDSCVVVVCCLVDPCNVVPDDAAAALVSVQADDDDDFFDKGWYQHAPPQVRDGLIGIWGWHAPDQDDDDLRQAWHAHPVRTITGDPDQAAELVSLVQVPPVDANLVSLVSRQVVQVVCCVPPRLPRGHAYEYEADEGEHQAEHEHELSYAYEYEAEYEDEDQNYDAQGENYEHEDPAADHDCPPPQDENYYYDNYAAEYEYRAQPTRYEYYEQFYPDPHYASANHEAYRYEYERHAEHYEYDAANYEHYEYENYEFESYQEDYEYDADDHYNYQYEHEYELYEQEHHAAEPEEHQYEPHEYEYENYEYEQYAHEPYEYELNYALYEYEYELYEYYAYNYAPEYYDNHPDPRRLVGYAYEYEAYEYQYAHNVNPFDAQELQDAHEEHAQHEYEYHAYERDGDDYWDAQAREHYDARYHYHYARYHYHPFDHHDYPVFFFAPCQQVQQWDFFQKADDPVRQPRTDFKGFPDWDQKMWGWHADDPSGIWIKMAHDFIKTKMKTPDWTFDDQFWKKKKKWKKFCPPKDWWKKKWKKKFFAAPVRDTDDMGTDDIDTCVCVLPDPSHNCNVVHRRGITMGRMDIDGHDPRGGIIMMMIMIGGIHGIMIIRGITMGTRHD

Nearest PDB structures (foldseek):
  6w4q-assembly2_D  TM=5.977E-01  e=6.671E-20  Kuttervirus CBA120
  5w6f-assembly1_C  TM=3.857E-01  e=3.627E-08  Kuttervirus CBA120
  4oj6-assembly1_C  TM=3.306E-01  e=5.504E-08  Kuttervirus CBA120
  4oj5-assembly1_B  TM=3.363E-01  e=1.526E-07  Kuttervirus CBA120
  3zpp-assembly1_A  TM=5.662E-01  e=2.657E-04  Streptococcus pneumoniae TIGR4

Solvent-accessible surface area (backbone atoms only — not comparable to full-atom values): 66914 Å² total; per-residue (Å²): 135,78,74,80,82,73,66,85,76,56,79,68,46,55,56,51,48,30,44,47,52,12,50,65,71,50,36,45,45,80,24,35,35,68,69,39,65,84,42,72,46,63,74,32,52,36,32,31,35,75,88,76,69,42,55,27,31,39,80,87,50,45,41,32,35,72,49,70,50,79,54,96,72,28,36,42,36,33,27,78,68,44,77,33,80,25,47,54,60,51,64,38,47,65,56,51,51,46,52,69,37,98,57,10,70,77,51,44,12,47,23,59,37,68,71,58,47,30,70,52,80,83,88,49,73,41,44,45,37,38,37,48,25,62,39,79,87,64,74,39,68,47,44,46,63,30,30,25,26,76,82,48,76,71,80,69,64,70,76,74,53,28,42,50,24,87,90,55,48,31,38,31,50,81,66,54,52,42,57,43,54,62,54,35,39,78,28,88,88,40,59,25,40,58,28,51,50,53,56,50,46,54,47,50,50,42,33,75,73,78,30,63,59,44,33,52,16,35,39,38,67,57,45,74,35,57,32,65,48,66,39,77,38,42,60,89,44,19,41,34,17,46,24,48,22,34,43,40,29,46,75,33,57,72,76,28,40,44,35,31,38,35,42,91,51,66,85,57,78,50,85,62,46,35,21,34,31,38,21,34,50,91,40,34,29,31,41,33,28,55,33,55,87,35,50,22,27,27,39,35,42,24,14,94,50,100,36,23,58,32,40,38,42,25,39,30,28,34,32,31,32,26,6,24,38,22,39,34,44,38,32,22,34,12,29,41,34,39,35,35,51,29,39,29,33,38,12,34,28,23,35,36,30,62,68,71,64,72,40,73,30,25,46,64,30,36,37,34,48,25,37,37,32,41,6,57,39,22,33,29,36,38,24,33,45,36,46,27,38,39,35,36,48,25,37,42,37,37,14,58,15,20,48,31,38,33,39,32,58,27,13,54,26,43,38,36,38,34,50,25,41,37,34,17,35,55,47,26,58,35,32,29,43,60,43,75,39,70,72,31,33,52,22,31,39,39,38,38,31,46,32,41,36,40,60,29,30,53,82,67,75,87,56,71,21,24,28,37,47,63,36,32,44,29,24,67,31,40,34,37,36,48,26,36,42,44,44,36,82,35,72,40,67,31,53,54,34,39,32,30,39,84,56,29,43,76,44,72,38,52,58,43,53,51,78,42,50,50,45,59,36,68,58,38,35,51,55,66,51,28,42,34,67,65,44,57,67,70,41,53,33,73,48,87,90,23,30,64,58,48,71,52,37,26,47,78,46,67,37,64,38,33,36,35,28,35,80,44,80,96,67,38,28,25,41,34,37,39,32,67,50,33,31,43,29,36,25,44,63,58,73,40,81,46,49,64,67,34,30,38,34,36,37,40,14,32,20,46,55,72,41,40,75,48,37,33,39,34,42,36,36,40,28,16,31,92,84,70,43,76,73,52,69,51,72,56,79,64,42,58,48,42,59,58,70,64,34,76,82,45,88,61,37,89,61,51,42,70,43,42,28,21,49,63,35,48,74,47,69,50,53,94,72,32,42,26,28,32,51,33,50,29,44,28,42,21,33,40,37,32,37,36,38,35,51,45,37,28,64,55,34,111,131,79,73,69,82,72,62,80,75,62,73,62,52,53,52,52,49,27,42,50,53,11,61,66,70,72,48,55,43,80,25,37,36,69,68,40,66,85,42,73,45,62,74,32,52,34,34,32,36,75,90,67,42,35,49,26,32,38,82,86,51,49,40,32,34,71,50,69,50,78,56,96,75,29,37,42,36,33,27,77,68,44,79,34,78,26,47,54,58,46,78,29,45,63,56,49,48,47,34,46,27,51,55,5,46,51,66,51,84,56,38,57,38,67,72,55,47,28,71,53,79,83,90,48,76,61,44,72,47,44,37,47,28,57,38,80,85,61,30,40,66,43,46,45,63,29,30,30,39,77,84,48,77,71,80,69,64,70,78,74,52,28,40,49,23,89,88,55,47,33,37,30,51,79,66,83,53,43,56,42,53,64,53,36,36,79,29,87,88,40,59,24,40,58,28,50,50,52,56,50,46,54,43,51,51,41,32,75,73,76,31,64,94,76,56,56,42,36,38,37,61,37,28,75,34,58,32,65,48,65,38,77,39,42,58,89,44,29,40,34,17,35,4,10,21,28,42,40,28,46,76,31,55,69,76,29,39,46,36,33,36,34,42,92,50,66,86,57,80,49,87,87,50,81,58,49,31,39,21,35,46,38,13,17,28,31,40,33,29,56,33,53,86,33,49,22,29,29,38,36,42,25,15,96,52,101,34,25,58,32,39,38,40,25,40,30,11,32,17,30,31,25,6,25,38,20,39,33,44,38,33,23,36,13,29,41,34,38,35,36,35,27,32,26,32,38,13,34,27,20,35,36,28,61,68,70,67,71,39,74,29,23,49,63,32,37,36,34,48,26,36,35,30,40,8,56,38,22,33,28,36,38,26,33,46,36,45,27,39,39,37,34,48,26,37,44,35,36,15,58,15,20,49,32,37,32,40,31,59,28,13,55,26,42,40,36,39,33,51,25,40,36,33,16,37,54,45,27,58,35,31,29,44,60,44,73,39,69,72,31,33,75,31,32,39,39,40,37,31,44,31,39,35,40,61,29,26,51,81,68,74,68,56,70,22,24,29,38,48,62,35,32,44,30,25,68,31,41,35,42,35,44,28,35,40,44,41,38,83,35,71,38,69,31,54,53,35,40,30,32,41,84,56,28,43,76,45,67,37,48,62,42,53,26,82,37,51,50,46,59,37,71,88,37,51,68,54,76,52,29,45,33,67,67,45,57,69,70,43,54,34,73,46,88,89,22,30,65,57,50,71,52,36,28,47,77,46,66,38,65,39,32,36,35,28,35,81,44,80,96,70,39,29,26,40,34,36,40,30,67,49,32,31,43,30,36,26,46,63,58,75,40,80,47,47,53,62,31,29,38,33,34,36,40,13,33,19,46,55,72,41,41,74,48,37,34,40,33,42,35,37,40,28,16,29,87,84,68,43,76,71,49,68,50,73,56,81,66,43,57,49,42,60,59,71,64,34,76,82,45,83,63,38,89,62,51,43,70,45,41,29,22,50,64,35,47,75,47,68,49,55,70,40,33,40,26,30,32,53,32,49,29,44,28,43,21,33,41,37,32,37,36,38,34,52,44,38,29,62,55,31,108

Organism: Klebsiella phage K64-1 (NCBI:txid1439894)

InterPro domains:
  IPR011050 Pectin lyase fold/virulence factor [SSF51126] (187-450)
  IPR059934 Phage tail protein-like, small four-stranded beta-sheet domain [PF27114] (110-174)

pLDDT: mean 87.18, std 12.63, range [22.0, 98.81]